Protein AF-0000000084551312 (afdb_homodimer)

Organism: NCBI:txid1418104

Radius of gyration: 36.81 Å; Cα contacts (8 Å, |Δi|>4): 949; chains: 2; bounding box: 96×106×90 Å

Sequence (846 aa):
MYFENEILHPGEKVKKLRTMIQAAQKELSSKSISRNFISAIENKKAALSINAAEVIADNLNKIIDDRAYTLPHITSDELLLSEEEQAIRIIKNGITELSKYDNGLMEQFKLKVDDIEKIINLYNIPEDIMYDFFEAVIEFYYNNFCYDMAEVYILKKLDLSSIEQNKIEYIESLYTKMKIYIMLNKNSSIIHLGEYILDLINKNKINDETYRKRIYFNIALSCKKLNKSKEGLYYINKLKSDFQFTESQLNDITLLEGKFHRQNGDYKLTEIKLHEYLELSKKMKCSRSIVVGYNDLAYHYCLLKDYGRAKFNIDMATQVINTNNIDNRLLAIVFHEAFCIYIHFDEDKMLYYFNKTLDKALLIGNNELILDAMNKIFDYFEAKNSIDRNLEILKIIDKKTKNYDKKKELGEIYVRAFNYIDFMYFENEILHPGEKVKKLRTMIQAAQKELSSKSISRNFISAIENKKAALSINAAEVIADNLNKIIDDRAYTLPHITSDELLLSEEEQAIRIIKNGITELSKYDNGLMEQFKLKVDDIEKIINLYNIPEDIMYDFFEAVIEFYYNNFCYDMAEVYILKKLDLSSIEQNKIEYIESLYTKMKIYIMLNKNSSIIHLGEYILDLINKNKINDETYRKRIYFNIALSCKKLNKSKEGLYYINKLKSDFQFTESQLNDITLLEGKFHRQNGDYKLTEIKLHEYLELSKKMKCSRSIVVGYNDLAYHYCLLKDYGRAKFNIDMATQVINTNNIDNRLLAIVFHEAFCIYIHFDEDKMLYYFNKTLDKALLIGNNELILDAMNKIFDYFEAKNSIDRNLEILKIIDKKTKNYDKKKELGEIYVRAFNYIDF

Solvent-accessible surface area (backbone atoms only — not comparable to full-atom values): 44528 Å² total; per-residue (Å²): 124,85,63,69,87,52,75,50,52,40,28,45,46,52,44,53,53,35,54,73,70,69,51,56,62,64,68,44,35,50,98,88,39,50,41,69,52,52,55,28,17,41,68,69,73,34,81,79,44,73,67,55,30,41,52,38,25,52,35,51,37,51,49,38,60,74,68,62,48,95,64,82,78,60,51,34,67,69,48,60,41,47,48,59,54,42,46,51,50,39,46,53,53,46,45,58,52,58,71,67,63,58,80,89,43,56,67,62,50,50,52,51,51,51,54,47,50,56,52,54,75,72,41,89,68,57,64,70,60,50,51,51,42,40,50,52,53,28,50,53,26,48,74,61,70,35,53,52,61,19,48,50,41,38,52,52,46,35,42,52,19,29,54,69,64,35,63,66,58,30,50,51,37,53,49,54,51,42,53,52,27,58,77,67,67,37,38,69,41,36,37,53,48,40,51,52,50,51,50,50,34,60,76,66,67,56,88,52,64,68,61,51,53,52,41,37,49,52,32,24,54,29,21,56,76,68,69,35,33,70,63,20,49,51,34,50,50,50,48,62,72,74,51,86,69,54,72,69,55,44,40,54,52,34,42,52,51,16,53,31,29,44,75,69,67,38,55,68,61,16,51,54,29,37,50,50,26,27,52,52,19,56,74,66,67,35,67,69,49,35,33,52,27,23,38,52,48,14,51,52,26,43,76,69,67,36,53,66,63,12,46,52,28,34,52,52,22,51,52,51,49,76,77,44,95,67,60,54,69,60,48,20,53,47,27,42,50,43,17,67,53,25,68,78,74,38,68,66,60,16,52,51,23,44,52,49,17,45,54,31,19,61,72,71,63,37,59,68,58,42,50,51,52,51,51,50,54,40,50,55,30,50,77,67,72,35,57,67,55,44,54,51,51,48,51,53,49,52,63,72,35,69,83,42,89,64,47,58,75,52,7,48,56,33,51,57,51,51,72,69,55,83,127,124,83,62,68,89,53,76,50,52,40,28,45,47,52,44,52,54,36,55,74,70,69,51,57,61,63,67,44,34,50,98,87,38,48,41,69,53,52,54,29,17,42,68,70,72,36,81,78,44,71,65,55,30,41,50,37,25,51,36,48,37,51,50,37,60,74,68,63,48,93,64,81,77,59,50,35,65,68,49,60,41,46,47,58,55,42,47,51,51,40,45,52,52,46,45,59,53,58,72,66,64,58,80,89,43,57,68,62,50,50,52,51,52,50,54,48,50,56,52,53,75,73,42,88,70,59,65,71,60,50,50,51,43,40,49,52,53,29,50,53,26,49,76,62,70,34,52,52,60,20,48,49,41,38,51,52,47,35,39,52,20,30,54,69,64,34,62,66,59,30,50,52,38,52,49,54,50,41,53,51,29,58,76,65,66,36,38,69,42,35,39,54,49,41,51,50,50,49,51,50,34,60,75,66,66,56,88,52,65,68,60,51,53,53,41,37,48,52,30,24,54,27,21,55,78,67,69,34,33,70,63,18,48,52,35,49,50,50,47,63,72,73,50,87,69,54,70,67,54,44,39,54,52,34,42,53,50,16,52,30,29,44,74,68,65,39,54,69,60,17,51,54,28,37,50,50,29,27,54,51,20,54,74,67,67,36,66,67,49,34,32,51,25,25,38,52,48,13,52,51,26,43,75,68,68,37,52,65,62,12,46,52,28,35,53,52,23,50,54,52,49,74,78,42,94,66,59,58,68,59,49,19,52,47,26,41,51,43,18,66,51,25,68,79,74,36,68,67,59,16,52,50,24,45,53,49,16,44,55,31,19,62,72,72,63,37,60,67,59,42,50,51,53,51,51,51,54,40,50,55,29,50,77,68,72,35,56,68,55,44,54,51,50,49,52,52,51,53,62,72,35,68,82,40,91,65,46,58,75,51,7,48,57,33,50,58,50,50,73,71,56,83,126

Nearest PDB structures (foldseek):
  5a7d-assembly4_D  TM=6.828E-01  e=3.158E-05  Drosophila melanogaster
  4a1s-assembly1_B  TM=6.907E-01  e=5.101E-05  Drosophila melanogaster
  3sf4-assembly1_A  TM=5.516E-01  e=7.499E-06  Homo sapiens
  4i9e-assembly1_B  TM=5.899E-01  e=1.197E-03  Bacillus subtilis subsp. subtilis str. 168
  8amz-assembly1_Q  TM=4.676E-01  e=1.231E-01  Spinacia oleracea

InterPro domains:
  IPR001387 Cro/C1-type, helix-turn-helix domain [PS50943] (33-67)
  IPR001387 Cro/C1-type, helix-turn-helix domain [cd00093] (11-66)
  IPR010982 Lambda repressor-like, DNA-binding domain superfamily [SSF47413] (9-61)
  IPR011990 Tetratricopeptide-like helical domain superfamily [G3DSA:1.25.40.10] (9-249)

Secondary structure (DSSP, 8-state):
-TTTT----HHHHHHHHHHHTT--HHHH--SSS-HHHHHHHHTTSS---HHHHHHHHHHHHHHHHHTT-------HHHHH--HHHHHHHHHHHHHHHHTT--TT-HHHHHHHHHHHHHHHHHS---HHHHHHHHHHHHHHHHHTT-HHHHHHHHHHHHHHHHHTT-HHHHHHHHHHHHHHHHHTT-HHHHHHHHHHHHHHHHHTT---HHHHHHHHHHHHHHHHHTT-HHHHHHHHHHHHHH----HHHHHHHHHHHHHHHHHTT-HHHHHHHHHHHHHHHHHHT-HHHHHHHHHHHHHHHHHTT-HHHHHHHHHHHHHHHHHS---HHHHHHHHHHHHHHHTTT-HHHHHHHHHHHHHHHHHHT-HHHHHHHHHHHHHHHHHTT-HHHHHHHHHHHHHHTTT-TTGGGGHHHHHHHHTT---/-TTTT----HHHHHHHHHHHTT--HHHH--SSS-HHHHHHHHTTSS---HHHHHHHHHHHHHHHHHTT--PPP--HHHHH--HHHHHHHHHHHHHHHHTT--GGGHHHHHHHHHHHHHHHHHS---HHHHHHHHHHHHHHHHHTT-HHHHHHHHHHHHHHHHHTT-HHHHHHHHHHHHHHHHHTT-HHHHHHHHHHHHHHHHHTT---HHHHHHHHHHHHHHHHHTT-HHHHHHHHHHHHHH----HHHHHHHHHHHHHHHHHTT-HHHHHHHHHHHHHHHHHHT-HHHHHHHHHHHHHHHHHTT-HHHHHHHHHHHHHHHHTS---HHHHHHHHHHHHHHHTTT-HHHHHHHHHHHHHHHHHHT-HHHHHHHHHHHHHHHHHTT-HHHHHHHHHHHHHHTTT-TTGGGGHHHHHHHHTT---

pLDDT: mean 93.76, std 4.88, range [57.34, 98.62]

Foldseek 3Di:
DPPLQHQDALLCVLVVLCVVLPHQLCQLDDPVGHSVNNVCSNVVNDPQDLVNLQSSQVSSVVSCVVVVPPDDRDHSVNSNQHSQNSLLSSLVVLLVVLLPDDLVPVPVSVVSLVVNVVSCVVHPDDLVSVLSSLVSQLVRCVVNVVVVRSVVSLVVQCVSCVVVVVLVSNLVSLVSVLVNCVVVLVLVCLQVSLVVSVVSCVVVVPDDPVSLLVSLQSNLVSCLVVLVLVVSVVSLVVNVVPDDDDLVSVLSSLQSNLSSCVSVVNLVSNLVSLVVSCVSCVVVVPLQSNLVSLQVVLVSCVVVVNLVSSQVSLVVSVVSVVVDPDDLVSQLSSLLSQLVSCLPPPVVSNVVSLVSNLVSCLVVVPLVSVLVSLVVVCVSCVVVVNLVVSVVVVVVSCVVCVVRPCVVVSVVSVVVNVVVDDD/DPPLPHQDALLCVLVVLCVVLPHQLCQLDDPVRHSVNNVCSNVVNDPCDLVNLQSSQVSSVVSCVVVVPPDDRDHSVNSNQHSQNSLLSSLVVLLVVLLPDDLVCVPVSVVSLVVNVVSCVVHPDDLVSVLSSLVSQLVRCVVNVVVVRSVVSLVVQCVSCVVVVVLVSNLVSLVSVLVNCVVVLVLVCLQVSLVVSVVSCVVVVPDDPVSLLVSLQSNLVSCLVVLVLVVSVVSLVVNVVPDDDDLVSVLSSLQSNLSSCVSVVVLVSNLVSLVVSCVSCVVVVPLQSNLVSLQVVLVSCVVVVNLVSSQVSLVVSVVSVVVDPDDLVSQLSSLLSNLVSCLPPPPVSNVVSLVSNLVSCLVVVPLVSVLVSLVVVCVSCVVVVNLVVSVVVVVVVCVVCVVRPCVVVSVVSVVVNVVVDDD

Structure (mmCIF, N/CA/C/O backbone):
data_AF-0000000084551312-model_v1
#
loop_
_entity.id
_entity.type
_entity.pdbx_description
1 polymer 'HTH cro/C1-type domain-containing protein'
#
loop_
_atom_site.group_PDB
_atom_site.id
_atom_site.type_symbol
_atom_site.label_atom_id
_atom_site.label_alt_id
_atom_site.label_comp_id
_atom_site.label_asym_id
_atom_site.label_entity_id
_atom_site.label_seq_id
_atom_site.pdbx_PDB_ins_code
_atom_site.Cartn_x
_atom_site.Cartn_y
_atom_site.Cartn_z
_atom_site.occupancy
_atom_site.B_iso_or_equiv
_atom_site.auth_seq_id
_atom_site.auth_comp_id
_atom_site.auth_asym_id
_atom_site.auth_atom_id
_atom_site.pdbx_PDB_model_num
ATOM 1 N N . MET A 1 1 ? 36.812 -14.148 -23.078 1 67.81 1 MET A N 1
ATOM 2 C CA . MET A 1 1 ? 35.875 -14.953 -23.828 1 67.81 1 MET A CA 1
ATOM 3 C C . MET A 1 1 ? 35.219 -14.125 -24.922 1 67.81 1 MET A C 1
ATOM 5 O O . MET A 1 1 ? 34.969 -12.93 -24.75 1 67.81 1 MET A O 1
ATOM 9 N N . TYR A 1 2 ? 35.188 -14.812 -26.016 1 77.44 2 TYR A N 1
ATOM 10 C CA . TYR A 1 2 ? 34.531 -14.172 -27.141 1 77.44 2 TYR A CA 1
ATOM 11 C C . TYR A 1 2 ? 33.031 -14.039 -26.891 1 77.44 2 TYR A C 1
ATOM 13 O O . TYR A 1 2 ? 32.438 -14.852 -26.172 1 77.44 2 TYR A O 1
ATOM 21 N N . PHE A 1 3 ? 32.406 -12.945 -27.344 1 79.62 3 PHE A N 1
ATOM 22 C CA . PHE A 1 3 ? 30.984 -12.719 -27.453 1 79.62 3 PHE A CA 1
ATOM 23 C C . PHE A 1 3 ? 30.328 -12.695 -26.078 1 79.62 3 PHE A C 1
ATOM 25 O O . PHE A 1 3 ? 29.281 -13.305 -25.875 1 79.62 3 PHE A O 1
ATOM 32 N N . GLU A 1 4 ? 30.875 -12.164 -25.109 1 80.44 4 GLU A N 1
ATOM 33 C CA . GLU A 1 4 ? 30.375 -12.148 -23.734 1 80.44 4 GLU A CA 1
ATOM 34 C C . GLU A 1 4 ? 29.047 -11.406 -23.641 1 80.44 4 GLU A C 1
ATOM 36 O O . GLU A 1 4 ? 28.281 -11.633 -22.703 1 80.44 4 GLU A O 1
ATOM 41 N N . ASN A 1 5 ? 28.641 -10.641 -24.594 1 84.62 5 ASN A N 1
ATOM 42 C CA . ASN A 1 5 ? 27.438 -9.82 -24.484 1 84.62 5 ASN A CA 1
ATOM 43 C C . ASN A 1 5 ? 26.484 -10.062 -25.641 1 84.62 5 ASN A C 1
ATOM 45 O O . ASN A 1 5 ? 25.594 -9.25 -25.891 1 84.62 5 ASN A O 1
ATOM 49 N N . GLU A 1 6 ? 26.844 -11.086 -26.344 1 89.31 6 GLU A N 1
ATOM 50 C CA . GLU A 1 6 ? 26 -11.43 -27.484 1 89.31 6 GLU A CA 1
ATOM 51 C C . GLU A 1 6 ? 25.656 -12.914 -27.469 1 89.31 6 GLU A C 1
ATOM 53 O O . GLU A 1 6 ? 26.453 -13.75 -27.047 1 89.31 6 GLU A O 1
ATOM 58 N N . ILE A 1 7 ? 24.438 -13.148 -27.875 1 93.25 7 ILE A N 1
ATOM 59 C CA . ILE A 1 7 ? 24 -14.539 -27.969 1 93.25 7 ILE A CA 1
ATOM 60 C C . ILE A 1 7 ? 24 -14.984 -29.422 1 93.25 7 ILE A C 1
ATOM 62 O O . ILE A 1 7 ? 23.312 -14.398 -30.266 1 93.25 7 ILE A O 1
ATOM 66 N N . LEU A 1 8 ? 24.828 -16.031 -29.719 1 92.44 8 LEU A N 1
ATOM 67 C CA . LEU A 1 8 ? 24.984 -16.516 -31.094 1 92.44 8 LEU A CA 1
ATOM 68 C C . LEU A 1 8 ? 24.844 -18.047 -31.141 1 92.44 8 LEU A C 1
ATOM 70 O O . LEU A 1 8 ? 25.297 -18.75 -30.234 1 92.44 8 LEU A O 1
ATOM 74 N N . HIS A 1 9 ? 24.281 -18.453 -32.25 1 93.75 9 HIS A N 1
ATOM 75 C CA . HIS A 1 9 ? 24.328 -19.875 -32.531 1 93.75 9 HIS A CA 1
ATOM 76 C C . HIS A 1 9 ? 25.75 -20.359 -32.75 1 93.75 9 HIS A C 1
ATOM 78 O O . HIS A 1 9 ? 26.578 -19.625 -33.281 1 93.75 9 HIS A O 1
ATOM 84 N N . PRO A 1 10 ? 26 -21.578 -32.312 1 92.44 10 PRO A N 1
ATOM 85 C CA . PRO A 1 10 ? 27.375 -22.094 -32.469 1 92.44 10 PRO A CA 1
ATOM 86 C C . PRO A 1 10 ? 27.922 -21.922 -33.875 1 92.44 10 PRO A C 1
ATOM 88 O O . PRO A 1 10 ? 29.078 -21.516 -34.031 1 92.44 10 PRO A O 1
ATOM 91 N N . GLY A 1 11 ? 27.125 -22.281 -34.812 1 93.69 11 GLY A N 1
ATOM 92 C CA . GLY A 1 11 ? 27.562 -22.094 -36.188 1 93.69 11 GLY A CA 1
ATOM 93 C C . GLY A 1 11 ? 27.875 -20.656 -36.531 1 93.69 11 GLY A C 1
ATOM 94 O O . GLY A 1 11 ? 28.828 -20.375 -37.281 1 93.69 11 GLY A O 1
ATOM 95 N N . GLU A 1 12 ? 27.109 -19.766 -36 1 94.12 12 GLU A N 1
ATOM 96 C CA . GLU A 1 12 ? 27.328 -18.328 -36.219 1 94.12 12 GLU A CA 1
ATOM 97 C C . GLU A 1 12 ? 28.609 -17.859 -35.562 1 94.12 12 GLU A C 1
ATOM 99 O O . GLU A 1 12 ? 29.297 -16.969 -36.094 1 94.12 12 GLU A O 1
ATOM 104 N N . LYS A 1 13 ? 28.953 -18.422 -34.469 1 93.38 13 LYS A N 1
ATOM 105 C CA . LYS A 1 13 ? 30.203 -18.094 -33.781 1 93.38 13 LYS A CA 1
ATOM 106 C C . LYS A 1 13 ? 31.406 -18.438 -34.688 1 93.38 13 LYS A C 1
ATOM 108 O O . LYS A 1 13 ? 32.344 -17.656 -34.781 1 93.38 13 LYS A O 1
ATOM 113 N N . VAL A 1 14 ? 31.297 -19.625 -35.188 1 94.06 14 VAL A N 1
ATOM 114 C CA . VAL A 1 14 ? 32.375 -20.094 -36.062 1 94.06 14 VAL A CA 1
ATOM 115 C C . VAL A 1 14 ? 32.531 -19.125 -37.219 1 94.06 14 VAL A C 1
ATOM 117 O O . VAL A 1 14 ? 33.656 -18.703 -37.531 1 94.06 14 VAL A O 1
ATOM 120 N N . LYS A 1 15 ? 31.406 -18.828 -37.781 1 95 15 LYS A N 1
ATOM 121 C CA . LYS A 1 15 ? 31.422 -17.938 -38.938 1 95 15 LYS A CA 1
ATOM 122 C C . LYS A 1 15 ? 32 -16.562 -38.562 1 95 15 LYS A C 1
ATOM 124 O O . LYS A 1 15 ? 32.844 -16.031 -39.281 1 95 15 LYS A O 1
ATOM 129 N N . LYS A 1 16 ? 31.484 -15.961 -37.531 1 94.19 16 LYS A N 1
ATOM 130 C CA . LYS A 1 16 ? 31.906 -14.633 -37.094 1 94.19 16 LYS A CA 1
ATOM 131 C C . LYS A 1 16 ? 33.406 -14.609 -36.781 1 94.19 16 LYS A C 1
ATOM 133 O O . LYS A 1 16 ? 34.094 -13.664 -37.156 1 94.19 16 LYS A O 1
ATOM 138 N N . LEU A 1 17 ? 33.875 -15.633 -36.031 1 93.25 17 LEU A N 1
ATOM 139 C CA . LEU A 1 17 ? 35.281 -15.695 -35.688 1 93.25 17 LEU A CA 1
ATOM 140 C C . LEU A 1 17 ? 36.156 -15.867 -36.938 1 93.25 17 LEU A C 1
ATOM 142 O O . LEU A 1 17 ? 37.188 -15.227 -37.062 1 93.25 17 LEU A O 1
ATOM 146 N N . ARG A 1 18 ? 35.719 -16.781 -37.812 1 94.56 18 ARG A N 1
ATOM 147 C CA . ARG A 1 18 ? 36.438 -17.016 -39.062 1 94.56 18 ARG A CA 1
ATOM 148 C C . ARG A 1 18 ? 36.562 -15.727 -39.875 1 94.56 18 ARG A C 1
ATOM 150 O O . ARG A 1 18 ? 37.625 -15.414 -40.406 1 94.56 18 ARG A O 1
ATOM 157 N N . THR A 1 19 ? 35.469 -14.945 -40 1 94.44 19 THR A N 1
ATOM 158 C CA . THR A 1 19 ? 35.469 -13.695 -40.75 1 94.44 19 THR A CA 1
ATOM 159 C C . THR A 1 19 ? 36.312 -12.641 -40.031 1 94.44 19 THR A C 1
ATOM 161 O O . THR A 1 19 ? 36.969 -11.836 -40.719 1 94.44 19 THR A O 1
ATOM 164 N N . MET A 1 20 ? 36.312 -12.617 -38.781 1 92.31 20 MET A N 1
ATOM 165 C CA . MET A 1 20 ? 37.094 -11.672 -38 1 92.31 20 MET A CA 1
ATOM 166 C C . MET A 1 20 ? 38.594 -11.812 -38.281 1 92.31 20 MET A C 1
ATOM 168 O O . MET A 1 20 ? 39.312 -10.828 -38.281 1 92.31 20 MET A O 1
ATOM 172 N N . ILE A 1 21 ? 39.031 -13.078 -38.531 1 92.38 21 ILE A N 1
ATOM 173 C CA . ILE A 1 21 ? 40.438 -13.305 -38.781 1 92.38 21 ILE A CA 1
ATOM 174 C C . ILE A 1 21 ? 40.688 -13.469 -40.281 1 92.38 21 ILE A C 1
ATOM 176 O O . ILE A 1 21 ? 41.719 -14.016 -40.688 1 92.38 21 ILE A O 1
ATOM 180 N N . GLN A 1 22 ? 39.656 -13.242 -41.062 1 93.06 22 GLN A N 1
ATOM 181 C CA . GLN A 1 22 ? 39.719 -13.227 -42.531 1 93.06 22 GLN A CA 1
ATOM 182 C C . GLN A 1 22 ? 40.156 -14.586 -43.062 1 93.06 22 GLN A C 1
ATOM 184 O O . GLN A 1 22 ? 41.031 -14.656 -43.938 1 93.06 22 GLN A O 1
ATOM 189 N N . ALA A 1 23 ? 39.688 -15.562 -42.531 1 94.56 23 ALA A N 1
ATOM 190 C CA . ALA A 1 23 ? 40 -16.922 -43 1 94.56 23 ALA A CA 1
ATOM 191 C C . ALA A 1 23 ? 38.906 -17.438 -43.938 1 94.56 23 ALA A C 1
ATOM 193 O O . ALA A 1 23 ? 37.719 -17.094 -43.75 1 94.56 23 ALA A O 1
ATOM 194 N N . ALA A 1 24 ? 39.281 -18.234 -44.875 1 94.62 24 ALA A N 1
ATOM 195 C CA . ALA A 1 24 ? 38.312 -18.969 -45.688 1 94.62 24 ALA A CA 1
ATOM 196 C C . ALA A 1 24 ? 37.938 -20.281 -45.031 1 94.62 24 ALA A C 1
ATOM 198 O O . ALA A 1 24 ? 38.625 -20.766 -44.156 1 94.62 24 ALA A O 1
ATOM 199 N N . GLN A 1 25 ? 36.812 -20.844 -45.406 1 95.31 25 GLN A N 1
ATOM 200 C CA . GLN A 1 25 ? 36.312 -22.109 -44.844 1 95.31 25 GLN A CA 1
ATOM 201 C C . GLN A 1 25 ? 37.344 -23.219 -45.062 1 95.31 25 GLN A C 1
ATOM 203 O O . GLN A 1 25 ? 37.5 -24.078 -44.188 1 95.31 25 GLN A O 1
ATOM 208 N N . LYS A 1 26 ? 37.906 -23.172 -46.156 1 93.56 26 LYS A N 1
ATOM 209 C CA . LYS A 1 26 ? 38.875 -24.203 -46.5 1 93.56 26 LYS A CA 1
ATOM 210 C C . LYS A 1 26 ? 40.031 -24.234 -45.5 1 93.56 26 LYS A C 1
ATOM 212 O O . LYS A 1 26 ? 40.562 -25.297 -45.188 1 93.56 26 LYS A O 1
ATOM 217 N N . GLU A 1 27 ? 40.312 -23.078 -45.031 1 93.19 27 GLU A N 1
ATOM 218 C CA . GLU A 1 27 ? 41.438 -22.969 -44.094 1 93.19 27 GLU A CA 1
ATOM 219 C C . GLU A 1 27 ? 41.062 -23.578 -42.75 1 93.19 27 GLU A C 1
ATOM 221 O O . GLU A 1 27 ? 41.969 -23.906 -41.938 1 93.19 27 GLU A O 1
ATOM 226 N N . LEU A 1 28 ? 39.875 -23.719 -42.469 1 93.75 28 LEU A N 1
ATOM 227 C CA . LEU A 1 28 ? 39.438 -24.328 -41.188 1 93.75 28 LEU A CA 1
ATOM 228 C C . LEU A 1 28 ? 39.281 -25.828 -41.344 1 93.75 28 LEU A C 1
ATOM 230 O O . LEU A 1 28 ? 39.156 -26.547 -40.344 1 93.75 28 LEU A O 1
ATOM 234 N N . SER A 1 29 ? 39.219 -26.344 -42.531 1 92.44 29 SER A N 1
ATOM 235 C CA . SER A 1 29 ? 39 -27.75 -42.812 1 92.44 29 SER A CA 1
ATOM 236 C C . SER A 1 29 ? 40.219 -28.578 -42.469 1 92.44 29 SER A C 1
ATOM 238 O O . SER A 1 29 ? 41.312 -28.047 -42.281 1 92.44 29 SER A O 1
ATOM 240 N N . SER A 1 30 ? 39.938 -29.781 -42.25 1 90.06 30 SER A N 1
ATOM 241 C CA . SER A 1 30 ? 40.969 -30.781 -42 1 90.06 30 SER A CA 1
ATOM 242 C C . SER A 1 30 ? 40.625 -32.125 -42.656 1 90.06 30 SER A C 1
ATOM 244 O O . SER A 1 30 ? 39.625 -32.219 -43.406 1 90.06 30 SER A O 1
ATOM 246 N N . LYS A 1 31 ? 41.469 -33.156 -42.406 1 88.5 31 LYS A N 1
ATOM 247 C CA . LYS A 1 31 ? 41.188 -34.5 -42.938 1 88.5 31 LYS A CA 1
ATOM 248 C C . LYS A 1 31 ? 39.875 -35.031 -42.375 1 88.5 31 LYS A C 1
ATOM 250 O O . LYS A 1 31 ? 39.156 -35.75 -43.031 1 88.5 31 LYS A O 1
ATOM 255 N N . SER A 1 32 ? 39.625 -34.562 -41.25 1 90.25 32 SER A N 1
ATOM 256 C CA . SER A 1 32 ? 38.469 -35.125 -40.531 1 90.25 32 SER A CA 1
ATOM 257 C C . SER A 1 32 ? 37.219 -34.25 -40.719 1 90.25 32 SER A C 1
ATOM 259 O O . SER A 1 32 ? 36.094 -34.719 -40.531 1 90.25 32 SER A O 1
ATOM 261 N N . ILE A 1 33 ? 37.406 -33 -41.094 1 92.19 33 ILE A N 1
ATOM 262 C CA . ILE A 1 33 ? 36.281 -32.094 -41.281 1 92.19 33 ILE A CA 1
ATOM 263 C C . ILE A 1 33 ? 36.375 -31.375 -42.625 1 92.19 33 ILE A C 1
ATOM 265 O O . ILE A 1 33 ? 37.281 -30.578 -42.844 1 92.19 33 ILE A O 1
ATOM 269 N N . SER A 1 34 ? 35.469 -31.656 -43.469 1 93.12 34 SER A N 1
ATOM 270 C CA . SER A 1 34 ? 35.531 -31.125 -44.812 1 93.12 34 SER A CA 1
ATOM 271 C C . SER A 1 34 ? 35.031 -29.672 -44.844 1 93.12 34 SER A C 1
ATOM 273 O O . SER A 1 34 ? 34.344 -29.219 -43.938 1 93.12 34 SER A O 1
ATOM 275 N N . ARG A 1 35 ? 35.438 -28.969 -45.875 1 94.56 35 ARG A N 1
ATOM 276 C CA . ARG A 1 35 ? 35 -27.594 -46.094 1 94.56 35 ARG A CA 1
ATOM 277 C C . ARG A 1 35 ? 33.5 -27.531 -46.219 1 94.56 35 ARG A C 1
ATOM 279 O O . ARG A 1 35 ? 32.875 -26.609 -45.688 1 94.56 35 ARG A O 1
ATOM 286 N N . ASN A 1 36 ? 32.875 -28.484 -46.875 1 94 36 ASN A N 1
ATOM 287 C CA . ASN A 1 36 ? 31.438 -28.531 -47.031 1 94 36 ASN A CA 1
ATOM 288 C C . ASN A 1 36 ? 30.719 -28.672 -45.688 1 94 36 ASN A C 1
ATOM 290 O O . ASN A 1 36 ? 29.656 -28.078 -45.469 1 94 36 ASN A O 1
ATOM 294 N N . PHE A 1 37 ? 31.297 -29.391 -44.844 1 94.44 37 PHE A N 1
ATOM 295 C CA . PHE A 1 37 ? 30.719 -29.578 -43.5 1 94.44 37 PHE A CA 1
ATOM 296 C C . PHE A 1 37 ? 30.812 -28.297 -42.688 1 94.44 37 PHE A C 1
ATOM 298 O O . PHE A 1 37 ? 29.875 -27.938 -41.969 1 94.44 37 PHE A O 1
ATOM 305 N N . ILE A 1 38 ? 31.906 -27.625 -42.75 1 94.75 38 ILE A N 1
ATOM 306 C CA . ILE A 1 38 ? 32.094 -26.344 -42.062 1 94.75 38 ILE A CA 1
ATOM 307 C C . ILE A 1 38 ? 31.031 -25.344 -42.562 1 94.75 38 ILE A C 1
ATOM 309 O O . ILE A 1 38 ? 30.406 -24.641 -41.75 1 94.75 38 ILE A O 1
ATOM 313 N N . SER A 1 39 ? 30.875 -25.25 -43.875 1 95.38 39 SER A N 1
ATOM 314 C CA . SER A 1 39 ? 29.844 -24.391 -44.438 1 95.38 39 SER A CA 1
ATOM 315 C C . SER A 1 39 ? 28.453 -24.766 -43.938 1 95.38 39 SER A C 1
ATOM 317 O O . SER A 1 39 ? 27.641 -23.875 -43.656 1 95.38 39 SER A O 1
ATOM 319 N N . ALA A 1 40 ? 28.203 -26.047 -43.781 1 95.19 40 ALA A N 1
ATOM 320 C CA . ALA A 1 40 ? 26.922 -26.516 -43.281 1 95.19 40 ALA A CA 1
ATOM 321 C C . ALA A 1 40 ? 26.734 -26.094 -41.812 1 95.19 40 ALA A C 1
ATOM 323 O O . ALA A 1 40 ? 25.625 -25.734 -41.406 1 95.19 40 ALA A O 1
ATOM 324 N N . ILE A 1 41 ? 27.766 -26.156 -41.062 1 94.12 41 ILE A N 1
ATOM 325 C CA . ILE A 1 41 ? 27.719 -25.766 -39.656 1 94.12 41 ILE A CA 1
ATOM 326 C C . ILE A 1 41 ? 27.453 -24.266 -39.562 1 94.12 41 ILE A C 1
ATOM 328 O O . ILE A 1 41 ? 26.578 -23.844 -38.812 1 94.12 41 ILE A O 1
ATOM 332 N N . GLU A 1 42 ? 28.188 -23.469 -40.406 1 95.25 42 GLU A N 1
ATOM 333 C CA . GLU A 1 42 ? 28.094 -22.016 -40.344 1 95.25 42 GLU A CA 1
ATOM 334 C C . GLU A 1 42 ? 26.719 -21.531 -40.781 1 95.25 42 GLU A C 1
ATOM 336 O O . GLU A 1 42 ? 26.266 -20.469 -40.344 1 95.25 42 GLU A O 1
ATOM 341 N N . ASN A 1 43 ? 26 -22.281 -41.531 1 94.06 43 ASN A N 1
ATOM 342 C CA . ASN A 1 43 ? 24.672 -21.922 -42.031 1 94.06 43 ASN A CA 1
ATOM 343 C C . ASN A 1 43 ? 23.578 -22.672 -41.281 1 94.06 43 ASN A C 1
ATOM 345 O O . ASN A 1 43 ? 22.438 -22.75 -41.75 1 94.06 43 ASN A O 1
ATOM 349 N N . LYS A 1 44 ? 23.891 -23.281 -40.219 1 91.75 44 LYS A N 1
ATOM 350 C CA . LYS A 1 44 ? 22.969 -23.938 -39.281 1 91.75 44 LYS A CA 1
ATOM 351 C C . LYS A 1 44 ? 22.281 -25.141 -39.938 1 91.75 44 LYS A C 1
ATOM 353 O O . LYS A 1 44 ? 21.156 -25.469 -39.594 1 91.75 44 LYS A O 1
ATOM 358 N N . LYS A 1 45 ? 22.953 -25.766 -40.938 1 93.5 45 LYS A N 1
ATOM 359 C CA . LYS A 1 45 ? 22.422 -26.953 -41.594 1 93.5 45 LYS A CA 1
ATOM 360 C C . LYS A 1 45 ? 22.938 -28.219 -40.938 1 93.5 45 LYS A C 1
ATOM 362 O O . LYS A 1 45 ? 22.344 -29.297 -41.094 1 93.5 45 LYS A O 1
ATOM 367 N N . ALA A 1 46 ? 24.062 -28.094 -40.344 1 92.69 46 ALA A N 1
ATOM 368 C CA . ALA A 1 46 ? 24.609 -29.203 -39.562 1 92.69 46 ALA A CA 1
ATOM 369 C C . ALA A 1 46 ? 24.969 -28.766 -38.156 1 92.69 46 ALA A C 1
ATOM 371 O O . ALA A 1 46 ? 25.359 -27.625 -37.938 1 92.69 46 ALA A O 1
ATOM 372 N N . ALA A 1 47 ? 24.734 -29.672 -37.25 1 92.81 47 ALA A N 1
ATOM 373 C CA . ALA A 1 47 ? 25.094 -29.375 -35.875 1 92.81 47 ALA A CA 1
ATOM 374 C C . ALA A 1 47 ? 26.594 -29.438 -35.656 1 92.81 47 ALA A C 1
ATOM 376 O O . ALA A 1 47 ? 27.281 -30.234 -36.281 1 92.81 47 ALA A O 1
ATOM 377 N N . LEU A 1 48 ? 27.078 -28.578 -34.875 1 93.38 48 LEU A N 1
ATOM 378 C CA . LEU A 1 48 ? 28.484 -28.594 -34.5 1 93.38 48 LEU A CA 1
ATOM 379 C C . LEU A 1 48 ? 28.75 -29.656 -33.438 1 93.38 48 LEU A C 1
ATOM 381 O O . LEU A 1 48 ? 28.344 -29.5 -32.281 1 93.38 48 LEU A O 1
ATOM 385 N N . SER A 1 49 ? 29.375 -30.703 -33.812 1 92.56 49 SER A N 1
ATOM 386 C CA . SER A 1 49 ? 29.719 -31.766 -32.875 1 92.56 49 SER A CA 1
ATOM 387 C C . SER A 1 49 ? 30.953 -31.406 -32.062 1 92.56 49 SER A C 1
ATOM 389 O O . SER A 1 49 ? 31.688 -30.469 -32.375 1 92.56 49 SER A O 1
ATOM 391 N N . ILE A 1 50 ? 31.156 -32.156 -30.984 1 93.81 50 ILE A N 1
ATOM 392 C CA . ILE A 1 50 ? 32.281 -31.922 -30.094 1 93.81 50 ILE A CA 1
ATOM 393 C C . ILE A 1 50 ? 33.594 -32.062 -30.875 1 93.81 50 ILE A C 1
ATOM 395 O O . ILE A 1 50 ? 34.5 -31.25 -30.75 1 93.81 50 ILE A O 1
ATOM 399 N N . ASN A 1 51 ? 33.625 -33.125 -31.641 1 92.69 51 ASN A N 1
ATOM 400 C CA . ASN A 1 51 ? 34.812 -33.375 -32.406 1 92.69 51 ASN A CA 1
ATOM 401 C C . ASN A 1 51 ? 35.062 -32.25 -33.438 1 92.69 51 ASN A C 1
ATOM 403 O O . ASN A 1 51 ? 36.188 -31.781 -33.594 1 92.69 51 ASN A O 1
ATOM 407 N N . ALA A 1 52 ? 34.094 -31.984 -34.094 1 94 52 ALA A N 1
ATOM 408 C CA . ALA A 1 52 ? 34.219 -30.906 -35.062 1 94 52 ALA A CA 1
ATOM 409 C C . ALA A 1 52 ? 34.656 -29.594 -34.406 1 94 52 ALA A C 1
ATOM 411 O O . ALA A 1 52 ? 35.469 -28.859 -34.938 1 94 52 ALA A O 1
ATOM 412 N N . ALA A 1 53 ? 34.062 -29.297 -33.219 1 95.69 53 ALA A N 1
ATOM 413 C CA . ALA A 1 53 ? 34.375 -28.094 -32.5 1 95.69 53 ALA A CA 1
ATOM 414 C C . ALA A 1 53 ? 35.844 -28.047 -32.094 1 95.69 53 ALA A C 1
ATOM 416 O O . ALA A 1 53 ? 36.5 -27 -32.156 1 95.69 53 ALA A O 1
ATOM 417 N N . GLU A 1 54 ? 36.375 -29.109 -31.703 1 95.06 54 GLU A N 1
ATOM 418 C CA . GLU A 1 54 ? 37.781 -29.203 -31.328 1 95.06 54 GLU A CA 1
ATOM 419 C C . GLU A 1 54 ? 38.688 -28.891 -32.5 1 95.06 54 GLU A C 1
ATOM 421 O O . GLU A 1 54 ? 39.625 -28.109 -32.406 1 95.06 54 GLU A O 1
ATOM 426 N N . VAL A 1 55 ? 38.406 -29.547 -33.562 1 94.62 55 VAL A N 1
ATOM 427 C CA . VAL A 1 55 ? 39.219 -29.375 -34.781 1 94.62 55 VAL A CA 1
ATOM 428 C C . VAL A 1 55 ? 39.125 -27.938 -35.25 1 94.62 55 VAL A C 1
ATOM 430 O O . VAL A 1 55 ? 40.156 -27.328 -35.562 1 94.62 55 VAL A O 1
ATOM 433 N N . ILE A 1 56 ? 37.938 -27.5 -35.281 1 94.62 56 ILE A N 1
ATOM 434 C CA . ILE A 1 56 ? 37.719 -26.141 -35.781 1 94.62 56 ILE A CA 1
ATOM 435 C C . ILE A 1 56 ? 38.406 -25.141 -34.844 1 94.62 56 ILE A C 1
ATOM 437 O O . ILE A 1 56 ? 39.062 -24.188 -35.312 1 94.62 56 ILE A O 1
ATOM 441 N N . ALA A 1 57 ? 38.219 -25.281 -33.531 1 95.31 57 ALA A N 1
ATOM 442 C CA . ALA A 1 57 ? 38.875 -24.391 -32.562 1 95.31 57 ALA A CA 1
ATOM 443 C C . ALA A 1 57 ? 40.406 -24.391 -32.75 1 95.31 57 ALA A C 1
ATOM 445 O O . ALA A 1 57 ? 41.031 -23.328 -32.75 1 95.31 57 ALA A O 1
ATOM 446 N N . ASP A 1 58 ? 40.906 -25.562 -32.875 1 95.06 58 ASP A N 1
ATOM 447 C CA . ASP A 1 58 ? 42.344 -25.688 -33.094 1 95.06 58 ASP A CA 1
ATOM 448 C C . ASP A 1 58 ? 42.812 -24.953 -34.344 1 95.06 58 ASP A C 1
ATOM 450 O O . ASP A 1 58 ? 43.812 -24.25 -34.344 1 95.06 58 ASP A O 1
ATOM 454 N N . ASN A 1 59 ? 42.094 -25.172 -35.406 1 94.94 59 ASN A N 1
ATOM 455 C CA . ASN A 1 59 ? 42.469 -24.547 -36.656 1 94.94 59 ASN A CA 1
ATOM 456 C C . ASN A 1 59 ? 42.312 -23.016 -36.594 1 94.94 59 ASN A C 1
ATOM 458 O O . ASN A 1 59 ? 43.156 -22.297 -37.156 1 94.94 59 ASN A O 1
ATOM 462 N N . LEU A 1 60 ? 41.281 -22.531 -36 1 95 60 LEU A N 1
ATOM 463 C CA . LEU A 1 60 ? 41.094 -21.094 -35.781 1 95 60 LEU A CA 1
ATOM 464 C C . LEU A 1 60 ? 42.281 -20.516 -35 1 95 60 LEU A C 1
ATOM 466 O O . LEU A 1 60 ? 42.812 -19.484 -35.375 1 95 60 LEU A O 1
ATOM 470 N N . ASN A 1 61 ? 42.688 -21.203 -33.969 1 95.31 61 ASN A N 1
ATOM 471 C CA . ASN A 1 61 ? 43.781 -20.719 -33.125 1 95.31 61 ASN A CA 1
ATOM 472 C C . ASN A 1 61 ? 45.094 -20.719 -33.875 1 95.31 61 ASN A C 1
ATOM 474 O O . ASN A 1 61 ? 45.938 -19.828 -33.656 1 95.31 61 ASN A O 1
ATOM 478 N N . LYS A 1 62 ? 45.344 -21.719 -34.594 1 94.75 62 LYS A N 1
ATOM 479 C CA . LYS A 1 62 ? 46.531 -21.75 -35.438 1 94.75 62 LYS A CA 1
ATOM 480 C C . LYS A 1 62 ? 46.594 -20.547 -36.375 1 94.75 62 LYS A C 1
ATOM 482 O O . LYS A 1 62 ? 47.656 -19.953 -36.531 1 94.75 62 LYS A O 1
ATOM 487 N N . ILE A 1 63 ? 45.5 -20.281 -36.938 1 94.62 63 ILE A N 1
ATOM 488 C CA . ILE A 1 63 ? 45.438 -19.141 -37.875 1 94.62 63 ILE A CA 1
ATOM 489 C C . ILE A 1 63 ? 45.688 -17.844 -37.094 1 94.62 63 ILE A C 1
ATOM 491 O O . ILE A 1 63 ? 46.344 -16.938 -37.562 1 94.62 63 ILE A O 1
ATOM 495 N N . ILE A 1 64 ? 45.062 -17.688 -35.906 1 94.31 64 ILE A N 1
ATOM 496 C CA . ILE A 1 64 ? 45.25 -16.516 -35.062 1 94.31 64 ILE A CA 1
ATOM 497 C C . ILE A 1 64 ? 46.719 -16.312 -34.75 1 94.31 64 ILE A C 1
ATOM 499 O O . ILE A 1 64 ? 47.25 -15.195 -34.844 1 94.31 64 ILE A O 1
ATOM 503 N N . ASP A 1 65 ? 47.438 -17.391 -34.438 1 94 65 ASP A N 1
ATOM 504 C CA . ASP A 1 65 ? 48.875 -17.328 -34.125 1 94 65 ASP A CA 1
ATOM 505 C C . ASP A 1 65 ? 49.688 -17 -35.375 1 94 65 ASP A C 1
ATOM 507 O O . ASP A 1 65 ? 50.594 -16.172 -35.312 1 94 65 ASP A O 1
ATOM 511 N N . ASP A 1 66 ? 49.406 -17.703 -36.438 1 94 66 ASP A N 1
ATOM 512 C CA . ASP A 1 66 ? 50.156 -17.562 -37.656 1 94 66 ASP A CA 1
ATOM 513 C C . ASP A 1 66 ? 50.094 -16.125 -38.188 1 94 66 ASP A C 1
ATOM 515 O O . ASP A 1 66 ? 51.062 -15.602 -38.719 1 94 66 ASP A O 1
ATOM 519 N N . ARG A 1 67 ? 48.875 -15.562 -38.094 1 93.25 67 ARG A N 1
ATOM 520 C CA . ARG A 1 67 ? 48.688 -14.234 -38.656 1 93.25 67 ARG A CA 1
ATOM 521 C C . ARG A 1 67 ? 48.938 -13.148 -37.594 1 93.25 67 ARG A C 1
ATOM 523 O O . ARG A 1 67 ? 48.656 -11.969 -37.844 1 93.25 67 ARG A O 1
ATOM 530 N N . ALA A 1 68 ? 49.312 -13.516 -36.406 1 82.19 68 ALA A N 1
ATOM 531 C CA . ALA A 1 68 ? 49.719 -12.633 -35.312 1 82.19 68 ALA A CA 1
ATOM 532 C C . ALA A 1 68 ? 48.594 -11.703 -34.906 1 82.19 68 ALA A C 1
ATOM 534 O O . ALA A 1 68 ? 48.812 -10.5 -34.75 1 82.19 68 ALA A O 1
ATOM 535 N N . TYR A 1 69 ? 47.531 -12.227 -34.969 1 82.75 69 TYR A N 1
ATOM 536 C CA . TYR A 1 69 ? 46.438 -11.445 -34.406 1 82.75 69 TYR A CA 1
ATOM 537 C C . TYR A 1 69 ? 46.531 -11.359 -32.875 1 82.75 69 TYR A C 1
ATOM 539 O O . TYR A 1 69 ? 47.031 -12.297 -32.25 1 82.75 69 TYR A O 1
ATOM 547 N N . THR A 1 70 ? 46.312 -10.305 -32.344 1 87.31 70 THR A N 1
ATOM 548 C CA . THR A 1 70 ? 46.281 -10.125 -30.891 1 87.31 70 THR A CA 1
ATOM 549 C C . THR A 1 70 ? 44.969 -10.555 -30.297 1 87.31 70 THR A C 1
ATOM 551 O O . THR A 1 70 ? 44.406 -9.859 -29.438 1 87.31 70 THR A O 1
ATOM 554 N N . LEU A 1 71 ? 44.469 -11.625 -30.781 1 89.19 71 LEU A N 1
ATOM 555 C CA . LEU A 1 71 ? 43.188 -12.133 -30.312 1 89.19 71 LEU A CA 1
ATOM 556 C C . LEU A 1 71 ? 43.375 -13.336 -29.391 1 89.19 71 LEU A C 1
ATOM 558 O O . LEU A 1 71 ? 44.344 -14.102 -29.562 1 89.19 71 LEU A O 1
ATOM 562 N N . PRO A 1 72 ? 42.531 -13.477 -28.406 1 90.38 72 PRO A N 1
ATOM 563 C CA . PRO A 1 72 ? 42.656 -14.648 -27.547 1 90.38 72 PRO A CA 1
ATOM 564 C C . PRO A 1 72 ? 42.25 -15.945 -28.25 1 90.38 72 PRO A C 1
ATOM 566 O O . PRO A 1 72 ? 41.469 -15.922 -29.219 1 90.38 72 PRO A O 1
ATOM 569 N N . HIS A 1 73 ? 42.781 -17.078 -27.781 1 93.44 73 HIS A N 1
ATOM 570 C CA . HIS A 1 73 ? 42.406 -18.391 -28.312 1 93.44 73 HIS A CA 1
ATOM 571 C C . HIS A 1 73 ? 40.969 -18.734 -27.938 1 93.44 73 HIS A C 1
ATOM 573 O O . HIS A 1 73 ? 40.469 -18.281 -26.906 1 93.44 73 HIS A O 1
ATOM 579 N N . ILE A 1 74 ? 40.375 -19.453 -28.766 1 93.06 74 ILE A N 1
ATOM 580 C CA . ILE A 1 74 ? 39 -19.922 -28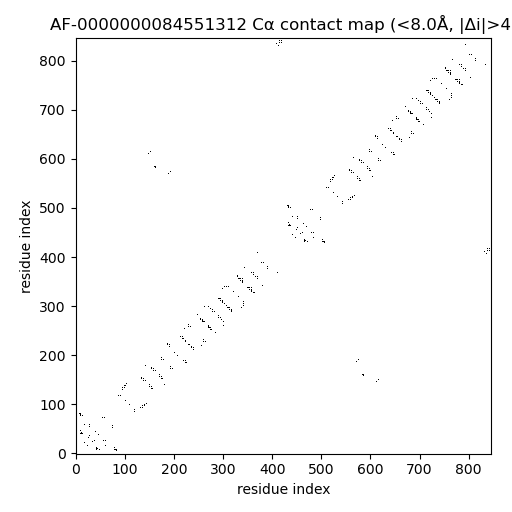.5 1 93.06 74 ILE A CA 1
ATOM 581 C C . ILE A 1 74 ? 39.031 -21.406 -28.156 1 93.06 74 ILE A C 1
ATOM 583 O O . ILE A 1 74 ? 39.844 -22.172 -28.688 1 93.06 74 ILE A O 1
ATOM 587 N N . THR A 1 75 ? 38.219 -21.797 -27.219 1 93.75 75 THR A N 1
ATOM 588 C CA . THR A 1 75 ? 38.125 -23.203 -26.844 1 93.75 75 THR A CA 1
ATOM 589 C C . THR A 1 75 ? 36.938 -23.891 -27.516 1 93.75 75 THR A C 1
ATOM 591 O O . THR A 1 75 ? 36 -23.219 -27.953 1 93.75 75 THR A O 1
ATOM 594 N N . SER A 1 76 ? 37.031 -25.219 -27.672 1 94.19 76 SER A N 1
ATOM 595 C CA . SER A 1 76 ? 35.906 -25.984 -28.234 1 94.19 76 SER A CA 1
ATOM 596 C C . SER A 1 76 ? 34.656 -25.812 -27.375 1 94.19 76 SER A C 1
ATOM 598 O O . SER A 1 76 ? 33.562 -25.719 -27.906 1 94.19 76 SER A O 1
ATOM 600 N N . ASP A 1 77 ? 34.844 -25.672 -26.047 1 92.62 77 ASP A N 1
ATOM 601 C CA . ASP A 1 77 ? 33.719 -25.484 -25.125 1 92.62 77 ASP A CA 1
ATOM 602 C C . ASP A 1 77 ? 32.969 -24.188 -25.422 1 92.62 77 ASP A C 1
ATOM 604 O O . ASP A 1 77 ? 31.75 -24.141 -25.406 1 92.62 77 ASP A O 1
ATOM 608 N N . GLU A 1 78 ? 33.75 -23.172 -25.641 1 91.69 78 GLU A N 1
ATOM 609 C CA . GLU A 1 78 ? 33.156 -21.875 -25.922 1 91.69 78 GLU A CA 1
ATOM 610 C C . GLU A 1 78 ? 32.375 -21.906 -27.234 1 91.69 78 GLU A C 1
ATOM 612 O O . GLU A 1 78 ? 31.312 -21.281 -27.328 1 91.69 78 GLU A O 1
ATOM 617 N N . LEU A 1 79 ? 32.844 -22.578 -28.188 1 92.62 79 LEU A N 1
ATOM 618 C CA . LEU A 1 79 ? 32.188 -22.688 -29.484 1 92.62 79 LEU A CA 1
ATOM 619 C C . LEU A 1 79 ? 30.875 -23.484 -29.359 1 92.62 79 LEU A C 1
ATOM 621 O O . LEU A 1 79 ? 29.922 -23.234 -30.094 1 92.62 79 LEU A O 1
ATOM 625 N N . LEU A 1 80 ? 30.859 -24.406 -28.422 1 93.81 80 LEU A N 1
ATOM 626 C CA . LEU A 1 80 ? 29.75 -25.344 -28.312 1 93.81 80 LEU A CA 1
ATOM 627 C C . LEU A 1 80 ? 28.641 -24.797 -27.422 1 93.81 80 LEU A C 1
ATOM 629 O O . LEU A 1 80 ? 27.547 -25.359 -27.391 1 93.81 80 LEU A O 1
ATOM 633 N N . LEU A 1 81 ? 28.859 -23.766 -26.719 1 91.69 81 LEU A N 1
ATOM 634 C CA . LEU A 1 81 ? 27.859 -23.203 -25.812 1 91.69 81 LEU A CA 1
ATOM 635 C C . LEU A 1 81 ? 26.547 -22.938 -26.562 1 91.69 81 LEU A C 1
ATOM 637 O O . LEU A 1 81 ? 26.547 -22.25 -27.594 1 91.69 81 LEU A O 1
ATOM 641 N N . SER A 1 82 ? 25.438 -23.5 -26.062 1 91.94 82 SER A N 1
ATOM 642 C CA . SER A 1 82 ? 24.125 -23.266 -26.656 1 91.94 82 SER A CA 1
ATOM 643 C C . SER A 1 82 ? 23.672 -21.828 -26.422 1 91.94 82 SER A C 1
ATOM 645 O O . SER A 1 82 ? 24.234 -21.109 -25.594 1 91.94 82 SER A O 1
ATOM 647 N N . GLU A 1 83 ? 22.688 -21.391 -27.156 1 92.88 83 GLU A N 1
ATOM 648 C CA . GLU A 1 83 ? 22.125 -20.047 -26.969 1 92.88 83 GLU A CA 1
ATOM 649 C C . GLU A 1 83 ? 21.594 -19.875 -25.547 1 92.88 83 GLU A C 1
ATOM 651 O O . GLU A 1 83 ? 21.781 -18.812 -24.938 1 92.88 83 GLU A O 1
ATOM 656 N N . GLU A 1 84 ? 20.953 -20.875 -25.047 1 93.75 84 GLU A N 1
ATOM 657 C CA . GLU A 1 84 ? 20.406 -20.828 -23.688 1 93.75 84 GLU A CA 1
ATOM 658 C C . GLU A 1 84 ? 21.516 -20.688 -22.656 1 93.75 84 GLU A C 1
ATOM 660 O O . GLU A 1 84 ? 21.391 -19.922 -21.703 1 93.75 84 GLU A O 1
ATOM 665 N N . GLU A 1 85 ? 22.516 -21.422 -22.922 1 93.75 85 GLU A N 1
ATOM 666 C CA . GLU A 1 85 ? 23.641 -21.344 -22 1 93.75 85 GLU A CA 1
ATOM 667 C C . GLU A 1 85 ? 24.297 -19.953 -22.047 1 93.75 85 GLU A C 1
ATOM 669 O O . GLU A 1 85 ? 24.719 -19.438 -21.016 1 93.75 85 GLU A O 1
ATOM 674 N N . GLN A 1 86 ? 24.453 -19.484 -23.203 1 94 86 GLN A N 1
ATOM 675 C CA . GLN A 1 86 ? 24.969 -18.141 -23.359 1 94 86 GLN A CA 1
ATOM 676 C C . GLN A 1 86 ? 24.078 -17.125 -22.641 1 94 86 GLN A C 1
ATOM 678 O O . GLN A 1 86 ? 24.578 -16.234 -21.938 1 94 86 GLN A O 1
ATOM 683 N N . ALA A 1 87 ? 22.781 -17.266 -22.844 1 95.56 87 ALA A N 1
ATOM 684 C CA . ALA A 1 87 ? 21.828 -16.391 -22.188 1 95.56 87 ALA A CA 1
ATOM 685 C C . ALA A 1 87 ? 21.984 -16.422 -20.672 1 95.56 87 ALA A C 1
ATOM 687 O O . ALA A 1 87 ? 22 -15.383 -20.016 1 95.56 87 ALA A O 1
ATOM 688 N N . ILE A 1 88 ? 22.094 -17.594 -20.141 1 95.75 88 ILE A N 1
ATOM 689 C CA . ILE A 1 88 ? 22.234 -17.781 -18.703 1 95.75 88 ILE A CA 1
ATOM 690 C C . ILE A 1 88 ? 23.484 -17.062 -18.203 1 95.75 88 ILE A C 1
ATOM 692 O O . ILE A 1 88 ? 23.453 -16.375 -17.188 1 95.75 88 ILE A O 1
ATOM 696 N N . ARG A 1 89 ? 24.516 -17.219 -18.953 1 93.62 89 ARG A N 1
ATOM 697 C CA . ARG A 1 89 ? 25.766 -16.562 -18.562 1 93.62 89 ARG A CA 1
ATOM 698 C C . ARG A 1 89 ? 25.625 -15.047 -18.578 1 93.62 89 ARG A C 1
ATOM 700 O O . ARG A 1 89 ? 26.094 -14.359 -17.672 1 93.62 89 ARG A O 1
ATOM 707 N N . ILE A 1 90 ? 25.031 -14.555 -19.578 1 95 90 ILE A N 1
ATOM 708 C CA . ILE A 1 90 ? 24.828 -13.117 -19.719 1 95 90 ILE A CA 1
ATOM 709 C C . ILE A 1 90 ? 23.969 -12.602 -18.562 1 95 90 ILE A C 1
ATOM 711 O O . ILE A 1 90 ? 24.281 -11.562 -17.969 1 95 90 ILE A O 1
ATOM 715 N N . ILE A 1 91 ? 22.938 -13.328 -18.234 1 96.69 91 ILE A N 1
ATOM 716 C CA . ILE A 1 91 ? 22.031 -12.93 -17.156 1 96.69 91 ILE A CA 1
ATOM 717 C C . ILE A 1 91 ? 22.781 -12.961 -15.828 1 96.69 91 ILE A C 1
ATOM 719 O O . ILE A 1 91 ? 22.656 -12.031 -15.023 1 96.69 91 ILE A O 1
ATOM 723 N N . LYS A 1 92 ? 23.562 -13.969 -15.609 1 96.12 92 LYS A N 1
ATOM 724 C CA . LYS A 1 92 ? 24.328 -14.07 -14.367 1 96.12 92 LYS A CA 1
ATOM 725 C C . LYS A 1 92 ? 25.297 -12.906 -14.227 1 96.12 92 LYS A C 1
ATOM 727 O O . LYS A 1 92 ? 25.422 -12.32 -13.148 1 96.12 92 LYS A O 1
ATOM 732 N N . ASN A 1 93 ? 25.969 -12.672 -15.32 1 94.69 93 ASN A N 1
ATOM 733 C CA . ASN A 1 93 ? 26.859 -11.508 -15.312 1 94.69 93 ASN A CA 1
ATOM 734 C C . ASN A 1 93 ? 26.078 -10.219 -15.07 1 94.69 93 ASN A C 1
ATOM 736 O O . ASN A 1 93 ? 26.562 -9.328 -14.359 1 94.69 93 ASN A O 1
ATOM 740 N N . GLY A 1 94 ? 25 -10.117 -15.703 1 95.19 94 GLY A N 1
ATOM 741 C CA . GLY A 1 94 ? 24.141 -8.961 -15.516 1 95.19 94 GLY A CA 1
ATOM 742 C C . GLY A 1 94 ? 23.703 -8.773 -14.078 1 95.19 94 GLY A C 1
ATOM 743 O O . GLY A 1 94 ? 23.688 -7.652 -13.562 1 95.19 94 GLY A O 1
ATOM 744 N N . ILE A 1 95 ? 23.344 -9.852 -13.383 1 96.31 95 ILE A N 1
ATOM 745 C CA . ILE A 1 95 ? 22.922 -9.82 -11.992 1 96.31 95 ILE A CA 1
ATOM 746 C C . ILE A 1 95 ? 24.062 -9.305 -11.109 1 96.31 95 ILE A C 1
ATOM 748 O O . ILE A 1 95 ? 23.828 -8.484 -10.211 1 96.31 95 ILE A O 1
ATOM 752 N N . THR A 1 96 ? 25.188 -9.758 -11.398 1 94.88 96 THR A N 1
ATOM 753 C CA . THR A 1 96 ? 26.359 -9.297 -10.664 1 94.88 96 THR A CA 1
ATOM 754 C C . THR A 1 96 ? 26.562 -7.801 -10.844 1 94.88 96 THR A C 1
ATOM 756 O O . THR A 1 96 ? 26.906 -7.094 -9.891 1 94.88 96 THR A O 1
ATOM 759 N N . GLU A 1 97 ? 26.391 -7.359 -12.008 1 93.06 97 GLU A N 1
ATOM 760 C CA . GLU A 1 97 ? 26.531 -5.938 -12.305 1 93.06 97 GLU A CA 1
ATOM 761 C C . GLU A 1 97 ? 25.469 -5.113 -11.586 1 93.06 97 GLU A C 1
ATOM 763 O O . GLU A 1 97 ? 25.734 -4.008 -11.125 1 93.06 97 GLU A O 1
ATOM 768 N N . LEU A 1 98 ? 24.266 -5.617 -11.555 1 94.69 98 LEU A N 1
ATOM 769 C CA . LEU A 1 98 ? 23.156 -4.926 -10.898 1 94.69 98 LEU A CA 1
ATOM 770 C C . LEU A 1 98 ? 23.484 -4.641 -9.438 1 94.69 98 LEU A C 1
ATOM 772 O O . LEU A 1 98 ? 23.094 -3.604 -8.898 1 94.69 98 LEU A O 1
ATOM 776 N N . SER A 1 99 ? 24.188 -5.523 -8.789 1 90.06 99 SER A N 1
ATOM 777 C CA . SER A 1 99 ? 24.484 -5.414 -7.363 1 90.06 99 SER A CA 1
ATOM 778 C C . SER A 1 99 ? 25.5 -4.293 -7.102 1 90.06 99 SER A C 1
ATOM 780 O O . SER A 1 99 ? 25.656 -3.857 -5.957 1 90.06 99 SER A O 1
ATOM 782 N N . LYS A 1 100 ? 26.062 -3.783 -8.148 1 89.56 100 LYS A N 1
ATOM 783 C CA . LYS A 1 100 ? 27.094 -2.764 -7.992 1 89.56 100 LYS A CA 1
ATOM 784 C C . LYS A 1 100 ? 26.5 -1.361 -8.141 1 89.56 100 LYS A C 1
ATOM 786 O O . LYS A 1 100 ? 27.156 -0.372 -7.797 1 89.56 100 LYS A O 1
ATOM 791 N N . TYR A 1 101 ? 25.312 -1.275 -8.633 1 88.81 101 TYR A N 1
ATOM 792 C CA . TYR A 1 101 ? 24.703 0.036 -8.844 1 88.81 101 TYR A CA 1
ATOM 793 C C . TYR A 1 101 ? 24.391 0.708 -7.512 1 88.81 101 TYR A C 1
ATOM 795 O O . TYR A 1 101 ? 23.938 0.051 -6.566 1 88.81 101 TYR A O 1
ATOM 803 N N . ASP A 1 102 ? 24.766 1.991 -7.43 1 79.12 102 ASP A N 1
ATOM 804 C CA . ASP A 1 102 ? 24.438 2.814 -6.27 1 79.12 102 ASP A CA 1
ATOM 805 C C . ASP A 1 102 ? 23.203 3.664 -6.527 1 79.12 102 ASP A C 1
ATOM 807 O O . ASP A 1 102 ? 22.672 3.678 -7.637 1 79.12 102 ASP A O 1
ATOM 811 N N . ASN A 1 103 ? 22.766 4.465 -5.555 1 74.81 103 ASN A N 1
ATOM 812 C CA . ASN A 1 103 ? 21.547 5.262 -5.555 1 74.81 103 ASN A CA 1
ATOM 813 C C . ASN A 1 103 ? 21.547 6.293 -6.68 1 74.81 103 ASN A C 1
ATOM 815 O O . ASN A 1 103 ? 20.5 6.559 -7.281 1 74.81 103 ASN A O 1
ATOM 819 N N . GLY A 1 104 ? 22.641 6.707 -7.133 1 76.25 104 GLY A N 1
ATOM 820 C CA . GLY A 1 104 ? 22.641 7.816 -8.07 1 76.25 104 GLY A CA 1
ATOM 821 C C . GLY A 1 104 ? 22.484 7.379 -9.516 1 76.25 104 GLY A C 1
ATOM 822 O O . GLY A 1 104 ? 22.312 8.211 -10.406 1 76.25 104 GLY A O 1
ATOM 823 N N . LEU A 1 105 ? 22.234 6.109 -9.789 1 87.62 105 LEU A N 1
ATOM 824 C CA . LEU A 1 105 ? 22.234 5.645 -11.172 1 87.62 105 LEU A CA 1
ATOM 825 C C . LEU A 1 105 ? 20.953 4.871 -11.477 1 87.62 105 LEU A C 1
ATOM 827 O O . LEU A 1 105 ? 21 3.771 -12.039 1 87.62 105 LEU A O 1
ATOM 831 N N . MET A 1 106 ? 19.828 5.473 -11.203 1 90.5 106 MET A N 1
ATOM 832 C CA . MET A 1 106 ? 18.516 4.824 -11.32 1 90.5 106 MET A CA 1
ATOM 833 C C . MET A 1 106 ? 18.188 4.539 -12.781 1 90.5 106 MET A C 1
ATOM 835 O O . MET A 1 106 ? 17.719 3.449 -13.109 1 90.5 106 MET A O 1
ATOM 839 N N . GLU A 1 107 ? 18.469 5.449 -13.625 1 90.12 107 GLU A N 1
ATOM 840 C CA . GLU A 1 107 ? 18.125 5.281 -15.039 1 90.12 107 GLU A CA 1
ATOM 841 C C . GLU A 1 107 ? 18.953 4.176 -15.68 1 90.12 107 GLU A C 1
ATOM 843 O O . GLU A 1 107 ? 18.438 3.357 -16.438 1 90.12 107 GLU A O 1
ATOM 848 N N . GLN A 1 108 ? 20.219 4.203 -15.406 1 92.81 108 GLN A N 1
ATOM 849 C CA . GLN A 1 108 ? 21.094 3.17 -15.938 1 92.81 108 GLN A CA 1
ATOM 850 C C . GLN A 1 108 ? 20.719 1.792 -15.406 1 92.81 108 GLN A C 1
ATOM 852 O O . GLN A 1 108 ? 20.766 0.803 -16.141 1 92.81 108 GLN A O 1
ATOM 857 N N . PHE A 1 109 ? 20.438 1.767 -14.109 1 95.94 109 PHE A N 1
ATOM 858 C CA . PHE A 1 109 ? 20 0.52 -13.5 1 95.94 109 PHE A CA 1
ATOM 859 C C . PHE A 1 109 ? 18.766 -0.021 -14.219 1 95.94 109 PHE A C 1
ATOM 861 O O . PHE A 1 109 ? 18.719 -1.201 -14.57 1 95.94 109 PHE A O 1
ATOM 868 N N . LYS A 1 110 ? 17.797 0.901 -14.445 1 94.19 110 LYS A N 1
ATOM 869 C CA . LYS A 1 110 ? 16.562 0.512 -15.094 1 94.19 110 LYS A CA 1
ATOM 870 C C . LYS A 1 110 ? 16.812 -0.03 -16.5 1 94.19 110 LYS A C 1
ATOM 872 O O . LYS A 1 110 ? 16.203 -1.012 -16.922 1 94.19 110 LYS A O 1
ATOM 877 N N . LEU A 1 111 ? 17.641 0.544 -17.203 1 94.44 111 LEU A N 1
ATOM 878 C CA . LEU A 1 111 ? 17.969 0.107 -18.547 1 94.44 111 LEU A CA 1
ATOM 879 C C . LEU A 1 111 ? 18.594 -1.286 -18.531 1 94.44 111 LEU A C 1
ATOM 881 O O . LEU A 1 111 ? 18.281 -2.121 -19.391 1 94.44 111 LEU A O 1
ATOM 885 N N . LYS A 1 112 ? 19.453 -1.436 -17.625 1 95.06 112 LYS A N 1
ATOM 886 C CA . LYS A 1 112 ? 20.078 -2.744 -17.5 1 95.06 112 LYS A CA 1
ATOM 887 C C . LYS A 1 112 ? 19.062 -3.824 -17.172 1 95.06 112 LYS A C 1
ATOM 889 O O . LYS A 1 112 ? 19.125 -4.934 -17.703 1 95.06 112 LYS A O 1
ATOM 894 N N . VAL A 1 113 ? 18.172 -3.541 -16.266 1 97.25 113 VAL A N 1
ATOM 895 C CA . VAL A 1 113 ? 17.109 -4.473 -15.906 1 97.25 113 VAL A CA 1
ATOM 896 C C . VAL A 1 113 ? 16.281 -4.816 -17.141 1 97.25 113 VAL A C 1
ATOM 898 O O . VAL A 1 113 ? 15.977 -5.988 -17.375 1 97.25 113 VAL A O 1
ATOM 901 N N . ASP A 1 114 ? 15.961 -3.814 -17.891 1 95.62 114 ASP A N 1
ATOM 902 C CA . ASP A 1 114 ? 15.18 -4.016 -19.109 1 95.62 114 ASP A CA 1
ATOM 903 C C . ASP A 1 114 ? 15.906 -4.938 -20.078 1 95.62 114 ASP A C 1
ATOM 905 O O . ASP A 1 114 ? 15.289 -5.805 -20.703 1 95.62 114 ASP A O 1
ATOM 909 N N . ASP A 1 115 ? 17.125 -4.742 -20.188 1 95.12 115 ASP A N 1
ATOM 910 C CA . ASP A 1 115 ? 17.938 -5.566 -21.094 1 95.12 115 ASP A CA 1
ATOM 911 C C . ASP A 1 115 ? 17.906 -7.031 -20.656 1 95.12 115 ASP A C 1
ATOM 913 O O . ASP A 1 115 ? 17.781 -7.93 -21.484 1 95.12 115 ASP A O 1
ATOM 917 N N . ILE A 1 116 ? 18.094 -7.203 -19.438 1 96.88 116 ILE A N 1
ATOM 918 C CA . ILE A 1 116 ? 18.094 -8.562 -18.906 1 96.88 116 ILE A CA 1
ATOM 919 C C . ILE A 1 116 ? 16.734 -9.203 -19.109 1 96.88 116 ILE A C 1
ATOM 921 O O . ILE A 1 116 ? 16.641 -10.367 -19.516 1 96.88 116 ILE A O 1
ATOM 925 N N . GLU A 1 117 ? 15.695 -8.477 -18.844 1 95.94 117 GLU A N 1
ATOM 926 C CA . GLU A 1 117 ? 14.344 -9 -18.969 1 95.94 117 GLU A CA 1
ATOM 927 C C . GLU A 1 117 ? 14.031 -9.383 -20.422 1 95.94 117 GLU A C 1
ATOM 929 O O . GLU A 1 117 ? 13.297 -10.344 -20.656 1 95.94 117 GLU A O 1
ATOM 934 N N . LYS A 1 118 ? 14.562 -8.672 -21.359 1 94.44 118 LYS A N 1
ATOM 935 C CA . LYS A 1 118 ? 14.391 -9.031 -22.766 1 94.44 118 LYS A CA 1
ATOM 936 C C . LYS A 1 118 ? 14.938 -10.43 -23.047 1 94.44 118 LYS A C 1
ATOM 938 O O . LYS A 1 118 ? 14.32 -11.211 -23.75 1 94.44 118 LYS A O 1
ATOM 943 N N . ILE A 1 119 ? 16.062 -10.664 -22.516 1 95.25 119 ILE A N 1
ATOM 944 C CA . ILE A 1 119 ? 16.688 -11.969 -22.703 1 95.25 119 ILE A CA 1
ATOM 945 C C . ILE A 1 119 ? 15.867 -13.047 -22 1 95.25 119 ILE A C 1
ATOM 947 O O . ILE A 1 119 ? 15.633 -14.117 -22.562 1 95.25 119 ILE A O 1
ATOM 951 N N . ILE A 1 120 ? 15.367 -12.766 -20.812 1 95.19 120 ILE A N 1
ATOM 952 C CA . ILE A 1 120 ? 14.578 -13.695 -20.016 1 95.19 120 ILE A CA 1
ATOM 953 C C . ILE A 1 120 ? 13.312 -14.078 -20.781 1 95.19 120 ILE A C 1
ATOM 955 O O . ILE A 1 120 ? 12.859 -15.227 -20.719 1 95.19 120 ILE A O 1
ATOM 959 N N . ASN A 1 121 ? 12.781 -13.211 -21.516 1 92.19 121 ASN A N 1
ATOM 960 C CA . ASN A 1 121 ? 11.539 -13.445 -22.25 1 92.19 121 ASN A CA 1
ATOM 961 C C . ASN A 1 121 ? 11.773 -14.305 -23.5 1 92.19 121 ASN A C 1
ATOM 963 O O . ASN A 1 121 ? 10.844 -14.922 -24.016 1 92.19 121 ASN A O 1
ATOM 967 N N . LEU A 1 122 ? 13.023 -14.422 -23.906 1 92.62 122 LEU A N 1
ATOM 968 C CA . LEU A 1 122 ? 13.328 -15.102 -25.156 1 92.62 122 LEU A CA 1
ATOM 969 C C . LEU A 1 122 ? 13.781 -16.531 -24.906 1 92.62 122 LEU A C 1
ATOM 971 O O . LEU A 1 122 ? 13.664 -17.391 -25.781 1 92.62 122 LEU A O 1
ATOM 975 N N . TYR A 1 123 ? 14.312 -16.734 -23.75 1 94.12 123 TYR A N 1
ATOM 976 C CA . TYR A 1 123 ? 14.898 -18.047 -23.484 1 94.12 123 TYR A CA 1
ATOM 977 C C . TYR A 1 123 ? 14.32 -18.656 -22.203 1 94.12 123 TYR A C 1
ATOM 979 O O . TYR A 1 123 ? 13.742 -17.938 -21.375 1 94.12 123 TYR A O 1
ATOM 987 N N . ASN A 1 124 ? 14.445 -19.953 -22.047 1 92.94 124 ASN A N 1
ATOM 988 C CA . ASN A 1 124 ? 14.047 -20.625 -20.828 1 92.94 124 ASN A CA 1
ATOM 989 C C . ASN A 1 124 ? 15.133 -20.562 -19.766 1 92.94 124 ASN A C 1
ATOM 991 O O . ASN A 1 124 ? 16.156 -21.25 -19.859 1 92.94 124 ASN A O 1
ATOM 995 N N . ILE A 1 125 ? 14.805 -19.812 -18.797 1 96.25 125 ILE A N 1
ATOM 996 C CA . ILE A 1 125 ? 15.797 -19.562 -17.766 1 96.25 125 ILE A CA 1
ATOM 997 C C . ILE A 1 125 ? 15.43 -20.359 -16.516 1 96.25 125 ILE A C 1
ATOM 999 O O . ILE A 1 125 ? 14.273 -20.375 -16.094 1 96.25 125 ILE A O 1
ATOM 1003 N N . PRO A 1 126 ? 16.422 -21 -15.914 1 96.19 126 PRO A N 1
ATOM 1004 C CA . PRO A 1 126 ? 16.156 -21.734 -14.68 1 96.19 126 PRO A CA 1
ATOM 1005 C C . PRO A 1 126 ? 15.609 -20.844 -13.562 1 96.19 126 PRO A C 1
ATOM 1007 O O . PRO A 1 126 ? 15.977 -19.672 -13.469 1 96.19 126 PRO A O 1
ATOM 1010 N N . GLU A 1 127 ? 14.766 -21.438 -12.68 1 96 127 GLU A N 1
ATOM 1011 C CA . GLU A 1 127 ? 14.062 -20.672 -11.656 1 96 127 GLU A CA 1
ATOM 1012 C C . GLU A 1 127 ? 15.039 -20.031 -10.672 1 96 127 GLU A C 1
ATOM 1014 O O . GLU A 1 127 ? 14.812 -18.922 -10.18 1 96 127 GLU A O 1
ATOM 1019 N N . ASP A 1 128 ? 16.125 -20.781 -10.352 1 96.44 128 ASP A N 1
ATOM 1020 C CA . ASP A 1 128 ? 17.078 -20.25 -9.367 1 96.44 128 ASP A CA 1
ATOM 1021 C C . ASP A 1 128 ? 17.703 -18.953 -9.844 1 96.44 128 ASP A C 1
ATOM 1023 O O . ASP A 1 128 ? 17.875 -18.016 -9.062 1 96.44 128 ASP A O 1
ATOM 1027 N N . ILE A 1 129 ? 18.016 -18.922 -11.125 1 97.19 129 ILE A N 1
ATOM 1028 C CA . ILE A 1 129 ? 18.594 -17.719 -11.711 1 97.19 129 ILE A CA 1
ATOM 1029 C C . ILE A 1 129 ? 17.547 -16.594 -11.727 1 97.19 129 ILE A C 1
ATOM 1031 O O . ILE A 1 129 ? 17.875 -15.43 -11.5 1 97.19 129 ILE A O 1
ATOM 1035 N N . MET A 1 130 ? 16.312 -16.969 -11.992 1 97.62 130 MET A N 1
ATOM 1036 C CA . MET A 1 130 ? 15.219 -15.992 -11.992 1 97.62 130 MET A CA 1
ATOM 1037 C C . MET A 1 130 ? 15.031 -15.383 -10.602 1 97.62 130 MET A C 1
ATOM 1039 O O . MET A 1 130 ? 14.836 -14.172 -10.477 1 97.62 130 MET A O 1
ATOM 1043 N N . TYR A 1 131 ? 15.102 -16.203 -9.57 1 97.88 131 TYR A N 1
ATOM 1044 C CA . TYR A 1 131 ? 14.984 -15.711 -8.211 1 97.88 131 TYR A CA 1
ATOM 1045 C C . TYR A 1 131 ? 16.125 -14.742 -7.883 1 97.88 131 TYR A C 1
ATOM 1047 O O . TYR A 1 131 ? 15.891 -13.695 -7.277 1 97.88 131 TYR A O 1
ATOM 1055 N N . ASP A 1 132 ? 17.312 -15.102 -8.328 1 97.44 132 ASP A N 1
ATOM 1056 C CA . ASP A 1 132 ? 18.453 -14.219 -8.102 1 97.44 132 ASP A CA 1
ATOM 1057 C C . ASP A 1 132 ? 18.25 -12.859 -8.758 1 97.44 132 ASP A C 1
ATOM 1059 O O . ASP A 1 132 ? 18.578 -11.82 -8.18 1 97.44 132 ASP A O 1
ATOM 1063 N N . PHE A 1 133 ? 17.828 -12.953 -9.93 1 98 133 PHE A N 1
ATOM 1064 C CA . PHE A 1 133 ? 17.562 -11.727 -10.672 1 98 133 PHE A CA 1
ATOM 1065 C C . PHE A 1 133 ? 16.547 -10.859 -9.938 1 98 133 PHE A C 1
ATOM 1067 O O . PHE A 1 133 ? 16.797 -9.672 -9.695 1 98 133 PHE A O 1
ATOM 1074 N N . PHE A 1 134 ? 15.336 -11.414 -9.531 1 98.31 134 PHE A N 1
ATOM 1075 C CA . PHE A 1 134 ? 14.289 -10.672 -8.836 1 98.31 134 PHE A CA 1
ATOM 1076 C C . PHE A 1 134 ? 14.812 -10.109 -7.523 1 98.31 134 PHE A C 1
ATOM 1078 O O . PHE A 1 134 ? 14.516 -8.961 -7.172 1 98.31 134 PHE A O 1
ATOM 1085 N N . GLU A 1 135 ? 15.594 -10.875 -6.824 1 97.5 135 GLU A N 1
ATOM 1086 C CA . GLU A 1 135 ? 16.109 -10.445 -5.531 1 97.5 135 GLU A CA 1
ATOM 1087 C C . GLU A 1 135 ? 17.047 -9.234 -5.688 1 97.5 135 GLU A C 1
ATOM 1089 O O . GLU A 1 135 ? 16.984 -8.289 -4.898 1 97.5 135 GLU A O 1
ATOM 1094 N N . ALA A 1 136 ? 17.875 -9.328 -6.707 1 96.94 136 ALA A N 1
ATOM 1095 C CA . ALA A 1 136 ? 18.781 -8.211 -6.969 1 96.94 136 ALA A CA 1
ATOM 1096 C C . ALA A 1 136 ? 18 -6.941 -7.289 1 96.94 136 ALA A C 1
ATOM 1098 O O . ALA A 1 136 ? 18.344 -5.859 -6.809 1 96.94 136 ALA A O 1
ATOM 1099 N N . VAL A 1 137 ? 17 -7.051 -8.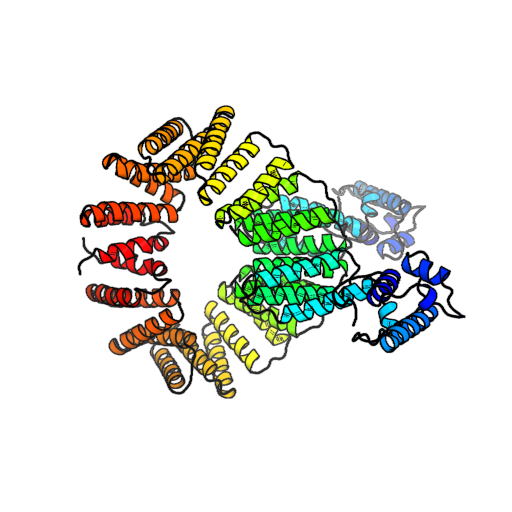078 1 97.62 137 VAL A N 1
ATOM 1100 C CA . VAL A 1 137 ? 16.219 -5.902 -8.5 1 97.62 137 VAL A CA 1
ATOM 1101 C C . VAL A 1 137 ? 15.422 -5.352 -7.312 1 97.62 137 VAL A C 1
ATOM 1103 O O . VAL A 1 137 ? 15.414 -4.145 -7.074 1 97.62 137 VAL A O 1
ATOM 1106 N N . ILE A 1 138 ? 14.781 -6.215 -6.516 1 97.69 138 ILE A N 1
ATOM 1107 C CA . ILE A 1 138 ? 13.992 -5.82 -5.355 1 97.69 138 ILE A CA 1
ATOM 1108 C C . ILE A 1 138 ? 14.875 -5.102 -4.344 1 97.69 138 ILE A C 1
ATOM 1110 O O . ILE A 1 138 ? 14.492 -4.059 -3.807 1 97.69 138 ILE A O 1
ATOM 1114 N N . GLU A 1 139 ? 16.031 -5.629 -4.113 1 95.56 139 GLU A N 1
ATOM 1115 C CA . GLU A 1 139 ? 16.953 -5.047 -3.141 1 95.56 139 GLU A CA 1
ATOM 1116 C C . GLU A 1 139 ? 17.344 -3.627 -3.539 1 95.56 139 GLU A C 1
ATOM 1118 O O . GLU A 1 139 ? 17.391 -2.729 -2.695 1 95.56 139 GLU A O 1
ATOM 1123 N N . PHE A 1 140 ? 17.672 -3.439 -4.773 1 95.81 140 PHE A N 1
ATOM 1124 C CA . PHE A 1 140 ? 18.047 -2.113 -5.246 1 95.81 140 PHE A CA 1
ATOM 1125 C C . PHE A 1 140 ? 16.922 -1.117 -5.023 1 95.81 140 PHE A C 1
ATOM 1127 O O . PHE A 1 140 ? 17.141 -0.039 -4.465 1 95.81 140 PHE A O 1
ATOM 1134 N N . TYR A 1 141 ? 15.734 -1.432 -5.488 1 95.94 141 TYR A N 1
ATOM 1135 C CA . TYR A 1 141 ? 14.602 -0.522 -5.375 1 95.94 141 TYR A CA 1
ATOM 1136 C C . TYR A 1 141 ? 14.234 -0.286 -3.918 1 95.94 141 TYR A C 1
ATOM 1138 O O . TYR A 1 141 ? 13.891 0.834 -3.529 1 95.94 141 TYR A O 1
ATOM 1146 N N . TYR A 1 142 ? 14.328 -1.323 -3.084 1 95.25 142 TYR A N 1
ATOM 1147 C CA . TYR A 1 142 ? 14.047 -1.199 -1.658 1 95.25 142 TYR A CA 1
ATOM 1148 C C . TYR A 1 142 ? 15.031 -0.237 -0.994 1 95.25 142 TYR A C 1
ATOM 1150 O O . TYR A 1 142 ? 14.617 0.663 -0.257 1 95.25 142 TYR A O 1
ATOM 1158 N N . ASN A 1 143 ? 16.25 -0.418 -1.307 1 93.5 143 ASN A N 1
ATOM 1159 C CA . ASN A 1 143 ? 17.281 0.39 -0.67 1 93.5 143 ASN A CA 1
ATOM 1160 C C . ASN A 1 143 ? 17.219 1.842 -1.138 1 93.5 143 ASN A C 1
ATOM 1162 O O . ASN A 1 143 ? 17.719 2.738 -0.454 1 93.5 143 ASN A O 1
ATOM 1166 N N . ASN A 1 144 ? 16.672 2.055 -2.268 1 93.31 144 ASN A N 1
ATOM 1167 C CA . ASN A 1 144 ? 16.547 3.412 -2.787 1 93.31 144 ASN A CA 1
ATOM 1168 C C . ASN A 1 144 ? 15.148 3.979 -2.553 1 93.31 144 ASN A C 1
ATOM 1170 O O . ASN A 1 144 ? 14.75 4.953 -3.197 1 93.31 144 ASN A O 1
ATOM 1174 N N . PHE A 1 145 ? 14.352 3.354 -1.742 1 92.94 145 PHE A N 1
ATOM 1175 C CA . PHE A 1 145 ? 13.047 3.797 -1.268 1 92.94 145 PHE A CA 1
ATOM 1176 C C . PHE A 1 145 ? 12.047 3.863 -2.416 1 92.94 145 PHE A C 1
ATOM 1178 O O . PHE A 1 145 ? 11.102 4.66 -2.381 1 92.94 145 PHE A O 1
ATOM 1185 N N . CYS A 1 146 ? 12.32 3.16 -3.461 1 94.5 146 CYS A N 1
ATOM 1186 C CA . CYS A 1 146 ? 11.375 2.994 -4.559 1 94.5 146 CYS A CA 1
ATOM 1187 C C . CYS A 1 146 ? 10.508 1.755 -4.352 1 94.5 146 CYS A C 1
ATOM 1189 O O . CYS A 1 146 ? 10.609 0.792 -5.113 1 94.5 146 CYS A O 1
ATOM 1191 N N . TYR A 1 147 ? 9.609 1.808 -3.432 1 96.12 147 TYR A N 1
ATOM 1192 C CA . TYR A 1 147 ? 8.859 0.639 -2.984 1 96.12 147 TYR A CA 1
ATOM 1193 C C . TYR A 1 147 ? 7.828 0.224 -4.023 1 96.12 147 TYR A C 1
ATOM 1195 O O . TYR A 1 147 ? 7.488 -0.956 -4.133 1 96.12 147 TYR A O 1
ATOM 1203 N N . ASP A 1 148 ? 7.316 1.19 -4.773 1 95.5 148 ASP A N 1
ATOM 1204 C CA . ASP A 1 148 ? 6.34 0.89 -5.816 1 95.5 148 ASP A CA 1
ATOM 1205 C C . ASP A 1 148 ? 6.926 -0.051 -6.867 1 95.5 148 ASP A C 1
ATOM 1207 O O . ASP A 1 148 ? 6.293 -1.039 -7.242 1 95.5 148 ASP A O 1
ATOM 1211 N N . MET A 1 149 ? 8.164 0.216 -7.262 1 95.88 149 MET A N 1
ATOM 1212 C CA . MET A 1 149 ? 8.844 -0.655 -8.219 1 95.88 149 MET A CA 1
ATOM 1213 C C . MET A 1 149 ? 9.211 -1.989 -7.582 1 95.88 149 MET A C 1
ATOM 1215 O O . MET A 1 149 ? 9.117 -3.037 -8.219 1 95.88 149 MET A O 1
ATOM 1219 N N . ALA A 1 150 ? 9.688 -1.946 -6.363 1 97.69 150 ALA A N 1
ATOM 1220 C CA . ALA A 1 150 ? 10.016 -3.176 -5.648 1 97.69 150 ALA A CA 1
ATOM 1221 C C . ALA A 1 150 ? 8.812 -4.113 -5.586 1 97.69 150 ALA A C 1
ATOM 1223 O O . ALA A 1 150 ? 8.953 -5.324 -5.781 1 97.69 150 ALA A O 1
ATOM 1224 N N . GLU A 1 151 ? 7.664 -3.533 -5.348 1 97.56 151 GLU A N 1
ATOM 1225 C CA . GLU A 1 151 ? 6.445 -4.328 -5.211 1 97.56 151 GLU A CA 1
ATOM 1226 C C . GLU A 1 151 ? 6.113 -5.051 -6.512 1 97.56 151 GLU A C 1
ATOM 1228 O O . GLU A 1 151 ? 5.602 -6.176 -6.488 1 97.56 151 GLU A O 1
ATOM 1233 N N . VAL A 1 152 ? 6.309 -4.445 -7.594 1 97.81 152 VAL A N 1
ATOM 1234 C CA . VAL A 1 152 ? 6.062 -5.082 -8.883 1 97.81 152 VAL A CA 1
ATOM 1235 C C . VAL A 1 152 ? 6.922 -6.34 -9.016 1 97.81 152 VAL A C 1
ATOM 1237 O O . VAL A 1 152 ? 6.434 -7.395 -9.422 1 97.81 152 VAL A O 1
ATOM 1240 N N . TYR A 1 153 ? 8.148 -6.207 -8.688 1 98.19 153 TYR A N 1
ATOM 1241 C CA . TYR A 1 153 ? 9.047 -7.344 -8.836 1 98.19 153 TYR A CA 1
ATOM 1242 C C . TYR A 1 153 ? 8.781 -8.391 -7.766 1 98.19 153 TYR A C 1
ATOM 1244 O O . TYR A 1 153 ? 9.039 -9.578 -7.977 1 98.19 153 TYR A O 1
ATOM 1252 N N . ILE A 1 154 ? 8.266 -7.98 -6.633 1 98.44 154 ILE A N 1
ATOM 1253 C CA . ILE A 1 154 ? 7.801 -8.953 -5.648 1 98.44 154 ILE A CA 1
ATOM 1254 C C . ILE A 1 154 ? 6.645 -9.766 -6.234 1 98.44 154 ILE A C 1
ATOM 1256 O O . ILE A 1 154 ? 6.59 -10.984 -6.07 1 98.44 154 ILE A O 1
ATOM 1260 N N . LEU A 1 155 ? 5.719 -9.078 -6.91 1 98.19 155 LEU A N 1
ATOM 1261 C CA . LEU A 1 155 ? 4.609 -9.766 -7.559 1 98.19 155 LEU A CA 1
ATOM 1262 C C . LEU A 1 155 ? 5.121 -10.766 -8.594 1 98.19 155 LEU A C 1
ATOM 1264 O O . LEU A 1 155 ? 4.609 -11.883 -8.688 1 98.19 155 LEU A O 1
ATOM 1268 N N . LYS A 1 156 ? 6.113 -10.344 -9.367 1 97.5 156 LYS A N 1
ATOM 1269 C CA . LYS A 1 156 ? 6.707 -11.242 -10.352 1 97.5 156 LYS A CA 1
ATOM 1270 C C . LYS A 1 156 ? 7.312 -12.477 -9.68 1 97.5 156 LYS A C 1
ATOM 1272 O O . LYS A 1 156 ? 7.141 -13.594 -10.156 1 97.5 156 LYS A O 1
ATOM 1277 N N . LYS A 1 157 ? 8.047 -12.211 -8.594 1 98.25 157 LYS A N 1
ATOM 1278 C CA . LYS A 1 157 ? 8.672 -13.297 -7.848 1 98.25 157 LYS A CA 1
ATOM 1279 C C . LYS A 1 157 ? 7.617 -14.227 -7.25 1 98.25 157 LYS A C 1
ATOM 1281 O O . LYS A 1 157 ? 7.785 -15.445 -7.262 1 98.25 157 LYS A O 1
ATOM 1286 N N . LEU A 1 158 ? 6.508 -13.664 -6.758 1 98.25 158 LEU A N 1
ATOM 1287 C CA . LEU A 1 158 ? 5.398 -14.453 -6.234 1 98.25 158 LEU A CA 1
ATOM 1288 C C . LEU A 1 158 ? 4.789 -15.32 -7.328 1 98.25 158 LEU A C 1
ATOM 1290 O O . LEU A 1 158 ? 4.508 -16.5 -7.105 1 98.25 158 LEU A O 1
ATOM 1294 N N . ASP A 1 159 ? 4.598 -14.75 -8.453 1 97.5 159 ASP A N 1
ATOM 1295 C CA . ASP A 1 159 ? 4.039 -15.477 -9.594 1 97.5 159 ASP A CA 1
ATOM 1296 C C . ASP A 1 159 ? 4.891 -16.703 -9.93 1 97.5 159 ASP A C 1
ATOM 1298 O O . ASP A 1 159 ? 4.375 -17.812 -10.023 1 97.5 159 ASP A O 1
ATOM 1302 N N . LEU A 1 160 ? 6.18 -16.469 -10.062 1 97.19 160 LEU A N 1
ATOM 1303 C CA . LEU A 1 160 ? 7.102 -17.547 -10.383 1 97.19 160 LEU A CA 1
ATOM 1304 C C . LEU A 1 160 ? 7.062 -18.641 -9.312 1 97.19 160 LEU A C 1
ATOM 1306 O O . LEU A 1 160 ? 6.996 -19.828 -9.625 1 97.19 160 LEU A O 1
ATOM 1310 N N . SER A 1 161 ? 7.152 -18.219 -8.039 1 97.62 161 SER A N 1
ATOM 1311 C CA . SER A 1 161 ? 7.18 -19.172 -6.938 1 97.62 161 SER A CA 1
ATOM 1312 C C . SER A 1 161 ? 5.902 -20 -6.891 1 97.62 161 SER A C 1
ATOM 1314 O O . SER A 1 161 ? 5.934 -21.188 -6.535 1 97.62 161 SER A O 1
ATOM 1316 N N . SER A 1 162 ? 4.777 -19.375 -7.188 1 96.62 162 SER A N 1
ATOM 1317 C CA . SER A 1 162 ? 3.502 -20.078 -7.234 1 96.62 162 SER A CA 1
ATOM 1318 C C . SER A 1 162 ? 3.475 -21.094 -8.375 1 96.62 162 SER A C 1
ATOM 1320 O O . SER A 1 162 ? 3.076 -22.25 -8.18 1 96.62 162 SER A O 1
ATOM 1322 N N . ILE A 1 163 ? 3.918 -20.703 -9.555 1 94.94 163 ILE A N 1
ATOM 1323 C CA . ILE A 1 163 ? 3.949 -21.578 -10.719 1 94.94 163 ILE A CA 1
ATOM 1324 C C . ILE A 1 163 ? 4.82 -22.797 -10.422 1 94.94 163 ILE A C 1
ATOM 1326 O O . ILE A 1 163 ? 4.43 -23.922 -10.711 1 94.94 163 ILE A O 1
ATOM 1330 N N . GLU A 1 164 ? 5.984 -22.547 -9.812 1 94.88 164 GLU A N 1
ATOM 1331 C CA . GLU A 1 164 ? 6.945 -23.609 -9.523 1 94.88 164 GLU A CA 1
ATOM 1332 C C . GLU A 1 164 ? 6.586 -24.344 -8.242 1 94.88 164 GLU A C 1
ATOM 1334 O O . GLU A 1 164 ? 7.227 -25.344 -7.887 1 94.88 164 GLU A O 1
ATOM 1339 N N . GLN A 1 165 ? 5.598 -23.891 -7.512 1 94.5 165 GLN A N 1
ATOM 1340 C CA . GLN A 1 165 ? 5.152 -24.438 -6.242 1 94.5 165 GLN A CA 1
ATOM 1341 C C . GLN A 1 165 ? 6.293 -24.484 -5.227 1 94.5 165 GLN A C 1
ATOM 1343 O O . GLN A 1 165 ? 6.488 -25.484 -4.535 1 94.5 165 GLN A O 1
ATOM 1348 N N . ASN A 1 166 ? 7.176 -23.5 -5.379 1 95.62 166 ASN A N 1
ATOM 1349 C CA . ASN A 1 166 ? 8.234 -23.297 -4.398 1 95.62 166 ASN A CA 1
ATOM 1350 C C . ASN A 1 166 ? 7.742 -22.484 -3.209 1 95.62 166 ASN A C 1
ATOM 1352 O O . ASN A 1 166 ? 7.867 -21.25 -3.195 1 95.62 166 ASN A O 1
ATOM 1356 N N . LYS A 1 167 ? 7.301 -23.172 -2.186 1 93.56 167 LYS A N 1
ATOM 1357 C CA . LYS A 1 167 ? 6.621 -22.547 -1.051 1 93.56 167 LYS A CA 1
ATOM 1358 C C . LYS A 1 167 ? 7.582 -21.672 -0.244 1 93.56 167 LYS A C 1
ATOM 1360 O O . LYS A 1 167 ? 7.18 -20.656 0.305 1 93.56 167 LYS A O 1
ATOM 1365 N N . ILE A 1 168 ? 8.789 -22.047 -0.19 1 93.88 168 ILE A N 1
ATOM 1366 C CA . ILE A 1 168 ? 9.781 -21.297 0.573 1 93.88 168 ILE A CA 1
ATOM 1367 C C . ILE A 1 168 ? 10.008 -19.938 -0.073 1 93.88 168 ILE A C 1
ATOM 1369 O O . ILE A 1 168 ? 9.953 -18.906 0.603 1 93.88 168 ILE A O 1
ATOM 1373 N N . GLU A 1 169 ? 10.227 -19.906 -1.399 1 95.81 169 GLU A N 1
ATOM 1374 C CA . GLU A 1 169 ? 10.414 -18.656 -2.119 1 95.81 169 GLU A CA 1
ATOM 1375 C C . GLU A 1 169 ? 9.164 -17.797 -2.062 1 95.81 169 GLU A C 1
ATOM 1377 O O . GLU A 1 169 ? 9.25 -16.562 -2.033 1 95.81 169 GLU A O 1
ATOM 1382 N N . TYR A 1 170 ? 8.023 -18.469 -2.066 1 96.81 170 TYR A N 1
ATOM 1383 C CA . TYR A 1 170 ? 6.762 -17.75 -1.97 1 96.81 170 TYR A CA 1
ATOM 1384 C C . TYR A 1 170 ? 6.66 -17.016 -0.643 1 96.81 170 TYR A C 1
ATOM 1386 O O . TYR A 1 170 ? 6.363 -15.812 -0.614 1 96.81 170 TYR A O 1
ATOM 1394 N N . ILE A 1 171 ? 6.949 -17.703 0.423 1 95.12 171 ILE A N 1
ATOM 1395 C CA . ILE A 1 171 ? 6.867 -17.125 1.764 1 95.12 171 ILE A CA 1
ATOM 1396 C C . ILE A 1 171 ? 7.918 -16.031 1.927 1 95.12 171 ILE A C 1
ATOM 1398 O O . ILE A 1 171 ? 7.641 -14.977 2.49 1 95.12 171 ILE A O 1
ATOM 1402 N N . GLU A 1 172 ? 9.094 -16.266 1.429 1 94.81 172 GLU A N 1
ATOM 1403 C CA . GLU A 1 172 ? 10.148 -15.25 1.479 1 94.81 172 GLU A CA 1
ATOM 1404 C C . GLU A 1 172 ? 9.727 -13.977 0.755 1 94.81 172 GLU A C 1
ATOM 1406 O O . GLU A 1 172 ? 10.055 -12.875 1.192 1 94.81 172 GLU A O 1
ATOM 1411 N N . SER A 1 173 ? 9.07 -14.133 -0.378 1 97.25 173 SER A N 1
ATOM 1412 C CA . SER A 1 173 ? 8.594 -12.984 -1.138 1 97.25 173 SER A CA 1
ATOM 1413 C C . SER A 1 173 ? 7.555 -12.195 -0.347 1 97.25 173 SER A C 1
ATOM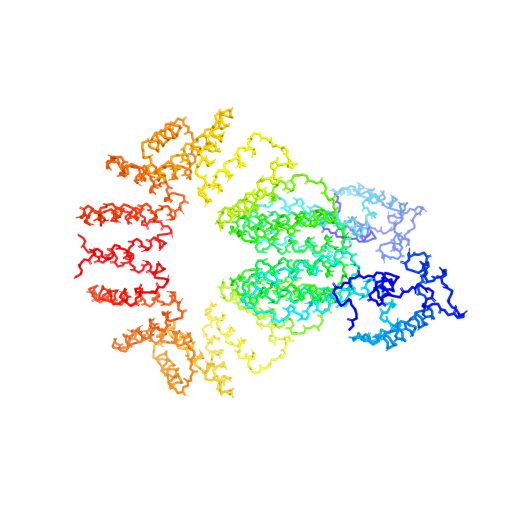 1415 O O . SER A 1 173 ? 7.559 -10.961 -0.36 1 97.25 173 SER A O 1
ATOM 1417 N N . LEU A 1 174 ? 6.664 -12.906 0.355 1 97.25 174 LEU A N 1
ATOM 1418 C CA . LEU A 1 174 ? 5.672 -12.25 1.198 1 97.25 174 LEU A CA 1
ATOM 1419 C C . LEU A 1 174 ? 6.344 -11.516 2.357 1 97.25 174 LEU A C 1
ATOM 1421 O O . LEU A 1 174 ? 5.902 -10.438 2.756 1 97.25 174 LEU A O 1
ATOM 1425 N N . TYR A 1 175 ? 7.379 -12.109 2.855 1 95.19 175 TYR A N 1
ATOM 1426 C CA . TYR A 1 175 ? 8.117 -11.469 3.936 1 95.19 175 TYR A CA 1
ATOM 1427 C C . TYR A 1 175 ? 8.758 -10.172 3.461 1 95.19 175 TYR A C 1
ATOM 1429 O O . TYR A 1 175 ? 8.773 -9.18 4.195 1 95.19 175 TYR A O 1
ATOM 1437 N N . THR A 1 176 ? 9.32 -10.203 2.297 1 96.5 176 THR A N 1
ATOM 1438 C CA . THR A 1 176 ? 9.891 -8.992 1.719 1 96.5 176 THR A CA 1
ATOM 1439 C C . THR A 1 176 ? 8.828 -7.902 1.58 1 96.5 176 THR A C 1
ATOM 1441 O O . THR A 1 176 ? 9.102 -6.723 1.811 1 96.5 176 THR A O 1
ATOM 1444 N N . LYS A 1 177 ? 7.656 -8.312 1.194 1 97.44 177 LYS A N 1
ATOM 1445 C CA . LYS A 1 177 ? 6.539 -7.375 1.123 1 97.44 177 LYS A CA 1
ATOM 1446 C C . LYS A 1 177 ? 6.23 -6.781 2.496 1 97.44 177 LYS A C 1
ATOM 1448 O O . LYS A 1 177 ? 5.961 -5.586 2.615 1 97.44 177 LYS A O 1
ATOM 1453 N N . MET A 1 178 ? 6.277 -7.578 3.494 1 96.62 178 MET A N 1
ATOM 1454 C CA . MET A 1 178 ? 6.027 -7.125 4.859 1 96.62 178 MET A CA 1
ATOM 1455 C C . MET A 1 178 ? 7.055 -6.082 5.285 1 96.62 178 MET A C 1
ATOM 1457 O O . MET A 1 178 ? 6.727 -5.129 5.992 1 96.62 178 MET A O 1
ATOM 1461 N N . LYS A 1 179 ? 8.312 -6.27 4.871 1 95.88 179 LYS A N 1
ATOM 1462 C CA . LYS A 1 179 ? 9.359 -5.293 5.18 1 95.88 179 LYS A CA 1
ATOM 1463 C C . LYS A 1 179 ? 9 -3.914 4.633 1 95.88 179 LYS A C 1
ATOM 1465 O O . LYS A 1 179 ? 9.25 -2.898 5.285 1 95.88 179 LYS A O 1
ATOM 1470 N N . ILE A 1 180 ? 8.422 -3.941 3.455 1 96.69 180 ILE A N 1
ATOM 1471 C CA . ILE A 1 180 ? 8.008 -2.682 2.85 1 96.69 180 ILE A CA 1
ATOM 1472 C C . ILE A 1 180 ? 6.898 -2.047 3.688 1 96.69 180 ILE A C 1
ATOM 1474 O O . ILE A 1 180 ? 6.906 -0.837 3.928 1 96.69 180 ILE A O 1
ATOM 1478 N N . TYR A 1 181 ? 5.965 -2.896 4.164 1 96.88 181 TYR A N 1
ATOM 1479 C CA . TYR A 1 181 ? 4.898 -2.391 5.02 1 96.88 181 TYR A CA 1
ATOM 1480 C C . TYR A 1 181 ? 5.465 -1.787 6.297 1 96.88 181 TYR A C 1
ATOM 1482 O O . TYR A 1 181 ? 4.938 -0.795 6.809 1 96.88 181 TYR A O 1
ATOM 1490 N N . ILE A 1 182 ? 6.5 -2.389 6.812 1 95.38 182 ILE A N 1
ATOM 1491 C CA . ILE A 1 182 ? 7.141 -1.901 8.031 1 95.38 182 ILE A CA 1
ATOM 1492 C C . ILE A 1 182 ? 7.742 -0.52 7.781 1 95.38 182 ILE A C 1
ATOM 1494 O O . ILE A 1 182 ? 7.523 0.409 8.562 1 95.38 182 ILE A O 1
ATOM 1498 N N . MET A 1 183 ? 8.43 -0.371 6.652 1 93.62 183 MET A N 1
ATOM 1499 C CA . MET A 1 183 ? 9.039 0.91 6.309 1 93.62 183 MET A CA 1
ATOM 1500 C C . MET A 1 183 ? 7.977 1.984 6.109 1 93.62 183 MET A C 1
ATOM 1502 O O . MET A 1 183 ? 8.211 3.158 6.398 1 93.62 183 MET A O 1
ATOM 1506 N N . LEU A 1 184 ? 6.809 1.534 5.656 1 94.88 184 LEU A N 1
ATOM 1507 C CA . LEU A 1 184 ? 5.738 2.479 5.352 1 94.88 184 LEU A CA 1
ATOM 1508 C C . LEU A 1 184 ? 4.797 2.635 6.539 1 94.88 184 LEU A C 1
ATOM 1510 O O . LEU A 1 184 ? 3.811 3.371 6.461 1 94.88 184 LEU A O 1
ATOM 1514 N N . ASN A 1 185 ? 5.059 2.006 7.684 1 93.81 185 ASN A N 1
ATOM 1515 C CA . ASN A 1 185 ? 4.277 2.055 8.914 1 93.81 185 ASN A CA 1
ATOM 1516 C C . ASN A 1 185 ? 2.82 1.666 8.672 1 93.81 185 ASN A C 1
ATOM 1518 O O . ASN A 1 185 ? 1.906 2.348 9.133 1 93.81 185 ASN A O 1
ATOM 1522 N N . LYS A 1 186 ? 2.627 0.698 7.797 1 95.88 186 LYS A N 1
ATOM 1523 C CA . LYS A 1 186 ? 1.3 0.147 7.535 1 95.88 186 LYS A CA 1
ATOM 1524 C C . LYS A 1 186 ? 0.977 -0.993 8.5 1 95.88 186 LYS A C 1
ATOM 1526 O O . LYS A 1 186 ? 0.922 -2.156 8.094 1 95.88 186 LYS A O 1
ATOM 1531 N N . ASN A 1 187 ? 0.576 -0.645 9.672 1 96.94 187 ASN A N 1
ATOM 1532 C CA . ASN A 1 187 ? 0.509 -1.594 10.781 1 96.94 187 ASN A CA 1
ATOM 1533 C C . ASN A 1 187 ? -0.63 -2.592 10.594 1 96.94 187 ASN A C 1
ATOM 1535 O O . ASN A 1 187 ? -0.468 -3.783 10.867 1 96.94 187 ASN A O 1
ATOM 1539 N N . SER A 1 188 ? -1.8 -2.146 10.141 1 96.56 188 SER A N 1
ATOM 1540 C CA . SER A 1 188 ? -2.898 -3.072 9.891 1 96.56 188 SER A CA 1
ATOM 1541 C C . SER A 1 188 ? -2.525 -4.102 8.828 1 96.56 188 SER A C 1
ATOM 1543 O O . SER A 1 188 ? -2.799 -5.293 8.992 1 96.56 188 SER A O 1
ATOM 1545 N N . SER A 1 189 ? -1.886 -3.664 7.77 1 96.88 189 SER A N 1
ATOM 1546 C CA . SER A 1 189 ? -1.447 -4.551 6.695 1 96.88 189 SER A CA 1
ATOM 1547 C C . SER A 1 189 ? -0.421 -5.562 7.199 1 96.88 189 SER A C 1
ATOM 1549 O O . SER A 1 189 ? -0.418 -6.715 6.77 1 96.88 189 SER A O 1
ATOM 1551 N N . ILE A 1 190 ? 0.48 -5.117 8.07 1 97.56 190 ILE A N 1
ATOM 1552 C CA . ILE A 1 190 ? 1.491 -6.004 8.641 1 97.56 190 ILE A CA 1
ATOM 1553 C C . ILE A 1 190 ? 0.812 -7.152 9.383 1 97.56 190 ILE A C 1
ATOM 1555 O O . ILE A 1 190 ? 1.188 -8.312 9.211 1 97.56 190 ILE A O 1
ATOM 1559 N N . ILE A 1 191 ? -0.169 -6.812 10.125 1 97.31 191 ILE A N 1
ATOM 1560 C CA . ILE A 1 191 ? -0.858 -7.809 10.93 1 97.31 191 ILE A CA 1
ATOM 1561 C C . ILE A 1 191 ? -1.528 -8.836 10.023 1 97.31 191 ILE A C 1
ATOM 1563 O O . ILE A 1 191 ? -1.306 -10.039 10.172 1 97.31 191 ILE A O 1
ATOM 1567 N N . HIS A 1 192 ? -2.303 -8.406 9.055 1 97 192 HIS A N 1
ATOM 1568 C CA . HIS A 1 192 ? -3.068 -9.312 8.211 1 97 192 HIS A CA 1
ATOM 1569 C C . HIS A 1 192 ? -2.152 -10.117 7.297 1 97 192 HIS A C 1
ATOM 1571 O O . HIS A 1 192 ? -2.379 -11.312 7.082 1 97 192 HIS A O 1
ATOM 1577 N N . LEU A 1 193 ? -1.161 -9.508 6.73 1 97.56 193 LEU A N 1
ATOM 1578 C CA . LEU A 1 193 ? -0.198 -10.242 5.918 1 97.56 193 LEU A CA 1
ATOM 1579 C C . LEU A 1 193 ? 0.564 -11.258 6.762 1 97.56 193 LEU A C 1
ATOM 1581 O O . LEU A 1 193 ? 0.823 -12.375 6.309 1 97.56 193 LEU A O 1
ATOM 1585 N N . GLY A 1 194 ? 1.002 -10.781 7.965 1 97.19 194 GLY A N 1
ATOM 1586 C CA . GLY A 1 194 ? 1.677 -11.703 8.867 1 97.19 194 GLY A CA 1
ATOM 1587 C C . GLY A 1 194 ? 0.856 -12.938 9.188 1 97.19 194 GLY A C 1
ATOM 1588 O O . GLY A 1 194 ? 1.378 -14.055 9.18 1 97.19 194 GLY A O 1
ATOM 1589 N N . GLU A 1 195 ? -0.389 -12.766 9.453 1 96.06 195 GLU A N 1
ATOM 1590 C CA . GLU A 1 195 ? -1.286 -13.883 9.719 1 96.06 195 GLU A CA 1
ATOM 1591 C C . GLU A 1 195 ? -1.375 -14.82 8.516 1 96.06 195 GLU A C 1
ATOM 1593 O O . GLU A 1 195 ? -1.388 -16.047 8.672 1 96.06 195 GLU A O 1
ATOM 1598 N N . TYR A 1 196 ? -1.457 -14.266 7.375 1 96.56 196 TYR A N 1
ATOM 1599 C CA . TYR A 1 196 ? -1.485 -15.07 6.156 1 96.56 196 TYR A CA 1
ATOM 1600 C C . TYR A 1 196 ? -0.212 -15.898 6.02 1 96.56 196 TYR A C 1
ATOM 1602 O O . TYR A 1 196 ? -0.27 -17.094 5.703 1 96.56 196 TYR A O 1
ATOM 1610 N N . ILE A 1 197 ? 0.928 -15.273 6.25 1 96.81 197 ILE A N 1
ATOM 1611 C CA . ILE A 1 197 ? 2.211 -15.961 6.156 1 96.81 197 ILE A CA 1
ATOM 1612 C C . ILE A 1 197 ? 2.254 -17.109 7.16 1 96.81 197 ILE A C 1
ATOM 1614 O O . ILE A 1 197 ? 2.689 -18.219 6.832 1 96.81 197 ILE A O 1
ATOM 1618 N N . LEU A 1 198 ? 1.793 -16.844 8.344 1 94.56 198 LEU A N 1
ATOM 1619 C CA . LEU A 1 198 ? 1.785 -17.875 9.375 1 94.56 198 LEU A CA 1
ATOM 1620 C C . LEU A 1 198 ? 0.901 -19.047 8.961 1 94.56 198 LEU A C 1
ATOM 1622 O O . LEU A 1 198 ? 1.257 -20.203 9.18 1 94.56 198 LEU A O 1
ATOM 1626 N N . ASP A 1 199 ? -0.281 -18.734 8.422 1 93.94 199 ASP A N 1
ATOM 1627 C CA . ASP A 1 199 ? -1.17 -19.781 7.922 1 93.94 199 ASP A CA 1
ATOM 1628 C C . ASP A 1 199 ? -0.469 -20.641 6.875 1 93.94 199 ASP A C 1
ATOM 1630 O O . ASP A 1 199 ? -0.606 -21.875 6.883 1 93.94 199 ASP A O 1
ATOM 1634 N N . LEU A 1 200 ? 0.225 -20.031 5.98 1 94.31 200 LEU A N 1
ATOM 1635 C CA . LEU A 1 200 ? 0.949 -20.734 4.934 1 94.31 200 LEU A CA 1
ATOM 1636 C C . LEU A 1 200 ? 2.041 -21.625 5.527 1 94.31 200 LEU A C 1
ATOM 1638 O O . LEU A 1 200 ? 2.236 -22.766 5.09 1 94.31 200 LEU A O 1
ATOM 1642 N N . ILE A 1 201 ? 2.781 -21.109 6.473 1 93.94 201 ILE A N 1
ATOM 1643 C CA . ILE A 1 201 ? 3.855 -21.844 7.125 1 93.94 201 ILE A CA 1
ATOM 1644 C C . ILE A 1 201 ? 3.285 -23.094 7.801 1 93.94 201 ILE A C 1
ATOM 1646 O O . ILE A 1 201 ? 3.85 -24.188 7.68 1 93.94 201 ILE A O 1
ATOM 1650 N N . ASN A 1 202 ? 2.189 -22.938 8.453 1 91.25 202 ASN A N 1
ATOM 1651 C CA . ASN A 1 202 ? 1.553 -24.047 9.148 1 91.25 202 ASN A CA 1
ATOM 1652 C C . ASN A 1 202 ? 1.018 -25.094 8.164 1 91.25 202 ASN A C 1
ATOM 1654 O O . ASN A 1 202 ? 1.229 -26.281 8.352 1 91.25 202 ASN A O 1
ATOM 1658 N N . LYS A 1 203 ? 0.337 -24.625 7.199 1 90.5 203 LYS A N 1
ATOM 1659 C CA . LYS A 1 203 ? -0.265 -25.5 6.207 1 90.5 203 LYS A CA 1
ATOM 1660 C C . LYS A 1 203 ? 0.798 -26.328 5.492 1 90.5 203 LYS A C 1
ATOM 1662 O O . LYS A 1 203 ? 0.573 -27.5 5.18 1 90.5 203 LYS A O 1
ATOM 1667 N N . ASN A 1 204 ? 1.95 -25.719 5.254 1 90.69 204 ASN A N 1
ATOM 1668 C CA . ASN A 1 204 ? 2.988 -26.406 4.488 1 90.69 204 ASN A CA 1
ATOM 1669 C C . ASN A 1 204 ? 4.051 -27.016 5.398 1 90.69 204 ASN A C 1
ATOM 1671 O O . ASN A 1 204 ? 5.082 -27.484 4.926 1 90.69 204 ASN A O 1
ATOM 1675 N N . LYS A 1 205 ? 3.898 -26.953 6.727 1 90.62 205 LYS A N 1
ATOM 1676 C CA . LYS A 1 205 ? 4.773 -27.547 7.734 1 90.62 205 LYS A CA 1
ATOM 1677 C C . LYS A 1 205 ? 6.219 -27.094 7.543 1 90.62 205 LYS A C 1
ATOM 1679 O O . LYS A 1 205 ? 7.133 -27.922 7.512 1 90.62 205 LYS A O 1
ATOM 1684 N N . ILE A 1 206 ? 6.277 -25.891 7.215 1 89.56 206 ILE A N 1
ATOM 1685 C CA . ILE A 1 206 ? 7.613 -25.312 7.066 1 89.56 206 ILE A CA 1
ATOM 1686 C C . ILE A 1 206 ? 8.219 -25.047 8.445 1 89.56 206 ILE A C 1
ATOM 1688 O O . ILE A 1 206 ? 7.621 -24.344 9.266 1 89.56 206 ILE A O 1
ATOM 1692 N N . ASN A 1 207 ? 9.273 -25.641 8.734 1 83.56 207 ASN A N 1
ATOM 1693 C CA . ASN A 1 207 ? 9.898 -25.547 10.047 1 83.56 207 ASN A CA 1
ATOM 1694 C C . ASN A 1 207 ? 11.023 -24.516 10.062 1 83.56 207 ASN A C 1
ATOM 1696 O O . ASN A 1 207 ? 12.203 -24.875 10.094 1 83.56 207 ASN A O 1
ATOM 1700 N N . ASP A 1 208 ? 10.781 -23.375 9.977 1 84.19 208 ASP A N 1
ATOM 1701 C CA . ASP A 1 208 ? 11.773 -22.297 10.102 1 84.19 208 ASP A CA 1
ATOM 1702 C C . ASP A 1 208 ? 11.438 -21.375 11.266 1 84.19 208 ASP A C 1
ATOM 1704 O O . ASP A 1 208 ? 10.531 -20.547 11.172 1 84.19 208 ASP A O 1
ATOM 1708 N N . GLU A 1 209 ? 12.133 -21.438 12.219 1 87.44 209 GLU A N 1
ATOM 1709 C CA . GLU A 1 209 ? 11.891 -20.688 13.453 1 87.44 209 GLU A CA 1
ATOM 1710 C C . GLU A 1 209 ? 12.156 -19.203 13.258 1 87.44 209 GLU A C 1
ATOM 1712 O O . GLU A 1 209 ? 11.492 -18.359 13.867 1 87.44 209 GLU A O 1
ATOM 1717 N N . THR A 1 210 ? 13.102 -18.922 12.453 1 86.25 210 THR A N 1
ATOM 1718 C CA . THR A 1 210 ? 13.516 -17.531 12.258 1 86.25 210 THR A CA 1
ATOM 1719 C C . THR A 1 210 ? 12.367 -16.703 11.688 1 86.25 210 THR A C 1
ATOM 1721 O O . THR A 1 210 ? 12.07 -15.617 12.188 1 86.25 210 THR A O 1
ATOM 1724 N N . TYR A 1 211 ? 11.656 -17.25 10.719 1 86.44 211 TYR A N 1
ATOM 1725 C CA . TYR A 1 211 ? 10.539 -16.531 10.117 1 86.44 211 TYR A CA 1
ATOM 1726 C C . TYR A 1 211 ? 9.406 -16.359 11.125 1 86.44 211 TYR A C 1
ATOM 1728 O O . TYR A 1 211 ? 8.82 -15.281 11.227 1 86.44 211 TYR A O 1
ATOM 1736 N N . ARG A 1 212 ? 9.156 -17.359 11.852 1 91 212 ARG A N 1
ATOM 1737 C CA . ARG A 1 212 ? 8.039 -17.328 12.789 1 91 212 ARG A CA 1
ATOM 1738 C C . ARG A 1 212 ? 8.281 -16.297 13.883 1 91 212 ARG A C 1
ATOM 1740 O O . ARG A 1 212 ? 7.387 -15.5 14.195 1 91 212 ARG A O 1
ATOM 1747 N N . LYS A 1 213 ? 9.484 -16.297 14.344 1 92.5 213 LYS A N 1
ATOM 1748 C CA . LYS A 1 213 ? 9.844 -15.336 15.391 1 92.5 213 LYS A CA 1
ATOM 1749 C C . LYS A 1 213 ? 9.672 -13.898 14.906 1 92.5 213 LYS A C 1
ATOM 1751 O O . LYS A 1 213 ? 9.078 -13.07 15.594 1 92.5 213 LYS A O 1
ATOM 1756 N N . ARG A 1 214 ? 10.164 -13.641 13.758 1 91.56 214 ARG A N 1
ATOM 1757 C CA . ARG A 1 214 ? 10.125 -12.297 13.203 1 91.56 214 ARG A CA 1
ATOM 1758 C C . ARG A 1 214 ? 8.695 -11.852 12.922 1 91.56 214 ARG A C 1
ATOM 1760 O O . ARG A 1 214 ? 8.328 -10.703 13.18 1 91.56 214 ARG A O 1
ATOM 1767 N N . ILE A 1 215 ? 7.945 -12.773 12.438 1 94.69 215 ILE A N 1
ATOM 1768 C CA . ILE A 1 215 ? 6.566 -12.445 12.086 1 94.69 215 ILE A CA 1
ATOM 1769 C C . ILE A 1 215 ? 5.762 -12.188 13.352 1 94.69 215 ILE A C 1
ATOM 1771 O O . ILE A 1 215 ? 5.035 -11.195 13.445 1 94.69 215 ILE A O 1
ATOM 1775 N N . TYR A 1 216 ? 5.902 -13.078 14.352 1 95.38 216 TYR A N 1
ATOM 1776 C CA . TYR A 1 216 ? 5.211 -12.883 15.617 1 95.38 216 TYR A CA 1
ATOM 1777 C C . TYR A 1 216 ? 5.555 -11.523 16.219 1 95.38 216 TYR A C 1
ATOM 1779 O O . TYR A 1 216 ? 4.668 -10.781 16.641 1 95.38 216 TYR A O 1
ATOM 1787 N N . PHE A 1 217 ? 6.762 -11.266 16.203 1 95.81 217 PHE A N 1
ATOM 1788 C CA . PHE A 1 217 ? 7.227 -10.039 16.828 1 95.81 217 PHE A CA 1
ATOM 1789 C C . PHE A 1 217 ? 6.711 -8.812 16.094 1 95.81 217 PHE A C 1
ATOM 1791 O O . PHE A 1 217 ? 6.258 -7.848 16.719 1 95.81 217 PHE A O 1
ATOM 1798 N N . ASN A 1 218 ? 6.801 -8.797 14.828 1 95.62 218 ASN A N 1
ATOM 1799 C CA . ASN A 1 218 ? 6.352 -7.648 14.039 1 95.62 218 ASN A CA 1
ATOM 1800 C C . ASN A 1 218 ? 4.84 -7.461 14.141 1 95.62 218 ASN A C 1
ATOM 1802 O O . ASN A 1 218 ? 4.352 -6.328 14.125 1 95.62 218 ASN A O 1
ATOM 1806 N N . ILE A 1 219 ? 4.129 -8.547 14.203 1 97.19 219 ILE A N 1
ATOM 1807 C CA . ILE A 1 219 ? 2.693 -8.438 14.438 1 97.19 219 ILE A CA 1
ATOM 1808 C C . ILE A 1 219 ? 2.439 -7.785 15.797 1 97.19 219 ILE A C 1
ATOM 1810 O O . ILE A 1 219 ? 1.636 -6.855 15.906 1 97.19 219 ILE A O 1
ATOM 1814 N N . ALA A 1 220 ? 3.172 -8.242 16.766 1 97.19 220 ALA A N 1
ATOM 1815 C CA . ALA A 1 220 ? 3.008 -7.691 18.109 1 97.19 220 ALA A CA 1
ATOM 1816 C C . ALA A 1 220 ? 3.32 -6.199 18.125 1 97.19 220 ALA A C 1
ATOM 1818 O O . ALA A 1 220 ? 2.586 -5.41 18.734 1 97.19 220 ALA A O 1
ATOM 1819 N N . LEU A 1 221 ? 4.367 -5.852 17.531 1 96.44 221 LEU A N 1
ATOM 1820 C CA . LEU A 1 221 ? 4.746 -4.441 17.469 1 96.44 221 LEU A CA 1
ATOM 1821 C C . LEU A 1 221 ? 3.645 -3.613 16.812 1 96.44 221 LEU A C 1
ATOM 1823 O O . LEU A 1 221 ? 3.338 -2.512 17.266 1 96.44 221 LEU A O 1
ATOM 1827 N N . SER A 1 222 ? 3.117 -4.113 15.719 1 97.19 222 SER A N 1
ATOM 1828 C CA . SER A 1 222 ? 2.039 -3.428 15.016 1 97.19 222 SER A CA 1
ATOM 1829 C C . SER A 1 222 ? 0.788 -3.33 15.875 1 97.19 222 SER A C 1
ATOM 1831 O O . SER A 1 222 ? 0.073 -2.326 15.836 1 97.19 222 SER A O 1
ATOM 1833 N N . CYS A 1 223 ? 0.547 -4.375 16.625 1 97.06 223 CYS A N 1
ATOM 1834 C CA . CYS A 1 223 ? -0.578 -4.355 17.547 1 97.06 223 CYS A CA 1
ATOM 1835 C C . CYS A 1 223 ? -0.423 -3.234 18.562 1 97.06 223 CYS A C 1
ATOM 1837 O O . CYS A 1 223 ? -1.399 -2.574 18.922 1 97.06 223 CYS A O 1
ATOM 1839 N N . LYS A 1 224 ? 0.77 -3.043 19.031 1 95.19 224 LYS A N 1
ATOM 1840 C CA . LYS A 1 224 ? 1.022 -1.968 19.984 1 95.19 224 LYS A CA 1
ATOM 1841 C C . LYS A 1 224 ? 0.691 -0.606 19.391 1 95.19 224 LYS A C 1
ATOM 1843 O O . LYS A 1 224 ? 0.023 0.214 20.016 1 95.19 224 LYS A O 1
ATOM 1848 N N . LYS A 1 225 ? 1.077 -0.39 18.172 1 94.25 225 LYS A N 1
ATOM 1849 C CA . LYS A 1 225 ? 0.865 0.879 17.484 1 94.25 225 LYS A CA 1
ATOM 1850 C C . LYS A 1 225 ? -0.619 1.123 17.219 1 94.25 225 LYS A C 1
ATOM 1852 O O . LYS A 1 225 ? -1.068 2.27 17.188 1 94.25 225 LYS A O 1
ATOM 1857 N N . LEU A 1 226 ? -1.372 0.085 17.141 1 95.5 226 LEU A N 1
ATOM 1858 C CA . LEU A 1 226 ? -2.799 0.201 16.859 1 95.5 226 LEU A CA 1
ATOM 1859 C C . LEU A 1 226 ? -3.613 0.067 18.141 1 95.5 226 LEU A C 1
ATOM 1861 O O . LEU A 1 226 ? -4.844 -0.018 18.109 1 95.5 226 LEU A O 1
ATOM 1865 N N . ASN A 1 227 ? -2.975 -0.043 19.297 1 95.19 227 ASN A N 1
ATOM 1866 C CA . ASN A 1 227 ? -3.592 -0.17 20.609 1 95.19 227 ASN A CA 1
ATOM 1867 C C . ASN A 1 227 ? -4.441 -1.434 20.703 1 95.19 227 ASN A C 1
ATOM 1869 O O . ASN A 1 227 ? -5.559 -1.396 21.234 1 95.19 227 ASN A O 1
ATOM 1873 N N . LYS A 1 228 ? -4 -2.451 20.094 1 95.62 228 LYS A N 1
ATOM 1874 C CA . LYS A 1 228 ? -4.602 -3.779 20.188 1 95.62 228 LYS A CA 1
ATOM 1875 C C . LYS A 1 228 ? -3.822 -4.66 21.156 1 95.62 228 LYS A C 1
ATOM 1877 O O . LYS A 1 228 ? -3.266 -5.688 20.766 1 95.62 228 LYS A O 1
ATOM 1882 N N . SER A 1 229 ? -3.932 -4.332 22.422 1 95.81 229 SER A N 1
ATOM 1883 C CA . SER A 1 229 ? -3.055 -4.898 23.438 1 95.81 229 SER A CA 1
ATOM 1884 C C . SER A 1 229 ? -3.359 -6.375 23.672 1 95.81 229 SER A C 1
ATOM 1886 O O . SER A 1 229 ? -2.449 -7.176 23.891 1 95.81 229 SER A O 1
ATOM 1888 N N . LYS A 1 230 ? -4.582 -6.777 23.609 1 95.25 230 LYS A N 1
ATOM 1889 C CA . LYS A 1 230 ? -4.938 -8.172 23.828 1 95.25 230 LYS A CA 1
ATOM 1890 C C . LYS A 1 230 ? -4.336 -9.078 22.75 1 95.25 230 LYS A C 1
ATOM 1892 O O . LYS A 1 230 ? -3.738 -10.109 23.062 1 95.25 230 LYS A O 1
ATOM 1897 N N . GLU A 1 231 ? -4.57 -8.633 21.578 1 95.62 231 GLU A N 1
ATOM 1898 C CA . GLU A 1 231 ? -4.004 -9.375 20.453 1 95.62 231 GLU A CA 1
ATOM 1899 C C . GLU A 1 231 ? -2.477 -9.391 20.516 1 95.62 231 GLU A C 1
ATOM 1901 O O . GLU A 1 231 ? -1.848 -10.414 20.25 1 95.62 231 GLU A O 1
ATOM 1906 N N . GLY A 1 232 ? -1.87 -8.25 20.859 1 97.56 232 GLY A N 1
ATOM 1907 C CA . GLY A 1 232 ? -0.424 -8.172 21 1 97.56 232 GLY A CA 1
ATOM 1908 C C . GLY A 1 232 ? 0.13 -9.125 22.031 1 97.56 232 GLY A C 1
ATOM 1909 O O . GLY A 1 232 ? 1.13 -9.805 21.797 1 97.56 232 GLY A O 1
ATOM 1910 N N . LEU A 1 233 ? -0.536 -9.234 23.109 1 96.62 233 LEU A N 1
ATOM 1911 C CA . LEU A 1 233 ? -0.103 -10.117 24.188 1 96.62 233 LEU A CA 1
ATOM 1912 C C . LEU A 1 233 ? -0.192 -11.578 23.75 1 96.62 233 LEU A C 1
ATOM 1914 O O . LEU A 1 233 ? 0.625 -12.398 24.172 1 96.62 233 LEU A O 1
ATOM 1918 N N . TYR A 1 234 ? -1.21 -11.875 22.984 1 96.44 234 TYR A N 1
ATOM 1919 C CA . TYR A 1 234 ? -1.33 -13.227 22.438 1 96.44 234 TYR A CA 1
ATOM 1920 C C . TYR A 1 234 ? -0.073 -13.625 21.688 1 96.44 234 TYR A C 1
ATOM 1922 O O . TYR A 1 234 ? 0.478 -14.703 21.891 1 96.44 234 TYR A O 1
ATOM 1930 N N . TYR A 1 235 ? 0.381 -12.773 20.828 1 96.31 235 TYR A N 1
ATOM 1931 C CA . TYR A 1 235 ? 1.55 -13.078 20 1 96.31 235 TYR A CA 1
ATOM 1932 C C . TYR A 1 235 ? 2.818 -13.094 20.844 1 96.31 235 TYR A C 1
ATOM 1934 O O . TYR A 1 235 ? 3.742 -13.867 20.578 1 96.31 235 TYR A O 1
ATOM 1942 N N . ILE A 1 236 ? 2.889 -12.289 21.875 1 96.62 236 ILE A N 1
ATOM 1943 C CA . ILE A 1 236 ? 4.02 -12.297 22.797 1 96.62 236 ILE A CA 1
ATOM 1944 C C . ILE A 1 236 ? 4.078 -13.633 23.531 1 96.62 236 ILE A C 1
ATOM 1946 O O . ILE A 1 236 ? 5.152 -14.219 23.672 1 96.62 236 ILE A O 1
ATOM 1950 N N . ASN A 1 237 ? 2.947 -14.062 23.953 1 95.69 237 ASN A N 1
ATOM 1951 C CA . ASN A 1 237 ? 2.887 -15.336 24.656 1 95.69 237 ASN A CA 1
ATOM 1952 C C . ASN A 1 237 ? 3.289 -16.5 23.75 1 95.69 237 ASN A C 1
ATOM 1954 O O . ASN A 1 237 ? 3.975 -17.422 24.188 1 95.69 237 ASN A O 1
ATOM 1958 N N . LYS A 1 238 ? 2.828 -16.406 22.531 1 93.81 238 LYS A N 1
ATOM 1959 C CA . LYS A 1 238 ? 3.23 -17.422 21.578 1 93.81 238 LYS A CA 1
ATOM 1960 C C . LYS A 1 238 ? 4.742 -17.422 21.359 1 93.81 238 LYS A C 1
ATOM 1962 O O . LYS A 1 238 ? 5.363 -18.469 21.25 1 93.81 238 LYS A O 1
ATOM 1967 N N . LEU A 1 239 ? 5.332 -16.266 21.297 1 94.12 239 LEU A N 1
ATOM 1968 C CA . LEU A 1 239 ? 6.773 -16.125 21.141 1 94.12 239 LEU A CA 1
ATOM 1969 C C . LEU A 1 239 ? 7.52 -16.75 22.312 1 94.12 239 LEU A C 1
ATOM 1971 O O . LEU A 1 239 ? 8.438 -17.547 22.125 1 94.12 239 LEU A O 1
ATOM 1975 N N . LYS A 1 240 ? 7.117 -16.469 23.422 1 92.62 240 LYS A N 1
ATOM 1976 C CA . LYS A 1 240 ? 7.816 -16.891 24.641 1 92.62 240 LYS A CA 1
ATOM 1977 C C . LYS A 1 240 ? 7.672 -18.391 24.859 1 92.62 240 LYS A C 1
ATOM 1979 O O . LYS A 1 240 ? 8.594 -19.047 25.359 1 92.62 240 LYS A O 1
ATOM 1984 N N . SER A 1 241 ? 6.504 -18.938 24.453 1 92.31 241 SER A N 1
ATOM 1985 C CA . SER A 1 241 ? 6.238 -20.359 24.688 1 92.31 241 SER A CA 1
ATOM 1986 C C . SER A 1 241 ? 6.934 -21.234 23.641 1 92.31 241 SER A C 1
ATOM 1988 O O . SER A 1 241 ? 7.41 -22.312 23.969 1 92.31 241 SER A O 1
ATOM 1990 N N . ASP A 1 242 ? 7.062 -20.719 22.484 1 89.56 242 ASP A N 1
ATOM 1991 C CA . ASP A 1 242 ? 7.398 -21.609 21.375 1 89.56 242 ASP A CA 1
ATOM 1992 C C . ASP A 1 242 ? 8.891 -21.531 21.047 1 89.56 242 ASP A C 1
ATOM 1994 O O . ASP A 1 242 ? 9.422 -22.406 20.375 1 89.56 242 ASP A O 1
ATOM 1998 N N . PHE A 1 243 ? 9.562 -20.438 21.562 1 92.06 243 PHE A N 1
ATOM 1999 C CA . PHE A 1 243 ? 10.906 -20.266 21.031 1 92.06 243 PHE A CA 1
ATOM 2000 C C . PHE A 1 243 ? 11.883 -19.875 22.141 1 92.06 243 PHE A C 1
ATOM 2002 O O . PHE A 1 243 ? 11.461 -19.469 23.234 1 92.06 243 PHE A O 1
ATOM 2009 N N . GLN A 1 244 ? 13.156 -20.047 21.812 1 90.62 244 GLN A N 1
ATOM 2010 C CA . GLN A 1 244 ? 14.258 -19.547 22.625 1 90.62 244 GLN A CA 1
ATOM 2011 C C . GLN A 1 244 ? 14.82 -18.25 22.062 1 90.62 244 GLN A C 1
ATOM 2013 O O . GLN A 1 244 ? 14.773 -18.016 20.844 1 90.62 244 GLN A O 1
ATOM 2018 N N . PHE A 1 245 ? 15.344 -17.375 23.016 1 91.06 245 PHE A N 1
ATOM 2019 C CA . PHE A 1 245 ? 15.766 -16.047 22.562 1 91.06 245 PHE A CA 1
ATOM 2020 C C . PHE A 1 245 ? 17.141 -15.695 23.141 1 91.06 245 PHE A C 1
ATOM 2022 O O . PHE A 1 245 ? 17.516 -16.203 24.188 1 91.06 245 PHE A O 1
ATOM 2029 N N . THR A 1 246 ? 17.828 -14.969 22.375 1 90.25 246 THR A N 1
ATOM 2030 C CA . THR A 1 246 ? 19 -14.305 22.922 1 90.25 246 THR A CA 1
ATOM 2031 C C . THR A 1 246 ? 18.594 -13.281 23.984 1 90.25 246 THR A C 1
ATOM 2033 O O . THR A 1 246 ? 17.422 -12.945 24.109 1 90.25 246 THR A O 1
ATOM 2036 N N . GLU A 1 247 ? 19.516 -12.82 24.703 1 91.38 247 GLU A N 1
ATOM 2037 C CA . GLU A 1 247 ? 19.234 -11.836 25.75 1 91.38 247 GLU A CA 1
ATOM 2038 C C . GLU A 1 247 ? 18.656 -10.555 25.156 1 91.38 247 GLU A C 1
ATOM 2040 O O . GLU A 1 247 ? 17.734 -9.969 25.719 1 91.38 247 GLU A O 1
ATOM 2045 N N . SER A 1 248 ? 19.203 -10.188 24.047 1 92.31 248 SER A N 1
ATOM 2046 C CA . SER A 1 248 ? 18.734 -8.961 23.406 1 92.31 248 SER A CA 1
ATOM 2047 C C . SER A 1 248 ? 17.297 -9.109 22.906 1 92.31 248 SER A C 1
ATOM 2049 O O . SER A 1 248 ? 16.469 -8.211 23.109 1 92.31 248 SER A O 1
ATOM 2051 N N . GLN A 1 249 ? 17.031 -10.227 22.328 1 92.5 249 GLN A N 1
ATOM 2052 C CA . GLN A 1 249 ? 15.688 -10.492 21.844 1 92.5 249 GLN A CA 1
ATOM 2053 C C . GLN A 1 249 ? 14.695 -10.562 23 1 92.5 249 GLN A C 1
ATOM 2055 O O . GLN A 1 249 ? 13.578 -10.031 22.906 1 92.5 249 GLN A O 1
ATOM 2060 N N . LEU A 1 250 ? 15.133 -11.195 24 1 93.44 250 LEU A N 1
ATOM 2061 C CA . LEU A 1 250 ? 14.289 -11.328 25.172 1 93.44 250 LEU A CA 1
ATOM 2062 C C . LEU A 1 250 ? 13.984 -9.961 25.781 1 93.44 250 LEU A C 1
ATOM 2064 O O . LEU A 1 250 ? 12.883 -9.727 26.281 1 93.44 250 LEU A O 1
ATOM 2068 N N . ASN A 1 251 ? 14.977 -9.148 25.766 1 95.06 251 ASN A N 1
ATOM 2069 C CA . ASN A 1 251 ? 14.805 -7.793 26.281 1 95.06 251 ASN A CA 1
ATOM 2070 C C . ASN A 1 251 ? 13.742 -7.027 25.5 1 95.06 251 ASN A C 1
ATOM 2072 O O . ASN A 1 251 ? 12.883 -6.379 26.094 1 95.06 251 ASN A O 1
ATOM 2076 N N . ASP A 1 252 ? 13.781 -7.141 24.203 1 94.62 252 ASP A N 1
ATOM 2077 C CA . ASP A 1 252 ? 12.797 -6.484 23.344 1 94.62 252 ASP A CA 1
ATOM 2078 C C . ASP A 1 252 ? 11.391 -7.016 23.625 1 94.62 252 ASP A C 1
ATOM 2080 O O . ASP A 1 252 ? 10.438 -6.238 23.719 1 94.62 252 ASP A O 1
ATOM 2084 N N . ILE A 1 253 ? 11.297 -8.273 23.797 1 96.06 253 ILE A N 1
ATOM 2085 C CA . ILE A 1 253 ? 10.016 -8.93 24.031 1 96.06 253 ILE A CA 1
ATOM 2086 C C . ILE A 1 253 ? 9.461 -8.5 25.391 1 96.06 253 ILE A C 1
ATOM 2088 O O . ILE A 1 253 ? 8.266 -8.211 25.516 1 96.06 253 ILE A O 1
ATOM 2092 N N . THR A 1 254 ? 10.312 -8.43 26.359 1 96.75 254 THR A N 1
ATOM 2093 C CA . THR A 1 254 ? 9.914 -8.062 27.719 1 96.75 254 THR A CA 1
ATOM 2094 C C . THR A 1 254 ? 9.398 -6.625 27.75 1 96.75 254 THR A C 1
ATOM 2096 O O . THR A 1 254 ? 8.391 -6.336 28.391 1 96.75 254 THR A O 1
ATOM 2099 N N . LEU A 1 255 ? 10.117 -5.797 27.109 1 96.75 255 LEU A N 1
ATOM 2100 C CA . LEU A 1 255 ? 9.695 -4.402 27.047 1 96.75 255 LEU A CA 1
ATOM 2101 C C . LEU A 1 255 ? 8.312 -4.273 26.422 1 96.75 255 LEU A C 1
ATOM 2103 O O . LEU A 1 255 ? 7.445 -3.57 26.938 1 96.75 255 LEU A O 1
ATOM 2107 N N . LEU A 1 256 ? 8.164 -4.918 25.297 1 96.88 256 LEU A N 1
ATOM 2108 C CA . LEU A 1 256 ? 6.898 -4.867 24.578 1 96.88 256 LEU A CA 1
ATOM 2109 C C . LEU A 1 256 ? 5.77 -5.434 25.438 1 96.88 256 LEU A C 1
ATOM 2111 O O . LEU A 1 256 ? 4.652 -4.91 25.422 1 96.88 256 LEU A O 1
ATOM 2115 N N . GLU A 1 257 ? 6.043 -6.492 26.125 1 97.31 257 GLU A N 1
ATOM 2116 C CA . GLU A 1 257 ? 5.066 -7.082 27.047 1 97.31 257 GLU A CA 1
ATOM 2117 C C . GLU A 1 257 ? 4.625 -6.078 28.109 1 97.31 257 GLU A C 1
ATOM 2119 O O . GLU A 1 257 ? 3.434 -5.957 28.391 1 97.31 257 GLU A O 1
ATOM 2124 N N . GLY A 1 258 ? 5.598 -5.418 28.688 1 97.44 258 GLY A N 1
ATOM 2125 C CA . GLY A 1 258 ? 5.285 -4.387 29.656 1 97.44 258 GLY A CA 1
ATOM 2126 C C . GLY A 1 258 ? 4.391 -3.293 29.109 1 97.44 258 GLY A C 1
ATOM 2127 O O . GLY A 1 258 ? 3.453 -2.852 29.766 1 97.44 258 GLY A O 1
ATOM 2128 N N . LYS A 1 259 ? 4.668 -2.877 27.953 1 96.38 259 LYS A N 1
ATOM 2129 C CA . LYS A 1 259 ? 3.883 -1.824 27.312 1 96.38 259 LYS A CA 1
ATOM 2130 C C . LYS A 1 259 ? 2.453 -2.285 27.047 1 96.38 259 LYS A C 1
ATOM 2132 O O . LYS A 1 259 ? 1.51 -1.501 27.156 1 96.38 259 LYS A O 1
ATOM 2137 N N . PHE A 1 260 ? 2.281 -3.533 26.672 1 97.44 260 PHE A N 1
ATOM 2138 C CA . PHE A 1 260 ? 0.946 -4.078 26.453 1 97.44 260 PHE A CA 1
ATOM 2139 C C . PHE A 1 260 ? 0.156 -4.098 27.766 1 97.44 260 PHE A C 1
ATOM 2141 O O . PHE A 1 260 ? -1.028 -3.756 27.781 1 97.44 260 PHE A O 1
ATOM 2148 N N . HIS A 1 261 ? 0.78 -4.508 28.797 1 97.25 261 HIS A N 1
ATOM 2149 C CA . HIS A 1 261 ? 0.107 -4.508 30.094 1 97.25 261 HIS A CA 1
ATOM 2150 C C . HIS A 1 261 ? -0.305 -3.096 30.5 1 97.25 261 HIS A C 1
ATOM 2152 O O . HIS A 1 261 ? -1.387 -2.898 31.062 1 97.25 261 HIS A O 1
ATOM 2158 N N . ARG A 1 262 ? 0.542 -2.195 30.203 1 96 262 ARG A N 1
ATOM 2159 C CA . ARG A 1 262 ? 0.216 -0.807 30.516 1 96 262 ARG A CA 1
ATOM 2160 C C . ARG A 1 262 ? -1.021 -0.353 29.75 1 96 262 ARG A C 1
ATOM 2162 O O . ARG A 1 262 ? -1.917 0.273 30.312 1 96 262 ARG A O 1
ATOM 2169 N N . GLN A 1 263 ? -1.054 -0.642 28.453 1 95.25 263 GLN A N 1
ATOM 2170 C CA . GLN A 1 263 ? -2.184 -0.283 27.609 1 95.25 263 GLN A CA 1
ATOM 2171 C C . GLN A 1 263 ? -3.475 -0.922 28.109 1 95.25 263 GLN A C 1
ATOM 2173 O O . GLN A 1 263 ? -4.555 -0.348 27.969 1 95.25 263 GLN A O 1
ATOM 2178 N N . ASN A 1 264 ? -3.346 -2.051 28.797 1 95.31 264 ASN A N 1
ATOM 2179 C CA . ASN A 1 264 ? -4.504 -2.768 29.312 1 95.31 264 ASN A CA 1
ATOM 2180 C C . ASN A 1 264 ? -4.895 -2.264 30.703 1 95.31 264 ASN A C 1
ATOM 2182 O O . ASN A 1 264 ? -5.906 -2.689 31.266 1 95.31 264 ASN A O 1
ATOM 2186 N N . GLY A 1 265 ? -4.094 -1.47 31.281 1 94.44 265 GLY A N 1
ATOM 2187 C CA . GLY A 1 265 ? -4.367 -0.943 32.594 1 94.44 265 GLY A CA 1
ATOM 2188 C C . GLY A 1 265 ? -3.875 -1.849 33.719 1 94.44 265 GLY A C 1
ATOM 2189 O O . GLY A 1 265 ? -4.223 -1.651 34.875 1 94.44 265 GLY A O 1
ATOM 2190 N N . ASP A 1 266 ? -3.15 -2.854 33.312 1 95.94 266 ASP A N 1
ATOM 2191 C CA . ASP A 1 266 ? -2.549 -3.73 34.312 1 95.94 266 ASP A CA 1
ATOM 2192 C C . ASP A 1 266 ? -1.233 -3.154 34.844 1 95.94 266 ASP A C 1
ATOM 2194 O O . ASP A 1 266 ? -0.159 -3.678 34.531 1 95.94 266 ASP A O 1
ATOM 2198 N N . TYR A 1 267 ? -1.256 -2.275 35.781 1 96.62 267 TYR A N 1
ATOM 2199 C CA . TYR A 1 267 ? -0.109 -1.466 36.156 1 96.62 267 TYR A CA 1
ATOM 2200 C C . TYR A 1 267 ? 0.865 -2.277 37 1 96.62 267 TYR A C 1
ATOM 2202 O O . TYR A 1 267 ? 2.078 -2.062 36.969 1 96.62 267 TYR A O 1
ATOM 2210 N N . LYS A 1 268 ? 0.355 -3.201 37.75 1 96.69 268 LYS A N 1
ATOM 2211 C CA . LYS A 1 268 ? 1.243 -4.035 38.531 1 96.69 268 LYS A CA 1
ATOM 2212 C C . LYS A 1 268 ? 2.156 -4.879 37.656 1 96.69 268 LYS A C 1
ATOM 2214 O O . LYS A 1 268 ? 3.369 -4.926 37.875 1 96.69 268 LYS A O 1
ATOM 2219 N N . LEU A 1 269 ? 1.536 -5.527 36.75 1 96.88 269 LEU A N 1
ATOM 2220 C CA . LEU A 1 269 ? 2.32 -6.348 35.812 1 96.88 269 LEU A CA 1
ATOM 2221 C C . LEU A 1 269 ? 3.25 -5.484 34.969 1 96.88 269 LEU A C 1
ATOM 2223 O O . LEU A 1 269 ? 4.352 -5.91 34.625 1 96.88 269 LEU A O 1
ATOM 2227 N N . THR A 1 270 ? 2.787 -4.324 34.625 1 97.88 270 THR A N 1
ATOM 2228 C CA . THR A 1 270 ? 3.629 -3.379 33.875 1 97.88 270 THR A CA 1
ATOM 2229 C C . THR A 1 270 ? 4.914 -3.098 34.656 1 97.88 270 THR A C 1
ATOM 2231 O O . THR A 1 270 ? 6.012 -3.188 34.094 1 97.88 270 THR A O 1
ATOM 2234 N N . GLU A 1 271 ? 4.738 -2.785 35.875 1 97.69 271 GLU A N 1
ATOM 2235 C CA . GLU A 1 271 ? 5.883 -2.449 36.719 1 97.69 271 GLU A CA 1
ATOM 2236 C C . GLU A 1 271 ? 6.871 -3.607 36.812 1 97.69 271 GLU A C 1
ATOM 2238 O O . GLU A 1 271 ? 8.078 -3.404 36.688 1 97.69 271 GLU A O 1
ATOM 2243 N N . ILE A 1 272 ? 6.344 -4.789 37 1 98.06 272 ILE A N 1
ATOM 2244 C CA . ILE A 1 272 ? 7.18 -5.98 37.094 1 98.06 272 ILE A CA 1
ATOM 2245 C C . ILE A 1 272 ? 7.992 -6.156 35.812 1 98.06 272 ILE A C 1
ATOM 2247 O O . ILE A 1 272 ? 9.203 -6.363 35.875 1 98.06 272 ILE A O 1
ATOM 2251 N N . LYS A 1 273 ? 7.336 -6.039 34.688 1 97.94 273 LYS A N 1
ATOM 2252 C CA . LYS A 1 273 ? 7.992 -6.281 33.406 1 97.94 273 LYS A CA 1
ATOM 2253 C C . LYS A 1 273 ? 9.008 -5.188 33.094 1 97.94 273 LYS A C 1
ATOM 2255 O O . LYS A 1 273 ? 10.062 -5.457 32.531 1 97.94 273 LYS A O 1
ATOM 2260 N N . LEU A 1 274 ? 8.734 -3.977 33.438 1 98.25 274 LEU A N 1
ATOM 2261 C CA . LEU A 1 274 ? 9.664 -2.881 33.188 1 98.25 274 LEU A CA 1
ATOM 2262 C C . LEU A 1 274 ? 10.914 -3.016 34.062 1 98.25 274 LEU A C 1
ATOM 2264 O O . LEU A 1 274 ? 12.016 -2.705 33.594 1 98.25 274 LEU A O 1
ATOM 2268 N N . HIS A 1 275 ? 10.719 -3.459 35.281 1 98.31 275 HIS A N 1
ATOM 2269 C CA . HIS A 1 275 ? 11.875 -3.711 36.125 1 98.31 275 HIS A CA 1
ATOM 2270 C C . HIS A 1 275 ? 12.711 -4.867 35.594 1 98.31 275 HIS A C 1
ATOM 2272 O O . HIS A 1 275 ? 13.945 -4.82 35.625 1 98.31 275 HIS A O 1
ATOM 2278 N N . GLU A 1 276 ? 11.984 -5.895 35.156 1 97.94 276 GLU A N 1
ATOM 2279 C CA . GLU A 1 276 ? 12.688 -7.008 34.531 1 97.94 276 GLU A CA 1
ATOM 2280 C C . GLU A 1 276 ? 13.5 -6.539 33.344 1 97.94 276 GLU A C 1
ATOM 2282 O O . GLU A 1 276 ? 14.648 -6.953 33.156 1 97.94 276 GLU A O 1
ATOM 2287 N N . TYR A 1 277 ? 12.938 -5.734 32.469 1 97.88 277 TYR A N 1
ATOM 2288 C CA . TYR A 1 277 ? 13.617 -5.176 31.312 1 97.88 277 TYR A CA 1
ATOM 2289 C C . TYR A 1 277 ? 14.859 -4.402 31.719 1 97.88 277 TYR A C 1
ATOM 2291 O O . TYR A 1 277 ? 15.93 -4.559 31.125 1 97.88 277 TYR A O 1
ATOM 2299 N N . LEU A 1 278 ? 14.688 -3.547 32.75 1 98.12 278 LEU A N 1
ATOM 2300 C CA . LEU A 1 278 ? 15.805 -2.727 33.219 1 98.12 278 LEU A CA 1
ATOM 2301 C C . LEU A 1 278 ? 16.938 -3.6 33.719 1 98.12 278 LEU A C 1
ATOM 2303 O O . LEU A 1 278 ? 18.109 -3.342 33.438 1 98.12 278 LEU A O 1
ATOM 2307 N N . GLU A 1 279 ? 16.609 -4.629 34.531 1 97.69 279 GLU A N 1
ATOM 2308 C CA . GLU A 1 279 ? 17.609 -5.527 35.062 1 97.69 279 GLU A CA 1
ATOM 2309 C C . GLU A 1 279 ? 18.375 -6.258 33.969 1 97.69 279 GLU A C 1
ATOM 2311 O O . GLU A 1 279 ? 19.594 -6.395 34.031 1 97.69 279 GLU A O 1
ATOM 2316 N N . LEU A 1 280 ? 17.594 -6.719 33.031 1 96.88 280 LEU A N 1
ATOM 2317 C CA . LEU A 1 280 ? 18.219 -7.383 31.891 1 96.88 280 LEU A CA 1
ATOM 2318 C C . LEU A 1 280 ? 19.109 -6.418 31.125 1 96.88 280 LEU A C 1
ATOM 2320 O O . LEU A 1 280 ? 20.172 -6.805 30.625 1 96.88 280 LEU A O 1
ATOM 2324 N N . SER A 1 281 ? 18.719 -5.227 30.938 1 97.81 281 SER A N 1
ATOM 2325 C CA . SER A 1 281 ? 19.484 -4.203 30.25 1 97.81 281 SER A CA 1
ATOM 2326 C C . SER A 1 281 ? 20.812 -3.932 30.969 1 97.81 281 SER A C 1
ATOM 2328 O O . SER A 1 281 ? 21.844 -3.75 30.312 1 97.81 281 SER A O 1
ATOM 2330 N N . LYS A 1 282 ? 20.766 -3.895 32.281 1 97 282 LYS A N 1
ATOM 2331 C CA . LYS A 1 282 ? 21.969 -3.684 33.062 1 97 282 LYS A CA 1
ATOM 2332 C C . LYS A 1 282 ? 22.922 -4.859 32.938 1 97 282 LYS A C 1
ATOM 2334 O O . LYS A 1 282 ? 24.141 -4.668 32.812 1 97 282 LYS A O 1
ATOM 2339 N N . LYS A 1 283 ? 22.328 -6.031 32.938 1 95.94 283 LYS A N 1
ATOM 2340 C CA . LYS A 1 283 ? 23.141 -7.23 32.781 1 95.94 283 LYS A CA 1
ATOM 2341 C C . LYS A 1 283 ? 23.859 -7.223 31.438 1 95.94 283 LYS A C 1
ATOM 2343 O O . LYS A 1 283 ? 25.016 -7.641 31.344 1 95.94 283 LYS A O 1
ATOM 2348 N N . MET A 1 284 ? 23.172 -6.734 30.453 1 96.25 284 MET A N 1
ATOM 2349 C CA . MET A 1 284 ? 23.734 -6.68 29.109 1 96.25 284 MET A CA 1
ATOM 2350 C C . MET A 1 284 ? 24.656 -5.48 28.953 1 96.25 284 MET A C 1
ATOM 2352 O O . MET A 1 284 ? 25.359 -5.359 27.938 1 96.25 284 MET A O 1
ATOM 2356 N N . LYS A 1 285 ? 24.703 -4.551 29.875 1 94.75 285 LYS A N 1
ATOM 2357 C CA . LYS A 1 285 ? 25.5 -3.326 29.859 1 94.75 285 LYS A CA 1
ATOM 2358 C C . LYS A 1 285 ? 25.203 -2.5 28.609 1 94.75 285 LYS A C 1
ATOM 2360 O O . LYS A 1 285 ? 26.109 -2.029 27.938 1 94.75 285 LYS A O 1
ATOM 2365 N N . CYS A 1 286 ? 23.969 -2.486 28.25 1 95.62 286 CYS A N 1
ATOM 2366 C CA . CYS A 1 286 ? 23.531 -1.682 27.125 1 95.62 286 CYS A CA 1
ATOM 2367 C C . CYS A 1 286 ? 22.984 -0.339 27.578 1 95.62 286 CYS A C 1
ATOM 2369 O O . CYS A 1 286 ? 21.844 -0.261 28.062 1 95.62 286 CYS A O 1
ATOM 2371 N N . SER A 1 287 ? 23.703 0.717 27.375 1 96.31 287 SER A N 1
ATOM 2372 C CA . SER A 1 287 ? 23.344 2.041 27.875 1 96.31 287 SER A CA 1
ATOM 2373 C C . SER A 1 287 ? 22 2.506 27.312 1 96.31 287 SER A C 1
ATOM 2375 O O . SER A 1 287 ? 21.188 3.088 28.016 1 96.31 287 SER A O 1
ATOM 2377 N N . ARG A 1 288 ? 21.812 2.268 26.031 1 96.12 288 ARG A N 1
ATOM 2378 C CA . ARG A 1 288 ? 20.578 2.676 25.375 1 96.12 288 ARG A CA 1
ATOM 2379 C C . ARG A 1 288 ? 19.375 2.014 26.047 1 96.12 288 ARG A C 1
ATOM 2381 O O . ARG A 1 288 ? 18.391 2.684 26.375 1 96.12 288 ARG A O 1
ATOM 2388 N N . SER A 1 289 ? 19.5 0.7 26.297 1 96.94 289 SER A N 1
ATOM 2389 C CA . SER A 1 289 ? 18.406 -0.051 26.891 1 96.94 289 SER A CA 1
ATOM 2390 C C . SER A 1 289 ? 18.156 0.379 28.344 1 96.94 289 SER A C 1
ATOM 2392 O O . SER A 1 289 ? 17.016 0.372 28.812 1 96.94 289 SER A O 1
ATOM 2394 N N . ILE A 1 290 ? 19.234 0.705 28.969 1 98.06 290 ILE A N 1
ATOM 2395 C CA . ILE A 1 290 ? 19.125 1.16 30.359 1 98.06 290 ILE A CA 1
ATOM 2396 C C . ILE A 1 290 ? 18.344 2.471 30.406 1 98.06 290 ILE A C 1
ATOM 2398 O O . ILE A 1 290 ? 17.438 2.631 31.234 1 98.06 290 ILE A O 1
ATOM 2402 N N . VAL A 1 291 ? 18.641 3.363 29.484 1 98.25 291 VAL A N 1
ATOM 2403 C CA . VAL A 1 291 ? 17.953 4.648 29.422 1 98.25 291 VAL A CA 1
ATOM 2404 C C . VAL A 1 291 ? 16.469 4.43 29.109 1 98.25 291 VAL A C 1
ATOM 2406 O O . VAL A 1 291 ? 15.609 5.039 29.75 1 98.25 291 VAL A O 1
ATOM 2409 N N . VAL A 1 292 ? 16.172 3.561 28.172 1 98 292 VAL A N 1
ATOM 2410 C CA . VAL A 1 292 ? 14.797 3.256 27.812 1 98 292 VAL A CA 1
ATOM 2411 C C . VAL A 1 292 ? 14.055 2.697 29.016 1 98 292 VAL A C 1
ATOM 2413 O O . VAL A 1 292 ? 12.906 3.072 29.281 1 98 292 VAL A O 1
ATOM 2416 N N . GLY A 1 293 ? 14.734 1.818 29.75 1 98.06 293 GLY A N 1
ATOM 2417 C CA . GLY A 1 293 ? 14.125 1.248 30.938 1 98.06 293 GLY A CA 1
ATOM 2418 C C . GLY A 1 293 ? 13.75 2.291 31.984 1 98.06 293 GLY A C 1
ATOM 2419 O O . GLY A 1 293 ? 12.609 2.326 32.438 1 98.06 293 GLY A O 1
ATOM 2420 N N . TYR A 1 294 ? 14.68 3.141 32.281 1 98.44 294 TYR A N 1
ATOM 2421 C CA . TYR A 1 294 ? 14.422 4.203 33.25 1 98.44 294 TYR A CA 1
ATOM 2422 C C . TYR A 1 294 ? 13.336 5.145 32.75 1 98.44 294 TYR A C 1
ATOM 2424 O O . TYR A 1 294 ? 12.477 5.574 33.5 1 98.44 294 TYR A O 1
ATOM 2432 N N . ASN A 1 295 ? 13.391 5.453 31.516 1 98.25 295 ASN A N 1
ATOM 2433 C CA . ASN A 1 295 ? 12.398 6.352 30.938 1 98.25 295 ASN A CA 1
ATOM 2434 C C . ASN A 1 295 ? 10.992 5.758 31.016 1 98.25 295 ASN A C 1
ATOM 2436 O O . ASN A 1 295 ? 10.031 6.453 31.359 1 98.25 295 ASN A O 1
ATOM 2440 N N . ASP A 1 296 ? 10.859 4.512 30.656 1 97.94 296 ASP A N 1
ATOM 2441 C CA . ASP A 1 296 ? 9.555 3.867 30.656 1 97.94 296 ASP A CA 1
ATOM 2442 C C . ASP A 1 296 ? 9.016 3.734 32.094 1 97.94 296 ASP A C 1
ATOM 2444 O O . ASP A 1 296 ? 7.809 3.828 32.312 1 97.94 296 ASP A O 1
ATOM 2448 N N . LEU A 1 297 ? 9.922 3.443 33.031 1 98.25 297 LEU A N 1
ATOM 2449 C CA . LEU A 1 297 ? 9.516 3.416 34.406 1 98.25 297 LEU A CA 1
ATOM 2450 C C . LEU A 1 297 ? 9.062 4.797 34.875 1 98.25 297 LEU A C 1
ATOM 2452 O O . LEU A 1 297 ? 8.078 4.922 35.625 1 98.25 297 LEU A O 1
ATOM 2456 N N . ALA A 1 298 ? 9.812 5.824 34.469 1 98.44 298 ALA A N 1
ATOM 2457 C CA . ALA A 1 298 ? 9.422 7.195 34.812 1 98.44 298 ALA A CA 1
ATOM 2458 C C . ALA A 1 298 ? 8.016 7.508 34.281 1 98.44 298 ALA A C 1
ATOM 2460 O O . ALA A 1 298 ? 7.188 8.039 35.031 1 98.44 298 ALA A O 1
ATOM 2461 N N . TYR A 1 299 ? 7.816 7.16 33.062 1 97.5 299 TYR A N 1
ATOM 2462 C CA . TYR A 1 299 ? 6.508 7.375 32.438 1 97.5 299 TYR A CA 1
ATOM 2463 C C . TYR A 1 299 ? 5.426 6.605 33.188 1 97.5 299 TYR A C 1
ATOM 2465 O O . TYR A 1 299 ? 4.34 7.133 33.438 1 97.5 299 TYR A O 1
ATOM 2473 N N . HIS A 1 300 ? 5.746 5.363 33.531 1 97.5 300 HIS A N 1
ATOM 2474 C CA . HIS A 1 300 ? 4.812 4.512 34.25 1 97.5 300 HIS A CA 1
ATOM 2475 C C . HIS A 1 300 ? 4.402 5.152 35.594 1 97.5 300 HIS A C 1
ATOM 2477 O O . HIS A 1 300 ? 3.211 5.234 35.906 1 97.5 300 HIS A O 1
ATOM 2483 N N . TYR A 1 301 ? 5.32 5.648 36.312 1 97.69 301 TYR A N 1
ATOM 2484 C CA . TYR A 1 301 ? 5.039 6.242 37.594 1 97.69 301 TYR A CA 1
ATOM 2485 C C . TYR A 1 301 ? 4.332 7.582 37.438 1 97.69 301 TYR A C 1
ATOM 2487 O O . TYR A 1 301 ? 3.514 7.961 38.281 1 97.69 301 TYR A O 1
ATOM 2495 N N . CYS A 1 302 ? 4.648 8.25 36.438 1 95.88 302 CYS A N 1
ATOM 2496 C CA . CYS A 1 302 ? 3.932 9.492 36.156 1 95.88 302 CYS A CA 1
ATOM 2497 C C . CYS A 1 302 ? 2.447 9.227 35.938 1 95.88 302 CYS A C 1
ATOM 2499 O O . CYS A 1 302 ? 1.599 9.977 36.406 1 95.88 302 CYS A O 1
ATOM 2501 N N . LEU A 1 303 ? 2.141 8.195 35.219 1 94.69 303 LEU A N 1
ATOM 2502 C CA . LEU A 1 303 ? 0.76 7.805 34.969 1 94.69 303 LEU A CA 1
ATOM 2503 C C . LEU A 1 303 ? 0.035 7.492 36.25 1 94.69 303 LEU A C 1
ATOM 2505 O O . LEU A 1 303 ? -1.167 7.738 36.375 1 94.69 303 LEU A O 1
ATOM 2509 N N . LEU A 1 304 ? 0.756 6.961 37.219 1 96.38 304 LEU A N 1
ATOM 2510 C CA . LEU A 1 304 ? 0.194 6.613 38.5 1 96.38 304 LEU A CA 1
ATOM 2511 C C . LEU A 1 304 ? 0.172 7.828 39.438 1 96.38 304 LEU A C 1
ATOM 2513 O O . LEU A 1 304 ? -0.219 7.719 40.594 1 96.38 304 LEU A O 1
ATOM 2517 N N . LYS A 1 305 ? 0.644 8.938 38.969 1 96.19 305 LYS A N 1
ATOM 2518 C CA . LYS A 1 305 ? 0.723 10.195 39.719 1 96.19 305 LYS A CA 1
ATOM 2519 C C . LYS A 1 305 ? 1.689 10.078 40.906 1 96.19 305 LYS A C 1
ATOM 2521 O O . LYS A 1 305 ? 1.502 10.727 41.938 1 96.19 305 LYS A O 1
ATOM 2526 N N . ASP A 1 306 ? 2.479 9.141 40.812 1 97.31 306 ASP A N 1
ATOM 2527 C CA . ASP A 1 306 ? 3.615 9.047 41.719 1 97.31 306 ASP A CA 1
ATOM 2528 C C . ASP A 1 306 ? 4.82 9.812 41.156 1 97.31 306 ASP A C 1
ATOM 2530 O O . ASP A 1 306 ? 5.793 9.195 40.719 1 97.31 306 ASP A O 1
ATOM 2534 N N . TYR A 1 307 ? 4.84 11.07 41.312 1 97.56 307 TYR A N 1
ATOM 2535 C CA . TYR A 1 307 ? 5.809 11.945 40.656 1 97.56 307 TYR A CA 1
ATOM 2536 C C . TYR A 1 307 ? 7.188 11.805 41.281 1 97.56 307 TYR A C 1
ATOM 2538 O O . TYR A 1 307 ? 8.203 12.047 40.625 1 97.56 307 TYR A O 1
ATOM 2546 N N . GLY A 1 308 ? 7.23 11.445 42.5 1 97.5 308 GLY A N 1
ATOM 2547 C CA . GLY A 1 308 ? 8.508 11.227 43.156 1 97.5 308 GLY A CA 1
ATOM 2548 C C . GLY A 1 308 ? 9.328 10.117 42.531 1 97.5 308 GLY A C 1
ATOM 2549 O O . GLY A 1 308 ? 10.492 10.32 42.188 1 97.5 308 GLY A O 1
ATOM 2550 N N . ARG A 1 309 ? 8.734 8.938 42.406 1 97.31 309 ARG A N 1
ATOM 2551 C CA . ARG A 1 309 ? 9.422 7.82 41.781 1 97.31 309 ARG A CA 1
ATOM 2552 C C . ARG A 1 309 ? 9.68 8.102 40.312 1 97.31 309 ARG A C 1
ATOM 2554 O O . ARG A 1 309 ? 10.688 7.668 39.75 1 97.31 309 ARG A O 1
ATOM 2561 N N . ALA A 1 310 ? 8.711 8.805 39.656 1 98.56 310 ALA A N 1
ATOM 2562 C CA . ALA A 1 310 ? 8.922 9.219 38.281 1 98.56 310 ALA A CA 1
ATOM 2563 C C . ALA A 1 310 ? 10.188 10.07 38.156 1 98.56 310 ALA A C 1
ATOM 2565 O O . ALA A 1 310 ? 11.023 9.82 37.281 1 98.56 310 ALA A O 1
ATOM 2566 N N . LYS A 1 311 ? 10.289 11.039 39.031 1 98.44 311 LYS A N 1
ATOM 2567 C CA . LYS A 1 311 ? 11.453 11.93 39.031 1 98.44 311 LYS A CA 1
ATOM 2568 C C . LYS A 1 311 ? 12.742 11.148 39.281 1 98.44 311 LYS A C 1
ATOM 2570 O O . LYS A 1 311 ? 13.75 11.391 38.594 1 98.44 311 LYS A O 1
ATOM 2575 N N . PHE A 1 312 ? 12.695 10.242 40.188 1 98.44 312 PHE A N 1
ATOM 2576 C CA . PHE A 1 312 ? 13.859 9.422 40.469 1 98.44 312 PHE A CA 1
ATOM 2577 C C . PHE A 1 312 ? 14.344 8.711 39.219 1 98.44 312 PHE A C 1
ATOM 2579 O O . PHE A 1 312 ? 15.531 8.766 38.875 1 98.44 312 PHE A O 1
ATOM 2586 N N . ASN A 1 313 ? 13.461 8.016 38.594 1 98.62 313 ASN A N 1
ATOM 2587 C CA . ASN A 1 313 ? 13.82 7.227 37.438 1 98.62 313 ASN A CA 1
ATOM 2588 C C . ASN A 1 313 ? 14.297 8.109 36.281 1 98.62 313 ASN A C 1
ATOM 2590 O O . ASN A 1 313 ? 15.234 7.754 35.562 1 98.62 313 ASN A O 1
ATOM 2594 N N . ILE A 1 314 ? 13.641 9.258 36.062 1 98.38 314 ILE A N 1
ATOM 2595 C CA . ILE A 1 314 ? 14.047 10.117 34.938 1 98.38 314 ILE A CA 1
ATOM 2596 C C . ILE A 1 314 ? 15.422 10.711 35.25 1 98.38 314 ILE A C 1
ATOM 2598 O O . ILE A 1 314 ? 16.219 10.93 34.312 1 98.38 314 ILE A O 1
ATOM 2602 N N . ASP A 1 315 ? 15.695 11.023 36.5 1 98.06 315 ASP A N 1
ATOM 2603 C CA . ASP A 1 315 ? 17.016 11.508 36.875 1 98.06 315 ASP A CA 1
ATOM 2604 C C . ASP A 1 315 ? 18.094 10.445 36.625 1 98.06 315 ASP A C 1
ATOM 2606 O O . ASP A 1 315 ? 19.203 10.773 36.188 1 98.06 315 ASP A O 1
ATOM 2610 N N . MET A 1 316 ? 17.75 9.219 36.906 1 98.12 316 MET A N 1
ATOM 2611 C CA . MET A 1 316 ? 18.688 8.125 36.594 1 98.12 316 MET A CA 1
ATOM 2612 C C . MET A 1 316 ? 18.938 8.031 35.094 1 98.12 316 MET A C 1
ATOM 2614 O O . MET A 1 316 ? 20.078 7.816 34.688 1 98.12 316 MET A O 1
ATOM 2618 N N . ALA A 1 317 ? 17.875 8.102 34.312 1 98.31 317 ALA A N 1
ATOM 2619 C CA . ALA A 1 317 ? 18.031 8.07 32.844 1 98.31 317 ALA A CA 1
ATOM 2620 C C . ALA A 1 317 ? 18.953 9.18 32.375 1 98.31 317 ALA A C 1
ATOM 2622 O O . ALA A 1 317 ? 19.812 8.953 31.516 1 98.31 317 ALA A O 1
ATOM 2623 N N . THR A 1 318 ? 18.75 10.383 32.875 1 97.06 318 THR A N 1
ATOM 2624 C CA . THR A 1 318 ? 19.547 11.531 32.469 1 97.06 318 THR A CA 1
ATOM 2625 C C . THR A 1 318 ? 21 11.359 32.906 1 97.06 318 THR A C 1
ATOM 2627 O O . THR A 1 318 ? 21.906 11.812 32.188 1 97.06 318 THR A O 1
ATOM 2630 N N . GLN A 1 319 ? 21.266 10.734 34 1 96.81 319 GLN A N 1
ATOM 2631 C CA . GLN A 1 319 ? 22.625 10.453 34.406 1 96.81 319 GLN A CA 1
ATOM 2632 C C . GLN A 1 319 ? 23.344 9.539 33.438 1 96.81 319 GLN A C 1
ATOM 2634 O O . GLN A 1 319 ? 24.5 9.758 33.094 1 96.81 319 GLN A O 1
ATOM 2639 N N . VAL A 1 320 ? 22.609 8.523 33.031 1 97.31 320 VAL A N 1
ATOM 2640 C CA . VAL A 1 320 ? 23.172 7.582 32.062 1 97.31 320 VAL A CA 1
ATOM 2641 C C . VAL A 1 320 ? 23.438 8.289 30.734 1 97.31 320 VAL A C 1
ATOM 2643 O O . VAL A 1 320 ? 24.453 8.047 30.078 1 97.31 320 VAL A O 1
ATOM 2646 N N . ILE A 1 321 ? 22.578 9.156 30.312 1 96.56 321 ILE A N 1
ATOM 2647 C CA . ILE A 1 321 ? 22.672 9.906 29.062 1 96.56 321 ILE A CA 1
ATOM 2648 C C . ILE A 1 321 ? 23.922 10.773 29.078 1 96.56 321 ILE A C 1
ATOM 2650 O O . ILE A 1 321 ? 24.594 10.945 28.062 1 96.56 321 ILE A O 1
ATOM 2654 N N . ASN A 1 322 ? 24.219 11.32 30.188 1 93.25 322 ASN A N 1
ATOM 2655 C CA . ASN A 1 322 ? 25.344 12.258 30.328 1 93.25 322 ASN A CA 1
ATOM 2656 C C . ASN A 1 322 ? 26.688 11.547 30.203 1 93.25 322 ASN A C 1
ATOM 2658 O O . ASN A 1 322 ? 27.688 12.164 29.859 1 93.25 322 ASN A O 1
ATOM 2662 N N . THR A 1 323 ? 26.703 10.25 30.406 1 93.69 323 THR A N 1
ATOM 2663 C CA . THR A 1 323 ? 27.969 9.523 30.422 1 93.69 323 THR A CA 1
ATOM 2664 C C . THR A 1 323 ? 28.109 8.625 29.203 1 93.69 323 THR A C 1
ATOM 2666 O O . THR A 1 323 ? 29.078 7.883 29.062 1 93.69 323 THR A O 1
ATOM 2669 N N . ASN A 1 324 ? 27.062 8.656 28.391 1 94.88 324 ASN A N 1
ATOM 2670 C CA . ASN A 1 324 ? 27.062 7.766 27.234 1 94.88 324 ASN A CA 1
ATOM 2671 C C . ASN A 1 324 ? 26.578 8.484 25.969 1 94.88 324 ASN A C 1
ATOM 2673 O O . ASN A 1 324 ? 25.953 9.539 26.062 1 94.88 324 ASN A O 1
ATOM 2677 N N . ASN A 1 325 ? 26.969 7.934 24.891 1 92.88 325 ASN A N 1
ATOM 2678 C CA . ASN A 1 325 ? 26.484 8.461 23.609 1 92.88 325 ASN A CA 1
ATOM 2679 C C . ASN A 1 325 ? 25.125 7.875 23.234 1 92.88 325 ASN A C 1
ATOM 2681 O O . ASN A 1 325 ? 25.031 6.699 22.875 1 92.88 325 ASN A O 1
ATOM 2685 N N . ILE A 1 326 ? 24.141 8.734 23.391 1 95.25 326 ILE A N 1
ATOM 2686 C CA . ILE A 1 326 ? 22.781 8.305 23.094 1 95.25 326 ILE A CA 1
ATOM 2687 C C . ILE A 1 326 ? 22.266 9.047 21.875 1 95.25 326 ILE A C 1
ATOM 2689 O O . ILE A 1 326 ? 22.578 10.219 21.656 1 95.25 326 ILE A O 1
ATOM 2693 N N . ASP A 1 327 ? 21.547 8.398 20.984 1 94.62 327 ASP A N 1
ATOM 2694 C CA . ASP A 1 327 ? 21.031 8.984 19.75 1 94.62 327 ASP A CA 1
ATOM 2695 C C . ASP A 1 327 ? 20 10.078 20.047 1 94.62 327 ASP A C 1
ATOM 2697 O O . ASP A 1 327 ? 19.375 10.078 21.109 1 94.62 327 ASP A O 1
ATOM 2701 N N . ASN A 1 328 ? 19.781 10.961 19.109 1 95.31 328 ASN A N 1
ATOM 2702 C CA . ASN A 1 328 ? 18.953 12.141 19.281 1 95.31 328 ASN A CA 1
ATOM 2703 C C . ASN A 1 328 ? 17.484 11.766 19.453 1 95.31 328 ASN A C 1
ATOM 2705 O O . ASN A 1 328 ? 16.719 12.461 20.141 1 95.31 328 ASN A O 1
ATOM 2709 N N . ARG A 1 329 ? 17.109 10.75 18.922 1 94.69 329 ARG A N 1
ATOM 2710 C CA . ARG A 1 329 ? 15.727 10.328 19.031 1 94.69 329 ARG A CA 1
ATOM 2711 C C . ARG A 1 329 ? 15.367 9.977 20.469 1 94.69 329 ARG A C 1
ATOM 2713 O O . ARG A 1 329 ? 14.344 10.43 20.984 1 94.69 329 ARG A O 1
ATOM 2720 N N . LEU A 1 330 ? 16.188 9.156 21 1 96.69 330 LEU A N 1
ATOM 2721 C CA . LEU A 1 330 ? 15.961 8.758 22.391 1 96.69 330 LEU A CA 1
ATOM 2722 C C . LEU A 1 330 ? 16.109 9.953 23.328 1 96.69 330 LEU A C 1
ATOM 2724 O O . LEU A 1 330 ? 15.359 10.086 24.297 1 96.69 330 LEU A O 1
ATOM 2728 N N . LEU A 1 331 ? 17.016 10.805 23.047 1 97.5 331 LEU A N 1
ATOM 2729 C CA . LEU A 1 331 ? 17.203 12 23.859 1 97.5 331 LEU A CA 1
ATOM 2730 C C . LEU A 1 331 ? 15.945 12.852 23.875 1 97.5 331 LEU A C 1
ATOM 2732 O O . LEU A 1 331 ? 15.531 13.336 24.938 1 97.5 331 LEU A O 1
ATOM 2736 N N . ALA A 1 332 ? 15.32 13.023 22.688 1 97.5 332 ALA A N 1
ATOM 2737 C CA . ALA A 1 332 ? 14.109 13.828 22.594 1 97.5 332 ALA A CA 1
ATOM 2738 C C . ALA A 1 332 ? 13 13.258 23.484 1 97.5 332 ALA A C 1
ATOM 2740 O O . ALA A 1 332 ? 12.305 14 24.172 1 97.5 332 ALA A O 1
ATOM 2741 N N . ILE A 1 333 ? 12.922 11.945 23.5 1 97.31 333 ILE A N 1
ATOM 2742 C CA . ILE A 1 333 ? 11.875 11.258 24.25 1 97.31 333 ILE A CA 1
ATOM 2743 C C . ILE A 1 333 ? 12.133 11.414 25.75 1 97.31 333 ILE A C 1
ATOM 2745 O O . ILE A 1 333 ? 11.219 11.719 26.516 1 97.31 333 ILE A O 1
ATOM 2749 N N . VAL A 1 334 ? 13.352 11.234 26.125 1 98.25 334 VAL A N 1
ATOM 2750 C CA . VAL A 1 334 ? 13.711 11.289 27.531 1 98.25 334 VAL A CA 1
ATOM 2751 C C . VAL A 1 334 ? 13.555 12.719 28.047 1 98.25 334 VAL A C 1
ATOM 2753 O O . VAL A 1 334 ? 13.016 12.938 29.141 1 98.25 334 VAL A O 1
ATOM 2756 N N . PHE A 1 335 ? 13.984 13.688 27.297 1 98.25 335 PHE A N 1
ATOM 2757 C CA . PHE A 1 335 ? 13.867 15.078 27.719 1 98.25 335 PHE A CA 1
ATOM 2758 C C . PHE A 1 335 ? 12.398 15.492 27.797 1 98.25 335 PHE A C 1
ATOM 2760 O O . PHE A 1 335 ? 12.016 16.25 28.688 1 98.25 335 PHE A O 1
ATOM 2767 N N . HIS A 1 336 ? 11.641 15.023 26.844 1 98.12 336 HIS A N 1
ATOM 2768 C CA . HIS A 1 336 ? 10.211 15.297 26.922 1 98.12 336 HIS A CA 1
ATOM 2769 C C . HIS A 1 336 ? 9.602 14.719 28.188 1 98.12 336 HIS A C 1
ATOM 2771 O O . HIS A 1 336 ? 8.781 15.375 28.844 1 98.12 336 HIS A O 1
ATOM 2777 N N . GLU A 1 337 ? 10.031 13.492 28.531 1 97.81 337 GLU A N 1
ATOM 2778 C CA . GLU A 1 337 ? 9.531 12.883 29.766 1 97.81 337 GLU A CA 1
ATOM 2779 C C . GLU A 1 337 ? 9.977 13.68 30.984 1 97.81 337 GLU A C 1
ATOM 2781 O O . GLU A 1 337 ? 9.203 13.875 31.922 1 97.81 337 GLU A O 1
ATOM 2786 N N . ALA A 1 338 ? 11.195 14.094 31 1 98.12 338 ALA A N 1
ATOM 2787 C CA . ALA A 1 338 ? 11.703 14.93 32.094 1 98.12 338 ALA A CA 1
ATOM 2788 C C . ALA A 1 338 ? 10.906 16.219 32.188 1 98.12 338 ALA A C 1
ATOM 2790 O O . ALA A 1 338 ? 10.539 16.641 33.312 1 98.12 338 ALA A O 1
ATOM 2791 N N . PHE A 1 339 ? 10.633 16.844 31.094 1 97.81 339 PHE A N 1
ATOM 2792 C CA . PHE A 1 339 ? 9.805 18.031 31.047 1 97.81 339 PHE A CA 1
ATOM 2793 C C . PHE A 1 339 ? 8.445 17.797 31.703 1 97.81 339 PHE A C 1
ATOM 2795 O O . PHE A 1 339 ? 8.031 18.547 32.594 1 97.81 339 PHE A O 1
ATOM 2802 N N . CYS A 1 340 ? 7.82 16.688 31.312 1 97.31 340 CYS A N 1
ATOM 2803 C CA . CYS A 1 340 ? 6.492 16.359 31.812 1 97.31 340 CYS A CA 1
ATOM 2804 C C . CYS A 1 340 ? 6.52 16.125 33.312 1 97.31 340 CYS A C 1
ATOM 2806 O O . CYS A 1 340 ? 5.555 16.438 34.031 1 97.31 340 CYS A O 1
ATOM 2808 N N . ILE A 1 341 ? 7.566 15.609 33.812 1 97.81 341 ILE A N 1
ATOM 2809 C CA . ILE A 1 341 ? 7.676 15.273 35.219 1 97.81 341 ILE A CA 1
ATOM 2810 C C . ILE A 1 341 ? 8.016 16.531 36.031 1 97.81 341 ILE A C 1
ATOM 2812 O O . ILE A 1 341 ? 7.391 16.797 37.031 1 97.81 341 ILE A O 1
ATOM 2816 N N . TYR A 1 342 ? 8.898 17.328 35.531 1 97.56 342 TYR A N 1
ATOM 2817 C CA . TYR A 1 342 ? 9.383 18.484 36.281 1 97.56 342 TYR A CA 1
ATOM 2818 C C . TYR A 1 342 ? 8.344 19.609 36.281 1 97.56 342 TYR A C 1
ATOM 2820 O O . TYR A 1 342 ? 8.445 20.547 37.062 1 97.56 342 TYR A O 1
ATOM 2828 N N . ILE A 1 343 ? 7.344 19.516 35.469 1 96.31 343 ILE A N 1
ATOM 2829 C CA . ILE A 1 343 ? 6.195 20.422 35.562 1 96.31 343 ILE A CA 1
ATOM 2830 C C . ILE A 1 343 ? 5.637 20.438 36.969 1 96.31 343 ILE A C 1
ATOM 2832 O O . ILE A 1 343 ? 5.098 21.453 37.406 1 96.31 343 ILE A O 1
ATOM 2836 N N . HIS A 1 344 ? 5.867 19.344 37.75 1 95.56 344 HIS A N 1
ATOM 2837 C CA . HIS A 1 344 ? 5.285 19.188 39.062 1 95.56 344 HIS A CA 1
ATOM 2838 C C . HIS A 1 344 ? 6.289 19.547 40.156 1 95.56 344 HIS A C 1
ATOM 2840 O O . HIS A 1 344 ? 5.961 19.516 41.344 1 95.56 344 HIS A O 1
ATOM 2846 N N . PHE A 1 345 ? 7.461 19.938 39.844 1 95.69 345 PHE A N 1
ATOM 2847 C CA . PHE A 1 345 ? 8.484 20.109 40.875 1 95.69 345 PHE A CA 1
ATOM 2848 C C . PHE A 1 345 ? 9.125 21.484 40.75 1 95.69 345 PHE A C 1
ATOM 2850 O O . PHE A 1 345 ? 9.141 22.25 41.719 1 95.69 345 PHE A O 1
ATOM 2857 N N . ASP A 1 346 ? 9.734 21.75 39.594 1 94.94 346 ASP A N 1
ATOM 2858 C CA . ASP A 1 346 ? 10.625 22.891 39.438 1 94.94 346 ASP A CA 1
ATOM 2859 C C . ASP A 1 346 ? 10.43 23.547 38.062 1 94.94 346 ASP A C 1
ATOM 2861 O O . ASP A 1 346 ? 10.711 22.938 37.031 1 94.94 346 ASP A O 1
ATOM 2865 N N . GLU A 1 347 ? 10.023 24.797 38.031 1 95 347 GLU A N 1
ATOM 2866 C CA . GLU A 1 347 ? 9.711 25.5 36.781 1 95 347 GLU A CA 1
ATOM 2867 C C . GLU A 1 347 ? 10.977 25.719 35.969 1 95 347 GLU A C 1
ATOM 2869 O O . GLU A 1 347 ? 10.938 25.609 34.75 1 95 347 GLU A O 1
ATOM 2874 N N . ASP A 1 348 ? 12.094 26.047 36.594 1 96.31 348 ASP A N 1
ATOM 2875 C CA . ASP A 1 348 ? 13.336 26.281 35.875 1 96.31 348 ASP A CA 1
ATOM 2876 C C . ASP A 1 348 ? 13.805 25.016 35.156 1 96.31 348 ASP A C 1
ATOM 2878 O O . ASP A 1 348 ? 14.195 25.062 34 1 96.31 348 ASP A O 1
ATOM 2882 N N . LYS A 1 349 ? 13.82 23.969 35.906 1 96.75 349 LYS A N 1
ATOM 2883 C CA . LYS A 1 349 ? 14.211 22.703 35.312 1 96.75 349 LYS A CA 1
ATOM 2884 C C . LYS A 1 349 ? 13.219 22.266 34.219 1 96.75 349 LYS A C 1
ATOM 2886 O O . LYS A 1 349 ? 13.609 21.688 33.219 1 96.75 349 LYS A O 1
ATOM 2891 N N . MET A 1 350 ? 11.922 22.516 34.562 1 97.12 350 MET A N 1
ATOM 2892 C CA . MET A 1 350 ? 10.891 22.219 33.594 1 97.12 350 MET A CA 1
ATOM 2893 C C . MET A 1 350 ? 11.164 22.953 32.281 1 97.12 350 MET A C 1
ATOM 2895 O O . MET A 1 350 ? 11.148 22.344 31.203 1 97.12 350 MET A O 1
ATOM 2899 N N . LEU A 1 351 ? 11.5 24.234 32.312 1 96 351 LEU A N 1
ATOM 2900 C CA . LEU A 1 351 ? 11.781 25.031 31.109 1 96 351 LEU A CA 1
ATOM 2901 C C . LEU A 1 351 ? 13.062 24.562 30.438 1 96 351 LEU A C 1
ATOM 2903 O O . LEU A 1 351 ? 13.172 24.594 29.203 1 96 351 LEU A O 1
ATOM 2907 N N . TYR A 1 352 ? 14.008 24.156 31.297 1 97 352 TYR A N 1
ATOM 2908 C CA . TYR A 1 352 ? 15.258 23.625 30.766 1 97 352 TYR A CA 1
ATOM 2909 C C . TYR A 1 352 ? 15 22.406 29.891 1 97 352 TYR A C 1
ATOM 2911 O O . TYR A 1 352 ? 15.461 22.344 28.75 1 97 352 TYR A O 1
ATOM 2919 N N . TYR A 1 353 ? 14.25 21.469 30.375 1 97.69 353 TYR A N 1
ATOM 2920 C CA . TYR A 1 353 ? 13.977 20.25 29.641 1 97.69 353 TYR A CA 1
ATOM 2921 C C . TYR A 1 353 ? 13.016 20.5 28.484 1 97.69 353 TYR A C 1
ATOM 2923 O O . TYR A 1 353 ? 13.078 19.844 27.453 1 97.69 353 TYR A O 1
ATOM 2931 N N . PHE A 1 354 ? 12.133 21.469 28.625 1 97.31 354 PHE A N 1
ATOM 2932 C CA . PHE A 1 354 ? 11.281 21.891 27.516 1 97.31 354 PHE A CA 1
ATOM 2933 C C . PHE A 1 354 ? 12.117 22.328 26.328 1 97.31 354 PHE A C 1
ATOM 2935 O O . PHE A 1 354 ? 11.898 21.844 25.203 1 97.31 354 PHE A O 1
ATOM 2942 N N . ASN A 1 355 ? 13.062 23.141 26.594 1 95.75 355 ASN A N 1
ATOM 2943 C CA . ASN A 1 355 ? 13.922 23.625 25.516 1 95.75 355 ASN A CA 1
ATOM 2944 C C . ASN A 1 355 ? 14.758 22.516 24.906 1 95.75 355 ASN A C 1
ATOM 2946 O O . ASN A 1 355 ? 14.945 22.453 23.688 1 95.75 355 ASN A O 1
ATOM 2950 N N . LYS A 1 356 ? 15.242 21.641 25.766 1 96.62 356 LYS A N 1
ATOM 2951 C CA . LYS A 1 356 ? 16.016 20.5 25.25 1 96.62 356 LYS A CA 1
ATOM 2952 C C . LYS A 1 356 ? 15.141 19.609 24.375 1 96.62 356 LYS A C 1
ATOM 2954 O O . LYS A 1 356 ? 15.609 19.078 23.375 1 96.62 356 LYS A O 1
ATOM 2959 N N . THR A 1 357 ? 13.922 19.375 24.812 1 97.06 357 THR A N 1
ATOM 2960 C CA . THR A 1 357 ? 12.969 18.594 24.031 1 97.06 357 THR A CA 1
ATOM 2961 C C . THR A 1 357 ? 12.781 19.203 22.641 1 97.06 357 THR A C 1
ATOM 2963 O O . THR A 1 357 ? 12.867 18.5 21.641 1 97.06 357 THR A O 1
ATOM 2966 N N . LEU A 1 358 ? 12.578 20.469 22.562 1 94.88 358 LEU A N 1
ATOM 2967 C CA . LEU A 1 358 ? 12.344 21.156 21.297 1 94.88 358 LEU A CA 1
ATOM 2968 C C . LEU A 1 358 ? 13.562 21.047 20.375 1 94.88 358 LEU A C 1
ATOM 2970 O O . LEU A 1 358 ? 13.43 20.75 19.188 1 94.88 358 LEU A O 1
ATOM 2974 N N . ASP A 1 359 ? 14.75 21.25 20.938 1 94.81 359 ASP A N 1
ATOM 2975 C CA . ASP A 1 359 ? 15.977 21.203 20.156 1 94.81 359 ASP A CA 1
ATOM 2976 C C . ASP A 1 359 ? 16.156 19.828 19.5 1 94.81 359 ASP A C 1
ATOM 2978 O O . ASP A 1 359 ? 16.422 19.75 18.297 1 94.81 359 ASP A O 1
ATOM 2982 N N . LYS A 1 360 ? 15.984 18.844 20.344 1 96.38 360 LYS A N 1
ATOM 2983 C CA . LYS A 1 360 ? 16.188 17.5 19.812 1 96.38 360 LYS A CA 1
ATOM 2984 C C . LYS A 1 360 ? 15.062 17.078 18.875 1 96.38 360 LYS A C 1
ATOM 2986 O O . LYS A 1 360 ? 15.305 16.438 17.859 1 96.38 360 LYS A O 1
ATOM 2991 N N . ALA A 1 361 ? 13.844 17.406 19.234 1 95.44 361 ALA A N 1
ATOM 2992 C CA . ALA A 1 361 ? 12.695 17.062 18.406 1 95.44 361 ALA A CA 1
ATOM 2993 C C . ALA A 1 361 ? 12.773 17.734 17.047 1 95.44 361 ALA A C 1
ATOM 2995 O O . ALA A 1 361 ? 12.414 17.125 16.031 1 95.44 361 ALA A O 1
ATOM 2996 N N . LEU A 1 362 ? 13.219 18.953 16.984 1 93.56 362 LEU A N 1
ATOM 2997 C CA . LEU A 1 362 ? 13.383 19.688 15.719 1 93.56 362 LEU A CA 1
ATOM 2998 C C . LEU A 1 362 ? 14.461 19.031 14.859 1 93.56 362 LEU A C 1
ATOM 3000 O O . LEU A 1 362 ? 14.312 18.922 13.641 1 93.56 362 LEU A O 1
ATOM 3004 N N . LEU A 1 363 ? 15.5 18.641 15.562 1 92.5 363 LEU A N 1
ATOM 3005 C CA . LEU A 1 363 ? 16.609 18.031 14.859 1 92.5 363 LEU A CA 1
ATOM 3006 C C . LEU A 1 363 ? 16.172 16.75 14.164 1 92.5 363 LEU A C 1
ATOM 3008 O O . LEU A 1 363 ? 16.609 16.453 13.047 1 92.5 363 LEU A O 1
ATOM 3012 N N . ILE A 1 364 ? 15.336 16.016 14.812 1 93.44 364 ILE A N 1
ATOM 3013 C CA . ILE A 1 364 ? 14.969 14.719 14.25 1 93.44 364 ILE A CA 1
ATOM 3014 C C . ILE A 1 364 ? 13.641 14.844 13.5 1 93.44 364 ILE A C 1
ATOM 3016 O O . ILE A 1 364 ? 13.148 13.867 12.93 1 93.44 364 ILE A O 1
ATOM 3020 N N . GLY A 1 365 ? 13.039 16.016 13.531 1 91.62 365 GLY A N 1
ATOM 3021 C CA . GLY A 1 365 ? 11.805 16.25 12.797 1 91.62 365 GLY A CA 1
ATOM 3022 C C . GLY A 1 365 ? 10.594 15.586 13.422 1 91.62 365 GLY A C 1
ATOM 3023 O O . GLY A 1 365 ? 9.75 15.031 12.711 1 91.62 365 GLY A O 1
ATOM 3024 N N . ASN A 1 366 ? 10.531 15.5 14.742 1 93.5 366 ASN A N 1
ATOM 3025 C CA . ASN A 1 366 ? 9.406 14.914 15.453 1 93.5 366 ASN A CA 1
ATOM 3026 C C . ASN A 1 366 ? 8.391 15.977 15.867 1 93.5 366 ASN A C 1
ATOM 3028 O O . ASN A 1 366 ? 8.383 16.422 17.016 1 93.5 366 ASN A O 1
ATOM 3032 N N . ASN A 1 367 ? 7.441 16.188 15.008 1 92.38 367 ASN A N 1
ATOM 3033 C CA . ASN A 1 367 ? 6.469 17.25 15.227 1 92.38 367 ASN A CA 1
ATOM 3034 C C . ASN A 1 367 ? 5.46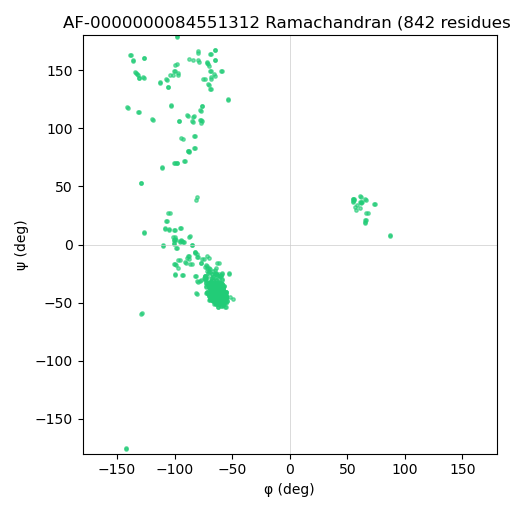9 16.875 16.312 1 92.38 367 ASN A C 1
ATOM 3036 O O . ASN A 1 367 ? 4.961 17.734 17.031 1 92.38 367 ASN A O 1
ATOM 3040 N N . GLU A 1 368 ? 5.234 15.57 16.453 1 92.75 368 GLU A N 1
ATOM 3041 C CA . GLU A 1 368 ? 4.305 15.125 17.484 1 92.75 368 GLU A CA 1
ATOM 3042 C C . GLU A 1 368 ? 4.812 15.484 18.875 1 92.75 368 GLU A C 1
ATOM 3044 O O . GLU A 1 368 ? 4.047 15.961 19.719 1 92.75 368 GLU A O 1
ATOM 3049 N N . LEU A 1 369 ? 6.043 15.305 19.031 1 94.94 369 LEU A N 1
ATOM 3050 C CA . LEU A 1 369 ? 6.656 15.617 20.312 1 94.94 369 LEU A CA 1
ATOM 3051 C C . LEU A 1 369 ? 6.66 17.125 20.562 1 94.94 369 LEU A C 1
ATOM 3053 O O . LEU A 1 369 ? 6.449 17.562 21.688 1 94.94 369 LEU A O 1
ATOM 3057 N N . ILE A 1 370 ? 6.902 17.859 19.547 1 94.44 370 ILE A N 1
ATOM 3058 C CA . ILE A 1 370 ? 6.918 19.312 19.641 1 94.44 370 ILE A CA 1
ATOM 3059 C C . ILE A 1 370 ? 5.527 19.812 20.031 1 94.44 370 ILE A C 1
ATOM 3061 O O . ILE A 1 370 ? 5.391 20.609 20.953 1 94.44 370 ILE A O 1
ATOM 3065 N N . LEU A 1 371 ? 4.559 19.266 19.328 1 94 371 LEU A N 1
ATOM 3066 C CA . LEU A 1 371 ? 3.188 19.703 19.578 1 94 371 LEU A CA 1
ATOM 3067 C C . LEU A 1 371 ? 2.75 19.328 20.984 1 94 371 LEU A C 1
ATOM 3069 O O . LEU A 1 371 ? 2.115 20.141 21.672 1 94 371 LEU A O 1
ATOM 3073 N N . ASP A 1 372 ? 3.082 18.156 21.406 1 95.88 372 ASP A N 1
ATOM 3074 C CA . ASP A 1 372 ? 2.715 17.734 22.766 1 95.88 372 ASP A CA 1
ATOM 3075 C C . ASP A 1 372 ? 3.383 18.609 23.812 1 95.88 372 ASP A C 1
ATOM 3077 O O . ASP A 1 372 ? 2.738 19.031 24.781 1 95.88 372 ASP A O 1
ATOM 3081 N N . ALA A 1 373 ? 4.676 18.875 23.609 1 96.19 373 ALA A N 1
ATOM 3082 C CA . ALA A 1 373 ? 5.406 19.734 24.531 1 96.19 373 ALA A CA 1
ATOM 3083 C C . ALA A 1 373 ? 4.805 21.141 24.578 1 96.19 373 ALA A C 1
ATOM 3085 O O . ALA A 1 373 ? 4.594 21.703 25.656 1 96.19 373 ALA A O 1
ATOM 3086 N N . MET A 1 374 ? 4.508 21.672 23.453 1 94.88 374 MET A N 1
ATOM 3087 C CA . MET A 1 374 ? 3.955 23.016 23.359 1 94.88 374 MET A CA 1
ATOM 3088 C C . MET A 1 374 ? 2.576 23.094 24 1 94.88 374 MET A C 1
ATOM 3090 O O . MET A 1 374 ? 2.277 24.031 24.734 1 94.88 374 MET A O 1
ATOM 3094 N N . ASN A 1 375 ? 1.78 22.156 23.766 1 95 375 ASN A N 1
ATOM 3095 C CA . ASN A 1 375 ? 0.446 22.156 24.359 1 95 375 ASN A CA 1
ATOM 3096 C C . ASN A 1 375 ? 0.508 22.078 25.875 1 95 375 ASN A C 1
ATOM 3098 O O . ASN A 1 375 ? -0.246 22.766 26.562 1 95 375 ASN A O 1
ATOM 3102 N N . LYS A 1 376 ? 1.369 21.266 26.328 1 95.88 376 LYS A N 1
ATOM 3103 C CA . LYS A 1 376 ? 1.492 21.109 27.766 1 95.88 376 LYS A CA 1
ATOM 3104 C C . LYS A 1 376 ? 2.008 22.391 28.422 1 95.88 376 LYS A C 1
ATOM 3106 O O . LYS A 1 376 ? 1.565 22.75 29.516 1 95.88 376 LYS A O 1
ATOM 3111 N N . ILE A 1 377 ? 2.998 23.031 27.812 1 95.44 377 ILE A N 1
ATOM 3112 C CA . ILE A 1 377 ? 3.523 24.266 28.391 1 95.44 377 ILE A CA 1
ATOM 3113 C C . ILE A 1 377 ? 2.459 25.359 28.328 1 95.44 377 ILE A C 1
ATOM 3115 O O . ILE A 1 377 ? 2.357 26.188 29.234 1 95.44 377 ILE A O 1
ATOM 3119 N N . PHE A 1 378 ? 1.653 25.359 27.25 1 94.31 378 PHE A N 1
ATOM 3120 C CA . PHE A 1 378 ? 0.55 26.312 27.141 1 94.31 378 PHE A CA 1
ATOM 3121 C C . PHE A 1 378 ? -0.462 26.078 28.266 1 94.31 378 PHE A C 1
ATOM 3123 O O . PHE A 1 378 ? -0.924 27.047 28.875 1 94.31 378 PHE A O 1
ATOM 3130 N N . ASP A 1 379 ? -0.777 24.844 28.5 1 95.06 379 ASP A N 1
ATOM 3131 C CA . ASP A 1 379 ? -1.696 24.531 29.578 1 95.06 379 ASP A CA 1
ATOM 3132 C C . ASP A 1 379 ? -1.15 25 30.922 1 95.06 379 ASP A C 1
ATOM 3134 O O . ASP A 1 379 ? -1.899 25.516 31.75 1 95.06 379 ASP A O 1
ATOM 3138 N N . TYR A 1 380 ? 0.124 24.75 31.094 1 95.44 380 TYR A N 1
ATOM 3139 C CA . TYR A 1 380 ? 0.784 25.109 32.344 1 95.44 380 TYR A CA 1
ATOM 3140 C C . TYR A 1 380 ? 0.652 26.609 32.625 1 95.44 380 TYR A C 1
ATOM 3142 O O . TYR A 1 380 ? 0.241 27.016 33.719 1 95.44 380 TYR A O 1
ATOM 3150 N N . PHE A 1 381 ? 0.897 27.438 31.688 1 93.94 381 PHE A N 1
ATOM 3151 C CA . PHE A 1 381 ? 0.877 28.891 31.906 1 93.94 381 PHE A CA 1
ATOM 3152 C C . PHE A 1 381 ? -0.548 29.422 31.844 1 93.94 381 PHE A C 1
ATOM 3154 O O . PHE A 1 381 ? -0.857 30.453 32.438 1 93.94 381 PHE A O 1
ATOM 3161 N N . GLU A 1 382 ? -1.396 28.719 31.109 1 93 382 GLU A N 1
ATOM 3162 C CA . GLU A 1 382 ? -2.811 29.078 31.156 1 93 382 GLU A CA 1
ATOM 3163 C C . GLU A 1 382 ? -3.379 28.875 32.562 1 93 382 GLU A C 1
ATOM 3165 O O . GLU A 1 382 ? -4.145 29.719 33.031 1 93 382 GLU A O 1
ATOM 3170 N N . ALA A 1 383 ? -3.045 27.812 33.188 1 94 383 ALA A N 1
ATOM 3171 C CA . ALA A 1 383 ? -3.506 27.516 34.531 1 94 383 ALA A CA 1
ATOM 3172 C C . ALA A 1 383 ? -2.982 28.547 35.531 1 94 383 ALA A C 1
ATOM 3174 O O . ALA A 1 383 ? -3.629 28.828 36.531 1 94 383 ALA A O 1
ATOM 3175 N N . LYS A 1 384 ? -1.893 29.172 35.188 1 93.75 384 LYS A N 1
ATOM 3176 C CA . LYS A 1 384 ? -1.295 30.188 36.031 1 93.75 384 LYS A CA 1
ATOM 3177 C C . LYS A 1 384 ? -1.731 31.594 35.625 1 93.75 384 LYS A C 1
ATOM 3179 O O . LYS A 1 384 ? -1.204 32.594 36.125 1 93.75 384 LYS A O 1
ATOM 3184 N N . ASN A 1 385 ? -2.629 31.688 34.625 1 91 385 ASN A N 1
ATOM 3185 C CA . ASN A 1 385 ? -3.141 32.938 34.062 1 91 385 ASN A CA 1
ATOM 3186 C C . ASN A 1 385 ? -2.02 33.812 33.5 1 91 385 ASN A C 1
ATOM 3188 O O . ASN A 1 385 ? -2.01 35.031 33.688 1 91 385 ASN A O 1
ATOM 3192 N N . SER A 1 386 ? -1.01 33.125 32.969 1 90.38 386 SER A N 1
ATOM 3193 C CA . SER A 1 386 ? 0.121 33.812 32.344 1 90.38 386 SER A CA 1
ATOM 3194 C C . SER A 1 386 ? 0.144 33.594 30.828 1 90.38 386 SER A C 1
ATOM 3196 O O . SER A 1 386 ? 1.133 33.094 30.281 1 90.38 386 SER A O 1
ATOM 3198 N N . ILE A 1 387 ? -0.821 34.094 30.172 1 87.31 387 ILE A N 1
ATOM 3199 C CA . ILE A 1 387 ? -1.003 33.875 28.734 1 87.31 387 ILE A CA 1
ATOM 3200 C C . ILE A 1 387 ? 0.109 34.594 27.969 1 87.31 387 ILE A C 1
ATOM 3202 O O . ILE A 1 387 ? 0.553 34.094 26.922 1 87.31 387 ILE A O 1
ATOM 3206 N N . ASP A 1 388 ? 0.558 35.625 28.453 1 87.5 388 ASP A N 1
ATOM 3207 C CA . ASP A 1 388 ? 1.632 36.406 27.812 1 87.5 388 ASP A CA 1
ATOM 3208 C C . ASP A 1 388 ? 2.895 35.562 27.672 1 87.5 388 ASP A C 1
ATOM 3210 O O . ASP A 1 388 ? 3.625 35.688 26.688 1 87.5 388 ASP A O 1
ATOM 3214 N N . ARG A 1 389 ? 3.086 34.719 28.641 1 90.19 389 ARG A N 1
ATOM 3215 C CA . ARG A 1 389 ? 4.246 33.812 28.594 1 90.19 389 ARG A CA 1
ATOM 3216 C C . ARG A 1 389 ? 4.125 32.812 27.453 1 90.19 389 ARG A C 1
ATOM 3218 O O . ARG A 1 389 ? 5.125 32.469 26.828 1 90.19 389 ARG A O 1
ATOM 3225 N N . ASN A 1 390 ? 2.906 32.375 27.234 1 90.25 390 ASN A N 1
ATOM 3226 C CA . ASN A 1 390 ? 2.66 31.469 26.125 1 90.25 390 ASN A CA 1
ATOM 3227 C C . ASN A 1 390 ? 2.996 32.125 24.781 1 90.25 390 ASN A C 1
ATOM 3229 O O . ASN A 1 390 ? 3.59 31.484 23.906 1 90.25 390 ASN A O 1
ATOM 3233 N N . LEU A 1 391 ? 2.662 33.312 24.641 1 88.19 391 LEU A N 1
ATOM 3234 C CA . LEU A 1 391 ? 2.938 34.031 23.406 1 88.19 391 LEU A CA 1
ATOM 3235 C C . LEU A 1 391 ? 4.434 34.281 23.234 1 88.19 391 LEU A C 1
ATOM 3237 O O . LEU A 1 391 ? 4.953 34.219 22.125 1 88.19 391 LEU A O 1
ATOM 3241 N N . GLU A 1 392 ? 5.082 34.531 24.359 1 89 392 GLU A N 1
ATOM 3242 C CA . GLU A 1 392 ? 6.531 34.688 24.312 1 89 392 GLU A CA 1
ATOM 3243 C C . GLU A 1 392 ? 7.215 33.406 23.859 1 89 392 GLU A C 1
ATOM 3245 O O . GLU A 1 392 ? 8.141 33.438 23.047 1 89 392 GLU A O 1
ATOM 3250 N N . ILE A 1 393 ? 6.727 32.375 24.406 1 91.12 393 ILE A N 1
ATOM 3251 C CA . ILE A 1 393 ? 7.285 31.078 24.078 1 91.12 393 ILE A CA 1
ATOM 3252 C C . ILE A 1 393 ? 7.059 30.766 22.594 1 91.12 393 ILE A C 1
ATOM 3254 O O . ILE A 1 393 ? 7.957 30.281 21.906 1 91.12 393 ILE A O 1
ATOM 3258 N N . LEU A 1 394 ? 5.898 31.047 22.125 1 90.12 394 LEU A N 1
ATOM 3259 C CA . LEU A 1 394 ? 5.574 30.812 20.719 1 90.12 394 LEU A CA 1
ATOM 3260 C C . LEU A 1 394 ? 6.465 31.641 19.812 1 90.12 394 LEU A C 1
ATOM 3262 O O . LEU A 1 394 ? 6.867 31.188 18.734 1 90.12 394 LEU A O 1
ATOM 3266 N N . LYS A 1 395 ? 6.766 32.812 20.203 1 88.62 395 LYS A N 1
ATOM 3267 C CA . LYS A 1 395 ? 7.641 33.688 19.422 1 88.62 395 LYS A CA 1
ATOM 3268 C C . LYS A 1 395 ? 9.039 33.094 19.297 1 88.62 395 LYS A C 1
ATOM 3270 O O . LYS A 1 395 ? 9.656 33.125 18.234 1 88.62 395 LYS A O 1
ATOM 3275 N N . ILE A 1 396 ? 9.414 32.625 20.375 1 86.75 396 ILE A N 1
ATOM 3276 C CA . ILE A 1 396 ? 10.742 32.031 20.406 1 86.75 396 ILE A CA 1
ATOM 3277 C C . ILE A 1 396 ? 10.781 30.797 19.484 1 86.75 396 ILE A C 1
ATOM 3279 O O . ILE A 1 396 ? 11.711 30.641 18.688 1 86.75 396 ILE A O 1
ATOM 3283 N N . ILE A 1 397 ? 9.773 29.984 19.562 1 87.44 397 ILE A N 1
ATOM 3284 C CA . ILE A 1 397 ? 9.719 28.766 18.766 1 87.44 397 ILE A CA 1
ATOM 3285 C C . ILE A 1 397 ? 9.547 29.125 17.281 1 87.44 397 ILE A C 1
ATOM 3287 O O . ILE A 1 397 ? 10.094 28.453 16.406 1 87.44 397 ILE A O 1
ATOM 3291 N N . ASP A 1 398 ? 8.758 30.078 17.047 1 88.56 398 ASP A N 1
ATOM 3292 C CA . ASP A 1 398 ? 8.547 30.547 15.672 1 88.56 398 ASP A CA 1
ATOM 3293 C C . ASP A 1 398 ? 9.867 30.969 15.023 1 88.56 398 ASP A C 1
ATOM 3295 O O . ASP A 1 398 ? 10.102 30.688 13.852 1 88.56 398 ASP A O 1
ATOM 3299 N N . LYS A 1 399 ? 10.688 31.625 15.781 1 87.06 399 LYS A N 1
ATOM 3300 C CA . LYS A 1 399 ? 11.992 32.062 15.289 1 87.06 399 LYS A CA 1
ATOM 3301 C C . LYS A 1 399 ? 12.922 30.859 15.078 1 87.06 399 LYS A C 1
ATOM 3303 O O . LYS A 1 399 ? 13.641 30.797 14.078 1 87.06 399 LYS A O 1
ATOM 3308 N N . LYS A 1 400 ? 12.805 29.922 15.93 1 86.62 400 LYS A N 1
ATOM 3309 C CA . LYS A 1 400 ? 13.656 28.734 15.867 1 86.62 400 LYS A CA 1
ATOM 3310 C C . LYS A 1 400 ? 13.281 27.844 14.688 1 86.62 400 LYS A C 1
ATOM 3312 O O . LYS A 1 400 ? 14.125 27.109 14.164 1 86.62 400 LYS A O 1
ATOM 3317 N N . THR A 1 401 ? 12.055 28 14.25 1 88.44 401 THR A N 1
ATOM 3318 C CA . THR A 1 401 ? 11.57 27.078 13.219 1 88.44 401 THR A CA 1
ATOM 3319 C C . THR A 1 401 ? 11.469 27.797 11.867 1 88.44 401 THR A C 1
ATOM 3321 O O . THR A 1 401 ? 10.773 27.328 10.969 1 88.44 401 THR A O 1
ATOM 3324 N N . LYS A 1 402 ? 12.102 28.828 11.688 1 85.38 402 LYS A N 1
ATOM 3325 C CA . LYS A 1 402 ? 12.023 29.609 10.453 1 85.38 402 LYS A CA 1
ATOM 3326 C C . LYS A 1 402 ? 12.469 28.781 9.25 1 85.38 402 LYS A C 1
ATOM 3328 O O . LYS A 1 402 ? 11.859 28.844 8.18 1 85.38 402 LYS A O 1
ATOM 3333 N N . ASN A 1 403 ? 13.43 27.953 9.469 1 83.94 403 ASN A N 1
ATOM 3334 C CA . ASN A 1 403 ? 13.945 27.141 8.375 1 83.94 403 ASN A CA 1
ATOM 3335 C C . ASN A 1 403 ? 13.547 25.688 8.523 1 83.94 403 ASN A C 1
ATOM 3337 O O . ASN A 1 403 ? 14.148 24.797 7.898 1 83.94 403 ASN A O 1
ATOM 3341 N N . TYR A 1 404 ? 12.594 25.547 9.438 1 87.75 404 TYR A N 1
ATOM 3342 C CA . TYR A 1 404 ? 12.117 24.203 9.68 1 87.75 404 TYR A CA 1
ATOM 3343 C C . TYR A 1 404 ? 11.172 23.75 8.57 1 87.75 404 TYR A C 1
ATOM 3345 O O . TYR A 1 404 ? 10.148 24.391 8.32 1 87.75 404 TYR A O 1
ATOM 3353 N N . ASP A 1 405 ? 11.547 22.703 7.77 1 80.56 405 ASP A N 1
ATOM 3354 C CA . ASP A 1 405 ? 10.836 22.234 6.582 1 80.56 405 ASP A CA 1
ATOM 3355 C C . ASP A 1 405 ? 9.406 21.828 6.918 1 80.56 405 ASP A C 1
ATOM 3357 O O . ASP A 1 405 ? 8.531 21.844 6.051 1 80.56 405 ASP A O 1
ATOM 3361 N N . LYS A 1 406 ? 9.148 21.344 8.219 1 82.38 406 LYS A N 1
ATOM 3362 C CA . LYS A 1 406 ? 7.828 20.844 8.586 1 82.38 406 LYS A CA 1
ATOM 3363 C C . LYS A 1 406 ? 7.09 21.844 9.469 1 82.38 406 LYS A C 1
ATOM 3365 O O . LYS A 1 406 ? 6.234 21.453 10.273 1 82.38 406 LYS A O 1
ATOM 3370 N N . LYS A 1 407 ? 7.438 23.078 9.305 1 82.75 407 LYS A N 1
ATOM 3371 C CA . LYS A 1 407 ? 6.863 24.125 10.148 1 82.75 407 LYS A CA 1
ATOM 3372 C C . LYS A 1 407 ? 5.348 24.203 9.977 1 82.75 407 LYS A C 1
ATOM 3374 O O . LYS A 1 407 ? 4.621 24.453 10.938 1 82.75 407 LYS A O 1
ATOM 3379 N N . LYS A 1 408 ? 4.93 23.906 8.828 1 79.06 408 LYS A N 1
ATOM 3380 C CA . LYS A 1 408 ? 3.504 23.984 8.531 1 79.06 408 LYS A CA 1
ATOM 3381 C C . LYS A 1 408 ? 2.713 22.984 9.352 1 79.06 408 LYS A C 1
ATOM 3383 O O . LYS A 1 408 ? 1.545 23.203 9.672 1 79.06 408 LYS A O 1
ATOM 3388 N N . GLU A 1 409 ? 3.365 21.984 9.805 1 84.81 409 GLU A N 1
ATOM 3389 C CA . GLU A 1 409 ? 2.703 20.938 10.578 1 84.81 409 GLU A CA 1
ATOM 3390 C C . GLU A 1 409 ? 2.521 21.359 12.031 1 84.81 409 GLU A C 1
ATOM 3392 O O . GLU A 1 409 ? 1.754 20.734 12.766 1 84.81 409 GLU A O 1
ATOM 3397 N N . LEU A 1 410 ? 3.098 22.438 12.375 1 89.88 410 LEU A N 1
ATOM 3398 C CA . LEU A 1 410 ? 2.973 22.938 13.734 1 89.88 410 LEU A CA 1
ATOM 3399 C C . LEU A 1 410 ? 1.836 23.953 13.836 1 89.88 410 LEU A C 1
ATOM 3401 O O . LEU A 1 410 ? 1.707 24.641 14.852 1 89.88 410 LEU A O 1
ATOM 3405 N N . GLY A 1 411 ? 1.027 23.969 12.812 1 88.19 411 GLY A N 1
ATOM 3406 C CA . GLY A 1 411 ? -0.035 24.953 12.711 1 88.19 411 GLY A CA 1
ATOM 3407 C C . GLY A 1 411 ? -1.018 24.906 13.859 1 88.19 411 GLY A C 1
ATOM 3408 O O . GLY A 1 411 ? -1.571 25.938 14.258 1 88.19 411 GLY A O 1
ATOM 3409 N N . GLU A 1 412 ? -1.133 23.766 14.492 1 88.88 412 GLU A N 1
ATOM 3410 C CA . GLU A 1 412 ? -2.088 23.578 15.578 1 88.88 412 GLU A CA 1
ATOM 3411 C C . GLU A 1 412 ? -1.77 24.5 16.75 1 88.88 412 GLU A C 1
ATOM 3413 O O . GLU A 1 412 ? -2.678 25 17.422 1 88.88 412 GLU A O 1
ATOM 3418 N N . ILE A 1 413 ? -0.542 24.703 16.922 1 90.31 413 ILE A N 1
ATOM 3419 C CA . ILE A 1 413 ? -0.127 25.547 18.047 1 90.31 413 ILE A CA 1
ATOM 3420 C C . ILE A 1 413 ? -0.507 27 17.766 1 90.31 413 ILE A C 1
ATOM 3422 O O . ILE A 1 413 ? -0.903 27.719 18.672 1 90.31 413 ILE A O 1
ATOM 3426 N N . TYR A 1 414 ? -0.431 27.344 16.578 1 88.56 414 TYR A N 1
ATOM 3427 C CA . TYR A 1 414 ? -0.774 28.703 16.188 1 88.56 414 TYR A CA 1
ATOM 3428 C C . TYR A 1 414 ? -2.279 28.938 16.25 1 88.56 414 TYR A C 1
ATOM 3430 O O . TYR A 1 414 ? -2.738 30.031 16.578 1 88.56 414 TYR A O 1
ATOM 3438 N N . VAL A 1 415 ? -2.971 27.953 15.93 1 87.12 415 VAL A N 1
ATOM 3439 C CA . VAL A 1 415 ? -4.422 28.016 16.062 1 87.12 415 VAL A CA 1
ATOM 3440 C C . VAL A 1 415 ? -4.805 28.266 17.516 1 87.12 415 VAL A C 1
ATOM 3442 O O . VAL A 1 415 ? -5.629 29.125 17.812 1 87.12 415 VAL A O 1
ATOM 3445 N N . ARG A 1 416 ? -4.199 27.5 18.359 1 87.06 416 ARG A N 1
ATOM 3446 C CA . ARG A 1 416 ? -4.465 27.672 19.797 1 87.06 416 ARG A CA 1
ATOM 3447 C C . ARG A 1 416 ? -4.027 29.047 20.266 1 87.06 416 ARG A C 1
ATOM 3449 O O . ARG A 1 416 ? -4.73 29.688 21.062 1 87.06 416 ARG A O 1
ATOM 3456 N N . ALA A 1 417 ? -2.9 29.5 19.812 1 86.69 417 ALA A N 1
ATOM 3457 C CA . ALA A 1 417 ? -2.355 30.797 20.219 1 86.69 417 ALA A CA 1
ATOM 3458 C C . ALA A 1 417 ? -3.242 31.938 19.75 1 86.69 417 ALA A C 1
ATOM 3460 O O . ALA A 1 417 ? -3.295 33 20.391 1 86.69 417 ALA A O 1
ATOM 3461 N N . PHE A 1 418 ? -3.898 31.656 18.672 1 84.31 418 PHE A N 1
ATOM 3462 C CA . PHE A 1 418 ? -4.777 32.688 18.125 1 84.31 418 PHE A CA 1
ATOM 3463 C C . PHE A 1 418 ? -5.902 33 19.094 1 84.31 418 PHE A C 1
ATOM 3465 O O . PHE A 1 418 ? -6.383 34.156 19.141 1 84.31 418 PHE A O 1
ATOM 3472 N N . ASN A 1 419 ? -6.211 32.062 19.906 1 82.31 419 ASN A N 1
ATOM 3473 C CA . ASN A 1 419 ? -7.258 32.281 20.891 1 82.31 419 ASN A CA 1
ATOM 3474 C C . ASN A 1 419 ? -6.793 33.219 22.016 1 82.31 419 ASN A C 1
ATOM 3476 O O . ASN A 1 419 ? -7.613 33.75 22.75 1 82.31 419 ASN A O 1
ATOM 3480 N N . TYR A 1 420 ? -5.484 33.344 22.078 1 79.88 420 TYR A N 1
ATOM 3481 C CA . TYR A 1 420 ? -4.934 34.188 23.141 1 79.88 420 TYR A CA 1
ATOM 3482 C C . TYR A 1 420 ? -4.887 35.625 22.703 1 79.88 420 TYR A C 1
ATOM 3484 O O . TYR A 1 420 ? -4.68 36.531 23.531 1 79.88 420 TYR A O 1
ATOM 3492 N N . ILE A 1 421 ? -5 35.812 21.453 1 75.44 421 ILE A N 1
ATOM 3493 C CA . ILE A 1 421 ? -4.797 37.156 20.922 1 75.44 421 ILE A CA 1
ATOM 3494 C C . ILE A 1 421 ? -6.117 37.938 20.938 1 75.44 421 ILE A C 1
ATOM 3496 O O . ILE A 1 421 ? -7.133 37.438 20.438 1 75.44 421 ILE A O 1
ATOM 3500 N N . ASP A 1 422 ? -6.141 38.906 21.797 1 63.72 422 ASP A N 1
ATOM 3501 C CA . ASP A 1 422 ? -7.285 39.812 21.844 1 63.72 422 ASP A CA 1
ATOM 3502 C C . ASP A 1 422 ? -7.238 40.812 20.688 1 63.72 422 ASP A C 1
ATOM 3504 O O . ASP A 1 422 ? -6.234 41.5 20.5 1 63.72 422 ASP A O 1
ATOM 3508 N N . PHE A 1 423 ? -8.109 40.562 19.766 1 57.72 423 PHE A N 1
ATOM 3509 C CA . PHE A 1 423 ? -8.18 41.562 18.688 1 57.72 423 PHE A CA 1
ATOM 3510 C C . PHE A 1 423 ? -9.102 42.719 19.078 1 57.72 423 PHE A C 1
ATOM 3512 O O . PHE A 1 423 ? -10.039 42.531 19.844 1 57.72 423 PHE A O 1
ATOM 3519 N N . MET B 1 1 ? -33.562 -30.281 2.15 1 67.81 1 MET B N 1
ATOM 3520 C CA . MET B 1 1 ? -32.469 -31.281 2.078 1 67.81 1 MET B CA 1
ATOM 3521 C C . MET B 1 1 ? -31.859 -31.516 3.451 1 67.81 1 MET B C 1
ATOM 3523 O O . MET B 1 1 ? -31.766 -30.594 4.262 1 67.81 1 MET B O 1
ATOM 3527 N N . TYR B 1 2 ? -31.719 -32.781 3.646 1 77.25 2 TYR B N 1
ATOM 3528 C CA . TYR B 1 2 ? -31.094 -33.156 4.902 1 77.25 2 TYR B CA 1
ATOM 3529 C C . TYR B 1 2 ? -29.625 -32.75 4.926 1 77.25 2 TYR B C 1
ATOM 3531 O O . TYR B 1 2 ? -28.984 -32.656 3.879 1 77.25 2 TYR B O 1
ATOM 3539 N N . PHE B 1 3 ? -29.125 -32.312 6.07 1 79.44 3 PHE B N 1
ATOM 3540 C CA . PHE B 1 3 ? -27.719 -32.094 6.398 1 79.44 3 PHE B CA 1
ATOM 3541 C C . PHE B 1 3 ? -27.125 -30.969 5.566 1 79.44 3 PHE B C 1
ATOM 3543 O O . PHE B 1 3 ? -26.016 -31.094 5.039 1 79.44 3 PHE B O 1
ATOM 3550 N N . GLU B 1 4 ? -27.766 -29.984 5.301 1 80.25 4 GLU B N 1
ATOM 3551 C CA . GLU B 1 4 ? -27.344 -28.875 4.445 1 80.25 4 GLU B CA 1
ATOM 3552 C C . GLU B 1 4 ? -26.109 -28.188 5.02 1 80.25 4 GLU B C 1
ATOM 3554 O O . GLU B 1 4 ? -25.344 -27.547 4.285 1 80.25 4 GLU B O 1
ATOM 3559 N N . ASN B 1 5 ? -25.734 -28.359 6.234 1 84.62 5 ASN B N 1
ATOM 3560 C CA . ASN B 1 5 ? -24.641 -27.625 6.852 1 84.62 5 ASN B CA 1
ATOM 3561 C C . ASN B 1 5 ? -23.609 -28.562 7.465 1 84.62 5 ASN B C 1
ATOM 3563 O O . ASN B 1 5 ? -22.797 -28.156 8.297 1 84.62 5 ASN B O 1
ATOM 3567 N N . GLU B 1 6 ? -23.812 -29.797 7.117 1 89.25 6 GLU B N 1
ATOM 3568 C CA . GLU B 1 6 ? -22.875 -30.797 7.629 1 89.25 6 GLU B CA 1
ATOM 3569 C C . GLU B 1 6 ? -22.375 -31.703 6.508 1 89.25 6 GLU B C 1
ATOM 3571 O O . GLU B 1 6 ? -23.109 -32 5.562 1 89.25 6 GLU B O 1
ATOM 3576 N N . ILE B 1 7 ? -21.141 -32.031 6.645 1 93.12 7 ILE B N 1
ATOM 3577 C CA . ILE B 1 7 ? -20.562 -32.969 5.664 1 93.12 7 ILE B CA 1
ATOM 3578 C C . ILE B 1 7 ? -20.453 -34.344 6.258 1 93.12 7 ILE B C 1
ATOM 3580 O O . ILE B 1 7 ? -19.797 -34.562 7.281 1 93.12 7 ILE B O 1
ATOM 3584 N N . LEU B 1 8 ? -21.141 -35.344 5.613 1 92.25 8 LEU B N 1
ATOM 3585 C CA . LEU B 1 8 ? -21.188 -36.688 6.117 1 92.25 8 LEU B CA 1
ATOM 3586 C C . LEU B 1 8 ? -20.891 -37.688 5.004 1 92.25 8 LEU B C 1
ATOM 3588 O O . LEU B 1 8 ? -21.297 -37.5 3.857 1 92.25 8 LEU B O 1
ATOM 3592 N N . HIS B 1 9 ? -20.25 -38.75 5.438 1 93.56 9 HIS B N 1
ATOM 3593 C CA . HIS B 1 9 ? -20.125 -39.875 4.535 1 93.56 9 HIS B CA 1
ATOM 3594 C C . HIS B 1 9 ? -21.484 -40.5 4.227 1 93.56 9 HIS B C 1
ATOM 3596 O O . HIS B 1 9 ? -22.375 -40.531 5.09 1 93.56 9 HIS B O 1
ATOM 3602 N N . PRO B 1 10 ? -21.609 -41 3.014 1 92.31 10 PRO B N 1
ATOM 3603 C CA . PRO B 1 10 ? -22.906 -41.562 2.643 1 92.31 10 PRO B CA 1
ATOM 3604 C C . PRO B 1 10 ? -23.422 -42.594 3.654 1 92.31 10 PRO B C 1
ATOM 3606 O O . PRO B 1 10 ? -24.594 -42.562 4.016 1 92.31 10 PRO B O 1
ATOM 3609 N N . GLY B 1 11 ? -22.547 -43.438 4.039 1 93.5 11 GLY B N 1
ATOM 3610 C CA . GLY B 1 11 ? -22.938 -44.406 5.047 1 93.5 11 GLY B CA 1
ATOM 3611 C C . GLY B 1 11 ? -23.391 -43.781 6.348 1 93.5 11 GLY B C 1
ATOM 3612 O O . GLY B 1 11 ? -24.328 -44.25 6.98 1 93.5 11 GLY B O 1
ATOM 3613 N N . GLU B 1 12 ? -22.75 -42.75 6.734 1 94 12 GLU B N 1
ATOM 3614 C CA . GLU B 1 12 ? -23.094 -42.031 7.953 1 94 12 GLU B CA 1
ATOM 3615 C C . GLU B 1 12 ? -24.469 -41.344 7.816 1 94 12 GLU B C 1
ATOM 3617 O O . GLU B 1 12 ? -25.203 -41.25 8.797 1 94 12 GLU B O 1
ATOM 3622 N N . LYS B 1 13 ? -24.781 -40.875 6.66 1 93.25 13 LYS B N 1
ATOM 3623 C CA . LYS B 1 13 ? -26.109 -40.312 6.41 1 93.25 13 LYS B CA 1
ATOM 3624 C C . LYS B 1 13 ? -27.219 -41.312 6.656 1 93.25 13 LYS B C 1
ATOM 3626 O O . LYS B 1 13 ? -28.219 -41 7.285 1 93.25 13 LYS B O 1
ATOM 3631 N N . VAL B 1 14 ? -26.953 -42.438 6.074 1 93.94 14 VAL B N 1
ATOM 3632 C CA . VAL B 1 14 ? -27.922 -43.531 6.23 1 93.94 14 VAL B CA 1
ATOM 3633 C C . VAL B 1 14 ? -28.141 -43.812 7.711 1 93.94 14 VAL B C 1
ATOM 3635 O O . VAL B 1 14 ? -29.281 -43.875 8.18 1 93.94 14 VAL B O 1
ATOM 3638 N N . LYS B 1 15 ? -27.047 -43.938 8.352 1 94.94 15 LYS B N 1
ATOM 3639 C CA . LYS B 1 15 ? -27.109 -44.25 9.781 1 94.94 15 LYS B CA 1
ATOM 3640 C C . LYS B 1 15 ? -27.828 -43.125 10.547 1 94.94 15 LYS B C 1
ATOM 3642 O O . LYS B 1 15 ? -28.703 -43.406 11.375 1 94.94 15 LYS B O 1
ATOM 3647 N N . LYS B 1 16 ? -27.438 -41.938 10.375 1 94.12 16 LYS B N 1
ATOM 3648 C CA . LYS B 1 16 ? -28.016 -40.781 11.086 1 94.12 16 LYS B CA 1
ATOM 3649 C C . LYS B 1 16 ? -29.516 -40.688 10.828 1 94.12 16 LYS B C 1
ATOM 3651 O O . LYS B 1 16 ? -30.281 -40.438 11.75 1 94.12 16 LYS B O 1
ATOM 3656 N N . LEU B 1 17 ? -29.906 -40.781 9.531 1 93.06 17 LEU B N 1
ATOM 3657 C CA . LEU B 1 17 ? -31.312 -40.719 9.188 1 93.06 17 LEU B CA 1
ATOM 3658 C C . LEU B 1 17 ? -32.094 -41.875 9.828 1 93.06 17 LEU B C 1
ATOM 3660 O O . LEU B 1 17 ? -33.188 -41.656 10.352 1 93.06 17 LEU B O 1
ATOM 3664 N N . ARG B 1 18 ? -31.531 -43.094 9.719 1 94.44 18 ARG B N 1
ATOM 3665 C CA . ARG B 1 18 ? -32.156 -44.281 10.32 1 94.44 18 ARG B CA 1
ATOM 3666 C C . ARG B 1 18 ? -32.375 -44.062 11.812 1 94.44 18 ARG B C 1
ATOM 3668 O O . ARG B 1 18 ? -33.438 -44.375 12.328 1 94.44 18 ARG B O 1
ATOM 3675 N N . THR B 1 19 ? -31.391 -43.531 12.523 1 94.31 19 THR B N 1
ATOM 3676 C CA . THR B 1 19 ? -31.469 -43.312 13.961 1 94.31 19 THR B CA 1
ATOM 3677 C C . THR B 1 19 ? -32.469 -42.188 14.273 1 94.31 19 THR B C 1
ATOM 3679 O O . THR B 1 19 ? -33.156 -42.25 15.289 1 94.31 19 THR B O 1
ATOM 3682 N N . MET B 1 20 ? -32.5 -41.219 13.484 1 92.12 20 MET B N 1
ATOM 3683 C CA . MET B 1 20 ? -33.438 -40.094 13.656 1 92.12 20 MET B CA 1
ATOM 3684 C C . MET B 1 20 ? -34.875 -40.562 13.664 1 92.12 20 MET B C 1
ATOM 3686 O O . MET B 1 20 ? -35.719 -40.031 14.383 1 92.12 20 MET B O 1
ATOM 3690 N N . ILE B 1 21 ? -35.188 -41.594 12.82 1 92.38 21 ILE B N 1
ATOM 3691 C CA . ILE B 1 21 ? -36.562 -42.094 12.742 1 92.38 21 ILE B CA 1
ATOM 3692 C C . ILE B 1 21 ? -36.688 -43.344 13.57 1 92.38 21 ILE B C 1
ATOM 3694 O O . ILE B 1 21 ? -37.625 -44.125 13.375 1 92.38 21 ILE B O 1
ATOM 3698 N N . GLN B 1 22 ? -35.656 -43.719 14.32 1 93.06 22 GLN B N 1
ATOM 3699 C CA . GLN B 1 22 ? -35.625 -44.812 15.273 1 93.06 22 GLN B CA 1
ATOM 3700 C C . GLN B 1 22 ? -35.906 -46.156 14.578 1 93.06 22 GLN B C 1
ATOM 3702 O O . GLN B 1 22 ? -36.719 -46.938 15.031 1 93.06 22 GLN B O 1
ATOM 3707 N N . ALA B 1 23 ? -35.375 -46.344 13.508 1 94.44 23 ALA B N 1
ATOM 3708 C CA . ALA B 1 23 ? -35.5 -47.594 12.766 1 94.44 23 ALA B CA 1
ATOM 3709 C C . ALA B 1 23 ? -34.312 -48.5 13 1 94.44 23 ALA B C 1
ATOM 3711 O O . ALA B 1 23 ? -33.188 -48.031 13.219 1 94.44 23 ALA B O 1
ATOM 3712 N N . ALA B 1 24 ? -34.562 -49.781 13.016 1 94.44 24 ALA B N 1
ATOM 3713 C CA . ALA B 1 24 ? -33.5 -50.781 13.031 1 94.44 24 ALA B CA 1
ATOM 3714 C C . ALA B 1 24 ? -33 -51.062 11.625 1 94.44 24 ALA B C 1
ATOM 3716 O O . ALA B 1 24 ? -33.688 -50.781 10.641 1 94.44 24 ALA B O 1
ATOM 3717 N N . GLN B 1 25 ? -31.812 -51.594 11.484 1 95.25 25 GLN B N 1
ATOM 3718 C CA . GLN B 1 25 ? -31.219 -51.938 10.188 1 95.25 25 GLN B CA 1
ATOM 3719 C C . GLN B 1 25 ? -32.094 -52.906 9.422 1 95.25 25 GLN B C 1
ATOM 3721 O O . GLN B 1 25 ? -32.25 -52.812 8.195 1 95.25 25 GLN B O 1
ATOM 3726 N N . LYS B 1 26 ? -32.656 -53.75 10.148 1 93.44 26 LYS B N 1
ATOM 3727 C CA . LYS B 1 26 ? -33.5 -54.781 9.531 1 93.44 26 LYS B CA 1
ATOM 3728 C C . LYS B 1 26 ? -34.688 -54.156 8.812 1 93.44 26 LYS B C 1
ATOM 3730 O O . LYS B 1 26 ? -35.125 -54.688 7.773 1 93.44 26 LYS B O 1
ATOM 3735 N N . GLU B 1 27 ? -35.094 -53.094 9.359 1 93.06 27 GLU B N 1
ATOM 3736 C CA . GLU B 1 27 ? -36.281 -52.438 8.789 1 93.06 27 GLU B CA 1
ATOM 3737 C C . GLU B 1 27 ? -35.906 -51.75 7.465 1 93.06 27 GLU B C 1
ATOM 3739 O O . GLU B 1 27 ? -36.812 -51.469 6.66 1 93.06 27 GLU B O 1
ATOM 3744 N N . LEU B 1 28 ? -34.719 -51.5 7.242 1 93.62 28 LEU B N 1
ATOM 3745 C CA . LEU B 1 28 ? -34.281 -50.875 5.996 1 93.62 28 LEU B CA 1
ATOM 3746 C C . LEU B 1 28 ? -33.938 -51.938 4.953 1 93.62 28 LEU B C 1
ATOM 3748 O O . LEU B 1 28 ? -33.781 -51.625 3.77 1 93.62 28 LEU B O 1
ATOM 3752 N N . SER B 1 29 ? -33.781 -53.156 5.34 1 92.31 29 SER B N 1
ATOM 3753 C CA . SER B 1 29 ? -33.406 -54.25 4.461 1 92.31 29 SER B CA 1
ATOM 3754 C C . SER B 1 29 ? -34.531 -54.656 3.535 1 92.31 29 SER B C 1
ATOM 3756 O O . SER B 1 29 ? -35.688 -54.281 3.781 1 92.31 29 SER B O 1
ATOM 3758 N N . SER B 1 30 ? -34.156 -55.219 2.504 1 89.94 30 SER B N 1
ATOM 3759 C CA . SER B 1 30 ? -35.094 -55.781 1.533 1 89.94 30 SER B CA 1
ATOM 3760 C C . SER B 1 30 ? -34.562 -57.094 0.95 1 89.94 30 SER B C 1
ATOM 3762 O O . SER B 1 30 ? -33.531 -57.594 1.394 1 89.94 30 SER B O 1
ATOM 3764 N N . LYS B 1 31 ? -35.312 -57.656 -0.02 1 88.38 31 LYS B N 1
ATOM 3765 C CA . LYS B 1 31 ? -34.875 -58.875 -0.691 1 88.38 31 LYS B CA 1
ATOM 3766 C C . LYS B 1 31 ? -33.562 -58.656 -1.414 1 88.38 31 LYS B C 1
ATOM 3768 O O . LYS B 1 31 ? -32.719 -59.562 -1.479 1 88.38 31 LYS B O 1
ATOM 3773 N N . SER B 1 32 ? -33.375 -57.469 -1.775 1 90.19 32 SER B N 1
ATOM 3774 C CA . SER B 1 32 ? -32.219 -57.188 -2.604 1 90.19 32 SER B CA 1
ATOM 3775 C C . SER B 1 32 ? -31.062 -56.625 -1.765 1 90.19 32 SER B C 1
ATOM 3777 O O . SER B 1 32 ? -29.906 -56.656 -2.199 1 90.19 32 SER B O 1
ATOM 3779 N N . ILE B 1 33 ? -31.344 -56.156 -0.57 1 92.25 33 ILE B N 1
ATOM 3780 C CA . ILE B 1 33 ? -30.312 -55.562 0.288 1 92.25 33 ILE B CA 1
ATOM 3781 C C . ILE B 1 33 ? -30.422 -56.156 1.694 1 92.25 33 ILE B C 1
ATOM 3783 O O . ILE B 1 33 ? -31.406 -55.906 2.402 1 92.25 33 ILE B O 1
ATOM 3787 N N . SER B 1 34 ? -29.438 -56.875 2.059 1 93.06 34 SER B N 1
ATOM 3788 C CA . SER B 1 34 ? -29.469 -57.562 3.344 1 93.06 34 SER B CA 1
ATOM 3789 C C . SER B 1 34 ? -29.156 -56.625 4.492 1 93.06 34 SER B C 1
ATOM 3791 O O . SER B 1 34 ? -28.547 -55.562 4.281 1 93.06 34 SER B O 1
ATOM 3793 N N . ARG B 1 35 ? -29.594 -57 5.66 1 94.44 35 ARG B N 1
ATOM 3794 C CA . ARG B 1 35 ? -29.281 -56.25 6.879 1 94.44 35 ARG B CA 1
ATOM 3795 C C . ARG B 1 35 ? -27.766 -56.156 7.074 1 94.44 35 ARG B C 1
ATOM 3797 O O . ARG B 1 35 ? -27.266 -55.094 7.453 1 94.44 35 ARG B O 1
ATOM 3804 N N . ASN B 1 36 ? -27.031 -57.188 6.797 1 94 36 ASN B N 1
ATOM 3805 C CA . ASN B 1 36 ? -25.578 -57.188 6.93 1 94 36 ASN B CA 1
ATOM 3806 C C . ASN B 1 36 ? -24.922 -56.188 5.996 1 94 36 ASN B C 1
ATOM 3808 O O . ASN B 1 36 ? -23.938 -55.531 6.359 1 94 36 ASN B O 1
ATOM 3812 N N . PHE B 1 37 ? -25.484 -56.062 4.895 1 94.31 37 PHE B N 1
ATOM 3813 C CA . PHE B 1 37 ? -24.953 -55.094 3.922 1 94.31 37 PHE B CA 1
ATOM 3814 C C . PHE B 1 37 ? -25.203 -53.656 4.367 1 94.31 37 PHE B C 1
ATOM 3816 O O . PHE B 1 37 ? -24.344 -52.812 4.227 1 94.31 37 PHE B O 1
ATOM 3823 N N . ILE B 1 38 ? -26.359 -53.406 4.855 1 94.69 38 ILE B N 1
ATOM 3824 C CA . ILE B 1 38 ? -26.703 -52.094 5.383 1 94.69 38 ILE B CA 1
ATOM 3825 C C . ILE B 1 38 ? -25.734 -51.719 6.504 1 94.69 38 ILE B C 1
ATOM 3827 O O . ILE B 1 38 ? -25.234 -50.594 6.555 1 94.69 38 ILE B O 1
ATOM 3831 N N . SER B 1 39 ? -25.531 -52.625 7.426 1 95.25 39 SER B N 1
ATOM 3832 C CA . SER B 1 39 ? -24.562 -52.438 8.5 1 95.25 39 SER B CA 1
ATOM 3833 C C . SER B 1 39 ? -23.172 -52.125 7.949 1 95.25 39 SER B C 1
ATOM 3835 O O . SER B 1 39 ? -22.469 -51.25 8.477 1 95.25 39 SER B O 1
ATOM 3837 N N . ALA B 1 40 ? -22.797 -52.781 6.918 1 95.06 40 ALA B N 1
ATOM 3838 C CA . ALA B 1 40 ? -21.5 -52.562 6.285 1 95.06 40 ALA B CA 1
ATOM 3839 C C . ALA B 1 40 ? -21.422 -51.156 5.676 1 95.06 40 ALA B C 1
ATOM 3841 O O . ALA B 1 40 ? -20.375 -50.5 5.742 1 95.06 40 ALA B O 1
ATOM 3842 N N . ILE B 1 41 ? -22.484 -50.75 5.082 1 93.88 41 ILE B N 1
ATOM 3843 C CA . ILE B 1 41 ? -22.547 -49.438 4.477 1 93.88 41 ILE B CA 1
ATOM 3844 C C . ILE B 1 41 ? -22.438 -48.344 5.562 1 93.88 41 ILE B C 1
ATOM 3846 O O . ILE B 1 41 ? -21.656 -47.406 5.441 1 93.88 41 ILE B O 1
ATOM 3850 N N . GLU B 1 42 ? -23.219 -48.562 6.668 1 95.12 42 GLU B N 1
ATOM 3851 C CA . GLU B 1 42 ? -23.281 -47.594 7.75 1 95.12 42 GLU B CA 1
ATOM 3852 C C . GLU B 1 42 ? -21.938 -47.438 8.453 1 95.12 42 GLU B C 1
ATOM 3854 O O . GLU B 1 42 ? -21.625 -46.406 9.008 1 95.12 42 GLU B O 1
ATOM 3859 N N . ASN B 1 43 ? -21.109 -48.438 8.414 1 94 43 ASN B N 1
ATOM 3860 C CA . ASN B 1 43 ? -19.812 -48.438 9.086 1 94 43 ASN B CA 1
ATOM 3861 C C . ASN B 1 43 ? -18.672 -48.25 8.094 1 94 43 ASN B C 1
ATOM 3863 O O . ASN B 1 43 ? -17.5 -48.531 8.406 1 94 43 ASN B O 1
ATOM 3867 N N . LYS B 1 44 ? -18.953 -47.875 6.914 1 91.69 44 LYS B N 1
ATOM 3868 C CA . LYS B 1 44 ? -18.016 -47.469 5.863 1 91.69 44 LYS B CA 1
ATOM 3869 C C . LYS B 1 44 ? -17.188 -48.656 5.398 1 91.69 44 LYS B C 1
ATOM 3871 O O . LYS B 1 44 ? -16.031 -48.5 4.984 1 91.69 44 LYS B O 1
ATOM 3876 N N . LYS B 1 45 ? -17.734 -49.875 5.531 1 93.25 45 LYS B N 1
ATOM 3877 C CA . LYS B 1 45 ? -17.062 -51.094 5.09 1 93.25 45 LYS B CA 1
ATOM 3878 C C . LYS B 1 45 ? -17.453 -51.469 3.664 1 93.25 45 LYS B C 1
ATOM 3880 O O . LYS B 1 45 ? -16.75 -52.219 2.988 1 93.25 45 LYS B O 1
ATOM 3885 N N . ALA B 1 46 ? -18.625 -51.031 3.326 1 92.56 46 ALA B N 1
ATOM 3886 C CA . ALA B 1 46 ? -19.094 -51.219 1.955 1 92.56 46 ALA B CA 1
ATOM 3887 C C . ALA B 1 46 ? -19.562 -49.906 1.356 1 92.56 46 ALA B C 1
ATOM 3889 O O . ALA B 1 46 ? -20.078 -49.031 2.068 1 92.56 46 ALA B O 1
ATOM 3890 N N . ALA B 1 47 ? -19.297 -49.781 0.093 1 92.69 47 ALA B N 1
ATOM 3891 C CA . ALA B 1 47 ? -19.734 -48.562 -0.592 1 92.69 47 ALA B CA 1
ATOM 3892 C C . ALA B 1 47 ? -21.234 -48.594 -0.847 1 92.69 47 ALA B C 1
ATOM 3894 O O . ALA B 1 47 ? -21.812 -49.656 -1.093 1 92.69 47 ALA B O 1
ATOM 3895 N N . LEU B 1 48 ? -21.828 -47.5 -0.721 1 93.25 48 LEU B N 1
ATOM 3896 C CA . LEU B 1 48 ? -23.25 -47.344 -1.053 1 93.25 48 LEU B CA 1
ATOM 3897 C C . LEU B 1 48 ? -23.438 -47.25 -2.562 1 93.25 48 LEU B C 1
ATOM 3899 O O . LEU B 1 48 ? -23.109 -46.25 -3.176 1 93.25 48 LEU B O 1
ATOM 3903 N N . SER B 1 49 ? -23.953 -48.281 -3.137 1 92.5 49 SER B N 1
ATOM 3904 C CA . SER B 1 49 ? -24.219 -48.281 -4.57 1 92.5 49 SER B CA 1
ATOM 3905 C C . SER B 1 49 ? -25.516 -47.531 -4.895 1 92.5 49 SER B C 1
ATOM 3907 O O . SER B 1 49 ? -26.328 -47.281 -4 1 92.5 49 SER B O 1
ATOM 3909 N N . ILE B 1 50 ? -25.688 -47.25 -6.16 1 93.75 50 ILE B N 1
ATOM 3910 C CA . ILE B 1 50 ? -26.891 -46.531 -6.613 1 93.75 50 ILE B CA 1
ATOM 3911 C C . ILE B 1 50 ? -28.125 -47.344 -6.289 1 93.75 50 ILE B C 1
ATOM 3913 O O . ILE B 1 50 ? -29.125 -46.844 -5.781 1 93.75 50 ILE B O 1
ATOM 3917 N N . ASN B 1 51 ? -28 -48.594 -6.594 1 92.69 51 ASN B N 1
ATOM 3918 C CA . ASN B 1 51 ? -29.125 -49.469 -6.336 1 92.69 51 ASN B CA 1
ATOM 3919 C C . ASN B 1 51 ? -29.438 -49.562 -4.848 1 92.69 51 ASN B C 1
ATOM 3921 O O . ASN B 1 51 ? -30.609 -49.5 -4.453 1 92.69 51 ASN B O 1
ATOM 3925 N N . ALA B 1 52 ? -28.469 -49.812 -4.168 1 93.88 52 ALA B N 1
ATOM 3926 C CA . ALA B 1 52 ? -28.672 -49.875 -2.721 1 93.88 52 ALA B CA 1
ATOM 3927 C C . ALA B 1 52 ? -29.266 -48.562 -2.189 1 93.88 52 ALA B C 1
ATOM 3929 O O . ALA B 1 52 ? -30.141 -48.594 -1.318 1 93.88 52 ALA B O 1
ATOM 3930 N N . ALA B 1 53 ? -28.781 -47.438 -2.678 1 95.62 53 ALA B N 1
ATOM 3931 C CA . ALA B 1 53 ? -29.25 -46.125 -2.25 1 95.62 53 ALA B CA 1
ATOM 3932 C C . ALA B 1 53 ? -30.75 -45.969 -2.545 1 95.62 53 ALA B C 1
ATOM 3934 O O . ALA B 1 53 ? -31.484 -45.375 -1.739 1 95.62 53 ALA B O 1
ATOM 3935 N N . GLU B 1 54 ? -31.156 -46.375 -3.639 1 95 54 GLU B N 1
ATOM 3936 C CA . GLU B 1 54 ? -32.562 -46.281 -4.02 1 95 54 GLU B CA 1
ATOM 3937 C C . GLU B 1 54 ? -33.438 -47.094 -3.07 1 95 54 GLU B C 1
ATOM 3939 O O . GLU B 1 54 ? -34.469 -46.594 -2.596 1 95 54 GLU B O 1
ATOM 3944 N N . VAL B 1 55 ? -33.031 -48.281 -2.875 1 94.56 55 VAL B N 1
ATOM 3945 C CA . VAL B 1 55 ? -33.812 -49.188 -2.014 1 94.56 55 VAL B CA 1
ATOM 3946 C C . VAL B 1 55 ? -33.875 -48.625 -0.598 1 94.56 55 VAL B C 1
ATOM 3948 O O . VAL B 1 55 ? -34.938 -48.562 0.019 1 94.56 55 VAL B O 1
ATOM 3951 N N . ILE B 1 56 ? -32.719 -48.25 -0.18 1 94.5 56 ILE B N 1
ATOM 3952 C CA . ILE B 1 56 ? -32.625 -47.719 1.181 1 94.5 56 ILE B CA 1
ATOM 3953 C C . ILE B 1 56 ? -33.469 -46.438 1.311 1 94.5 56 ILE B C 1
ATOM 3955 O O . ILE B 1 56 ? -34.188 -46.281 2.291 1 94.5 56 ILE B O 1
ATOM 3959 N N . ALA B 1 57 ? -33.344 -45.531 0.365 1 95.19 57 ALA B N 1
ATOM 3960 C CA . ALA B 1 57 ? -34.125 -44.281 0.386 1 95.19 57 ALA B CA 1
ATOM 3961 C C . ALA B 1 57 ? -35.594 -44.594 0.434 1 95.19 57 ALA B C 1
ATOM 3963 O O . ALA B 1 57 ? -36.344 -43.969 1.201 1 95.19 57 ALA B O 1
ATOM 3964 N N . ASP B 1 58 ? -35.969 -45.469 -0.405 1 95 58 ASP B N 1
ATOM 3965 C CA . ASP B 1 58 ? -37.375 -45.875 -0.449 1 95 58 ASP B CA 1
ATOM 3966 C C . ASP B 1 58 ? -37.844 -46.406 0.905 1 95 58 ASP B C 1
ATOM 3968 O O . ASP B 1 58 ? -38.938 -46.062 1.372 1 95 58 ASP B O 1
ATOM 3972 N N . ASN B 1 59 ? -37.094 -47.281 1.454 1 94.81 59 ASN B N 1
ATOM 3973 C CA . ASN B 1 59 ? -37.469 -47.875 2.738 1 94.81 59 ASN B CA 1
ATOM 3974 C C . ASN B 1 59 ? -37.5 -46.844 3.848 1 94.81 59 ASN B C 1
ATOM 3976 O O . ASN B 1 59 ? -38.344 -46.875 4.723 1 94.81 59 ASN B O 1
ATOM 3980 N N . LEU B 1 60 ? -36.531 -45.969 3.885 1 94.94 60 LEU B N 1
ATOM 3981 C CA . LEU B 1 60 ? -36.531 -44.875 4.844 1 94.94 60 LEU B CA 1
ATOM 3982 C C . LEU B 1 60 ? -37.781 -44.031 4.73 1 94.94 60 LEU B C 1
ATOM 3984 O O . LEU B 1 60 ? -38.438 -43.719 5.738 1 94.94 60 LEU B O 1
ATOM 3988 N N . ASN B 1 61 ? -38.156 -43.688 3.521 1 95.25 61 ASN B N 1
ATOM 3989 C CA . ASN B 1 61 ? -39.344 -42.875 3.285 1 95.25 61 ASN B CA 1
ATOM 3990 C C . ASN B 1 61 ? -40.625 -43.562 3.711 1 95.25 61 ASN B C 1
ATOM 3992 O O . ASN B 1 61 ? -41.531 -42.938 4.23 1 95.25 61 ASN B O 1
ATOM 3996 N N . LYS B 1 62 ? -40.719 -44.812 3.41 1 94.69 62 LYS B N 1
ATOM 3997 C CA . LYS B 1 62 ? -41.875 -45.594 3.861 1 94.69 62 LYS B CA 1
ATOM 3998 C C . LYS B 1 62 ? -42 -45.531 5.379 1 94.69 62 LYS B C 1
ATOM 4000 O O . LYS B 1 62 ? -43.125 -45.375 5.895 1 94.69 62 LYS B O 1
ATOM 4005 N N . ILE B 1 63 ? -40.938 -45.688 6.008 1 94.5 63 ILE B N 1
ATOM 4006 C CA . ILE B 1 63 ? -40.938 -45.625 7.469 1 94.5 63 ILE B CA 1
ATOM 4007 C C . ILE B 1 63 ? -41.344 -44.25 7.941 1 94.5 63 ILE B C 1
ATOM 4009 O O . ILE B 1 63 ? -42.094 -44.094 8.906 1 94.5 63 ILE B O 1
ATOM 4013 N N . ILE B 1 64 ? -40.812 -43.188 7.34 1 94.25 64 ILE B N 1
ATOM 4014 C CA . ILE B 1 64 ? -41.156 -41.781 7.668 1 94.25 64 ILE B CA 1
ATOM 4015 C C . ILE B 1 64 ? -42.656 -41.594 7.551 1 94.25 64 ILE B C 1
ATOM 4017 O O . ILE B 1 64 ? -43.281 -41 8.43 1 94.25 64 ILE B O 1
ATOM 4021 N N . ASP B 1 65 ? -43.281 -42.094 6.496 1 94 65 ASP B N 1
ATOM 4022 C CA . ASP B 1 65 ? -44.719 -41.969 6.266 1 94 65 ASP B CA 1
ATOM 4023 C C . ASP B 1 65 ? -45.5 -42.812 7.285 1 94 65 ASP B C 1
ATOM 4025 O O . ASP B 1 65 ? -46.5 -42.312 7.844 1 94 65 ASP B O 1
ATOM 4029 N N . ASP B 1 66 ? -45.094 -44.031 7.449 1 94 66 ASP B N 1
ATOM 4030 C CA . ASP B 1 66 ? -45.781 -44.969 8.32 1 94 66 ASP B CA 1
ATOM 4031 C C . ASP B 1 66 ? -45.844 -44.438 9.75 1 94 66 ASP B C 1
ATOM 4033 O O . ASP B 1 66 ? -46.844 -44.625 10.438 1 94 66 ASP B O 1
ATOM 4037 N N . ARG B 1 67 ? -44.719 -43.875 10.164 1 93.25 67 ARG B N 1
ATOM 4038 C CA . ARG B 1 67 ? -44.656 -43.438 11.562 1 93.25 67 ARG B CA 1
ATOM 4039 C C . ARG B 1 67 ? -45.062 -41.969 11.703 1 93.25 67 ARG B C 1
ATOM 4041 O O . ARG B 1 67 ? -44.906 -41.375 12.773 1 93.25 67 ARG B O 1
ATOM 4048 N N . ALA B 1 68 ? -45.438 -41.344 10.633 1 81.88 68 ALA B N 1
ATOM 4049 C CA . ALA B 1 68 ? -46 -40 10.586 1 81.88 68 ALA B CA 1
ATOM 4050 C C . ALA B 1 68 ? -45 -38.969 11.078 1 81.88 68 ALA B C 1
ATOM 4052 O O . ALA B 1 68 ? -45.344 -38.094 11.883 1 81.88 68 ALA B O 1
ATOM 4053 N N . TYR B 1 69 ? -43.844 -39.219 10.758 1 82.88 69 TYR B N 1
ATOM 4054 C CA . TYR B 1 69 ? -42.875 -38.188 11.039 1 82.88 69 TYR B CA 1
ATOM 4055 C C . TYR B 1 69 ? -43.062 -37 10.117 1 82.88 69 TYR B C 1
ATOM 4057 O O . TYR B 1 69 ? -43.469 -37.156 8.969 1 82.88 69 TYR B O 1
ATOM 4065 N N . THR B 1 70 ? -42.969 -35.875 10.562 1 87 70 THR B N 1
ATOM 4066 C CA . THR B 1 70 ? -43.031 -34.656 9.766 1 87 70 THR B CA 1
ATOM 4067 C C . THR B 1 70 ? -41.688 -34.344 9.109 1 87 70 THR B C 1
ATOM 4069 O O . THR B 1 70 ? -41.312 -33.188 9.016 1 87 70 THR B O 1
ATOM 4072 N N . LEU B 1 71 ? -41.062 -35.344 8.695 1 89.12 71 LEU B N 1
ATOM 4073 C CA . LEU B 1 71 ? -39.75 -35.188 8.055 1 89.12 71 LEU B CA 1
ATOM 4074 C C . LEU B 1 71 ? -39.875 -35.281 6.535 1 89.12 71 LEU B C 1
ATOM 4076 O O . LEU B 1 71 ? -40.75 -36 6.02 1 89.12 71 LEU B O 1
ATOM 4080 N N . PRO B 1 72 ? -39.062 -34.531 5.832 1 90.31 72 PRO B N 1
ATOM 4081 C CA . PRO B 1 72 ? -39.094 -34.625 4.371 1 90.31 72 PRO B CA 1
ATOM 4082 C C . PRO B 1 72 ? -38.531 -35.938 3.861 1 90.31 72 PRO B C 1
ATOM 4084 O O . PRO B 1 72 ? -37.719 -36.594 4.543 1 90.31 72 PRO B O 1
ATOM 4087 N N . HIS B 1 73 ? -38.969 -36.375 2.67 1 93.38 73 HIS B N 1
ATOM 4088 C CA . HIS B 1 73 ? -38.438 -37.562 2.035 1 93.38 73 HIS B CA 1
ATOM 4089 C C . HIS B 1 73 ? -36.969 -37.344 1.596 1 93.38 73 HIS B C 1
ATOM 4091 O O . HIS B 1 73 ? -36.562 -36.219 1.306 1 93.38 73 HIS B O 1
ATOM 4097 N N . ILE B 1 74 ? -36.281 -38.406 1.618 1 93 74 ILE B N 1
ATOM 4098 C CA . ILE B 1 74 ? -34.906 -38.344 1.166 1 93 74 ILE B CA 1
ATOM 4099 C C . ILE B 1 74 ? -34.781 -39.031 -0.195 1 93 74 ILE B C 1
ATOM 4101 O O . ILE B 1 74 ? -35.469 -40.031 -0.467 1 93 74 ILE B O 1
ATOM 4105 N N . THR B 1 75 ? -33.969 -38.5 -1.058 1 93.69 75 THR B N 1
ATOM 4106 C CA . THR B 1 75 ? -33.75 -39.094 -2.369 1 93.69 75 THR B CA 1
ATOM 4107 C C . THR B 1 75 ? -32.469 -39.906 -2.391 1 93.69 75 THR B C 1
ATOM 4109 O O . THR B 1 75 ? -31.594 -39.719 -1.56 1 93.69 75 THR B O 1
ATOM 4112 N N . SER B 1 76 ? -32.406 -40.906 -3.314 1 94.19 76 SER B N 1
ATOM 4113 C CA . SER B 1 76 ? -31.203 -41.688 -3.477 1 94.19 76 SER B CA 1
ATOM 4114 C C . SER B 1 76 ? -30.016 -40.781 -3.836 1 94.19 76 SER B C 1
ATOM 4116 O O . SER B 1 76 ? -28.891 -41.031 -3.377 1 94.19 76 SER B O 1
ATOM 4118 N N . ASP B 1 77 ? -30.266 -39.719 -4.594 1 92.56 77 ASP B N 1
ATOM 4119 C CA . ASP B 1 77 ? -29.219 -38.781 -4.992 1 92.56 77 ASP B CA 1
ATOM 4120 C C . ASP B 1 77 ? -28.594 -38.094 -3.777 1 92.56 77 ASP B C 1
ATOM 4122 O O . ASP B 1 77 ? -27.375 -37.938 -3.699 1 92.56 77 ASP B O 1
ATOM 4126 N N . GLU B 1 78 ? -29.469 -37.688 -2.914 1 91.62 78 GLU B N 1
ATOM 4127 C CA . GLU B 1 78 ? -29.016 -37.031 -1.701 1 91.62 78 GLU B CA 1
ATOM 4128 C C . GLU B 1 78 ? -28.156 -37.969 -0.844 1 91.62 78 GLU B C 1
ATOM 4130 O O . GLU B 1 78 ? -27.156 -37.531 -0.259 1 91.62 78 GLU B O 1
ATOM 4135 N N . LEU B 1 79 ? -28.516 -39.156 -0.743 1 92.44 79 LEU B N 1
ATOM 4136 C CA . LEU B 1 79 ? -27.781 -40.156 0.036 1 92.44 79 LEU B CA 1
ATOM 4137 C C . LEU B 1 79 ? -26.406 -40.406 -0.583 1 92.44 79 LEU B C 1
ATOM 4139 O O . LEU B 1 79 ? -25.453 -40.719 0.131 1 92.44 79 LEU B O 1
ATOM 4143 N N . LEU B 1 80 ? -26.328 -40.312 -1.892 1 93.69 80 LEU B N 1
ATOM 4144 C CA . LEU B 1 80 ? -25.141 -40.719 -2.627 1 93.69 80 LEU B CA 1
ATOM 4145 C C . LEU B 1 80 ? -24.141 -39.562 -2.727 1 93.69 80 LEU B C 1
ATOM 4147 O O . LEU B 1 80 ? -22.984 -39.781 -3.121 1 93.69 80 LEU B O 1
ATOM 4151 N N . LEU B 1 81 ? -24.5 -38.406 -2.414 1 91.56 81 LEU B N 1
ATOM 4152 C CA . LEU B 1 81 ? -23.594 -37.25 -2.523 1 91.56 81 LEU B CA 1
ATOM 4153 C C . LEU B 1 81 ? -22.297 -37.5 -1.777 1 91.56 81 LEU B C 1
ATOM 4155 O O . LEU B 1 81 ? -22.312 -37.844 -0.592 1 91.56 81 LEU B O 1
ATOM 4159 N N . SER B 1 82 ? -21.156 -37.375 -2.463 1 91.81 82 SER B N 1
ATOM 4160 C CA . SER B 1 82 ? -19.859 -37.531 -1.833 1 91.81 82 SER B CA 1
ATOM 4161 C C . SER B 1 82 ? -19.562 -36.406 -0.863 1 91.81 82 SER B C 1
ATOM 4163 O O . SER B 1 82 ? -20.25 -35.375 -0.882 1 91.81 82 SER B O 1
ATOM 4165 N N . GLU B 1 83 ? -18.594 -36.594 -0.01 1 92.75 83 GLU B N 1
ATOM 4166 C CA . GLU B 1 83 ? -18.188 -35.531 0.912 1 92.75 83 GLU B CA 1
ATOM 4167 C C . GLU B 1 83 ? -17.734 -34.281 0.158 1 92.75 83 GLU B C 1
ATOM 4169 O O . GLU B 1 83 ? -18.062 -33.156 0.565 1 92.75 83 GLU B O 1
ATOM 4174 N N . GLU B 1 84 ? -17.031 -34.469 -0.903 1 93.75 84 GLU B N 1
ATOM 4175 C CA . GLU B 1 84 ? -16.547 -33.344 -1.713 1 93.75 84 GLU B CA 1
ATOM 4176 C C . GLU B 1 84 ? -17.719 -32.594 -2.332 1 93.75 84 GLU B C 1
ATOM 4178 O O . GLU B 1 84 ? -17.703 -31.344 -2.35 1 93.75 84 GLU B O 1
ATOM 4183 N N . GLU B 1 85 ? -18.625 -33.344 -2.768 1 93.69 85 GLU B N 1
ATOM 4184 C CA . GLU B 1 85 ? -19.797 -32.719 -3.357 1 93.69 85 GLU B CA 1
ATOM 4185 C C . GLU B 1 85 ? -20.578 -31.922 -2.309 1 93.69 85 GLU B C 1
ATOM 4187 O O . GLU B 1 85 ? -21.109 -30.844 -2.596 1 93.69 85 GLU B O 1
ATOM 4192 N N . GLN B 1 86 ? -20.734 -32.531 -1.203 1 94 86 GLN B N 1
ATOM 4193 C CA . GLN B 1 86 ? -21.375 -31.828 -0.096 1 94 86 GLN B CA 1
ATOM 4194 C C . GLN B 1 86 ? -20.625 -30.547 0.26 1 94 86 GLN B C 1
ATOM 4196 O O . GLN B 1 86 ? -21.25 -29.5 0.448 1 94 86 GLN B O 1
ATOM 4201 N N . ALA B 1 87 ? -19.312 -30.672 0.336 1 95.44 87 ALA B N 1
ATOM 4202 C CA . ALA B 1 87 ? -18.484 -29.516 0.636 1 95.44 87 ALA B CA 1
ATOM 4203 C C . ALA B 1 87 ? -18.703 -28.391 -0.382 1 95.44 87 ALA B C 1
ATOM 4205 O O . ALA B 1 87 ? -18.859 -27.234 -0.01 1 95.44 87 ALA B O 1
ATOM 4206 N N . ILE B 1 88 ? -18.719 -28.734 -1.607 1 95.75 88 ILE B N 1
ATOM 4207 C CA . ILE B 1 88 ? -18.906 -27.781 -2.693 1 95.75 88 ILE B CA 1
ATOM 4208 C C . ILE B 1 88 ? -20.25 -27.062 -2.52 1 95.75 88 ILE B C 1
ATOM 4210 O O . ILE B 1 88 ? -20.328 -25.844 -2.664 1 95.75 88 ILE B O 1
ATOM 4214 N N . ARG B 1 89 ? -21.234 -27.844 -2.209 1 93.56 89 ARG B N 1
ATOM 4215 C CA . ARG B 1 89 ? -22.562 -27.25 -2.023 1 93.56 89 ARG B CA 1
ATOM 4216 C C . ARG B 1 89 ? -22.562 -26.281 -0.848 1 93.56 89 ARG B C 1
ATOM 4218 O O . ARG B 1 89 ? -23.156 -25.203 -0.937 1 93.56 89 ARG B O 1
ATOM 4225 N N . ILE B 1 90 ? -21.969 -26.672 0.188 1 94.94 90 ILE B N 1
ATOM 4226 C CA . ILE B 1 90 ? -21.922 -25.828 1.383 1 94.94 90 ILE B CA 1
ATOM 4227 C C . ILE B 1 90 ? -21.172 -24.531 1.068 1 94.94 90 ILE B C 1
ATOM 4229 O O . ILE B 1 90 ? -21.609 -23.453 1.472 1 94.94 90 ILE B O 1
ATOM 4233 N N . ILE B 1 91 ? -20.094 -24.656 0.365 1 96.69 91 ILE B N 1
ATOM 4234 C CA . ILE B 1 91 ? -19.281 -23.484 0.017 1 96.69 91 ILE B CA 1
ATOM 4235 C C . ILE B 1 91 ? -20.078 -22.562 -0.896 1 96.69 91 ILE B C 1
ATOM 4237 O O . ILE B 1 91 ? -20.094 -21.344 -0.697 1 96.69 91 ILE B O 1
ATOM 4241 N N . LYS B 1 92 ? -20.766 -23.109 -1.845 1 96.06 92 LYS B N 1
ATOM 4242 C CA . LYS B 1 92 ? -21.562 -22.312 -2.758 1 96.06 92 LYS B CA 1
ATOM 4243 C C . LYS B 1 92 ? -22.656 -21.547 -2.006 1 96.06 92 LYS B C 1
ATOM 4245 O O . LYS B 1 92 ? -22.891 -20.359 -2.262 1 96.06 92 LYS B O 1
ATOM 4250 N N . ASN B 1 93 ? -23.297 -22.297 -1.153 1 94.62 93 ASN B N 1
ATOM 4251 C CA . ASN B 1 93 ? -24.281 -21.641 -0.318 1 94.62 93 ASN B CA 1
ATOM 4252 C C . ASN B 1 93 ? -23.672 -20.547 0.553 1 94.62 93 ASN B C 1
ATOM 4254 O O . ASN B 1 93 ? -24.266 -19.484 0.75 1 94.62 93 ASN B O 1
ATOM 4258 N N . GLY B 1 94 ? -22.578 -20.859 1.085 1 95.19 94 GLY B N 1
ATOM 4259 C CA . GLY B 1 94 ? -21.859 -19.891 1.889 1 95.19 94 GLY B CA 1
ATOM 4260 C C . GLY B 1 94 ? -21.5 -18.625 1.123 1 95.19 94 GLY B C 1
ATOM 4261 O O . GLY B 1 94 ? -21.625 -17.516 1.648 1 95.19 94 GLY B O 1
ATOM 4262 N N . ILE B 1 95 ? -21.062 -18.75 -0.126 1 96.38 95 ILE B N 1
ATOM 4263 C CA . ILE B 1 95 ? -20.703 -17.625 -0.984 1 96.38 95 ILE B CA 1
ATOM 4264 C C . ILE B 1 95 ? -21.922 -16.734 -1.212 1 96.38 95 ILE B C 1
ATOM 4266 O O . ILE B 1 95 ? -21.828 -15.516 -1.154 1 96.38 95 ILE B O 1
ATOM 4270 N N . THR B 1 96 ? -23 -17.375 -1.424 1 94.94 96 THR B N 1
ATOM 4271 C CA . THR B 1 96 ? -24.234 -16.625 -1.613 1 94.94 96 THR B CA 1
ATOM 4272 C C . THR B 1 96 ? -24.594 -15.836 -0.361 1 94.94 96 THR B C 1
ATOM 4274 O O . THR B 1 96 ? -25.047 -14.695 -0.453 1 94.94 96 THR B O 1
ATOM 4277 N N . GLU B 1 97 ? -24.406 -16.422 0.736 1 93 97 GLU B N 1
ATOM 4278 C CA . GLU B 1 97 ? -24.672 -15.75 2.006 1 93 97 GLU B CA 1
ATOM 4279 C C . GLU B 1 97 ?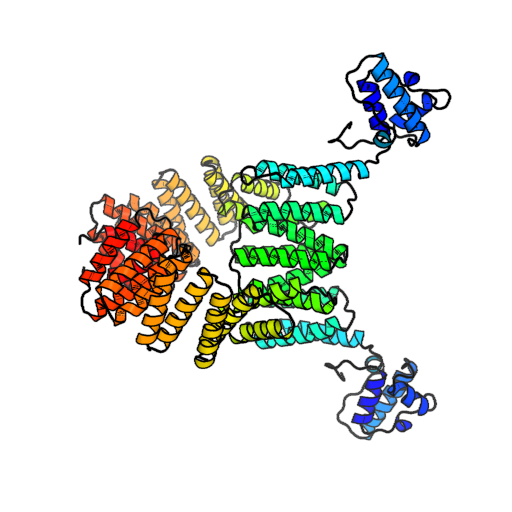 -23.734 -14.57 2.223 1 93 97 GLU B C 1
ATOM 4281 O O . GLU B 1 97 ? -24.141 -13.539 2.768 1 93 97 GLU B O 1
ATOM 4286 N N . LEU B 1 98 ? -22.484 -14.734 1.866 1 94.75 98 LEU B N 1
ATOM 4287 C CA . LEU B 1 98 ? -21.484 -13.68 2.029 1 94.75 98 LEU B CA 1
ATOM 4288 C C . LEU B 1 98 ? -21.922 -12.414 1.298 1 94.75 98 LEU B C 1
ATOM 4290 O O . LEU B 1 98 ? -21.656 -11.297 1.764 1 94.75 98 LEU B O 1
ATOM 4294 N N . SER B 1 99 ? -22.562 -12.539 0.177 1 89.94 99 SER B N 1
ATOM 4295 C CA . SER B 1 99 ? -22.953 -11.414 -0.663 1 89.94 99 SER B CA 1
ATOM 4296 C C . SER B 1 99 ? -24.062 -10.602 -0.018 1 89.94 99 SER B C 1
ATOM 4298 O O . SER B 1 99 ? -24.328 -9.469 -0.423 1 89.94 99 SER B O 1
ATOM 4300 N N . LYS B 1 100 ? -24.641 -11.141 1.017 1 89.5 100 LYS B N 1
ATOM 4301 C CA . LYS B 1 100 ? -25.766 -10.477 1.653 1 89.5 100 LYS B CA 1
ATOM 4302 C C . LYS B 1 100 ? -25.312 -9.633 2.844 1 89.5 100 LYS B C 1
ATOM 4304 O O . LYS B 1 100 ? -26.078 -8.812 3.352 1 89.5 100 LYS B O 1
ATOM 4309 N N . TYR B 1 101 ? -24.109 -9.836 3.266 1 88.75 101 TYR B N 1
ATOM 4310 C CA . TYR B 1 101 ? -23.625 -9.102 4.426 1 88.75 101 TYR B CA 1
ATOM 4311 C C . TYR B 1 101 ? -23.438 -7.625 4.094 1 88.75 101 TYR B C 1
ATOM 4313 O O . TYR B 1 101 ? -22.969 -7.281 3.006 1 88.75 101 TYR B O 1
ATOM 4321 N N . ASP B 1 102 ? -23.938 -6.773 4.992 1 79.25 102 ASP B N 1
ATOM 4322 C CA . ASP B 1 102 ? -23.75 -5.332 4.883 1 79.25 102 ASP B CA 1
ATOM 4323 C C . ASP B 1 102 ? -22.594 -4.855 5.773 1 79.25 102 ASP B C 1
ATOM 4325 O O . ASP B 1 102 ? -22.031 -5.641 6.531 1 79.25 102 ASP B O 1
ATOM 4329 N N . ASN B 1 103 ? -22.266 -3.568 5.781 1 74.94 103 ASN B N 1
ATOM 4330 C CA . ASN B 1 103 ? -21.141 -2.941 6.457 1 74.94 103 ASN B CA 1
ATOM 4331 C C . ASN B 1 103 ? -21.203 -3.145 7.969 1 74.94 103 ASN B C 1
ATOM 4333 O O . ASN B 1 103 ? -20.188 -3.344 8.617 1 74.94 103 ASN B O 1
ATOM 4337 N N . GLY B 1 104 ? -22.312 -3.311 8.523 1 76.44 104 GLY B N 1
ATOM 4338 C CA . GLY B 1 104 ? -22.406 -3.33 9.977 1 76.44 104 GLY B CA 1
ATOM 4339 C C . GLY B 1 104 ? -22.156 -4.703 10.57 1 76.44 104 GLY B C 1
ATOM 4340 O O . GLY B 1 104 ? -22.031 -4.844 11.789 1 76.44 104 GLY B O 1
ATOM 4341 N N . LEU B 1 105 ? -21.75 -5.695 9.789 1 87.88 105 LEU B N 1
ATOM 4342 C CA . LEU B 1 105 ? -21.641 -7.055 10.305 1 87.88 105 LEU B CA 1
ATOM 4343 C C . LEU B 1 105 ? -20.281 -7.652 9.977 1 87.88 105 LEU B C 1
ATOM 4345 O O . LEU B 1 105 ? -20.188 -8.781 9.492 1 87.88 105 LEU B O 1
ATOM 4349 N N . MET B 1 106 ? -19.234 -6.941 10.328 1 90.69 106 MET B N 1
ATOM 4350 C CA . MET B 1 106 ? -17.875 -7.312 9.977 1 90.69 106 MET B CA 1
ATOM 4351 C C . MET B 1 106 ? -17.438 -8.578 10.711 1 90.69 106 MET B C 1
ATOM 4353 O O . MET B 1 106 ? -16.859 -9.484 10.117 1 90.69 106 MET B O 1
ATOM 4357 N N . GLU B 1 107 ? -17.766 -8.672 11.945 1 90.12 107 GLU B N 1
ATOM 4358 C CA . GLU B 1 107 ? -17.344 -9.82 12.742 1 90.12 107 GLU B CA 1
ATOM 4359 C C . GLU B 1 107 ? -18.031 -11.102 12.273 1 90.12 107 GLU B C 1
ATOM 4361 O O . GLU B 1 107 ? -17.391 -12.148 12.156 1 90.12 107 GLU B O 1
ATOM 4366 N N . GLN B 1 108 ? -19.297 -11 12.062 1 92.88 108 GLN B N 1
ATOM 4367 C CA . GLN B 1 108 ? -20.047 -12.148 11.57 1 92.88 108 GLN B CA 1
ATOM 4368 C C . GLN B 1 108 ? -19.547 -12.594 10.195 1 92.88 108 GLN B C 1
ATOM 4370 O O . GLN B 1 108 ? -19.453 -13.789 9.914 1 92.88 108 GLN B O 1
ATOM 4375 N N . PHE B 1 109 ? -19.281 -11.602 9.352 1 96.06 109 PHE B N 1
ATOM 4376 C CA . PHE B 1 109 ? -18.75 -11.883 8.031 1 96.06 109 PHE B CA 1
ATOM 4377 C C . PHE B 1 109 ? -17.438 -12.656 8.141 1 96.06 109 PHE B C 1
ATOM 4379 O O . PHE B 1 109 ? -17.25 -13.672 7.473 1 96.06 109 PHE B O 1
ATOM 4386 N N . LYS B 1 110 ? -16.594 -12.141 9.031 1 94.25 110 LYS B N 1
ATOM 4387 C CA . LYS B 1 110 ? -15.281 -12.766 9.219 1 94.25 110 LYS B CA 1
ATOM 4388 C C . LYS B 1 110 ? -15.422 -14.211 9.695 1 94.25 110 LYS B C 1
ATOM 4390 O O . LYS B 1 110 ? -14.695 -15.094 9.242 1 94.25 110 LYS B O 1
ATOM 4395 N N . LEU B 1 111 ? -16.297 -14.445 10.547 1 94.5 111 LEU B N 1
ATOM 4396 C CA . LEU B 1 111 ? -16.531 -15.789 11.07 1 94.5 111 LEU B CA 1
ATOM 4397 C C . LEU B 1 111 ? -17 -16.734 9.961 1 94.5 111 LEU B C 1
ATOM 4399 O O . LEU B 1 111 ? -16.562 -17.875 9.891 1 94.5 111 LEU B O 1
ATOM 4403 N N . LYS B 1 112 ? -17.875 -16.219 9.219 1 95.12 112 LYS B N 1
ATOM 4404 C CA . LYS B 1 112 ? -18.375 -17.031 8.109 1 95.12 112 LYS B CA 1
ATOM 4405 C C . LYS B 1 112 ? -17.266 -17.359 7.125 1 95.12 112 LYS B C 1
ATOM 4407 O O . LYS B 1 112 ? -17.188 -18.484 6.621 1 95.12 112 LYS B O 1
ATOM 4412 N N . VAL B 1 113 ? -16.438 -16.406 6.797 1 97.25 113 VAL B N 1
ATOM 4413 C CA . VAL B 1 113 ? -15.312 -16.609 5.902 1 97.25 113 VAL B CA 1
ATOM 4414 C C . VAL B 1 113 ? -14.391 -17.688 6.477 1 97.25 113 VAL B C 1
ATOM 4416 O O . VAL B 1 113 ? -13.969 -18.594 5.758 1 97.25 113 VAL B O 1
ATOM 4419 N N . ASP B 1 114 ? -14.141 -17.609 7.75 1 95.69 114 ASP B N 1
ATOM 4420 C CA . ASP B 1 114 ? -13.289 -18.578 8.414 1 95.69 114 ASP B CA 1
ATOM 4421 C C . ASP B 1 114 ? -13.875 -19.984 8.312 1 95.69 114 ASP B C 1
ATOM 4423 O O . ASP B 1 114 ? -13.141 -20.953 8.086 1 95.69 114 ASP B O 1
ATOM 4427 N N . ASP B 1 115 ? -15.109 -20.062 8.469 1 95.06 115 ASP B N 1
ATOM 4428 C CA . ASP B 1 115 ? -15.789 -21.344 8.375 1 95.06 115 ASP B CA 1
ATOM 4429 C C . ASP B 1 115 ? -15.633 -21.953 6.984 1 95.06 115 ASP B C 1
ATOM 4431 O O . ASP B 1 115 ? -15.367 -23.156 6.848 1 95.06 115 ASP B O 1
ATOM 4435 N N . ILE B 1 116 ? -15.844 -21.156 6.062 1 96.88 116 ILE B N 1
ATOM 4436 C CA . ILE B 1 116 ? -15.734 -21.625 4.688 1 96.88 116 ILE B CA 1
ATOM 4437 C C . ILE B 1 116 ? -14.297 -22.047 4.395 1 96.88 116 ILE B C 1
ATOM 4439 O O . ILE B 1 116 ? -14.07 -23.094 3.771 1 96.88 116 ILE B O 1
ATOM 4443 N N . GLU B 1 117 ? -13.359 -21.281 4.824 1 95.94 117 GLU B N 1
ATOM 4444 C CA . GLU B 1 117 ? -11.953 -21.578 4.574 1 95.94 117 GLU B CA 1
ATOM 4445 C C . GLU B 1 117 ? -11.539 -22.891 5.23 1 95.94 117 GLU B C 1
ATOM 4447 O O . GLU B 1 117 ? -10.711 -23.625 4.691 1 95.94 117 GLU B O 1
ATOM 4452 N N . LYS B 1 118 ? -12.102 -23.203 6.352 1 94.38 118 LYS B N 1
ATOM 4453 C CA . LYS B 1 118 ? -11.828 -24.484 6.992 1 94.38 118 LYS B CA 1
ATOM 4454 C C . LYS B 1 118 ? -12.227 -25.641 6.082 1 94.38 118 LYS B C 1
ATOM 4456 O O . LYS B 1 118 ? -11.5 -26.641 5.977 1 94.38 118 LYS B O 1
ATOM 4461 N N . ILE B 1 119 ? -13.336 -25.516 5.504 1 95.19 119 ILE B N 1
ATOM 4462 C CA . ILE B 1 119 ? -13.82 -26.562 4.598 1 95.19 119 ILE B CA 1
ATOM 4463 C C . ILE B 1 119 ? -12.922 -26.625 3.371 1 95.19 119 ILE B C 1
ATOM 4465 O O . ILE B 1 119 ? -12.547 -27.719 2.93 1 95.19 119 ILE B O 1
ATOM 4469 N N . ILE B 1 120 ? -12.508 -25.5 2.844 1 95.25 120 ILE B N 1
ATOM 4470 C CA . ILE B 1 120 ? -11.664 -25.406 1.659 1 95.25 120 ILE B CA 1
ATOM 4471 C C . ILE B 1 120 ? -10.328 -26.109 1.925 1 95.25 120 ILE B C 1
ATOM 4473 O O . ILE B 1 120 ? -9.766 -26.75 1.032 1 95.25 120 ILE B O 1
ATOM 4477 N N . ASN B 1 121 ? -9.867 -26.062 3.088 1 92.25 121 ASN B N 1
ATOM 4478 C CA . ASN B 1 121 ? -8.578 -26.656 3.443 1 92.25 121 ASN B CA 1
ATOM 4479 C C . ASN B 1 121 ? -8.664 -28.172 3.576 1 92.25 121 ASN B C 1
ATOM 4481 O O . ASN B 1 121 ? -7.652 -28.859 3.49 1 92.25 121 ASN B O 1
ATOM 4485 N N . LEU B 1 122 ? -9.875 -28.672 3.682 1 92.56 122 LEU B N 1
ATOM 4486 C CA . LEU B 1 122 ? -10.055 -30.094 3.959 1 92.56 122 LEU B CA 1
ATOM 4487 C C . LEU B 1 122 ? -10.367 -30.859 2.68 1 92.56 122 LEU B C 1
ATOM 4489 O O . LEU B 1 122 ? -10.125 -32.062 2.6 1 92.56 122 LEU B O 1
ATOM 4493 N N . TYR B 1 123 ? -10.914 -30.156 1.751 1 93.94 123 TYR B N 1
ATOM 4494 C CA . TYR B 1 123 ? -11.375 -30.844 0.549 1 93.94 123 TYR B CA 1
ATOM 4495 C C . TYR B 1 123 ? -10.797 -30.203 -0.704 1 93.94 123 TYR B C 1
ATOM 4497 O O . TYR B 1 123 ? -10.328 -29.062 -0.661 1 93.94 123 TYR B O 1
ATOM 4505 N N . ASN B 1 124 ? -10.805 -30.922 -1.795 1 92.88 124 ASN B N 1
ATOM 4506 C CA . ASN B 1 124 ? -10.391 -30.391 -3.086 1 92.88 124 ASN B CA 1
ATOM 4507 C C . ASN B 1 124 ? -11.531 -29.641 -3.771 1 92.88 124 ASN B C 1
ATOM 4509 O O . ASN B 1 124 ? -12.477 -30.25 -4.266 1 92.88 124 ASN B O 1
ATOM 4513 N N . ILE B 1 125 ? -11.32 -28.391 -3.803 1 96.12 125 ILE B N 1
ATOM 4514 C CA . ILE B 1 125 ? -12.375 -27.547 -4.344 1 96.12 125 ILE B CA 1
ATOM 4515 C C . ILE B 1 125 ? -11.992 -27.062 -5.738 1 96.12 125 ILE B C 1
ATOM 4517 O O . ILE B 1 125 ? -10.852 -26.641 -5.957 1 96.12 125 ILE B O 1
ATOM 4521 N N . PRO B 1 126 ? -12.938 -27.125 -6.656 1 96.19 126 PRO B N 1
ATOM 4522 C CA . PRO B 1 126 ? -12.656 -26.625 -8.008 1 96.19 126 PRO B CA 1
ATOM 4523 C C . PRO B 1 126 ? -12.258 -25.156 -8.023 1 96.19 126 PRO B C 1
ATOM 4525 O O . PRO B 1 126 ? -12.742 -24.359 -7.207 1 96.19 126 PRO B O 1
ATOM 4528 N N . GLU B 1 127 ? -11.406 -24.766 -9 1 96 127 GLU B N 1
ATOM 4529 C CA . GLU B 1 127 ? -10.828 -23.422 -9.039 1 96 127 GLU B CA 1
ATOM 4530 C C . GLU B 1 127 ? -11.906 -22.375 -9.242 1 96 127 GLU B C 1
ATOM 4532 O O . GLU B 1 127 ? -11.805 -21.266 -8.695 1 96 127 GLU B O 1
ATOM 4537 N N . ASP B 1 128 ? -12.93 -22.719 -10.062 1 96.44 128 ASP B N 1
ATOM 4538 C CA . ASP B 1 128 ? -13.969 -21.719 -10.344 1 96.44 128 ASP B CA 1
ATOM 4539 C C . ASP B 1 128 ? -14.695 -21.312 -9.07 1 96.44 128 ASP B C 1
ATOM 4541 O O . ASP B 1 128 ? -15 -20.141 -8.867 1 96.44 128 ASP B O 1
ATOM 4545 N N . ILE B 1 129 ? -14.953 -22.312 -8.242 1 97.19 129 ILE B N 1
ATOM 4546 C CA . ILE B 1 129 ? -15.625 -22.047 -6.977 1 97.19 129 ILE B CA 1
ATOM 4547 C C . ILE B 1 129 ? -14.703 -21.234 -6.062 1 97.19 129 ILE B C 1
ATOM 4549 O O . ILE B 1 129 ? -15.156 -20.344 -5.34 1 97.19 129 ILE B O 1
ATOM 4553 N N . MET B 1 130 ? -13.414 -21.547 -6.102 1 97.69 130 MET B N 1
ATOM 4554 C CA . MET B 1 130 ? -12.43 -20.812 -5.312 1 97.69 130 MET B CA 1
ATOM 4555 C C . MET B 1 130 ? -12.375 -19.344 -5.734 1 97.69 130 MET B C 1
ATOM 4557 O O . MET B 1 130 ? -12.305 -18.453 -4.887 1 97.69 130 MET B O 1
ATOM 4561 N N . TYR B 1 131 ? -12.406 -19.094 -7.039 1 97.94 131 TYR B N 1
ATOM 4562 C CA . TYR B 1 131 ? -12.406 -17.734 -7.535 1 97.94 131 TYR B CA 1
ATOM 4563 C C . TYR B 1 131 ? -13.648 -16.969 -7.062 1 97.94 131 TYR B C 1
ATOM 4565 O O . TYR B 1 131 ? -13.555 -15.82 -6.641 1 97.94 131 TYR B O 1
ATOM 4573 N N . ASP B 1 132 ? -14.781 -17.656 -7.094 1 97.5 132 ASP B N 1
ATOM 4574 C CA . ASP B 1 132 ? -16.016 -17.047 -6.625 1 97.5 132 ASP B CA 1
ATOM 4575 C C . ASP B 1 132 ? -15.914 -16.656 -5.152 1 97.5 132 ASP B C 1
ATOM 4577 O O . ASP B 1 132 ? -16.375 -15.578 -4.758 1 97.5 132 ASP B O 1
ATOM 4581 N N . PHE B 1 133 ? -15.43 -17.562 -4.461 1 98 133 PHE B N 1
ATOM 4582 C CA . PHE B 1 133 ? -15.258 -17.312 -3.035 1 98 133 PHE B CA 1
ATOM 4583 C C . PHE B 1 133 ? -14.367 -16.094 -2.799 1 98 133 PHE B C 1
ATOM 4585 O O . PHE B 1 133 ? -14.742 -15.18 -2.061 1 98 133 PHE B O 1
ATOM 4592 N N . PHE B 1 134 ? -13.125 -16.016 -3.424 1 98.31 134 PHE B N 1
ATOM 4593 C CA . PHE B 1 134 ? -12.195 -14.906 -3.254 1 98.31 134 PHE B CA 1
ATOM 4594 C C . PHE B 1 134 ? -12.828 -13.594 -3.695 1 98.31 134 PHE B C 1
ATOM 4596 O O . PHE B 1 134 ? -12.664 -12.57 -3.033 1 98.31 134 PHE B O 1
ATOM 4603 N N . GLU B 1 135 ? -13.555 -13.633 -4.766 1 97.56 135 GLU B N 1
ATOM 4604 C CA . GLU B 1 135 ? -14.18 -12.422 -5.293 1 97.56 135 GLU B CA 1
ATOM 4605 C C . GLU B 1 135 ? -15.219 -11.867 -4.316 1 97.56 135 GLU B C 1
ATOM 4607 O O . GLU B 1 135 ? -15.281 -10.656 -4.098 1 97.56 135 GLU B O 1
ATOM 4612 N N . ALA B 1 136 ? -15.984 -12.781 -3.777 1 96.94 136 ALA B N 1
ATOM 4613 C CA . ALA B 1 136 ? -16.984 -12.359 -2.801 1 96.94 136 ALA B CA 1
ATOM 4614 C C . ALA B 1 136 ? -16.328 -11.719 -1.584 1 96.94 136 ALA B C 1
ATOM 4616 O O . ALA B 1 136 ? -16.797 -10.695 -1.085 1 96.94 136 ALA B O 1
ATOM 4617 N N . VAL B 1 137 ? -15.297 -12.289 -1.104 1 97.62 137 VAL B N 1
ATOM 4618 C CA . VAL B 1 137 ? -14.602 -11.797 0.084 1 97.62 137 VAL B CA 1
ATOM 4619 C C . VAL B 1 137 ? -13.93 -10.461 -0.223 1 97.62 137 VAL B C 1
ATOM 4621 O O . VAL B 1 137 ? -14.055 -9.508 0.544 1 97.62 137 VAL B O 1
ATOM 4624 N N . ILE B 1 138 ? -13.234 -10.336 -1.371 1 97.69 138 ILE B N 1
ATOM 4625 C CA . ILE B 1 138 ? -12.539 -9.125 -1.782 1 97.69 138 ILE B CA 1
ATOM 4626 C C . ILE B 1 138 ? -13.547 -7.98 -1.931 1 97.69 138 ILE B C 1
ATOM 4628 O O . ILE B 1 138 ? -13.297 -6.867 -1.466 1 97.69 138 ILE B O 1
ATOM 4632 N N . GLU B 1 139 ? -14.648 -8.258 -2.533 1 95.69 139 GLU B N 1
ATOM 4633 C CA . GLU B 1 139 ? -15.672 -7.234 -2.76 1 95.69 139 GLU B CA 1
ATOM 4634 C C . GLU B 1 139 ? -16.188 -6.672 -1.439 1 95.69 139 GLU B C 1
ATOM 4636 O O . GLU B 1 139 ? -16.359 -5.461 -1.302 1 95.69 139 GLU B O 1
ATOM 4641 N N . PHE B 1 140 ? -16.469 -7.531 -0.52 1 95.81 140 PHE B N 1
ATOM 4642 C CA . PHE B 1 140 ? -16.953 -7.082 0.778 1 95.81 140 PHE B CA 1
ATOM 4643 C C . PHE B 1 140 ? -15.938 -6.164 1.449 1 95.81 140 PHE B C 1
ATOM 4645 O O . PHE B 1 140 ? -16.281 -5.07 1.904 1 95.81 140 PHE B O 1
ATOM 4652 N N . TYR B 1 141 ? -14.719 -6.59 1.567 1 95.94 141 TYR B N 1
ATOM 4653 C CA . TYR B 1 141 ? -13.688 -5.809 2.246 1 95.94 141 TYR B CA 1
ATOM 4654 C C . TYR B 1 141 ? -13.414 -4.508 1.503 1 95.94 141 TYR B C 1
ATOM 4656 O O . TYR B 1 141 ? -13.203 -3.465 2.125 1 95.94 141 TYR B O 1
ATOM 4664 N N . TYR B 1 142 ? -13.438 -4.547 0.174 1 95.31 142 TYR B N 1
ATOM 4665 C CA . TYR B 1 142 ? -13.234 -3.352 -0.639 1 95.31 142 TYR B CA 1
ATOM 4666 C C . TYR B 1 142 ? -14.336 -2.328 -0.383 1 95.31 142 TYR B C 1
ATOM 4668 O O . TYR B 1 142 ? -14.055 -1.151 -0.147 1 95.31 142 TYR B O 1
ATOM 4676 N N . ASN B 1 143 ? -15.516 -2.801 -0.381 1 93.56 143 ASN B N 1
ATOM 4677 C CA . ASN B 1 143 ? -16.656 -1.902 -0.226 1 93.56 143 ASN B CA 1
ATOM 4678 C C . ASN B 1 143 ? -16.734 -1.326 1.186 1 93.56 143 ASN B C 1
ATOM 4680 O O . ASN B 1 143 ? -17.344 -0.284 1.403 1 93.56 143 ASN B O 1
ATOM 4684 N N . ASN B 1 144 ? -16.141 -2.002 2.102 1 93.31 144 ASN B N 1
ATOM 4685 C CA . ASN B 1 144 ? -16.141 -1.519 3.477 1 93.31 144 ASN B CA 1
ATOM 4686 C C . ASN B 1 144 ? -14.82 -0.837 3.826 1 93.31 144 ASN B C 1
ATOM 4688 O O . ASN B 1 144 ? -14.5 -0.664 5 1 93.31 144 ASN B O 1
ATOM 4692 N N . PHE B 1 145 ? -13.992 -0.544 2.863 1 93 145 PHE B N 1
ATOM 4693 C CA . PHE B 1 145 ? -12.766 0.23 2.957 1 93 145 PHE B CA 1
ATOM 4694 C C . PHE B 1 145 ? -11.727 -0.503 3.801 1 93 145 PHE B C 1
ATOM 4696 O O . PHE B 1 145 ? -10.875 0.126 4.434 1 93 145 PHE B O 1
ATOM 4703 N N . CYS B 1 146 ? -11.883 -1.772 3.936 1 94.56 146 CYS B N 1
ATOM 4704 C CA . CYS B 1 146 ? -10.875 -2.621 4.566 1 94.56 146 CYS B CA 1
ATOM 4705 C C . CYS B 1 146 ? -9.898 -3.17 3.529 1 94.56 146 CYS B C 1
ATOM 4707 O O . CYS B 1 146 ? -9.852 -4.379 3.295 1 94.56 146 CYS B O 1
ATOM 4709 N N . TYR B 1 147 ? -9.047 -2.338 3.012 1 96.12 147 TYR B N 1
ATOM 4710 C CA . TYR B 1 147 ? -8.195 -2.67 1.872 1 96.12 147 TYR B CA 1
ATOM 4711 C C . TYR B 1 147 ? -7.082 -3.623 2.283 1 96.12 147 TYR B C 1
ATOM 4713 O O . TYR B 1 147 ? -6.613 -4.43 1.473 1 96.12 147 TYR B O 1
ATOM 4721 N N . ASP B 1 148 ? -6.648 -3.535 3.539 1 95.5 148 ASP B N 1
ATOM 4722 C CA . ASP B 1 148 ? -5.602 -4.422 4.039 1 95.5 148 ASP B CA 1
ATOM 4723 C C . ASP B 1 148 ? -6.043 -5.883 3.967 1 95.5 148 ASP B C 1
ATOM 4725 O O . ASP B 1 148 ? -5.293 -6.738 3.494 1 95.5 148 ASP B O 1
ATOM 4729 N N . MET B 1 149 ? -7.285 -6.129 4.344 1 95.88 149 MET B N 1
ATOM 4730 C CA . MET B 1 149 ? -7.824 -7.484 4.27 1 95.88 149 MET B CA 1
ATOM 4731 C C . MET B 1 149 ? -8.078 -7.887 2.82 1 95.88 149 MET B C 1
ATOM 4733 O O . MET B 1 149 ? -7.844 -9.039 2.439 1 95.88 149 MET B O 1
ATOM 4737 N N . ALA B 1 150 ? -8.609 -6.984 2.043 1 97.75 150 ALA B N 1
ATOM 4738 C CA . ALA B 1 150 ? -8.844 -7.258 0.628 1 97.75 150 ALA B CA 1
ATOM 4739 C C . ALA B 1 150 ? -7.562 -7.688 -0.07 1 97.75 150 ALA B C 1
ATOM 4741 O O . ALA B 1 150 ? -7.566 -8.625 -0.872 1 97.75 150 ALA B O 1
ATOM 4742 N N . GLU B 1 151 ? -6.484 -7.02 0.274 1 97.56 151 GLU B N 1
ATOM 4743 C CA . GLU B 1 151 ? -5.203 -7.301 -0.36 1 97.56 151 GLU B CA 1
ATOM 4744 C C . GLU B 1 151 ? -4.738 -8.719 -0.061 1 97.56 151 GLU B C 1
ATOM 4746 O O . GLU B 1 151 ? -4.117 -9.367 -0.907 1 97.56 151 GLU B O 1
ATOM 4751 N N . VAL B 1 152 ? -4.953 -9.18 1.093 1 97.81 152 VAL B N 1
ATOM 4752 C CA . VAL B 1 152 ? -4.582 -10.547 1.448 1 97.81 152 VAL B CA 1
ATOM 4753 C C . VAL B 1 152 ? -5.305 -11.531 0.535 1 97.81 152 VAL B C 1
ATOM 4755 O O . VAL B 1 152 ? -4.691 -12.469 0.016 1 97.81 152 VAL B O 1
ATOM 4758 N N . TYR B 1 153 ? -6.547 -11.32 0.366 1 98.19 153 TYR B N 1
ATOM 4759 C CA . TYR B 1 153 ? -7.316 -12.25 -0.449 1 98.19 153 TYR B CA 1
ATOM 4760 C C . TYR B 1 153 ? -6.996 -12.078 -1.928 1 98.19 153 TYR B C 1
ATOM 4762 O O . TYR B 1 153 ? -7.125 -13.023 -2.713 1 98.19 153 TYR B O 1
ATOM 4770 N N . ILE B 1 154 ? -6.578 -10.898 -2.322 1 98.5 154 ILE B N 1
ATOM 4771 C CA . ILE B 1 154 ? -6.062 -10.727 -3.676 1 98.5 154 ILE B CA 1
ATOM 4772 C C . ILE B 1 154 ? -4.805 -11.57 -3.861 1 98.5 154 ILE B C 1
ATOM 4774 O O . ILE B 1 154 ? -4.637 -12.227 -4.895 1 98.5 154 ILE B O 1
ATOM 4778 N N . LEU B 1 155 ? -3.918 -11.555 -2.852 1 98.19 155 LEU B N 1
ATOM 4779 C CA . LEU B 1 155 ? -2.715 -12.383 -2.904 1 98.19 155 LEU B CA 1
ATOM 4780 C C . LEU B 1 155 ? -3.074 -13.859 -3.023 1 98.19 155 LEU B C 1
ATOM 4782 O O . LEU B 1 155 ? -2.451 -14.594 -3.793 1 98.19 155 LEU B O 1
ATOM 4786 N N . LYS B 1 156 ? -4.074 -14.281 -2.262 1 97.56 156 LYS B N 1
ATOM 4787 C CA . LYS B 1 156 ? -4.527 -15.672 -2.342 1 97.56 156 LYS B CA 1
ATOM 4788 C C . LYS B 1 156 ? -5.035 -16 -3.742 1 97.56 156 LYS B C 1
ATOM 4790 O O . LYS B 1 156 ? -4.727 -17.062 -4.281 1 97.56 156 LYS B O 1
ATOM 4795 N N . LYS B 1 157 ? -5.832 -15.086 -4.262 1 98.25 157 LYS B N 1
ATOM 4796 C CA . LYS B 1 157 ? -6.375 -15.273 -5.605 1 98.25 157 LYS B CA 1
ATOM 4797 C C . LYS B 1 157 ? -5.266 -15.305 -6.648 1 98.25 157 LYS B C 1
ATOM 4799 O O . LYS B 1 157 ? -5.309 -16.109 -7.582 1 98.25 157 LYS B O 1
ATOM 4804 N N . LEU B 1 158 ? -4.246 -14.461 -6.496 1 98.25 158 LEU B N 1
ATOM 4805 C CA . LEU B 1 158 ? -3.088 -14.453 -7.379 1 98.25 158 LEU B CA 1
ATOM 4806 C C . LEU B 1 158 ? -2.342 -15.781 -7.309 1 98.25 158 LEU B C 1
ATOM 4808 O O . LEU B 1 158 ? -1.954 -16.344 -8.336 1 98.25 158 LEU B O 1
ATOM 4812 N N . ASP B 1 159 ? -2.152 -16.25 -6.133 1 97.56 159 ASP B N 1
ATOM 4813 C CA . ASP B 1 159 ? -1.471 -17.531 -5.926 1 97.56 159 ASP B CA 1
ATOM 4814 C C . ASP B 1 159 ? -2.178 -18.656 -6.676 1 97.56 159 ASP B C 1
ATOM 4816 O O . ASP B 1 159 ? -1.547 -19.391 -7.438 1 97.56 159 ASP B O 1
ATOM 4820 N N . LEU B 1 160 ? -3.479 -18.734 -6.469 1 97.19 160 LEU B N 1
ATOM 4821 C CA . LEU B 1 160 ? -4.266 -19.766 -7.133 1 97.19 160 LEU B CA 1
ATOM 4822 C C . LEU B 1 160 ? -4.168 -19.641 -8.648 1 97.19 160 LEU B C 1
ATOM 4824 O O . LEU B 1 160 ? -3.967 -20.641 -9.352 1 97.19 160 LEU B O 1
ATOM 4828 N N . SER B 1 161 ? -4.359 -18.406 -9.156 1 97.69 161 SER B N 1
ATOM 4829 C CA . SER B 1 161 ? -4.344 -18.188 -10.602 1 97.69 161 SER B CA 1
ATOM 4830 C C . SER B 1 161 ? -2.99 -18.547 -11.203 1 97.69 161 SER B C 1
ATOM 4832 O O . SER B 1 161 ? -2.918 -19.047 -12.328 1 97.69 161 SER B O 1
ATOM 4834 N N . SER B 1 162 ? -1.917 -18.266 -10.477 1 96.62 162 SER B N 1
ATOM 4835 C CA . SER B 1 162 ? -0.577 -18.625 -10.922 1 96.62 162 SER B CA 1
ATOM 4836 C C . SER B 1 162 ? -0.394 -20.141 -10.953 1 96.62 162 SER B C 1
ATOM 4838 O O . SER B 1 162 ? 0.107 -20.688 -11.938 1 96.62 162 SER B O 1
ATOM 4840 N N . ILE B 1 163 ? -0.823 -20.828 -9.914 1 94.94 163 ILE B N 1
ATOM 4841 C CA . ILE B 1 163 ? -0.708 -22.281 -9.828 1 94.94 163 ILE B CA 1
ATOM 4842 C C . ILE B 1 163 ? -1.462 -22.922 -10.992 1 94.94 163 ILE B C 1
ATOM 4844 O O . ILE B 1 163 ? -0.944 -23.828 -11.648 1 94.94 163 ILE B O 1
ATOM 4848 N N . GLU B 1 164 ? -2.666 -22.422 -11.25 1 94.88 164 GLU B N 1
ATOM 4849 C CA . GLU B 1 164 ? -3.525 -22.984 -12.289 1 94.88 164 GLU B CA 1
ATOM 4850 C C . GLU B 1 164 ? -3.154 -22.438 -13.664 1 94.88 164 GLU B C 1
ATOM 4852 O O . GLU B 1 164 ? -3.705 -22.859 -14.68 1 94.88 164 GLU B O 1
ATOM 4857 N N . GLN B 1 165 ? -2.254 -21.484 -13.734 1 94.5 165 GLN B N 1
ATOM 4858 C CA . GLN B 1 165 ? -1.813 -20.828 -14.961 1 94.5 165 GLN B CA 1
ATOM 4859 C C . GLN B 1 165 ? -2.988 -20.188 -15.695 1 94.5 165 GLN B C 1
ATOM 4861 O O . GLN B 1 165 ? -3.113 -20.328 -16.922 1 94.5 165 GLN B O 1
ATOM 4866 N N . ASN B 1 166 ? -3.963 -19.781 -14.906 1 95.69 166 ASN B N 1
ATOM 4867 C CA . ASN B 1 166 ? -5.086 -19 -15.43 1 95.69 166 ASN B CA 1
ATOM 4868 C C . ASN B 1 166 ? -4.734 -17.516 -15.555 1 95.69 166 ASN B C 1
ATOM 4870 O O . ASN B 1 166 ? -4.988 -16.734 -14.641 1 95.69 166 ASN B O 1
ATOM 4874 N N . LYS B 1 167 ? -4.281 -17.141 -16.719 1 93.62 167 LYS B N 1
ATOM 4875 C CA . LYS B 1 167 ? -3.725 -15.805 -16.953 1 93.62 167 LYS B CA 1
ATOM 4876 C C . LYS B 1 167 ? -4.805 -14.734 -16.859 1 93.62 167 LYS B C 1
ATOM 4878 O O . LYS B 1 167 ? -4.535 -13.617 -16.406 1 93.62 167 LYS B O 1
ATOM 4883 N N . ILE B 1 168 ? -5.969 -15.047 -17.234 1 94 168 ILE B N 1
ATOM 4884 C CA . ILE B 1 168 ? -7.066 -14.086 -17.203 1 94 168 ILE B CA 1
ATOM 4885 C C . ILE B 1 168 ? -7.398 -13.727 -15.766 1 94 168 ILE B C 1
ATOM 4887 O O . ILE B 1 168 ? -7.484 -12.547 -15.414 1 94 168 ILE B O 1
ATOM 4891 N N . GLU B 1 169 ? -7.555 -14.75 -14.891 1 95.88 169 GLU B N 1
ATOM 4892 C CA . GLU B 1 169 ? -7.84 -14.508 -13.484 1 95.88 169 GLU B CA 1
ATOM 4893 C C . GLU B 1 169 ? -6.684 -13.781 -12.797 1 95.88 169 GLU B C 1
ATOM 4895 O O . GLU B 1 169 ? -6.898 -12.984 -11.883 1 95.88 169 GLU B O 1
ATOM 4900 N N . TYR B 1 170 ? -5.492 -14.117 -13.258 1 96.81 170 TYR B N 1
ATOM 4901 C CA . TYR B 1 170 ? -4.316 -13.445 -12.711 1 96.81 170 TYR B CA 1
ATOM 4902 C C . TYR B 1 170 ? -4.355 -11.953 -13 1 96.81 170 TYR B C 1
ATOM 4904 O O . TYR B 1 170 ? -4.184 -11.133 -12.094 1 96.81 170 TYR B O 1
ATOM 4912 N N . ILE B 1 171 ? -4.613 -11.609 -14.227 1 95.19 171 ILE B N 1
ATOM 4913 C CA . ILE B 1 171 ? -4.656 -10.219 -14.656 1 95.19 171 ILE B CA 1
ATOM 4914 C C . ILE B 1 171 ? -5.824 -9.508 -13.984 1 95.19 171 ILE B C 1
ATOM 4916 O O . ILE B 1 171 ? -5.684 -8.367 -13.531 1 95.19 171 ILE B O 1
ATOM 4920 N N . GLU B 1 172 ? -6.941 -10.141 -13.875 1 94.88 172 GLU B N 1
ATOM 4921 C CA . GLU B 1 172 ? -8.094 -9.562 -13.195 1 94.88 172 GLU B CA 1
ATOM 4922 C C . GLU B 1 172 ? -7.773 -9.25 -11.734 1 94.88 172 GLU B C 1
ATOM 4924 O O . GLU B 1 172 ? -8.234 -8.25 -11.188 1 94.88 172 GLU B O 1
ATOM 4929 N N . SER B 1 173 ? -7.051 -10.156 -11.094 1 97.25 173 SER B N 1
ATOM 4930 C CA . SER B 1 173 ? -6.652 -9.945 -9.703 1 97.25 173 SER B CA 1
ATOM 4931 C C . SER B 1 173 ? -5.742 -8.734 -9.57 1 97.25 173 SER B C 1
ATOM 4933 O O . SER B 1 173 ? -5.875 -7.953 -8.625 1 97.25 173 SER B O 1
ATOM 4935 N N . LEU B 1 174 ? -4.82 -8.555 -10.516 1 97.25 174 LEU B N 1
ATOM 4936 C CA . LEU B 1 174 ? -3.943 -7.391 -10.516 1 97.25 174 LEU B CA 1
ATOM 4937 C C . LEU B 1 174 ? -4.742 -6.109 -10.742 1 97.25 174 LEU B C 1
ATOM 4939 O O . LEU B 1 174 ? -4.434 -5.07 -10.156 1 97.25 174 LEU B O 1
ATOM 4943 N N . TYR B 1 175 ? -5.727 -6.211 -11.57 1 95.19 175 TYR B N 1
ATOM 4944 C CA . TYR B 1 175 ? -6.586 -5.055 -11.812 1 95.19 175 TYR B CA 1
ATOM 4945 C C . TYR B 1 175 ? -7.324 -4.652 -10.547 1 95.19 175 TYR B C 1
ATOM 4947 O O . TYR B 1 175 ? -7.48 -3.461 -10.258 1 95.19 175 TYR B O 1
ATOM 4955 N N . THR B 1 176 ? -7.828 -5.625 -9.836 1 96.56 176 THR B N 1
ATOM 4956 C CA . THR B 1 176 ? -8.492 -5.348 -8.57 1 96.56 176 THR B CA 1
ATOM 4957 C C . THR B 1 176 ? -7.535 -4.652 -7.602 1 96.56 176 THR B C 1
ATOM 4959 O O . THR B 1 176 ? -7.938 -3.754 -6.863 1 96.56 176 THR B O 1
ATOM 4962 N N . LYS B 1 177 ? -6.312 -5.086 -7.613 1 97.44 177 LYS B N 1
ATOM 4963 C CA . LYS B 1 177 ? -5.297 -4.426 -6.801 1 97.44 177 LYS B CA 1
ATOM 4964 C C . LYS B 1 177 ? -5.113 -2.971 -7.223 1 97.44 177 LYS B C 1
ATOM 4966 O O . LYS B 1 177 ? -4.969 -2.088 -6.371 1 97.44 177 LYS B O 1
ATOM 4971 N N . MET B 1 178 ? -5.125 -2.719 -8.469 1 96.69 178 MET B N 1
ATOM 4972 C CA . MET B 1 178 ? -4.988 -1.363 -9 1 96.69 178 MET B CA 1
ATOM 4973 C C . MET B 1 178 ? -6.137 -0.478 -8.523 1 96.69 178 MET B C 1
ATOM 4975 O O . MET B 1 178 ? -5.938 0.705 -8.242 1 96.69 178 MET B O 1
ATOM 4979 N N . LYS B 1 179 ? -7.348 -1.037 -8.453 1 95.88 179 LYS B N 1
ATOM 4980 C CA . LYS B 1 179 ? -8.5 -0.286 -7.957 1 95.88 179 LYS B CA 1
ATOM 4981 C C . LYS B 1 179 ? -8.258 0.218 -6.539 1 95.88 179 LYS B C 1
ATOM 4983 O O . LYS B 1 179 ? -8.641 1.338 -6.199 1 95.88 179 LYS B O 1
ATOM 4988 N N . ILE B 1 180 ? -7.625 -0.637 -5.777 1 96.81 180 ILE B N 1
ATOM 4989 C CA . ILE B 1 180 ? -7.312 -0.25 -4.406 1 96.81 180 ILE B CA 1
ATOM 4990 C C . ILE B 1 180 ? -6.316 0.908 -4.41 1 96.81 180 ILE B C 1
ATOM 4992 O O . ILE B 1 180 ? -6.461 1.862 -3.643 1 96.81 180 ILE B O 1
ATOM 4996 N N . TYR B 1 181 ? -5.316 0.818 -5.316 1 96.88 181 TYR B N 1
ATOM 4997 C CA . TYR B 1 181 ? -4.348 1.9 -5.434 1 96.88 181 TYR B CA 1
ATOM 4998 C C . TYR B 1 181 ? -5.031 3.205 -5.828 1 96.88 181 TYR B C 1
ATOM 5000 O O . TYR B 1 181 ? -4.633 4.281 -5.379 1 96.88 181 TYR B O 1
ATOM 5008 N N . ILE B 1 182 ? -6.023 3.115 -6.664 1 95.38 182 ILE B N 1
ATOM 5009 C CA . ILE B 1 182 ? -6.762 4.289 -7.113 1 95.38 182 ILE B CA 1
ATOM 5010 C C . ILE B 1 182 ? -7.488 4.922 -5.926 1 95.38 182 ILE B C 1
ATOM 5012 O O . ILE B 1 182 ? -7.402 6.133 -5.711 1 95.38 182 ILE B O 1
ATOM 5016 N N . MET B 1 183 ? -8.133 4.086 -5.113 1 93.69 183 MET B N 1
ATOM 5017 C CA . MET B 1 183 ? -8.852 4.586 -3.945 1 93.69 183 MET B CA 1
ATOM 5018 C C . MET B 1 183 ? -7.895 5.227 -2.947 1 93.69 183 MET B C 1
ATOM 5020 O O . MET B 1 183 ? -8.266 6.18 -2.254 1 93.69 183 MET B O 1
ATOM 5024 N N . LEU B 1 184 ? -6.68 4.707 -2.939 1 94.81 184 LEU B N 1
ATOM 5025 C CA . LEU B 1 184 ? -5.695 5.188 -1.974 1 94.81 184 LEU B CA 1
ATOM 5026 C C . LEU B 1 184 ? -4.832 6.289 -2.578 1 94.81 184 LEU B C 1
ATOM 5028 O O . LEU B 1 184 ? -3.922 6.801 -1.922 1 94.81 184 LEU B O 1
ATOM 5032 N N . ASN B 1 185 ? -5.078 6.73 -3.809 1 93.81 185 ASN B N 1
ATOM 5033 C CA . ASN B 1 185 ? -4.367 7.781 -4.531 1 93.81 185 ASN B CA 1
ATOM 5034 C C . ASN B 1 185 ? -2.869 7.492 -4.602 1 93.81 185 ASN B C 1
ATOM 5036 O O . ASN B 1 185 ? -2.051 8.375 -4.34 1 93.81 185 ASN B O 1
ATOM 5040 N N . LYS B 1 186 ? -2.541 6.223 -4.754 1 95.88 186 LYS B N 1
ATOM 5041 C CA . LYS B 1 186 ? -1.154 5.805 -4.938 1 95.88 186 LYS B CA 1
ATOM 5042 C C . LYS B 1 186 ? -0.76 5.84 -6.41 1 95.88 186 LYS B C 1
ATOM 5044 O O . LYS B 1 186 ? -0.574 4.793 -7.035 1 95.88 186 LYS B O 1
ATOM 5049 N N . ASN B 1 187 ? -0.455 7.008 -6.887 1 97 187 ASN B N 1
ATOM 5050 C CA . ASN B 1 187 ? -0.343 7.25 -8.32 1 97 187 ASN B CA 1
ATOM 5051 C C . ASN B 1 187 ? 0.897 6.582 -8.906 1 97 187 ASN B C 1
ATOM 5053 O O . ASN B 1 187 ? 0.842 6.012 -10 1 97 187 ASN B O 1
ATOM 5057 N N . SER B 1 188 ? 2.039 6.633 -8.211 1 96.62 188 SER B N 1
ATOM 5058 C CA . SER B 1 188 ? 3.238 5.961 -8.711 1 96.62 188 SER B CA 1
ATOM 5059 C C . SER B 1 188 ? 3.02 4.457 -8.828 1 96.62 188 SER B C 1
ATOM 5061 O O . SER B 1 188 ? 3.404 3.844 -9.828 1 96.62 188 SER B O 1
ATOM 5063 N N . SER B 1 189 ? 2.383 3.859 -7.852 1 96.88 189 SER B N 1
ATOM 5064 C CA . SER B 1 189 ? 2.084 2.432 -7.855 1 96.88 189 SER B CA 1
ATOM 5065 C C . SER B 1 189 ? 1.143 2.066 -9 1 96.88 189 SER B C 1
ATOM 5067 O O . SER B 1 189 ? 1.273 0.998 -9.602 1 96.88 189 SER B O 1
ATOM 5069 N N . ILE B 1 190 ? 0.168 2.93 -9.266 1 97.56 190 ILE B N 1
ATOM 5070 C CA . ILE B 1 190 ? -0.774 2.699 -10.359 1 97.56 190 ILE B CA 1
ATOM 5071 C C . ILE B 1 190 ? -0.018 2.594 -11.68 1 97.56 190 ILE B C 1
ATOM 5073 O O . ILE B 1 190 ? -0.268 1.685 -12.477 1 97.56 190 ILE B O 1
ATOM 5077 N N . ILE B 1 191 ? 0.889 3.479 -11.852 1 97.31 191 ILE B N 1
ATOM 5078 C CA . ILE B 1 191 ? 1.638 3.527 -13.102 1 97.31 191 ILE B CA 1
ATOM 5079 C C . ILE B 1 191 ? 2.451 2.244 -13.266 1 97.31 191 ILE B C 1
ATOM 5081 O O . ILE B 1 191 ? 2.344 1.562 -14.289 1 97.31 191 ILE B O 1
ATOM 5085 N N . HIS B 1 192 ? 3.215 1.857 -12.266 1 97 192 HIS B N 1
ATOM 5086 C CA . HIS B 1 192 ? 4.105 0.708 -12.375 1 97 192 HIS B CA 1
ATOM 5087 C C . HIS B 1 192 ? 3.318 -0.596 -12.453 1 97 192 HIS B C 1
ATOM 5089 O O . HIS B 1 192 ? 3.674 -1.499 -13.211 1 97 192 HIS B O 1
ATOM 5095 N N . LEU B 1 193 ? 2.299 -0.729 -11.672 1 97.56 193 LEU B N 1
ATOM 5096 C CA . LEU B 1 193 ? 1.454 -1.916 -11.758 1 97.56 193 LEU B CA 1
ATOM 5097 C C . LEU B 1 193 ? 0.761 -1.998 -13.109 1 97.56 193 LEU B C 1
ATOM 5099 O O . LEU B 1 193 ? 0.638 -3.082 -13.688 1 97.56 193 LEU B O 1
ATOM 5103 N N . GLY B 1 194 ? 0.22 -0.823 -13.547 1 97.19 194 GLY B N 1
ATOM 5104 C CA . GLY B 1 194 ? -0.398 -0.788 -14.859 1 97.19 194 GLY B CA 1
ATOM 5105 C C . GLY B 1 194 ? 0.528 -1.256 -15.969 1 97.19 194 GLY B C 1
ATOM 5106 O O . GLY B 1 194 ? 0.123 -2.027 -16.844 1 97.19 194 GLY B O 1
ATOM 5107 N N . GLU B 1 195 ? 1.743 -0.819 -15.953 1 96.06 195 GLU B N 1
ATOM 5108 C CA . GLU B 1 195 ? 2.738 -1.241 -16.938 1 96.06 195 GLU B CA 1
ATOM 5109 C C . GLU B 1 195 ? 2.975 -2.748 -16.859 1 96.06 195 GLU B C 1
ATOM 5111 O O . GLU B 1 195 ? 3.104 -3.408 -17.891 1 96.06 195 GLU B O 1
ATOM 5116 N N . TYR B 1 196 ? 3.051 -3.271 -15.695 1 96.44 196 TYR B N 1
ATOM 5117 C CA . TYR B 1 196 ? 3.215 -4.711 -15.516 1 96.44 196 TYR B CA 1
ATOM 5118 C C . TYR B 1 196 ? 2.041 -5.473 -16.125 1 96.44 196 TYR B C 1
ATOM 5120 O O . TYR B 1 196 ? 2.232 -6.465 -16.828 1 96.44 196 TYR B O 1
ATOM 5128 N N . ILE B 1 197 ? 0.832 -5.004 -15.859 1 96.81 197 ILE B N 1
ATOM 5129 C CA . ILE B 1 197 ? -0.369 -5.641 -16.391 1 96.81 197 ILE B CA 1
ATOM 5130 C C . ILE B 1 197 ? -0.341 -5.613 -17.906 1 96.81 197 ILE B C 1
ATOM 5132 O O . ILE B 1 197 ? -0.647 -6.613 -18.562 1 96.81 197 ILE B O 1
ATOM 5136 N N . LEU B 1 198 ? 0.036 -4.496 -18.438 1 94.56 198 LEU B N 1
ATOM 5137 C CA . LEU B 1 198 ? 0.101 -4.367 -19.891 1 94.56 198 LEU B CA 1
ATOM 5138 C C . LEU B 1 198 ? 1.117 -5.34 -20.484 1 94.56 198 LEU B C 1
ATOM 5140 O O . LEU B 1 198 ? 0.872 -5.945 -21.531 1 94.56 198 LEU B O 1
ATOM 5144 N N . ASP B 1 199 ? 2.295 -5.434 -19.844 1 93.94 199 ASP B N 1
ATOM 5145 C CA . ASP B 1 199 ? 3.307 -6.395 -20.281 1 93.94 199 ASP B CA 1
ATOM 5146 C C . ASP B 1 199 ? 2.746 -7.812 -20.297 1 93.94 199 ASP B C 1
ATOM 5148 O O . ASP B 1 199 ? 3.006 -8.578 -21.234 1 93.94 199 ASP B O 1
ATOM 5152 N N . LEU B 1 200 ? 2.031 -8.172 -19.281 1 94.31 200 LEU B N 1
ATOM 5153 C CA . LEU B 1 200 ? 1.433 -9.5 -19.172 1 94.31 200 LEU B CA 1
ATOM 5154 C C . LEU B 1 200 ? 0.406 -9.719 -20.281 1 94.31 200 LEU B C 1
ATOM 5156 O O . LEU B 1 200 ? 0.345 -10.797 -20.875 1 94.31 200 LEU B O 1
ATOM 5160 N N . ILE B 1 201 ? -0.421 -8.742 -20.531 1 93.94 201 ILE B N 1
ATOM 5161 C CA . ILE B 1 201 ? -1.444 -8.82 -21.562 1 93.94 201 ILE B CA 1
ATOM 5162 C C . ILE B 1 201 ? -0.784 -9.047 -22.922 1 93.94 201 ILE B C 1
ATOM 5164 O O . ILE B 1 201 ? -1.229 -9.891 -23.703 1 93.94 201 ILE B O 1
ATOM 5168 N N . ASN B 1 202 ? 0.258 -8.336 -23.172 1 91.19 202 ASN B N 1
ATOM 5169 C CA . ASN B 1 202 ? 0.972 -8.445 -24.438 1 91.19 202 ASN B CA 1
ATOM 5170 C C . ASN B 1 202 ? 1.655 -9.805 -24.578 1 91.19 202 ASN B C 1
ATOM 5172 O O . ASN B 1 202 ? 1.562 -10.453 -25.625 1 91.19 202 ASN B O 1
ATOM 5176 N N . LYS B 1 203 ? 2.32 -10.18 -23.578 1 90.44 203 LYS B N 1
ATOM 5177 C CA . LYS B 1 203 ? 3.053 -11.445 -23.578 1 90.44 203 LYS B CA 1
ATOM 5178 C C . LYS B 1 203 ? 2.113 -12.625 -23.797 1 90.44 203 LYS B C 1
ATOM 5180 O O . LYS B 1 203 ? 2.473 -13.594 -24.484 1 90.44 203 LYS B O 1
ATOM 5185 N N . ASN B 1 204 ? 0.923 -12.531 -23.234 1 90.5 204 ASN B N 1
ATOM 5186 C CA . ASN B 1 204 ? -0.004 -13.656 -23.312 1 90.5 204 ASN B CA 1
ATOM 5187 C C . ASN B 1 204 ? -1.04 -13.453 -24.422 1 90.5 204 ASN B C 1
ATOM 5189 O O . ASN B 1 204 ? -1.993 -14.227 -24.531 1 90.5 204 ASN B O 1
ATOM 5193 N N . LYS B 1 205 ? -0.971 -12.391 -25.219 1 90.62 205 LYS B N 1
ATOM 5194 C CA . LYS B 1 205 ? -1.826 -12.086 -26.375 1 90.62 205 LYS B CA 1
ATOM 5195 C C . LYS B 1 205 ? -3.299 -12.094 -25.969 1 90.62 205 LYS B C 1
ATOM 5197 O O . LYS B 1 205 ? -4.125 -12.734 -26.625 1 90.62 205 LYS B O 1
ATOM 5202 N N . ILE B 1 206 ? -3.457 -11.57 -24.812 1 89.31 206 ILE B N 1
ATOM 5203 C CA . ILE B 1 206 ? -4.832 -11.453 -24.344 1 89.31 206 ILE B CA 1
ATOM 5204 C C . ILE B 1 206 ? -5.52 -10.289 -25.062 1 89.31 206 ILE B C 1
ATOM 5206 O O . ILE B 1 206 ? -5.039 -9.148 -25.016 1 89.31 206 ILE B O 1
ATOM 5210 N N . ASN B 1 207 ? -6.516 -10.539 -25.75 1 83.31 207 ASN B N 1
ATOM 5211 C CA . ASN B 1 207 ? -7.207 -9.539 -26.547 1 83.31 207 ASN B CA 1
ATOM 5212 C C . ASN B 1 207 ? -8.43 -8.984 -25.828 1 83.31 207 ASN B C 1
ATOM 5214 O O . ASN B 1 207 ? -9.562 -9.312 -26.188 1 83.31 207 ASN B O 1
ATOM 5218 N N . ASP B 1 208 ? -8.312 -8.305 -24.906 1 84.06 208 ASP B N 1
ATOM 5219 C CA . ASP B 1 208 ? -9.406 -7.625 -24.203 1 84.06 208 ASP B CA 1
ATOM 5220 C C . ASP B 1 208 ? -9.227 -6.109 -24.25 1 84.06 208 ASP B C 1
ATOM 5222 O O . ASP B 1 208 ? -8.422 -5.559 -23.5 1 84.06 208 ASP B O 1
ATOM 5226 N N . GLU B 1 209 ? -9.945 -5.5 -24.953 1 87.38 209 GLU B N 1
ATOM 5227 C CA . GLU B 1 209 ? -9.836 -4.062 -25.172 1 87.38 209 GLU B CA 1
ATOM 5228 C C . GLU B 1 209 ? -10.25 -3.279 -23.922 1 87.38 209 GLU B C 1
ATOM 5230 O O . GLU B 1 209 ? -9.703 -2.211 -23.641 1 87.38 209 GLU B O 1
ATOM 5235 N N . THR B 1 210 ? -11.18 -3.812 -23.234 1 86.25 210 THR B N 1
ATOM 5236 C CA . THR B 1 210 ? -11.719 -3.111 -22.078 1 86.25 210 THR B CA 1
ATOM 5237 C C . THR B 1 210 ? -10.641 -2.904 -21.016 1 86.25 210 THR B C 1
ATOM 5239 O O . THR B 1 210 ? -10.477 -1.8 -20.5 1 86.25 210 THR B O 1
ATOM 5242 N N . TYR B 1 211 ? -9.836 -3.916 -20.766 1 86.44 211 TYR B N 1
ATOM 5243 C CA . TYR B 1 211 ? -8.766 -3.809 -19.781 1 86.44 211 TYR B CA 1
ATOM 5244 C C . TYR B 1 211 ? -7.703 -2.82 -20.25 1 86.44 211 TYR B C 1
ATOM 5246 O O . TYR B 1 211 ? -7.23 -1.996 -19.453 1 86.44 211 TYR B O 1
ATOM 5254 N N . ARG B 1 212 ? -7.391 -2.881 -21.469 1 91 212 ARG B N 1
ATOM 5255 C CA . ARG B 1 212 ? -6.328 -2.027 -21.984 1 91 212 ARG B CA 1
ATOM 5256 C C . ARG B 1 212 ? -6.719 -0.556 -21.906 1 91 212 ARG B C 1
ATOM 5258 O O . ARG B 1 212 ? -5.926 0.28 -21.469 1 91 212 ARG B O 1
ATOM 5265 N N . LYS B 1 213 ? -7.941 -0.323 -22.266 1 92.44 213 LYS B N 1
ATOM 5266 C CA . LYS B 1 213 ? -8.438 1.049 -22.234 1 92.44 213 LYS B CA 1
ATOM 5267 C C . LYS B 1 213 ? -8.398 1.614 -20.812 1 92.44 213 LYS B C 1
ATOM 5269 O O . LYS B 1 213 ? -7.918 2.73 -20.594 1 92.44 213 LYS B O 1
ATOM 5274 N N . ARG B 1 214 ? -8.852 0.861 -19.891 1 91.56 214 ARG B N 1
ATOM 5275 C CA . ARG B 1 214 ? -8.93 1.297 -18.5 1 91.56 214 ARG B CA 1
ATOM 5276 C C . ARG B 1 214 ? -7.535 1.511 -17.922 1 91.56 214 ARG B C 1
ATOM 5278 O O . ARG B 1 214 ? -7.305 2.477 -17.188 1 91.56 214 ARG B O 1
ATOM 5285 N N . ILE B 1 215 ? -6.68 0.618 -18.281 1 94.69 215 ILE B N 1
ATOM 5286 C CA . ILE B 1 215 ? -5.328 0.694 -17.734 1 94.69 215 ILE B CA 1
ATOM 5287 C C . ILE B 1 215 ? -4.609 1.908 -18.312 1 94.69 215 ILE B C 1
ATOM 5289 O O . ILE B 1 215 ? -3.992 2.684 -17.578 1 94.69 215 ILE B O 1
ATOM 5293 N N . TYR B 1 216 ? -4.699 2.086 -19.641 1 95.38 216 TYR B N 1
ATOM 5294 C CA . TYR B 1 216 ? -4.09 3.25 -20.281 1 95.38 216 TYR B CA 1
ATOM 5295 C C . TYR B 1 216 ? -4.602 4.543 -19.656 1 95.38 216 TYR B C 1
ATOM 5297 O O . TYR B 1 216 ? -3.814 5.43 -19.328 1 95.38 216 TYR B O 1
ATOM 5305 N N . PHE B 1 217 ? -5.832 4.57 -19.484 1 95.88 217 PHE B N 1
ATOM 5306 C CA . PHE B 1 217 ? -6.449 5.793 -18.984 1 95.88 217 PHE B CA 1
ATOM 5307 C C . PHE B 1 217 ? -6.027 6.062 -17.547 1 95.88 217 PHE B C 1
ATOM 5309 O O . PHE B 1 217 ? -5.703 7.195 -17.188 1 95.88 217 PHE B O 1
ATOM 5316 N N . ASN B 1 218 ? -6.062 5.102 -16.719 1 95.69 218 ASN B N 1
ATOM 5317 C CA . ASN B 1 218 ? -5.695 5.277 -15.32 1 95.69 218 ASN B CA 1
ATOM 5318 C C . ASN B 1 218 ? -4.219 5.629 -15.172 1 95.69 218 ASN B C 1
ATOM 5320 O O . ASN B 1 218 ? -3.846 6.387 -14.273 1 95.69 218 ASN B O 1
ATOM 5324 N N . ILE B 1 219 ? -3.4 5.051 -16 1 97.19 219 ILE B N 1
ATOM 5325 C CA . ILE B 1 219 ? -1.994 5.445 -16 1 97.19 219 ILE B CA 1
ATOM 5326 C C . ILE B 1 219 ? -1.871 6.922 -16.359 1 97.19 219 ILE B C 1
ATOM 5328 O O . ILE B 1 219 ? -1.168 7.676 -15.688 1 97.19 219 ILE B O 1
ATOM 5332 N N . ALA B 1 220 ? -2.592 7.297 -17.375 1 97.19 220 ALA B N 1
ATOM 5333 C CA . ALA B 1 220 ? -2.549 8.688 -17.812 1 97.19 220 ALA B CA 1
ATOM 5334 C C . ALA B 1 220 ? -3.012 9.625 -16.703 1 97.19 220 ALA B C 1
ATOM 5336 O O . ALA B 1 220 ? -2.391 10.664 -16.453 1 97.19 220 ALA B O 1
ATOM 5337 N N . LEU B 1 221 ? -4.059 9.289 -16.094 1 96.5 221 LEU B N 1
ATOM 5338 C CA . LEU B 1 221 ? -4.574 10.094 -15 1 96.5 221 LEU B CA 1
ATOM 5339 C C . LEU B 1 221 ? -3.529 10.234 -13.891 1 96.5 221 LEU B C 1
ATOM 5341 O O . LEU B 1 221 ? -3.357 11.32 -13.336 1 96.5 221 LEU B O 1
ATOM 5345 N N . SER B 1 222 ? -2.908 9.141 -13.547 1 97.25 222 SER B N 1
ATOM 5346 C CA . SER B 1 222 ? -1.87 9.156 -12.523 1 97.25 222 SER B CA 1
ATOM 5347 C C . SER B 1 222 ? -0.678 10 -12.945 1 97.25 222 SER B C 1
ATOM 5349 O O . SER B 1 222 ? -0.066 10.688 -12.125 1 97.25 222 SER B O 1
ATOM 5351 N N . CYS B 1 223 ? -0.372 9.914 -14.219 1 97.19 223 CYS B N 1
ATOM 5352 C CA . CYS B 1 223 ? 0.698 10.75 -14.75 1 97.19 223 CYS B CA 1
ATOM 5353 C C . CYS B 1 223 ? 0.381 12.227 -14.562 1 97.19 223 CYS B C 1
ATOM 5355 O O . CYS B 1 223 ? 1.269 13.023 -14.242 1 97.19 223 CYS B O 1
ATOM 5357 N N . LYS B 1 224 ? -0.838 12.594 -14.758 1 95.31 224 LYS B N 1
ATOM 5358 C CA . LYS B 1 224 ? -1.244 13.984 -14.562 1 95.31 224 LYS B CA 1
ATOM 5359 C C . LYS B 1 224 ? -1.026 14.422 -13.117 1 95.31 224 LYS B C 1
ATOM 5361 O O . LYS B 1 224 ? -0.477 15.5 -12.867 1 95.31 224 LYS B O 1
ATOM 5366 N N . LYS B 1 225 ? -1.375 13.602 -12.195 1 94.31 225 LYS B N 1
ATOM 5367 C CA . LYS B 1 225 ? -1.261 13.906 -10.773 1 94.31 225 LYS B CA 1
ATOM 5368 C C . LYS B 1 225 ? 0.201 14.008 -10.344 1 94.31 225 LYS B C 1
ATOM 5370 O O . LYS B 1 225 ? 0.533 14.766 -9.43 1 94.31 225 LYS B O 1
ATOM 5375 N N . LEU B 1 226 ? 1.056 13.367 -11.055 1 95.56 226 LEU B N 1
ATOM 5376 C CA . LEU B 1 226 ? 2.475 13.375 -10.719 1 95.56 226 LEU B CA 1
ATOM 5377 C C . LEU B 1 226 ? 3.236 14.352 -11.609 1 95.56 226 LEU B C 1
ATOM 5379 O O . LEU B 1 226 ? 4.469 14.383 -11.586 1 95.56 226 LEU B O 1
ATOM 5383 N N . ASN B 1 227 ? 2.559 15.078 -12.453 1 95.25 227 ASN B N 1
ATOM 5384 C CA . ASN B 1 227 ? 3.121 16.062 -13.367 1 95.25 227 ASN B CA 1
ATOM 5385 C C . ASN B 1 227 ? 4.09 15.422 -14.359 1 95.25 227 ASN B C 1
ATOM 5387 O O . ASN B 1 227 ? 5.168 15.961 -14.617 1 95.25 227 ASN B O 1
ATOM 5391 N N . LYS B 1 228 ? 3.789 14.25 -14.758 1 95.75 228 LYS B N 1
ATOM 5392 C CA . LYS B 1 228 ? 4.516 13.547 -15.805 1 95.75 228 LYS B CA 1
ATOM 5393 C C . LYS B 1 228 ? 3.789 13.641 -17.141 1 95.75 228 LYS B C 1
ATOM 5395 O O . LYS B 1 228 ? 3.365 12.625 -17.703 1 95.75 228 LYS B O 1
ATOM 5400 N N . SER B 1 229 ? 3.803 14.82 -17.688 1 95.81 229 SER B N 1
ATOM 5401 C CA . SER B 1 229 ? 2.943 15.148 -18.828 1 95.81 229 SER B CA 1
ATOM 5402 C C . SER B 1 229 ? 3.387 14.414 -20.094 1 95.81 229 SER B C 1
ATOM 5404 O O . SER B 1 229 ? 2.553 13.984 -20.891 1 95.81 229 SER B O 1
ATOM 5406 N N . LYS B 1 230 ? 4.645 14.234 -20.297 1 95.31 230 LYS B N 1
ATOM 5407 C CA . LYS B 1 230 ? 5.133 13.547 -21.484 1 95.31 230 LYS B CA 1
ATOM 5408 C C . LYS B 1 230 ? 4.68 12.094 -21.5 1 95.31 230 LYS B C 1
ATOM 5410 O O . LYS B 1 230 ? 4.176 11.609 -22.531 1 95.31 230 LYS B O 1
ATOM 5415 N N . GLU B 1 231 ? 4.918 11.492 -20.391 1 95.69 231 GLU B N 1
ATOM 5416 C CA . GLU B 1 231 ? 4.48 10.109 -20.266 1 95.69 231 GLU B CA 1
ATOM 5417 C C . GLU B 1 231 ? 2.965 9.992 -20.391 1 95.69 231 GLU B C 1
ATOM 5419 O O . GLU B 1 231 ? 2.455 9.062 -21.031 1 95.69 231 GLU B O 1
ATOM 5424 N N . GLY B 1 232 ? 2.236 10.93 -19.781 1 97.5 232 GLY B N 1
ATOM 5425 C CA . GLY B 1 232 ? 0.785 10.938 -19.891 1 97.5 232 GLY B CA 1
ATOM 5426 C C . GLY B 1 232 ? 0.283 11.062 -21.312 1 97.5 232 GLY B C 1
ATOM 5427 O O . GLY B 1 232 ? -0.631 10.344 -21.719 1 97.5 232 GLY B O 1
ATOM 5428 N N . LEU B 1 233 ? 0.903 11.875 -22.047 1 96.62 233 LEU B N 1
ATOM 5429 C CA . LEU B 1 233 ? 0.513 12.086 -23.422 1 96.62 233 LEU B CA 1
ATOM 5430 C C . LEU B 1 233 ? 0.772 10.836 -24.266 1 96.62 233 LEU B C 1
ATOM 5432 O O . LEU B 1 233 ? 0.025 10.547 -25.203 1 96.62 233 LEU B O 1
ATOM 5436 N N . TYR B 1 234 ? 1.848 10.156 -23.938 1 96.5 234 TYR B N 1
ATOM 5437 C CA . TYR B 1 234 ? 2.129 8.898 -24.625 1 96.5 234 TYR B CA 1
ATOM 5438 C C . TYR B 1 234 ? 0.9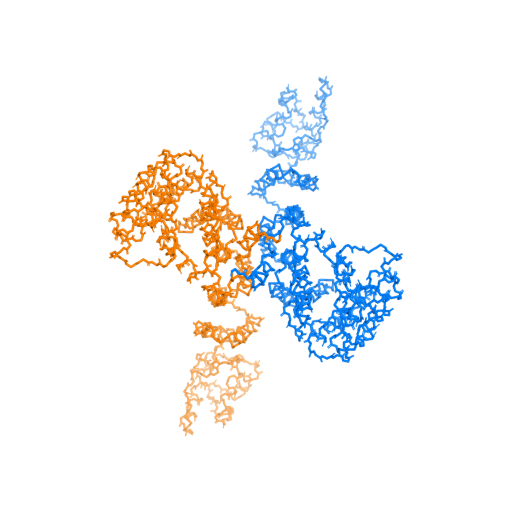54 7.934 -24.5 1 96.5 234 TYR B C 1
ATOM 5440 O O . TYR B 1 234 ? 0.506 7.355 -25.484 1 96.5 234 TYR B O 1
ATOM 5448 N N . TYR B 1 235 ? 0.454 7.777 -23.328 1 96.31 235 TYR B N 1
ATOM 5449 C CA . TYR B 1 235 ? -0.639 6.84 -23.078 1 96.31 235 TYR B CA 1
ATOM 5450 C C . TYR B 1 235 ? -1.937 7.352 -23.703 1 96.31 235 TYR B C 1
ATOM 5452 O O . TYR B 1 235 ? -2.764 6.562 -24.156 1 96.31 235 TYR B O 1
ATOM 5460 N N . ILE B 1 236 ? -2.133 8.641 -23.75 1 96.62 236 ILE B N 1
ATOM 5461 C CA . ILE B 1 236 ? -3.299 9.219 -24.406 1 96.62 236 ILE B CA 1
ATOM 5462 C C . ILE B 1 236 ? -3.254 8.922 -25.906 1 96.62 236 ILE B C 1
ATOM 5464 O O . ILE B 1 236 ? -4.27 8.555 -26.5 1 96.62 236 ILE B O 1
ATOM 5468 N N . ASN B 1 237 ? -2.104 9.086 -26.438 1 95.69 237 ASN B N 1
ATOM 5469 C CA . ASN B 1 237 ? -1.943 8.812 -27.859 1 95.69 237 ASN B CA 1
ATOM 5470 C C . ASN B 1 237 ? -2.188 7.34 -28.188 1 95.69 237 ASN B C 1
ATOM 5472 O O . ASN B 1 237 ? -2.793 7.016 -29.203 1 95.69 237 ASN B O 1
ATOM 5476 N N . LYS B 1 238 ? -1.686 6.523 -27.312 1 93.81 238 LYS B N 1
ATOM 5477 C CA . LYS B 1 238 ? -1.938 5.098 -27.484 1 93.81 238 LYS B CA 1
ATOM 5478 C C . LYS B 1 238 ? -3.432 4.789 -27.406 1 93.81 238 LYS B C 1
ATOM 5480 O O . LYS B 1 238 ? -3.936 3.961 -28.172 1 93.81 238 LYS B O 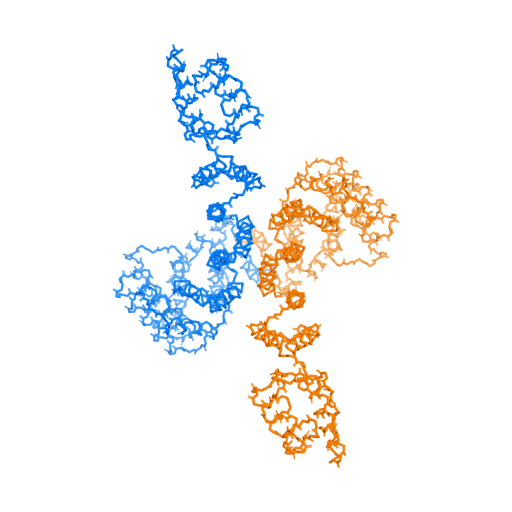1
ATOM 5485 N N . LEU B 1 239 ? -4.129 5.406 -26.531 1 94.06 239 LEU B N 1
ATOM 5486 C CA . LEU B 1 239 ? -5.57 5.234 -26.391 1 94.06 239 LEU B CA 1
ATOM 5487 C C . LEU B 1 239 ? -6.301 5.66 -27.656 1 94.06 239 LEU B C 1
ATOM 5489 O O . LEU B 1 239 ? -7.129 4.914 -28.188 1 94.06 239 LEU B O 1
ATOM 5493 N N . LYS B 1 240 ? -5.984 6.742 -28.125 1 92.5 240 LYS B N 1
ATOM 5494 C CA . LYS B 1 240 ? -6.695 7.324 -29.266 1 92.5 240 LYS B CA 1
ATOM 5495 C C . LYS B 1 240 ? -6.414 6.547 -30.547 1 92.5 240 LYS B C 1
ATOM 5497 O O . LYS B 1 240 ? -7.289 6.418 -31.406 1 92.5 240 LYS B O 1
ATOM 5502 N N . SER B 1 241 ? -5.176 6.008 -30.656 1 92.19 241 SER B N 1
ATOM 5503 C CA . SER B 1 241 ? -4.781 5.309 -31.875 1 92.19 241 SER B CA 1
ATOM 5504 C C . SER B 1 241 ? -5.34 3.889 -31.906 1 92.19 241 SER B C 1
ATOM 5506 O O . SER B 1 241 ? -5.719 3.389 -32.969 1 92.19 241 SER B O 1
ATOM 5508 N N . ASP B 1 242 ? -5.457 3.303 -30.781 1 89.12 242 ASP B N 1
ATOM 5509 C CA . ASP B 1 242 ? -5.652 1.856 -30.75 1 89.12 242 ASP B CA 1
ATOM 5510 C C . ASP B 1 242 ? -7.125 1.507 -30.562 1 89.12 242 ASP B C 1
ATOM 5512 O O . ASP B 1 242 ? -7.543 0.378 -30.828 1 89.12 242 ASP B O 1
ATOM 5516 N N . PHE B 1 243 ? -7.926 2.535 -30.078 1 91.75 243 PHE B N 1
ATOM 5517 C CA . PHE B 1 243 ? -9.258 2.109 -29.672 1 91.75 243 PHE B CA 1
ATOM 5518 C C . PHE B 1 243 ? -10.312 3.102 -30.141 1 91.75 243 PHE B C 1
ATOM 5520 O O . PHE B 1 243 ? -9.992 4.227 -30.531 1 91.75 243 PHE B O 1
ATOM 5527 N N . GLN B 1 244 ? -11.547 2.598 -30.125 1 90.62 244 GLN B N 1
ATOM 5528 C CA . GLN B 1 244 ? -12.727 3.432 -30.328 1 90.62 244 GLN B CA 1
ATOM 5529 C C . GLN B 1 244 ? -13.391 3.773 -29 1 90.62 244 GLN B C 1
ATOM 5531 O O . GLN B 1 244 ? -13.312 3 -28.031 1 90.62 244 GLN B O 1
ATOM 5536 N N . PHE B 1 245 ? -14.055 5.008 -28.953 1 91 245 PHE B N 1
ATOM 5537 C CA . PHE B 1 245 ? -14.586 5.469 -27.672 1 91 245 PHE B CA 1
ATOM 5538 C C . PHE B 1 245 ? -16 5.992 -27.844 1 91 245 PHE B C 1
ATOM 5540 O O . PHE B 1 245 ? -16.391 6.43 -28.922 1 91 245 PHE B O 1
ATOM 5547 N N . THR B 1 246 ? -16.734 5.809 -26.828 1 90.31 246 THR B N 1
ATOM 5548 C CA . THR B 1 246 ? -18 6.539 -26.734 1 90.31 246 THR B CA 1
ATOM 5549 C C . THR B 1 246 ? -17.734 8.039 -26.625 1 90.31 246 THR B C 1
ATOM 5551 O O . THR B 1 246 ? -16.609 8.469 -26.375 1 90.31 246 THR B O 1
ATOM 5554 N N . GLU B 1 247 ? -18.734 8.797 -26.781 1 91.56 247 GLU B N 1
ATOM 5555 C CA . GLU B 1 247 ? -18.609 10.242 -26.688 1 91.56 247 GLU B CA 1
ATOM 5556 C C . GLU B 1 247 ? -18.125 10.664 -25.297 1 91.56 247 GLU B C 1
ATOM 5558 O O . GLU B 1 247 ? -17.297 11.57 -25.172 1 91.56 247 GLU B O 1
ATOM 5563 N N . SER B 1 248 ? -18.641 10.008 -24.328 1 92.38 248 SER B N 1
ATOM 5564 C CA . SER B 1 248 ? -18.281 10.336 -22.953 1 92.38 248 SER B CA 1
ATOM 5565 C C . SER B 1 248 ? -16.812 10.016 -22.688 1 92.38 248 SER B C 1
ATOM 5567 O O . SER B 1 248 ? -16.094 10.82 -22.094 1 92.38 248 SER B O 1
ATOM 5569 N N . GLN B 1 249 ? -16.406 8.867 -23.141 1 92.56 249 GLN B N 1
ATOM 5570 C CA . GLN B 1 249 ? -15.023 8.469 -22.969 1 92.56 249 GLN B CA 1
ATOM 5571 C C . GLN B 1 249 ? -14.086 9.406 -23.719 1 92.56 249 GLN B C 1
ATOM 5573 O O . GLN B 1 249 ? -13.023 9.781 -23.219 1 92.56 249 GLN B O 1
ATOM 5578 N N . LEU B 1 250 ? -14.508 9.727 -24.891 1 93.5 250 LEU B N 1
ATOM 5579 C CA . LEU B 1 250 ? -13.711 10.625 -25.703 1 93.5 250 LEU B CA 1
ATOM 5580 C C . LEU B 1 250 ? -13.578 11.992 -25.047 1 93.5 250 LEU B C 1
ATOM 5582 O O . LEU B 1 250 ? -12.531 12.641 -25.141 1 93.5 250 LEU B O 1
ATOM 5586 N N . ASN B 1 251 ? -14.648 12.391 -24.453 1 95.12 251 ASN B N 1
ATOM 5587 C CA . ASN B 1 251 ? -14.641 13.664 -23.734 1 95.12 251 ASN B CA 1
ATOM 5588 C C . ASN B 1 251 ? -13.625 13.664 -22.609 1 95.12 251 ASN B C 1
ATOM 5590 O O . ASN B 1 251 ? -12.867 14.625 -22.438 1 95.12 251 ASN B O 1
ATOM 5594 N N . ASP B 1 252 ? -13.594 12.609 -21.844 1 94.75 252 ASP B N 1
ATOM 5595 C CA . ASP B 1 252 ? -12.641 12.469 -20.75 1 94.75 252 ASP B CA 1
ATOM 5596 C C . ASP B 1 252 ? -11.203 12.492 -21.266 1 94.75 252 ASP B C 1
ATOM 5598 O O . ASP B 1 252 ? -10.336 13.141 -20.688 1 94.75 252 ASP B O 1
ATOM 5602 N N . ILE B 1 253 ? -10.984 11.82 -22.328 1 96.12 253 ILE B N 1
ATOM 5603 C CA . ILE B 1 253 ? -9.656 11.711 -22.922 1 96.12 253 ILE B CA 1
ATOM 5604 C C . ILE B 1 253 ? -9.203 13.078 -23.438 1 96.12 253 ILE B C 1
ATOM 5606 O O . ILE B 1 253 ? -8.055 13.477 -23.234 1 96.12 253 ILE B O 1
ATOM 5610 N N . THR B 1 254 ? -10.109 13.773 -24.062 1 96.75 254 THR B N 1
ATOM 5611 C CA . THR B 1 254 ? -9.812 15.086 -24.641 1 96.75 254 THR B CA 1
ATOM 5612 C C . THR B 1 254 ? -9.453 16.078 -23.531 1 96.75 254 THR B C 1
ATOM 5614 O O . THR B 1 254 ? -8.508 16.859 -23.688 1 96.75 254 THR B O 1
ATOM 5617 N N . LEU B 1 255 ? -10.211 16.047 -22.516 1 96.88 255 LEU B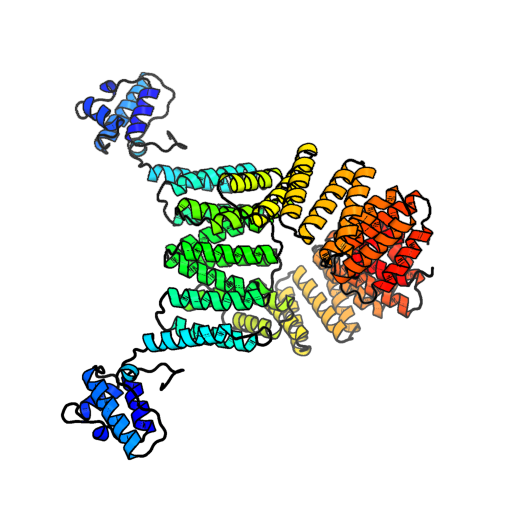 N 1
ATOM 5618 C CA . LEU B 1 255 ? -9.938 16.938 -21.391 1 96.88 255 LEU B CA 1
ATOM 5619 C C . LEU B 1 255 ? -8.547 16.672 -20.828 1 96.88 255 LEU B C 1
ATOM 5621 O O . LEU B 1 255 ? -7.785 17.609 -20.578 1 96.88 255 LEU B O 1
ATOM 5625 N N . LEU B 1 256 ? -8.289 15.43 -20.594 1 96.88 256 LEU B N 1
ATOM 5626 C CA . LEU B 1 256 ? -7 15.039 -20.031 1 96.88 256 LEU B CA 1
ATOM 5627 C C . LEU B 1 256 ? -5.855 15.445 -20.953 1 96.88 256 LEU B C 1
ATOM 5629 O O . LEU B 1 256 ? -4.801 15.883 -20.484 1 96.88 256 LEU B O 1
ATOM 5633 N N . GLU B 1 257 ? -6.047 15.273 -22.219 1 97.38 257 GLU B N 1
ATOM 5634 C CA . GLU B 1 257 ? -5.059 15.695 -23.219 1 97.38 257 GLU B CA 1
ATOM 5635 C C . GLU B 1 257 ? -4.773 17.188 -23.109 1 97.38 257 GLU B C 1
ATOM 5637 O O . GLU B 1 257 ? -3.615 17.609 -23.141 1 97.38 257 GLU B O 1
ATOM 5642 N N . GLY B 1 258 ? -5.84 17.953 -23.016 1 97.5 258 GLY B N 1
ATOM 5643 C CA . GLY B 1 258 ? -5.68 19.391 -22.844 1 97.5 258 GLY B CA 1
ATOM 5644 C C . GLY B 1 258 ? -4.879 19.75 -21.609 1 97.5 258 GLY B C 1
ATOM 5645 O O . GLY B 1 258 ? -4.027 20.641 -21.656 1 97.5 258 GLY B O 1
ATOM 5646 N N . LYS B 1 259 ? -5.141 19.109 -20.562 1 96.44 259 LYS B N 1
ATOM 5647 C CA . LYS B 1 259 ? -4.441 19.375 -19.297 1 96.44 259 LYS B CA 1
ATOM 5648 C C . LYS B 1 259 ? -2.963 19.016 -19.406 1 96.44 259 LYS B C 1
ATOM 5650 O O . LYS B 1 259 ? -2.113 19.703 -18.844 1 96.44 259 LYS B O 1
ATOM 5655 N N . PHE B 1 260 ? -2.646 17.953 -20.125 1 97.5 260 PHE B N 1
ATOM 5656 C CA . PHE B 1 260 ? -1.252 17.578 -20.328 1 97.5 260 PHE B CA 1
ATOM 5657 C C . PHE B 1 260 ? -0.525 18.641 -21.141 1 97.5 260 PHE B C 1
ATOM 5659 O O . PHE B 1 260 ? 0.614 19 -20.844 1 97.5 260 PHE B O 1
ATOM 5666 N N . HIS B 1 261 ? -1.148 19.109 -22.156 1 97.31 261 HIS B N 1
ATOM 5667 C CA . HIS B 1 261 ? -0.541 20.172 -22.969 1 97.31 261 HIS B CA 1
ATOM 5668 C C . HIS B 1 261 ? -0.293 21.422 -22.125 1 97.31 261 HIS B C 1
ATOM 5670 O O . HIS B 1 261 ? 0.735 22.078 -22.281 1 97.31 261 HIS B O 1
ATOM 5676 N N . ARG B 1 262 ? -1.22 21.688 -21.297 1 96.12 262 ARG B N 1
ATOM 5677 C CA . ARG B 1 262 ? -1.053 22.844 -20.406 1 96.12 262 ARG B CA 1
ATOM 5678 C C . ARG B 1 262 ? 0.164 22.672 -19.5 1 96.12 262 ARG B C 1
ATOM 5680 O O . ARG B 1 262 ? 0.964 23.594 -19.344 1 96.12 262 ARG B O 1
ATOM 5687 N N . GLN B 1 263 ? 0.281 21.5 -18.891 1 95.38 263 GLN B N 1
ATOM 5688 C CA . GLN B 1 263 ? 1.406 21.203 -18.016 1 95.38 263 GLN B CA 1
ATOM 5689 C C . GLN B 1 263 ? 2.732 21.312 -18.766 1 95.38 263 GLN B C 1
ATOM 5691 O O . GLN B 1 263 ? 3.754 21.672 -18.172 1 95.38 263 GLN B O 1
ATOM 5696 N N . ASN B 1 264 ? 2.689 21.094 -20.078 1 95.31 264 ASN B N 1
ATOM 5697 C CA . ASN B 1 264 ? 3.889 21.156 -20.906 1 95.31 264 ASN B CA 1
ATOM 5698 C C . ASN B 1 264 ? 4.16 22.578 -21.391 1 95.31 264 ASN B C 1
ATOM 5700 O O . ASN B 1 264 ? 5.184 22.844 -22.016 1 95.31 264 ASN B O 1
ATOM 5704 N N . GLY B 1 265 ? 3.25 23.438 -21.188 1 94.44 265 GLY B N 1
ATOM 5705 C CA . GLY B 1 265 ? 3.4 24.812 -21.625 1 94.44 265 GLY B CA 1
ATOM 5706 C C . GLY B 1 265 ? 2.953 25.047 -23.062 1 94.44 265 GLY B C 1
ATOM 5707 O O . GLY B 1 265 ? 3.215 26.094 -23.641 1 94.44 265 GLY B O 1
ATOM 5708 N N . ASP B 1 266 ? 2.375 24.016 -23.609 1 95.94 266 ASP B N 1
ATOM 5709 C CA . ASP B 1 266 ? 1.819 24.156 -24.953 1 95.94 266 ASP B CA 1
ATOM 5710 C C . ASP B 1 266 ? 0.428 24.781 -24.906 1 95.94 266 ASP B C 1
ATOM 5712 O O . ASP B 1 266 ? -0.571 24.109 -25.172 1 95.94 266 ASP B O 1
ATOM 5716 N N . TYR B 1 267 ? 0.317 26.078 -24.828 1 96.62 267 TYR B N 1
ATOM 5717 C CA . TYR B 1 267 ? -0.925 26.766 -24.516 1 96.62 267 TYR B CA 1
ATOM 5718 C C . TYR B 1 267 ? -1.849 26.797 -25.734 1 96.62 267 TYR B C 1
ATOM 5720 O O . TYR B 1 267 ? -3.072 26.766 -25.578 1 96.62 267 TYR B O 1
ATOM 5728 N N . LYS B 1 268 ? -1.281 26.828 -26.875 1 96.75 268 LYS B N 1
ATOM 5729 C CA . LYS B 1 268 ? -2.115 26.828 -28.078 1 96.75 268 LYS B CA 1
ATOM 5730 C C . LYS B 1 268 ? -2.889 25.531 -28.203 1 96.75 268 LYS B C 1
ATOM 5732 O O . LYS B 1 268 ? -4.098 25.531 -28.438 1 96.75 268 LYS B O 1
ATOM 5737 N N . LEU B 1 269 ? -2.16 24.469 -28.078 1 96.88 269 LEU B N 1
ATOM 5738 C CA . LEU B 1 269 ? -2.809 23.172 -28.156 1 96.88 269 LEU B CA 1
ATOM 5739 C C . LEU B 1 269 ? -3.785 22.969 -27 1 96.88 269 LEU B C 1
ATOM 5741 O O . LEU B 1 269 ? -4.816 22.312 -27.156 1 96.88 269 LEU B O 1
ATOM 5745 N N . THR B 1 270 ? -3.428 23.469 -25.859 1 97.88 270 THR B N 1
ATOM 5746 C CA . THR B 1 270 ? -4.328 23.422 -24.703 1 97.88 270 THR B CA 1
ATOM 5747 C C . THR B 1 270 ? -5.672 24.062 -25.047 1 97.88 270 THR B C 1
ATOM 5749 O O . THR B 1 270 ? -6.727 23.469 -24.812 1 97.88 270 THR B O 1
ATOM 5752 N N . GLU B 1 271 ? -5.586 25.219 -25.578 1 97.75 271 GLU B N 1
ATOM 5753 C CA . GLU B 1 271 ? -6.793 25.969 -25.922 1 97.75 271 GLU B CA 1
ATOM 5754 C C . GLU B 1 271 ? -7.66 25.188 -26.906 1 97.75 271 GLU B C 1
ATOM 5756 O O . GLU B 1 271 ? -8.875 25.109 -26.75 1 97.75 271 GLU B O 1
ATOM 5761 N N . ILE B 1 272 ? -7.027 24.641 -27.922 1 98.12 272 ILE B N 1
ATOM 5762 C CA . ILE B 1 272 ? -7.738 23.875 -28.938 1 98.12 272 ILE B CA 1
ATOM 5763 C C . ILE B 1 272 ? -8.469 22.703 -28.297 1 98.12 272 ILE B C 1
ATOM 5765 O O . ILE B 1 272 ? -9.656 22.484 -28.547 1 98.12 272 ILE B O 1
ATOM 5769 N N . LYS B 1 273 ? -7.773 21.984 -27.453 1 97.94 273 LYS B N 1
ATOM 5770 C CA . LYS B 1 273 ? -8.344 20.781 -26.844 1 97.94 273 LYS B CA 1
ATOM 5771 C C . LYS B 1 273 ? -9.453 21.141 -25.859 1 97.94 273 LYS B C 1
ATOM 5773 O O . LYS B 1 273 ? -10.445 20.422 -25.75 1 97.94 273 LYS B O 1
ATOM 5778 N N . LEU B 1 274 ? -9.32 22.188 -25.141 1 98.31 274 LEU B N 1
ATOM 5779 C CA . LEU B 1 274 ? -10.344 22.594 -24.172 1 98.31 274 LEU B CA 1
ATOM 5780 C C . LEU B 1 274 ? -11.609 23.031 -24.891 1 98.31 274 LEU B C 1
ATOM 5782 O O . LEU B 1 274 ? -12.719 22.781 -24.422 1 98.31 274 LEU B O 1
ATOM 5786 N N . HIS B 1 275 ? -11.43 23.719 -26.016 1 98.31 275 HIS B N 1
ATOM 5787 C CA . HIS B 1 275 ? -12.594 24.078 -26.812 1 98.31 275 HIS B CA 1
ATOM 5788 C C . HIS B 1 275 ? -13.273 22.844 -27.391 1 98.31 275 HIS B C 1
ATOM 5790 O O . HIS B 1 275 ? -14.508 22.781 -27.438 1 98.31 275 HIS B O 1
ATOM 5796 N N . GLU B 1 276 ? -12.43 21.969 -27.859 1 98 276 GLU B N 1
ATOM 5797 C CA . GLU B 1 276 ? -12.984 20.703 -28.344 1 98 276 GLU B CA 1
ATOM 5798 C C . GLU B 1 276 ? -13.789 20 -27.266 1 98 276 GLU B C 1
ATOM 5800 O O . GLU B 1 276 ? -14.883 19.484 -27.516 1 98 276 GLU B O 1
ATOM 5805 N N . TYR B 1 277 ? -13.273 19.891 -26.062 1 97.88 277 TYR B N 1
ATOM 5806 C CA . TYR B 1 277 ? -13.953 19.281 -24.922 1 97.88 277 TYR B CA 1
ATOM 5807 C C . TYR B 1 277 ? -15.289 19.969 -24.656 1 97.88 277 TYR B C 1
ATOM 5809 O O . TYR B 1 277 ? -16.297 19.297 -24.438 1 97.88 277 TYR B O 1
ATOM 5817 N N . LEU B 1 278 ? -15.25 21.312 -24.641 1 98.19 278 LEU B N 1
ATOM 5818 C CA . LEU B 1 278 ? -16.469 22.094 -24.375 1 98.19 278 LEU B CA 1
ATOM 5819 C C . LEU B 1 278 ? -17.531 21.812 -25.438 1 98.19 278 LEU B C 1
ATOM 5821 O O . LEU B 1 278 ? -18.703 21.641 -25.109 1 98.19 278 LEU B O 1
ATOM 5825 N N . GLU B 1 279 ? -17.125 21.797 -26.703 1 97.69 279 GLU B N 1
ATOM 5826 C CA . GLU B 1 279 ? -18.062 21.547 -27.797 1 97.69 279 GLU B CA 1
ATOM 5827 C C . GLU B 1 279 ? -18.688 20.156 -27.688 1 97.69 279 GLU B C 1
ATOM 5829 O O . GLU B 1 279 ? -19.891 20 -27.891 1 97.69 279 GLU B O 1
ATOM 5834 N N . LEU B 1 280 ? -17.812 19.234 -27.406 1 97 280 LEU B N 1
ATOM 5835 C CA . LEU B 1 280 ? -18.312 17.891 -27.203 1 97 280 LEU B CA 1
ATOM 5836 C C . LEU B 1 280 ? -19.266 17.812 -26.016 1 97 280 LEU B C 1
ATOM 5838 O O . LEU B 1 280 ? -20.266 17.094 -26.047 1 97 280 LEU B O 1
ATOM 5842 N N . SER B 1 281 ? -18.984 18.469 -24.984 1 97.81 281 SER B N 1
ATOM 5843 C CA . SER B 1 281 ? -19.828 18.516 -23.781 1 97.81 281 SER B CA 1
ATOM 5844 C C . SER B 1 281 ? -21.203 19.094 -24.109 1 97.81 281 SER B C 1
ATOM 5846 O O . SER B 1 281 ? -22.219 18.609 -23.594 1 97.81 281 SER B O 1
ATOM 5848 N N . LYS B 1 282 ? -21.219 20.141 -24.906 1 97.06 282 LYS B N 1
ATOM 5849 C CA . LYS B 1 282 ? -22.469 20.75 -25.312 1 97.06 282 LYS B CA 1
ATOM 5850 C C . LYS B 1 282 ? -23.297 19.797 -26.172 1 97.06 282 LYS B C 1
ATOM 5852 O O . LYS B 1 282 ? -24.516 19.719 -26.016 1 97.06 282 LYS B O 1
ATOM 5857 N N . LYS B 1 283 ? -22.578 19.141 -27.062 1 96 283 LYS B N 1
ATOM 5858 C CA . LYS B 1 283 ? -23.25 18.156 -27.906 1 96 283 LYS B CA 1
ATOM 5859 C C . LYS B 1 283 ? -23.906 17.062 -27.062 1 96 283 LYS B C 1
ATOM 5861 O O . LYS B 1 283 ? -25 16.609 -27.391 1 96 283 LYS B O 1
ATOM 5866 N N . MET B 1 284 ? -23.25 16.688 -26.047 1 96.31 284 MET B N 1
ATOM 5867 C CA . MET B 1 284 ? -23.75 15.641 -25.156 1 96.31 284 MET B CA 1
ATOM 5868 C C . MET B 1 284 ? -24.781 16.188 -24.188 1 96.31 284 MET B C 1
ATOM 5870 O O . MET B 1 284 ? -25.453 15.422 -23.484 1 96.31 284 MET B O 1
ATOM 5874 N N . LYS B 1 285 ? -24.953 17.484 -24.078 1 94.75 285 LYS B N 1
ATOM 5875 C CA . LYS B 1 285 ? -25.875 18.172 -23.156 1 94.75 285 LYS B CA 1
ATOM 5876 C C . LYS B 1 285 ? -25.609 17.766 -21.719 1 94.75 285 LYS B C 1
ATOM 5878 O O . LYS B 1 285 ? -26.531 17.469 -20.969 1 94.75 285 LYS B O 1
ATOM 5883 N N . CYS B 1 286 ? -24.375 17.625 -21.422 1 95.69 286 CYS B N 1
ATOM 5884 C CA . CYS B 1 286 ? -23.969 17.312 -20.047 1 95.69 286 CYS B CA 1
ATOM 5885 C C . CYS B 1 286 ? -23.578 18.562 -19.297 1 95.69 286 CYS B C 1
ATOM 5887 O O . CYS B 1 286 ? -22.484 19.109 -19.5 1 95.69 286 CYS B O 1
ATOM 5889 N N . SER B 1 287 ? -24.391 19.016 -18.391 1 96.31 287 SER B N 1
ATOM 5890 C CA . SER B 1 287 ? -24.203 20.266 -17.672 1 96.31 287 SER B CA 1
ATOM 5891 C C . SER B 1 287 ? -22.891 20.266 -16.891 1 96.31 287 SER B C 1
ATOM 5893 O O . SER B 1 287 ? -22.172 21.266 -16.859 1 96.31 287 SER B O 1
ATOM 5895 N N . ARG B 1 288 ? -22.625 19.156 -16.234 1 96.12 288 ARG B N 1
ATOM 5896 C CA . ARG B 1 288 ? -21.391 19.062 -15.445 1 96.12 288 ARG B CA 1
ATOM 5897 C C . ARG B 1 288 ? -20.156 19.266 -16.312 1 96.12 288 ARG B C 1
ATOM 5899 O O . ARG B 1 288 ? -19.266 20.047 -15.969 1 96.12 288 ARG B O 1
ATOM 5906 N N . SER B 1 289 ? -20.156 18.609 -17.5 1 96.94 289 SER B N 1
ATOM 5907 C CA . SER B 1 289 ? -19.016 18.703 -18.406 1 96.94 289 SER B CA 1
ATOM 5908 C C . SER B 1 289 ? -18.891 20.094 -18.984 1 96.94 289 SER B C 1
ATOM 5910 O O . SER B 1 289 ? -17.781 20.578 -19.234 1 96.94 289 SER B O 1
ATOM 5912 N N . ILE B 1 290 ? -20.031 20.688 -19.203 1 98.06 290 ILE B N 1
ATOM 5913 C CA . ILE B 1 290 ? -20.031 22.047 -19.734 1 98.06 290 ILE B CA 1
ATOM 5914 C C . ILE B 1 290 ? -19.391 23 -18.719 1 98.06 290 ILE B C 1
ATOM 5916 O O . ILE B 1 290 ? -18.547 23.828 -19.094 1 98.06 290 ILE B O 1
ATOM 5920 N N . VAL B 1 291 ? -19.734 22.828 -17.469 1 98.25 291 VAL B N 1
ATOM 5921 C CA . VAL B 1 291 ? -19.188 23.656 -16.406 1 98.25 291 VAL B CA 1
ATOM 5922 C C . VAL B 1 291 ? -17.672 23.438 -16.312 1 98.25 291 VAL B C 1
ATOM 5924 O O . VAL B 1 291 ? -16.906 24.406 -16.219 1 98.25 291 VAL B O 1
ATOM 5927 N N . VAL B 1 292 ? -17.234 22.203 -16.344 1 98 292 VAL B N 1
ATOM 5928 C CA . VAL B 1 292 ? -15.82 21.875 -16.281 1 98 292 VAL B CA 1
ATOM 5929 C C . VAL B 1 292 ? -15.086 22.516 -17.453 1 98 292 VAL B C 1
ATOM 5931 O O . VAL B 1 292 ? -13.992 23.062 -17.281 1 98 292 VAL B O 1
ATOM 5934 N N . GLY B 1 293 ? -15.711 22.438 -18.641 1 98.12 293 GLY B N 1
ATOM 5935 C CA . GLY B 1 293 ? -15.109 23.047 -19.812 1 98.12 293 GLY B CA 1
ATOM 5936 C C . GLY B 1 293 ? -14.883 24.547 -19.656 1 98.12 293 GLY B C 1
ATOM 5937 O O . GLY B 1 293 ? -13.773 25.031 -19.875 1 98.12 293 GLY B O 1
ATOM 5938 N N . TYR B 1 294 ? -15.906 25.219 -19.234 1 98.44 294 TYR B N 1
ATOM 5939 C CA . TYR B 1 294 ? -15.805 26.656 -19.031 1 98.44 294 TYR B CA 1
ATOM 5940 C C . TYR B 1 294 ? -14.797 26.984 -17.938 1 98.44 294 TYR B C 1
ATOM 5942 O O . TYR B 1 294 ? -14.023 27.938 -18.078 1 98.44 294 TYR B O 1
ATOM 5950 N N . ASN B 1 295 ? -14.82 26.25 -16.922 1 98.25 295 ASN B N 1
ATOM 5951 C CA . ASN B 1 295 ? -13.906 26.484 -15.82 1 98.25 295 ASN B CA 1
ATOM 5952 C C . ASN B 1 295 ? -12.453 26.297 -16.25 1 98.25 295 ASN B C 1
ATOM 5954 O O . ASN B 1 295 ? -11.586 27.094 -15.891 1 98.25 295 ASN B O 1
ATOM 5958 N N . ASP B 1 296 ? -12.172 25.234 -16.953 1 97.94 296 ASP B N 1
ATOM 5959 C CA . ASP B 1 296 ? -10.805 24.969 -17.391 1 97.94 296 ASP B CA 1
ATOM 5960 C C . ASP B 1 296 ? -10.328 26.016 -18.391 1 97.94 296 ASP B C 1
ATOM 5962 O O . ASP B 1 296 ? -9.148 26.375 -18.391 1 97.94 296 ASP B O 1
ATOM 5966 N N . LEU B 1 297 ? -11.242 26.453 -19.25 1 98.25 297 LEU B N 1
ATOM 5967 C CA . LEU B 1 297 ? -10.898 27.547 -20.156 1 98.25 297 LEU B CA 1
ATOM 5968 C C . LEU B 1 297 ? -10.617 28.828 -19.375 1 98.25 297 LEU B C 1
ATOM 5970 O O . LEU B 1 297 ? -9.68 29.562 -19.703 1 98.25 297 LEU B O 1
ATOM 5974 N N . ALA B 1 298 ? -11.445 29.094 -18.359 1 98.5 298 ALA B N 1
ATOM 5975 C CA . ALA B 1 298 ? -11.219 30.266 -17.516 1 98.5 298 ALA B CA 1
ATOM 5976 C C . ALA B 1 298 ? -9.836 30.219 -16.875 1 98.5 298 ALA B C 1
ATOM 5978 O O . ALA B 1 298 ? -9.102 31.203 -16.891 1 98.5 298 ALA B O 1
ATOM 5979 N N . TYR B 1 299 ? -9.539 29.078 -16.328 1 97.5 299 TYR B N 1
ATOM 5980 C CA . TYR B 1 299 ? -8.234 28.875 -15.703 1 97.5 299 TYR B CA 1
ATOM 5981 C C . TYR B 1 299 ? -7.113 29.078 -16.719 1 97.5 299 TYR B C 1
ATOM 5983 O O . TYR B 1 299 ? -6.102 29.719 -16.422 1 97.5 299 TYR B O 1
ATOM 5991 N N . HIS B 1 300 ? -7.316 28.5 -17.906 1 97.56 300 HIS B N 1
ATOM 5992 C CA . HIS B 1 300 ? -6.336 28.625 -18.984 1 97.56 300 HIS B CA 1
ATOM 5993 C C . HIS B 1 300 ? -6.055 30.078 -19.328 1 97.56 300 HIS B C 1
ATOM 5995 O O . HIS B 1 300 ? -4.895 30.484 -19.406 1 97.56 300 HIS B O 1
ATOM 6001 N N . TYR B 1 301 ? -7.055 30.844 -19.453 1 97.75 301 TYR B N 1
ATOM 6002 C CA . TYR B 1 301 ? -6.898 32.25 -19.828 1 97.75 301 TYR B CA 1
ATOM 6003 C C . TYR B 1 301 ? -6.324 33.062 -18.672 1 97.75 301 TYR B C 1
ATOM 6005 O O . TYR B 1 301 ? -5.594 34.031 -18.875 1 97.75 301 TYR B O 1
ATOM 6013 N N . CYS B 1 302 ? -6.656 32.688 -17.516 1 95.94 302 CYS B N 1
ATOM 6014 C CA . CYS B 1 302 ? -6.062 33.312 -16.344 1 95.94 302 CYS B CA 1
ATOM 6015 C C . CYS B 1 302 ? -4.551 33.125 -16.328 1 95.94 302 CYS B C 1
ATOM 6017 O O . CYS B 1 302 ? -3.805 34.062 -16.016 1 95.94 302 CYS B O 1
ATOM 6019 N N . LEU B 1 303 ? -4.102 31.969 -16.641 1 94.75 303 LEU B N 1
ATOM 6020 C CA . LEU B 1 303 ? -2.676 31.656 -16.719 1 94.75 303 LEU B CA 1
ATOM 6021 C C . LEU B 1 303 ? -1.984 32.531 -17.75 1 94.75 303 LEU B C 1
ATOM 6023 O O . LEU B 1 303 ? -0.82 32.906 -17.594 1 94.75 303 LEU B O 1
ATOM 6027 N N . LEU B 1 304 ? -2.689 32.844 -18.797 1 96.44 304 LEU B N 1
ATOM 6028 C CA . LEU B 1 304 ? -2.156 33.656 -19.875 1 96.44 304 LEU B CA 1
ATOM 6029 C C . LEU B 1 304 ? -2.303 35.156 -19.547 1 96.44 304 LEU B C 1
ATOM 6031 O O . LEU B 1 304 ? -1.959 36 -20.359 1 96.44 304 LEU B O 1
ATOM 6035 N N . LYS B 1 305 ? -2.865 35.469 -18.422 1 96.25 305 LYS B N 1
ATOM 6036 C CA . LYS B 1 305 ? -3.107 36.812 -17.953 1 96.25 305 LYS B CA 1
ATOM 6037 C C . LYS B 1 305 ? -4.113 37.562 -18.844 1 96.25 305 LYS B C 1
ATOM 6039 O O . LYS B 1 305 ? -4.043 38.781 -19 1 96.25 305 LYS B O 1
ATOM 6044 N N . ASP B 1 306 ? -4.793 36.812 -19.547 1 97.38 306 ASP B N 1
ATOM 6045 C CA . ASP B 1 306 ? -5.957 37.344 -20.25 1 97.38 306 ASP B CA 1
ATOM 6046 C C . ASP B 1 306 ? -7.207 37.281 -19.375 1 97.38 306 ASP B C 1
ATOM 6048 O O . ASP B 1 306 ? -8.086 36.438 -19.609 1 97.38 306 ASP B O 1
ATOM 6052 N N . TYR B 1 307 ? -7.367 38.188 -18.5 1 97.56 307 TYR B N 1
ATOM 6053 C CA . TYR B 1 307 ? -8.391 38.156 -17.469 1 97.56 307 TYR B CA 1
ATOM 6054 C C . TYR B 1 307 ? -9.773 38.406 -18.047 1 97.56 307 TYR B C 1
ATOM 6056 O O . TYR B 1 307 ? -10.773 37.938 -17.484 1 97.56 307 TYR B O 1
ATOM 6064 N N . GLY B 1 308 ? -9.836 39.094 -19.109 1 97.56 308 GLY B N 1
ATOM 6065 C CA . GLY B 1 308 ? -11.117 39.312 -19.75 1 97.56 308 GLY B CA 1
ATOM 6066 C C . GLY B 1 308 ? -11.781 38.062 -20.234 1 97.56 308 GLY B C 1
ATOM 6067 O O . GLY B 1 308 ? -12.945 37.781 -19.922 1 97.56 308 GLY B O 1
ATOM 6068 N N . ARG B 1 309 ? -11.078 37.281 -21.031 1 97.31 309 ARG B N 1
ATOM 6069 C CA . ARG B 1 309 ? -11.609 36 -21.5 1 97.31 309 ARG B CA 1
ATOM 6070 C C . ARG B 1 309 ? -11.82 35.031 -20.344 1 97.31 309 ARG B C 1
ATOM 6072 O O . ARG B 1 309 ? -12.758 34.219 -20.375 1 97.31 309 ARG B O 1
ATOM 6079 N N . ALA B 1 310 ? -10.898 35.094 -19.375 1 98.56 310 ALA B N 1
ATOM 6080 C CA . ALA B 1 310 ? -11.086 34.281 -18.188 1 98.56 310 ALA B CA 1
ATOM 6081 C C . ALA B 1 310 ? -12.422 34.594 -17.516 1 98.56 310 ALA B C 1
ATOM 6083 O O . ALA B 1 310 ? -13.188 33.688 -17.172 1 98.56 310 ALA B O 1
ATOM 6084 N N . LYS B 1 311 ? -12.664 35.875 -17.328 1 98.44 311 LYS B N 1
ATOM 6085 C CA . LYS B 1 311 ? -13.906 36.312 -16.703 1 98.44 311 LYS B CA 1
ATOM 6086 C C . LYS B 1 311 ? -15.117 35.875 -17.516 1 98.44 311 LYS B C 1
ATOM 6088 O O . LYS B 1 311 ? -16.109 35.406 -16.953 1 98.44 311 LYS B O 1
ATOM 6093 N N . PHE B 1 312 ? -15.031 36 -18.797 1 98.44 312 PHE B N 1
ATOM 6094 C CA . PHE B 1 312 ? -16.125 35.562 -19.672 1 98.44 312 PHE B CA 1
ATOM 6095 C C . PHE B 1 312 ? -16.469 34.125 -19.438 1 98.44 312 PHE B C 1
ATOM 6097 O O . PHE B 1 312 ? -17.641 33.781 -19.234 1 98.44 312 PHE B O 1
ATOM 6104 N N . ASN B 1 313 ? -15.492 33.281 -19.516 1 98.62 313 ASN B N 1
ATOM 6105 C CA . ASN B 1 313 ? -15.711 31.844 -19.375 1 98.62 313 ASN B CA 1
ATOM 6106 C C . ASN B 1 313 ? -16.219 31.484 -17.984 1 98.62 313 ASN B C 1
ATOM 6108 O O . ASN B 1 313 ? -17.078 30.609 -17.844 1 98.62 313 ASN B O 1
ATOM 6112 N N . ILE B 1 314 ? -15.68 32.125 -16.938 1 98.44 314 ILE B N 1
ATOM 6113 C CA . ILE B 1 314 ? -16.125 31.781 -15.586 1 98.44 314 ILE B CA 1
ATOM 6114 C C . ILE B 1 314 ? -17.562 32.25 -15.383 1 98.44 314 ILE B C 1
ATOM 6116 O O . ILE B 1 314 ? -18.328 31.594 -14.672 1 98.44 314 ILE B O 1
ATOM 6120 N N . ASP B 1 315 ? -17.922 33.375 -15.977 1 98.06 315 ASP B N 1
ATOM 6121 C CA . ASP B 1 315 ? -19.297 33.844 -15.922 1 98.06 315 ASP B CA 1
ATOM 6122 C C . ASP B 1 315 ? -20.25 32.844 -16.609 1 98.06 315 ASP B C 1
ATOM 6124 O O . ASP B 1 315 ? -21.359 32.625 -16.125 1 98.06 315 ASP B O 1
ATOM 6128 N N . MET B 1 316 ? -19.812 32.312 -17.719 1 98.12 316 MET B N 1
ATOM 6129 C CA . MET B 1 316 ? -20.594 31.312 -18.406 1 98.12 316 MET B CA 1
ATOM 6130 C C . MET B 1 316 ? -20.781 30.078 -17.531 1 98.12 316 MET B C 1
ATOM 6132 O O . MET B 1 316 ? -21.859 29.5 -17.469 1 98.12 316 MET B O 1
ATOM 6136 N N . ALA B 1 317 ? -19.688 29.609 -16.906 1 98.31 317 ALA B N 1
ATOM 6137 C CA . ALA B 1 317 ? -19.766 28.453 -16 1 98.31 317 ALA B CA 1
ATOM 6138 C C . ALA B 1 317 ? -20.781 28.703 -14.891 1 98.31 317 ALA B C 1
ATOM 6140 O O . ALA B 1 317 ? -21.578 27.812 -14.562 1 98.31 317 ALA B O 1
ATOM 6141 N N . THR B 1 318 ? -20.719 29.891 -14.297 1 97.06 318 THR B N 1
ATOM 6142 C CA . THR B 1 318 ? -21.609 30.234 -13.195 1 97.06 318 THR B CA 1
ATOM 6143 C C . THR B 1 318 ? -23.062 30.281 -13.664 1 97.06 318 THR B C 1
ATOM 6145 O O . THR B 1 318 ? -23.969 29.938 -12.906 1 97.06 318 THR B O 1
ATOM 6148 N N . GLN B 1 319 ? -23.312 30.703 -14.852 1 96.81 319 GLN B N 1
ATOM 6149 C CA . GLN B 1 319 ? -24.656 30.719 -15.414 1 96.81 319 GLN B CA 1
ATOM 6150 C C . GLN B 1 319 ? -25.219 29.297 -15.508 1 96.81 319 GLN B C 1
ATOM 6152 O O . GLN B 1 319 ? -26.375 29.062 -15.18 1 96.81 319 GLN B O 1
ATOM 6157 N N . VAL B 1 320 ? -24.375 28.422 -15.977 1 97.31 320 VAL B N 1
ATOM 6158 C CA . VAL B 1 320 ? -24.797 27.031 -16.109 1 97.31 320 VAL B CA 1
ATOM 6159 C C . VAL B 1 320 ? -25.062 26.438 -14.727 1 97.31 320 VAL B C 1
ATOM 6161 O O . VAL B 1 320 ? -26.016 25.672 -14.555 1 97.31 320 VAL B O 1
ATOM 6164 N N . ILE B 1 321 ? -24.266 26.734 -13.766 1 96.5 321 ILE B N 1
ATOM 6165 C CA . ILE B 1 321 ? -24.391 26.25 -12.398 1 96.5 321 ILE B CA 1
ATOM 6166 C C . ILE B 1 321 ? -25.719 26.688 -11.805 1 96.5 321 ILE B C 1
ATOM 6168 O O . ILE B 1 321 ? -26.344 25.953 -11.047 1 96.5 321 ILE B O 1
ATOM 6172 N N . ASN B 1 322 ? -26.125 27.859 -12.102 1 93.12 322 ASN B N 1
ATOM 6173 C CA . ASN B 1 322 ? -27.344 28.438 -11.531 1 93.12 322 ASN B CA 1
ATOM 6174 C C . ASN B 1 322 ? -28.594 27.75 -12.055 1 93.12 322 ASN B C 1
ATOM 6176 O O . ASN B 1 322 ? -29.641 27.781 -11.406 1 93.12 322 ASN B O 1
ATOM 6180 N N . THR B 1 323 ? -28.5 27.094 -13.172 1 93.75 323 THR B N 1
ATOM 6181 C CA . THR B 1 323 ? -29.688 26.516 -13.797 1 93.75 323 THR B CA 1
ATOM 6182 C C . THR B 1 323 ? -29.656 24.984 -13.711 1 93.75 323 THR B C 1
ATOM 6184 O O . THR B 1 323 ? -30.547 24.312 -14.25 1 93.75 323 THR B O 1
ATOM 6187 N N . ASN B 1 324 ? -28.594 24.5 -13.125 1 94.5 324 ASN B N 1
ATOM 6188 C CA . ASN B 1 324 ? -28.453 23.047 -13.062 1 94.5 324 ASN B CA 1
ATOM 6189 C C . ASN B 1 324 ? -27.984 22.594 -11.688 1 94.5 324 ASN B C 1
ATOM 6191 O O . ASN B 1 324 ? -27.469 23.391 -10.906 1 94.5 324 ASN B O 1
ATOM 6195 N N . ASN B 1 325 ? -28.25 21.375 -11.422 1 92.81 325 ASN B N 1
ATOM 6196 C CA . ASN B 1 325 ? -27.781 20.781 -10.172 1 92.81 325 ASN B CA 1
ATOM 6197 C C . ASN B 1 325 ? -26.359 20.266 -10.312 1 92.81 325 ASN B C 1
ATOM 6199 O O . ASN B 1 325 ? -26.125 19.25 -10.977 1 92.81 325 ASN B O 1
ATOM 6203 N N . ILE B 1 326 ? -25.469 21.016 -9.703 1 95.25 326 ILE B N 1
ATOM 6204 C CA . ILE B 1 326 ? -24.062 20.672 -9.773 1 95.25 326 ILE B CA 1
ATOM 6205 C C . ILE B 1 326 ? -23.562 20.25 -8.391 1 95.25 326 ILE B C 1
ATOM 6207 O O . ILE B 1 326 ? -23.984 20.812 -7.379 1 95.25 326 ILE B O 1
ATOM 6211 N N . ASP B 1 327 ? -22.75 19.234 -8.289 1 94.5 327 ASP B N 1
ATOM 6212 C CA . ASP B 1 327 ? -22.234 18.719 -7.016 1 94.5 327 ASP B CA 1
ATOM 6213 C C . ASP B 1 327 ? -21.344 19.75 -6.324 1 94.5 327 ASP B C 1
ATOM 6215 O O . ASP B 1 327 ? -20.766 20.625 -6.98 1 94.5 327 ASP B O 1
ATOM 6219 N N . ASN B 1 328 ? -21.172 19.625 -5.035 1 95.31 328 ASN B N 1
ATOM 6220 C CA . ASN B 1 328 ? -20.453 20.594 -4.207 1 95.31 328 ASN B CA 1
ATOM 6221 C C . ASN B 1 328 ? -18.969 20.625 -4.527 1 95.31 328 ASN B C 1
ATOM 6223 O O . ASN B 1 328 ? -18.328 21.672 -4.398 1 95.31 328 ASN B O 1
ATOM 6227 N N . ARG B 1 329 ? -18.453 19.609 -4.941 1 94.69 329 ARG B N 1
ATOM 6228 C CA . ARG B 1 329 ? -17.031 19.547 -5.262 1 94.69 329 ARG B CA 1
ATOM 6229 C C . ARG B 1 329 ? -16.703 20.469 -6.441 1 94.69 329 ARG B C 1
ATOM 6231 O O . ARG B 1 329 ? -15.75 21.25 -6.379 1 94.69 329 ARG B O 1
ATOM 6238 N N . LEU B 1 330 ? -17.5 20.266 -7.445 1 96.56 330 LEU B N 1
ATOM 6239 C CA . LEU B 1 330 ? -17.297 21.094 -8.625 1 96.56 330 LEU B CA 1
ATOM 6240 C C . LEU B 1 330 ? -17.609 22.562 -8.328 1 96.56 330 LEU B C 1
ATOM 6242 O O . LEU B 1 330 ? -16.906 23.453 -8.82 1 96.56 330 LEU B O 1
ATOM 6246 N N . LEU B 1 331 ? -18.594 22.797 -7.551 1 97.5 331 LEU B N 1
ATOM 6247 C CA . LEU B 1 331 ? -18.938 24.172 -7.176 1 97.5 331 LEU B CA 1
ATOM 6248 C C . LEU B 1 331 ? -17.766 24.844 -6.469 1 97.5 331 LEU B C 1
ATOM 6250 O O . LEU B 1 331 ? -17.453 26 -6.762 1 97.5 331 LEU B O 1
ATOM 6254 N N . ALA B 1 332 ? -17.109 24.109 -5.539 1 97.44 332 ALA B N 1
ATOM 6255 C CA . ALA B 1 332 ? -15.984 24.672 -4.805 1 97.44 332 ALA B CA 1
ATOM 6256 C C . ALA B 1 332 ? -14.867 25.094 -5.754 1 97.44 332 ALA B C 1
ATOM 6258 O O . ALA B 1 332 ? -14.281 26.172 -5.594 1 97.44 332 ALA B O 1
ATOM 6259 N N . ILE B 1 333 ? -14.656 24.281 -6.762 1 97.31 333 ILE B N 1
ATOM 6260 C CA . ILE B 1 333 ? -13.578 24.531 -7.719 1 97.31 333 ILE B CA 1
ATOM 6261 C C . ILE B 1 333 ? -13.922 25.75 -8.578 1 97.31 333 ILE B C 1
ATOM 6263 O O . ILE B 1 333 ? -13.07 26.625 -8.797 1 97.31 333 ILE B O 1
ATOM 6267 N N . VAL B 1 334 ? -15.125 25.797 -9.023 1 98.25 334 VAL B N 1
ATOM 6268 C CA . VAL B 1 334 ? -15.555 26.875 -9.914 1 98.25 334 VAL B CA 1
ATOM 6269 C C . VAL B 1 334 ? -15.57 28.203 -9.148 1 98.25 334 VAL B C 1
ATOM 6271 O O . VAL B 1 334 ? -15.109 29.219 -9.656 1 98.25 334 VAL B O 1
ATOM 6274 N N . PHE B 1 335 ? -16.078 28.203 -7.941 1 98.31 335 PHE B N 1
ATOM 6275 C CA . PHE B 1 335 ? -16.125 29.406 -7.141 1 98.31 335 PHE B CA 1
ATOM 6276 C C . PHE B 1 335 ? -14.711 29.891 -6.812 1 98.31 335 PHE B C 1
ATOM 6278 O O . PHE B 1 335 ? -14.453 31.094 -6.777 1 98.31 335 PHE B O 1
ATOM 6285 N N . HIS B 1 336 ? -13.867 28.938 -6.508 1 98.12 336 HIS B N 1
ATOM 6286 C CA . HIS B 1 336 ? -12.477 29.312 -6.27 1 98.12 336 HIS B CA 1
ATOM 6287 C C . HIS B 1 336 ? -11.867 29.969 -7.496 1 98.12 336 HIS B C 1
ATOM 6289 O O . HIS B 1 336 ? -11.148 30.969 -7.371 1 98.12 336 HIS B O 1
ATOM 6295 N N . GLU B 1 337 ? -12.188 29.406 -8.68 1 97.81 337 GLU B N 1
ATOM 6296 C CA . GLU B 1 337 ? -11.688 30.016 -9.906 1 97.81 337 GLU B CA 1
ATOM 6297 C C . GLU B 1 337 ? -12.266 31.406 -10.117 1 97.81 337 GLU B C 1
ATOM 6299 O O . GLU B 1 337 ? -11.555 32.312 -10.523 1 97.81 337 GLU B O 1
ATOM 6304 N N . ALA B 1 338 ? -13.516 31.562 -9.867 1 98.12 338 ALA B N 1
ATOM 6305 C CA . ALA B 1 338 ? -14.156 32.875 -9.953 1 98.12 338 ALA B CA 1
ATOM 6306 C C . ALA B 1 338 ? -13.5 33.875 -9 1 98.12 338 ALA B C 1
ATOM 6308 O O . ALA B 1 338 ? -13.234 35 -9.375 1 98.12 338 ALA B O 1
ATOM 6309 N N . PHE B 1 339 ? -13.242 33.438 -7.805 1 97.88 339 PHE B N 1
ATOM 6310 C CA . PHE B 1 339 ? -12.547 34.25 -6.812 1 97.88 339 PHE B CA 1
ATOM 6311 C C . PHE B 1 339 ? -11.203 34.719 -7.352 1 97.88 339 PHE B C 1
ATOM 6313 O O . PHE B 1 339 ? -10.914 35.938 -7.328 1 97.88 339 PHE B O 1
ATOM 6320 N N . CYS B 1 340 ? -10.445 33.812 -7.914 1 97.31 340 CYS B N 1
ATOM 6321 C CA . CYS B 1 340 ? -9.109 34.125 -8.43 1 97.31 340 CYS B CA 1
ATOM 6322 C C . CYS B 1 340 ? -9.188 35.094 -9.578 1 97.31 340 CYS B C 1
ATOM 6324 O O . CYS B 1 340 ? -8.289 35.938 -9.75 1 97.31 340 CYS B O 1
ATOM 6326 N N . ILE B 1 341 ? -10.211 35.031 -10.328 1 97.81 341 ILE B N 1
ATOM 6327 C CA . ILE B 1 341 ? -10.344 35.906 -11.5 1 97.81 341 ILE B CA 1
ATOM 6328 C C . ILE B 1 341 ? -10.852 37.281 -11.078 1 97.81 341 ILE B C 1
ATOM 6330 O O . ILE B 1 341 ? -10.312 38.312 -11.5 1 97.81 341 ILE B O 1
ATOM 6334 N N . TYR B 1 342 ? -11.789 37.312 -10.203 1 97.56 342 TYR B N 1
ATOM 6335 C CA . TYR B 1 342 ? -12.422 38.594 -9.82 1 97.56 342 TYR B CA 1
ATOM 6336 C C . TYR B 1 342 ? -11.508 39.406 -8.93 1 97.56 342 TYR B C 1
ATOM 6338 O O . TYR B 1 342 ? -11.742 40.594 -8.711 1 97.56 342 TYR B O 1
ATOM 6346 N N . ILE B 1 343 ? -10.469 38.844 -8.43 1 96.38 343 ILE B N 1
ATOM 6347 C CA . ILE B 1 343 ? -9.43 39.562 -7.723 1 96.38 343 ILE B CA 1
ATOM 6348 C C . ILE B 1 343 ? -8.938 40.719 -8.594 1 96.38 343 ILE B C 1
ATOM 6350 O O . ILE B 1 343 ? -8.523 41.781 -8.078 1 96.38 343 ILE B O 1
ATOM 6354 N N . HIS B 1 344 ? -9.086 40.594 -9.938 1 95.56 344 HIS B N 1
ATOM 6355 C CA . HIS B 1 344 ? -8.547 41.594 -10.883 1 95.56 344 HIS B CA 1
ATOM 6356 C C . HIS B 1 344 ? -9.633 42.531 -11.352 1 95.56 344 HIS B C 1
ATOM 6358 O O . HIS B 1 344 ? -9.359 43.469 -12.125 1 95.56 344 HIS B O 1
ATOM 6364 N N . PHE B 1 345 ? -10.82 42.406 -10.914 1 95.81 345 PHE B N 1
ATOM 6365 C CA . PHE B 1 345 ? -11.906 43.219 -11.484 1 95.81 345 PHE B CA 1
ATOM 6366 C C . PHE B 1 345 ? -12.68 43.938 -10.398 1 95.81 345 PHE B C 1
ATOM 6368 O O . PHE B 1 345 ? -12.82 45.156 -10.43 1 95.81 345 PHE B O 1
ATOM 6375 N N . ASP B 1 346 ? -13.25 43.156 -9.477 1 95 346 ASP B N 1
ATOM 6376 C CA . ASP B 1 346 ? -14.242 43.656 -8.531 1 95 346 ASP B CA 1
ATOM 6377 C C . ASP B 1 346 ? -14.055 43.062 -7.148 1 95 346 ASP B C 1
ATOM 6379 O O . ASP B 1 346 ? -14.219 41.844 -6.965 1 95 346 ASP B O 1
ATOM 6383 N N . GLU B 1 347 ? -13.773 43.875 -6.156 1 95.06 347 GLU B N 1
ATOM 6384 C CA . GLU B 1 347 ? -13.484 43.406 -4.809 1 95.06 347 GLU B CA 1
ATOM 6385 C C . GLU B 1 347 ? -14.719 42.781 -4.168 1 95.06 347 GLU B C 1
ATOM 6387 O O . GLU B 1 347 ? -14.625 41.781 -3.457 1 95.06 347 GLU B O 1
ATOM 6392 N N . ASP B 1 348 ? -15.891 43.375 -4.391 1 96.31 348 ASP B N 1
ATOM 6393 C CA . ASP B 1 348 ? -17.125 42.844 -3.803 1 96.31 348 ASP B CA 1
ATOM 6394 C C . ASP B 1 348 ? -17.422 41.438 -4.336 1 96.31 348 ASP B C 1
ATOM 6396 O O . ASP B 1 348 ? -17.75 40.531 -3.564 1 96.31 348 ASP B O 1
ATOM 6400 N N . LYS B 1 349 ? -17.359 41.344 -5.609 1 96.75 349 LYS B N 1
ATOM 6401 C CA . LYS B 1 349 ? -17.594 40.031 -6.211 1 96.75 349 LYS B CA 1
ATOM 6402 C C . LYS B 1 349 ? -16.516 39.031 -5.797 1 96.75 349 LYS B C 1
ATOM 6404 O O . LYS B 1 349 ? -16.781 37.844 -5.609 1 96.75 349 LYS B O 1
ATOM 6409 N N . MET B 1 350 ? -15.273 39.594 -5.773 1 97.19 350 MET B N 1
ATOM 6410 C CA . MET B 1 350 ? -14.172 38.75 -5.309 1 97.19 350 MET B CA 1
ATOM 6411 C C . MET B 1 350 ? -14.461 38.188 -3.926 1 97.19 350 MET B C 1
ATOM 6413 O O . MET B 1 350 ? -14.328 36.969 -3.707 1 97.19 350 MET B O 1
ATOM 6417 N N . LEU B 1 351 ? -14.922 39 -2.984 1 96.06 351 LEU B N 1
ATOM 6418 C CA . LEU B 1 351 ? -15.234 38.562 -1.623 1 96.06 351 LEU B CA 1
ATOM 6419 C C . LEU B 1 351 ? -16.422 37.625 -1.604 1 96.06 351 LEU B C 1
ATOM 6421 O O . LEU B 1 351 ? -16.469 36.688 -0.793 1 96.06 351 LEU B O 1
ATOM 6425 N N . TYR B 1 352 ? -17.359 37.906 -2.516 1 97.06 352 TYR B N 1
ATOM 6426 C CA . TYR B 1 352 ? -18.516 37.031 -2.645 1 97.06 352 TYR B CA 1
ATOM 6427 C C . TYR B 1 352 ? -18.094 35.625 -2.998 1 97.06 352 TYR B C 1
ATOM 6429 O O . TYR B 1 352 ? -18.5 34.656 -2.326 1 97.06 352 TYR B O 1
ATOM 6437 N N . TYR B 1 353 ? -17.281 35.5 -3.996 1 97.75 353 TYR B N 1
ATOM 6438 C CA . TYR B 1 353 ? -16.844 34.156 -4.441 1 97.75 353 TYR B CA 1
ATOM 6439 C C . TYR B 1 353 ? -15.867 33.562 -3.455 1 97.75 353 TYR B C 1
ATOM 6441 O O . TYR B 1 353 ? -15.812 32.344 -3.295 1 97.75 353 TYR B O 1
ATOM 6449 N N . PHE B 1 354 ? -15.102 34.344 -2.748 1 97.38 354 PHE B N 1
ATOM 6450 C CA . PHE B 1 354 ? -14.242 33.875 -1.673 1 97.38 354 PHE B CA 1
ATOM 6451 C C . PHE B 1 354 ? -15.062 33.156 -0.616 1 97.38 354 PHE B C 1
ATOM 6453 O O . PHE B 1 354 ? -14.75 32 -0.247 1 97.38 354 PHE B O 1
ATOM 6460 N N . ASN B 1 355 ? -16.109 33.781 -0.211 1 95.81 355 ASN B N 1
ATOM 6461 C CA . ASN B 1 355 ? -16.953 33.188 0.811 1 95.81 355 ASN B CA 1
ATOM 6462 C C . ASN B 1 355 ? -17.641 31.906 0.307 1 95.81 355 ASN B C 1
ATOM 6464 O O . ASN B 1 355 ? -17.766 30.922 1.044 1 95.81 355 ASN B O 1
ATOM 6468 N N . LYS B 1 356 ? -18.078 31.953 -0.918 1 96.75 356 LYS B N 1
ATOM 6469 C CA . LYS B 1 356 ? -18.688 30.766 -1.504 1 96.75 356 LYS B CA 1
ATOM 6470 C C . LYS B 1 356 ? -17.688 29.625 -1.587 1 96.75 356 LYS B C 1
ATOM 6472 O O . LYS B 1 356 ? -18.062 28.453 -1.38 1 96.75 356 LYS B O 1
ATOM 6477 N N . THR B 1 357 ? -16.469 29.938 -1.984 1 97.12 357 THR B N 1
ATOM 6478 C CA . THR B 1 357 ? -15.414 28.938 -2.033 1 97.12 357 THR B CA 1
ATOM 6479 C C . THR B 1 357 ? -15.227 28.281 -0.668 1 97.12 357 THR B C 1
ATOM 6481 O O . THR B 1 357 ? -15.188 27.047 -0.562 1 97.12 357 THR B O 1
ATOM 6484 N N . LEU B 1 358 ? -15.148 29.031 0.358 1 95.06 358 LEU B N 1
ATOM 6485 C CA . LEU B 1 358 ? -14.93 28.516 1.709 1 95.06 358 LEU B CA 1
ATOM 6486 C C . LEU B 1 358 ? -16.078 27.625 2.15 1 95.06 358 LEU B C 1
ATOM 6488 O O . LEU B 1 358 ? -15.867 26.547 2.707 1 95.06 358 LEU B O 1
ATOM 6492 N N . ASP B 1 359 ? -17.297 28.078 1.898 1 94.88 359 ASP B N 1
ATOM 6493 C CA . ASP B 1 359 ? -18.484 27.312 2.303 1 94.88 359 ASP B CA 1
ATOM 6494 C C . ASP B 1 359 ? -18.484 25.922 1.673 1 94.88 359 ASP B C 1
ATOM 6496 O O . ASP B 1 359 ? -18.688 24.922 2.365 1 94.88 359 ASP B O 1
ATOM 6500 N N . LYS B 1 360 ? -18.25 25.953 0.38 1 96.38 360 LYS B N 1
ATOM 6501 C CA . LYS B 1 360 ? -18.297 24.672 -0.323 1 96.38 360 LYS B CA 1
ATOM 6502 C C . LYS B 1 360 ? -17.094 23.812 0.025 1 96.38 360 LYS B C 1
ATOM 6504 O O . LYS B 1 360 ? -17.219 22.594 0.172 1 96.38 360 LYS B O 1
ATOM 6509 N N . ALA B 1 361 ? -15.938 24.406 0.111 1 95.44 361 ALA B N 1
ATOM 6510 C CA . ALA B 1 361 ? -14.719 23.672 0.428 1 95.44 361 ALA B CA 1
ATOM 6511 C C . ALA B 1 361 ? -14.805 23.047 1.816 1 95.44 361 ALA B C 1
ATOM 6513 O O . ALA B 1 361 ? -14.336 21.922 2.027 1 95.44 361 ALA B O 1
ATOM 6514 N N . LEU B 1 362 ? -15.367 23.734 2.775 1 93.69 362 LEU B N 1
ATOM 6515 C CA . LEU B 1 362 ? -15.547 23.219 4.125 1 93.69 362 LEU B CA 1
ATOM 6516 C C . LEU B 1 362 ? -16.516 22.047 4.129 1 93.69 362 LEU B C 1
ATOM 6518 O O . LEU B 1 362 ? -16.297 21.062 4.848 1 93.69 362 LEU B O 1
ATOM 6522 N N . LEU B 1 363 ? -17.531 22.219 3.334 1 92.44 363 LEU B N 1
ATOM 6523 C CA . LEU B 1 363 ? -18.531 21.172 3.26 1 92.44 363 LEU B CA 1
ATOM 6524 C C . LEU B 1 363 ? -17.938 19.875 2.744 1 92.44 363 LEU B C 1
ATOM 6526 O O . LEU B 1 363 ? -18.281 18.797 3.223 1 92.44 363 LEU B O 1
ATOM 6530 N N . ILE B 1 364 ? -17.062 19.984 1.818 1 93.44 364 ILE B N 1
ATOM 6531 C CA . ILE B 1 364 ? -16.547 18.766 1.206 1 93.44 364 ILE B CA 1
ATOM 6532 C C . ILE B 1 364 ? -15.203 18.406 1.845 1 93.44 364 ILE B C 1
ATOM 6534 O O . ILE B 1 364 ? -14.594 17.391 1.491 1 93.44 364 ILE B O 1
ATOM 6538 N N . GLY B 1 365 ? -14.727 19.25 2.744 1 91.69 365 GLY B N 1
ATOM 6539 C CA . GLY B 1 365 ? -13.492 18.969 3.463 1 91.69 365 GLY B CA 1
ATOM 6540 C C . GLY B 1 365 ? -12.25 19.141 2.611 1 91.69 365 GLY B C 1
ATOM 6541 O O . GLY B 1 365 ? -11.32 18.344 2.688 1 91.69 365 GLY B O 1
ATOM 6542 N N . ASN B 1 366 ? -12.234 20.094 1.696 1 93.5 366 ASN B N 1
ATOM 6543 C CA . ASN B 1 366 ? -11.086 20.391 0.845 1 93.5 366 ASN B CA 1
ATOM 6544 C C . ASN B 1 366 ? -10.203 21.469 1.445 1 93.5 366 ASN B C 1
ATOM 6546 O O . ASN B 1 366 ? -10.297 22.641 1.056 1 93.5 366 ASN B O 1
ATOM 6550 N N . ASN B 1 367 ? -9.25 21.047 2.205 1 92.44 367 ASN B N 1
ATOM 6551 C CA . ASN B 1 367 ? -8.398 22 2.922 1 92.44 367 ASN B CA 1
ATOM 6552 C C . ASN B 1 367 ? -7.422 22.703 1.983 1 92.44 367 ASN B C 1
ATOM 6554 O O . ASN B 1 367 ? -7.047 23.844 2.217 1 92.44 367 ASN B O 1
ATOM 6558 N N . GLU B 1 368 ? -7.055 22 0.909 1 92.81 368 GLU B N 1
ATOM 6559 C CA . GLU B 1 368 ? -6.133 22.594 -0.051 1 92.81 368 GLU B CA 1
ATOM 6560 C C . GLU B 1 368 ? -6.746 23.844 -0.695 1 92.81 368 GLU B C 1
ATOM 6562 O O . GLU B 1 368 ? -6.074 24.859 -0.84 1 92.81 368 GLU B O 1
ATOM 6567 N N . LEU B 1 369 ? -7.961 23.703 -0.982 1 95 369 LEU B N 1
ATOM 6568 C CA . LEU B 1 369 ? -8.664 24.828 -1.6 1 95 369 LEU B CA 1
ATOM 6569 C C . LEU B 1 369 ? -8.844 25.969 -0.608 1 95 369 LEU B C 1
ATOM 6571 O O . LEU B 1 369 ? -8.734 27.141 -0.981 1 95 369 LEU B O 1
ATOM 6575 N N . ILE B 1 370 ? -9.094 25.625 0.596 1 94.44 370 ILE B N 1
ATOM 6576 C CA . ILE B 1 370 ? -9.266 26.625 1.644 1 94.44 370 ILE B CA 1
ATOM 6577 C C . ILE B 1 370 ? -7.961 27.391 1.845 1 94.44 370 ILE B C 1
ATOM 6579 O O . ILE B 1 370 ? -7.953 28.625 1.868 1 94.44 370 ILE B O 1
ATOM 6583 N N . LEU B 1 371 ? -6.91 26.609 1.924 1 94.06 371 LEU B N 1
ATOM 6584 C CA . LEU B 1 371 ? -5.605 27.219 2.158 1 94.06 371 LEU B CA 1
ATOM 6585 C C . LEU B 1 371 ? -5.203 28.109 0.993 1 94.06 371 LEU B C 1
ATOM 6587 O O . LEU B 1 371 ? -4.691 29.219 1.201 1 94.06 371 LEU B O 1
ATOM 6591 N N . ASP B 1 372 ? -5.434 27.641 -0.181 1 95.94 372 ASP B N 1
ATOM 6592 C CA . ASP B 1 372 ? -5.094 28.453 -1.354 1 95.94 372 ASP B CA 1
ATOM 6593 C C . ASP B 1 372 ? -5.898 29.75 -1.39 1 95.94 372 ASP B C 1
ATOM 6595 O O . ASP B 1 372 ? -5.352 30.812 -1.654 1 95.94 372 ASP B O 1
ATOM 6599 N N . ALA B 1 373 ? -7.195 29.625 -1.129 1 96.25 373 ALA B N 1
ATOM 6600 C CA . ALA B 1 373 ? -8.055 30.812 -1.108 1 96.25 373 ALA B CA 1
ATOM 6601 C C . ALA B 1 373 ? -7.605 31.797 -0.035 1 96.25 373 ALA B C 1
ATOM 6603 O O . ALA B 1 373 ? -7.504 33 -0.291 1 96.25 373 ALA B O 1
ATOM 6604 N N . MET B 1 374 ? -7.309 31.312 1.111 1 94.88 374 MET B N 1
ATOM 6605 C CA . MET B 1 374 ? -6.895 32.156 2.23 1 94.88 374 MET B CA 1
ATOM 6606 C C . MET B 1 374 ? -5.562 32.844 1.934 1 94.88 374 MET B C 1
ATOM 6608 O O . MET B 1 374 ? -5.398 34.031 2.197 1 94.88 374 MET B O 1
ATOM 6612 N N . ASN B 1 375 ? -4.668 32.125 1.412 1 95.06 375 ASN B N 1
ATOM 6613 C CA . ASN B 1 375 ? -3.369 32.719 1.091 1 95.06 375 ASN B CA 1
ATOM 6614 C C . ASN B 1 375 ? -3.496 33.812 0.046 1 95.06 375 ASN B C 1
ATOM 6616 O O . ASN B 1 375 ? -2.848 34.875 0.158 1 95.06 375 ASN B O 1
ATOM 6620 N N . LYS B 1 376 ? -4.285 33.562 -0.892 1 95.94 376 LYS B N 1
ATOM 6621 C CA . LYS B 1 376 ? -4.461 34.562 -1.952 1 95.94 376 LYS B CA 1
ATOM 6622 C C . LYS B 1 376 ? -5.137 35.812 -1.421 1 95.94 376 LYS B C 1
ATOM 6624 O O . LYS B 1 376 ? -4.789 36.938 -1.819 1 95.94 376 LYS B O 1
ATOM 6629 N N . ILE B 1 377 ? -6.145 35.656 -0.585 1 95.56 377 ILE B N 1
ATOM 6630 C CA . ILE B 1 377 ? -6.82 36.812 -0.035 1 95.56 377 ILE B CA 1
ATOM 6631 C C . ILE B 1 377 ? -5.871 37.594 0.89 1 95.56 377 ILE B C 1
ATOM 6633 O O . ILE B 1 377 ? -5.902 38.812 0.944 1 95.56 377 ILE B O 1
ATOM 6637 N N . PHE B 1 378 ? -5.027 36.844 1.613 1 94.44 378 PHE B N 1
ATOM 6638 C CA . PHE B 1 378 ? -4.02 37.469 2.455 1 94.44 378 PHE B CA 1
ATOM 6639 C C . PHE B 1 378 ? -3.049 38.312 1.612 1 94.44 378 PHE B C 1
ATOM 6641 O O . PHE B 1 378 ? -2.721 39.438 1.961 1 94.44 378 PHE B O 1
ATOM 6648 N N . ASP B 1 379 ? -2.623 37.719 0.532 1 95.12 379 ASP B N 1
ATOM 6649 C CA . ASP B 1 379 ? -1.73 38.438 -0.372 1 95.12 379 ASP B CA 1
ATOM 6650 C C . ASP B 1 379 ? -2.387 39.719 -0.893 1 95.12 379 ASP B C 1
ATOM 6652 O O . ASP B 1 379 ? -1.734 40.75 -1.001 1 95.12 379 ASP B O 1
ATOM 6656 N N . TYR B 1 380 ? -3.627 39.562 -1.252 1 95.5 380 TYR B N 1
ATOM 6657 C CA . TYR B 1 380 ? -4.379 40.688 -1.812 1 95.5 380 TYR B CA 1
ATOM 6658 C C . TYR B 1 380 ? -4.41 41.844 -0.845 1 95.5 380 TYR B C 1
ATOM 6660 O O . TYR B 1 380 ? -4.098 43 -1.223 1 95.5 380 TYR B O 1
ATOM 6668 N N . PHE B 1 381 ? -4.699 41.656 0.383 1 94.06 381 PHE B N 1
ATOM 6669 C CA . PHE B 1 381 ? -4.836 42.75 1.346 1 94.06 381 PHE B CA 1
ATOM 6670 C C . PHE B 1 381 ? -3.473 43.188 1.864 1 94.06 381 PHE B C 1
ATOM 6672 O O . PHE B 1 381 ? -3.299 44.344 2.277 1 94.06 381 PHE B O 1
ATOM 6679 N N . GLU B 1 382 ? -2.52 42.25 1.847 1 93.12 382 GLU B N 1
ATOM 6680 C CA . GLU B 1 382 ? -1.152 42.656 2.152 1 93.12 382 GLU B CA 1
ATOM 6681 C C . GLU B 1 382 ? -0.635 43.656 1.128 1 93.12 382 GLU B C 1
ATOM 6683 O O . GLU B 1 382 ? 0.021 44.656 1.488 1 93.12 382 GLU B O 1
ATOM 6688 N N . ALA B 1 383 ? -0.894 43.438 -0.102 1 94 383 ALA B N 1
ATOM 6689 C CA . ALA B 1 383 ? -0.47 44.312 -1.177 1 94 383 ALA B CA 1
ATOM 6690 C C . ALA B 1 383 ? -1.141 45.688 -1.052 1 94 383 ALA B C 1
ATOM 6692 O O . ALA B 1 383 ? -0.572 46.688 -1.456 1 94 383 ALA B O 1
ATOM 6693 N N . LYS B 1 384 ? -2.27 45.719 -0.415 1 93.81 384 LYS B N 1
ATOM 6694 C CA . LYS B 1 384 ? -3.008 46.938 -0.218 1 93.81 384 LYS B CA 1
ATOM 6695 C C . LYS B 1 384 ? -2.695 47.562 1.145 1 93.81 384 LYS B C 1
ATOM 6697 O O . LYS B 1 384 ? -3.342 48.531 1.56 1 93.81 384 LYS B O 1
ATOM 6702 N N . ASN B 1 385 ? -1.769 46.938 1.917 1 91.12 385 ASN B N 1
ATOM 6703 C CA . ASN B 1 385 ? -1.361 47.375 3.25 1 91.12 385 ASN B CA 1
ATOM 6704 C C . ASN B 1 385 ? -2.537 47.375 4.223 1 91.12 385 ASN B C 1
ATOM 6706 O O . ASN B 1 385 ? -2.676 48.281 5.035 1 91.12 385 ASN B O 1
ATOM 6710 N N . SER B 1 386 ? -3.459 46.469 4 1 90.56 386 SER B N 1
ATOM 6711 C CA . SER B 1 386 ? -4.625 46.312 4.867 1 90.56 386 SER B CA 1
ATOM 6712 C C . SER B 1 386 ? -4.555 45 5.656 1 90.56 386 SER B C 1
ATOM 6714 O O . SER B 1 386 ? -5.457 44.156 5.566 1 90.56 386 SER B O 1
ATOM 6716 N N . ILE B 1 387 ? -3.623 44.938 6.508 1 87.5 387 ILE B N 1
ATOM 6717 C CA . ILE B 1 387 ? -3.357 43.719 7.281 1 87.5 387 ILE B CA 1
ATOM 6718 C C . ILE B 1 387 ? -4.5 43.469 8.266 1 87.5 387 ILE B C 1
ATOM 6720 O O . ILE B 1 387 ? -4.848 42.312 8.547 1 87.5 387 ILE B O 1
ATOM 6724 N N . ASP B 1 388 ? -5.074 44.469 8.742 1 87.56 388 ASP B N 1
ATOM 6725 C CA . ASP B 1 388 ? -6.188 44.344 9.672 1 87.56 388 ASP B CA 1
ATOM 6726 C C . ASP B 1 388 ? -7.352 43.562 9.062 1 87.56 388 ASP B C 1
ATOM 6728 O O . ASP B 1 388 ? -8.047 42.844 9.758 1 87.56 388 ASP B O 1
ATOM 6732 N N . ARG B 1 389 ? -7.496 43.75 7.785 1 90.25 389 ARG B N 1
ATOM 6733 C CA . ARG B 1 389 ? -8.562 43.031 7.086 1 90.25 389 ARG B CA 1
ATOM 6734 C C . ARG B 1 389 ? -8.281 41.531 7.066 1 90.25 389 ARG B C 1
ATOM 6736 O O . ARG B 1 389 ? -9.211 40.719 7.156 1 90.25 389 ARG B O 1
ATOM 6743 N N . ASN B 1 390 ? -7.016 41.188 6.906 1 90.44 390 ASN B N 1
ATOM 6744 C CA . ASN B 1 390 ? -6.629 39.781 6.949 1 90.44 390 ASN B CA 1
ATOM 6745 C C . ASN B 1 390 ? -6.965 39.156 8.297 1 90.44 390 ASN B C 1
ATOM 6747 O O . ASN B 1 390 ? -7.449 38.031 8.344 1 90.44 390 ASN B O 1
ATOM 6751 N N . LEU B 1 391 ? -6.746 39.844 9.312 1 88.25 391 LEU B N 1
ATOM 6752 C CA . LEU B 1 391 ? -7.035 39.344 10.648 1 88.25 391 LEU B CA 1
ATOM 6753 C C . LEU B 1 391 ? -8.539 39.219 10.867 1 88.25 391 LEU B C 1
ATOM 6755 O O . LEU B 1 391 ? -8.992 38.281 11.516 1 88.25 391 LEU B O 1
ATOM 6759 N N . GLU B 1 392 ? -9.25 40.156 10.328 1 89.06 392 GLU B N 1
ATOM 6760 C CA . GLU B 1 392 ? -10.711 40.094 10.414 1 89.06 392 GLU B CA 1
ATOM 6761 C C . GLU B 1 392 ? -11.234 38.844 9.688 1 89.06 392 GLU B C 1
ATOM 6763 O O . GLU B 1 392 ? -12.117 38.156 10.195 1 89.06 392 GLU B O 1
ATOM 6768 N N . ILE B 1 393 ? -10.68 38.656 8.562 1 91.38 393 ILE B N 1
ATOM 6769 C CA . ILE B 1 393 ? -11.086 37.531 7.75 1 91.38 393 ILE B CA 1
ATOM 6770 C C . ILE B 1 393 ? -10.758 36.219 8.484 1 91.38 393 ILE B C 1
ATOM 6772 O O . ILE B 1 393 ? -11.57 35.281 8.516 1 91.38 393 ILE B O 1
ATOM 6776 N N . LEU B 1 394 ? -9.617 36.156 9.062 1 90.31 394 LEU B N 1
ATOM 6777 C CA . LEU B 1 394 ? -9.203 34.969 9.797 1 90.31 394 LEU B CA 1
ATOM 6778 C C . LEU B 1 394 ? -10.125 34.719 10.977 1 90.31 394 LEU B C 1
ATOM 6780 O O . LEU B 1 394 ? -10.43 33.562 11.297 1 90.31 394 LEU B O 1
ATOM 6784 N N . LYS B 1 395 ? -10.555 35.719 11.609 1 88.75 395 LYS B N 1
ATOM 6785 C CA . LYS B 1 395 ? -11.477 35.594 12.734 1 88.75 395 LYS B CA 1
ATOM 6786 C C . LYS B 1 395 ? -12.805 34.969 12.297 1 88.75 395 LYS B C 1
ATOM 6788 O O . LYS B 1 395 ? -13.359 34.125 12.992 1 88.75 395 LYS B O 1
ATOM 6793 N N . ILE B 1 396 ? -13.18 35.438 11.227 1 87 396 ILE B N 1
ATOM 6794 C CA . ILE B 1 396 ? -14.445 34.969 10.695 1 87 396 ILE B CA 1
ATOM 6795 C C . ILE B 1 396 ? -14.312 33.469 10.352 1 87 396 ILE B C 1
ATOM 6797 O O . ILE B 1 396 ? -15.18 32.656 10.695 1 87 396 ILE B O 1
ATOM 6801 N N . ILE B 1 397 ? -13.227 33.125 9.719 1 87.81 397 ILE B N 1
ATOM 6802 C CA . ILE B 1 397 ? -13.016 31.734 9.305 1 87.81 397 ILE B CA 1
ATOM 6803 C C . ILE B 1 397 ? -12.805 30.844 10.539 1 87.81 397 ILE B C 1
ATOM 6805 O O . ILE B 1 397 ? -13.234 29.688 10.562 1 87.81 397 ILE B O 1
ATOM 6809 N N . ASP B 1 398 ? -12.102 31.344 11.453 1 88.62 398 ASP B N 1
ATOM 6810 C CA . ASP B 1 398 ? -11.867 30.609 12.695 1 88.62 398 ASP B CA 1
ATOM 6811 C C . ASP B 1 398 ? -13.188 30.25 13.375 1 88.62 398 ASP B C 1
ATOM 6813 O O . ASP B 1 398 ? -13.336 29.141 13.898 1 88.62 398 ASP B O 1
ATOM 6817 N N . LYS B 1 399 ? -14.102 31.156 13.359 1 87.12 399 LYS B N 1
ATOM 6818 C CA . LYS B 1 399 ? -15.414 30.906 13.945 1 87.12 399 LYS B CA 1
ATOM 6819 C C . LYS B 1 399 ? -16.203 29.891 13.125 1 87.12 399 LYS B C 1
ATOM 6821 O O . LYS B 1 399 ? -16.875 29.016 13.688 1 87.12 399 LYS B O 1
ATOM 6826 N N . LYS B 1 400 ? -16.047 29.953 11.867 1 86.75 400 LYS B N 1
ATOM 6827 C CA . LYS B 1 400 ? -16.766 29.078 10.961 1 86.75 400 LYS B CA 1
ATOM 6828 C C . LYS B 1 400 ? -16.25 27.641 11.062 1 86.75 400 LYS B C 1
ATOM 6830 O O . LYS B 1 400 ? -16.984 26.688 10.805 1 86.75 400 LYS B O 1
ATOM 6835 N N . THR B 1 401 ? -15.023 27.547 11.5 1 88.69 401 THR B N 1
ATOM 6836 C CA . THR B 1 401 ? -14.398 26.219 11.484 1 88.69 401 THR B CA 1
ATOM 6837 C C . THR B 1 401 ? -14.305 25.656 12.898 1 88.69 401 THR B C 1
ATOM 6839 O O . THR B 1 401 ? -13.523 24.734 13.148 1 88.69 401 THR B O 1
ATOM 6842 N N . LYS B 1 402 ? -15.031 26.094 13.789 1 85.5 402 LYS B N 1
ATOM 6843 C CA . LYS B 1 402 ? -14.969 25.641 15.18 1 85.5 402 LYS B CA 1
ATOM 6844 C C . LYS B 1 402 ? -15.258 24.156 15.297 1 85.5 402 LYS B C 1
ATOM 6846 O O . LYS B 1 402 ? -14.602 23.453 16.062 1 85.5 402 LYS B O 1
ATOM 6851 N N . ASN B 1 403 ? -16.141 23.719 14.477 1 84 403 ASN B N 1
ATOM 6852 C CA . ASN B 1 403 ? -16.516 22.297 14.539 1 84 403 ASN B CA 1
ATOM 6853 C C . ASN B 1 403 ? -15.977 21.531 13.344 1 84 403 ASN B C 1
ATOM 6855 O O . ASN B 1 403 ? -16.453 20.422 13.047 1 84 403 ASN B O 1
ATOM 6859 N N . TYR B 1 404 ? -15.07 22.234 12.719 1 87.94 404 TYR B N 1
ATOM 6860 C CA . TYR B 1 404 ? -14.477 21.609 11.547 1 87.94 404 TYR B CA 1
ATOM 6861 C C . TYR B 1 404 ? -13.43 20.578 11.953 1 87.94 404 TYR B C 1
ATOM 6863 O O . TYR B 1 404 ? -12.469 20.906 12.648 1 87.94 404 TYR B O 1
ATOM 6871 N N . ASP B 1 405 ? -13.641 19.266 11.648 1 80.62 405 ASP B N 1
ATOM 6872 C CA . ASP B 1 405 ? -12.836 18.141 12.086 1 80.62 405 ASP B CA 1
ATOM 6873 C C . ASP B 1 405 ? -11.383 18.281 11.625 1 80.62 405 ASP B C 1
ATOM 6875 O O . ASP B 1 405 ? -10.477 17.719 12.242 1 80.62 405 ASP B O 1
ATOM 6879 N N . LYS B 1 406 ? -11.164 18.969 10.422 1 82.44 406 LYS B N 1
ATOM 6880 C CA . LYS B 1 406 ? -9.812 19.062 9.867 1 82.44 406 LYS B CA 1
ATOM 6881 C C . LYS B 1 406 ? -9.227 20.453 10.102 1 82.44 406 LYS B C 1
ATOM 6883 O O . LYS B 1 406 ? -8.367 20.906 9.344 1 82.44 406 LYS B O 1
ATOM 6888 N N . LYS B 1 407 ? -9.688 21.078 11.141 1 82.69 407 LYS B N 1
ATOM 6889 C CA . LYS B 1 407 ? -9.266 22.438 11.422 1 82.69 407 LYS B CA 1
ATOM 6890 C C . LYS B 1 407 ? -7.758 22.516 11.656 1 82.69 407 LYS B C 1
ATOM 6892 O O . LYS B 1 407 ? -7.105 23.484 11.273 1 82.69 407 LYS B O 1
ATOM 6897 N N . LYS B 1 408 ? -7.254 21.484 12.211 1 79.19 408 LYS B N 1
ATOM 6898 C CA . LYS B 1 408 ? -5.832 21.469 12.531 1 79.19 408 LYS B CA 1
ATOM 6899 C C . LYS B 1 408 ? -4.977 21.531 11.273 1 79.19 408 LYS B C 1
ATOM 6901 O O . LYS B 1 408 ? -3.854 22.047 11.305 1 79.19 408 LYS B O 1
ATOM 6906 N N . GLU B 1 409 ? -5.559 21.188 10.18 1 84.94 409 GLU B N 1
ATOM 6907 C CA . GLU B 1 409 ? -4.828 21.188 8.914 1 84.94 409 GLU B CA 1
ATOM 6908 C C . GLU B 1 409 ? -4.766 22.578 8.312 1 84.94 409 GLU B C 1
ATOM 6910 O O . GLU B 1 409 ? -3.973 22.828 7.398 1 84.94 409 GLU B O 1
ATOM 6915 N N . LEU B 1 410 ? -5.465 23.469 8.906 1 89.88 410 LEU B N 1
ATOM 6916 C CA . LEU B 1 410 ? -5.461 24.844 8.414 1 89.88 410 LEU B CA 1
ATOM 6917 C C . LEU B 1 410 ? -4.449 25.688 9.18 1 89.88 410 LEU B C 1
ATOM 6919 O O . LEU B 1 410 ? -4.449 26.922 9.07 1 89.88 410 LEU B O 1
ATOM 6923 N N . GLY B 1 411 ? -3.596 25.016 9.898 1 88.19 411 GLY B N 1
ATOM 6924 C CA . GLY B 1 411 ? -2.643 25.672 10.773 1 88.19 411 GLY B CA 1
ATOM 6925 C C . GLY B 1 411 ? -1.72 26.625 10.031 1 88.19 411 GLY B C 1
ATOM 6926 O O . GLY B 1 411 ? -1.302 27.656 10.586 1 88.19 411 GLY B O 1
ATOM 6927 N N . GLU B 1 412 ? -1.513 26.391 8.766 1 88.88 412 GLU B N 1
ATOM 6928 C CA . GLU B 1 412 ? -0.604 27.203 7.961 1 88.88 412 GLU B CA 1
ATOM 6929 C C . GLU B 1 412 ? -1.08 28.656 7.887 1 88.88 412 GLU B C 1
ATOM 6931 O O . GLU B 1 412 ? -0.268 29.578 7.875 1 88.88 412 GLU B O 1
ATOM 6936 N N . ILE B 1 413 ? -2.33 28.781 7.883 1 90.38 413 ILE B N 1
ATOM 6937 C CA . ILE B 1 413 ? -2.893 30.125 7.781 1 90.38 413 ILE B CA 1
ATOM 6938 C C . ILE B 1 413 ? -2.646 30.875 9.078 1 90.38 413 ILE B C 1
ATOM 6940 O O . ILE B 1 413 ? -2.375 32.094 9.062 1 90.38 413 ILE B O 1
ATOM 6944 N N . TYR B 1 414 ? -2.688 30.203 10.109 1 88.62 414 TYR B N 1
ATOM 6945 C CA . TYR B 1 414 ? -2.469 30.812 11.414 1 88.62 414 TYR B CA 1
ATOM 6946 C C . TYR B 1 414 ? -0.999 31.172 11.609 1 88.62 414 TYR B C 1
ATOM 6948 O O . TYR B 1 414 ? -0.675 32.156 12.25 1 88.62 414 TYR B O 1
ATOM 6956 N N . VAL B 1 415 ? -0.191 30.359 11.102 1 87.06 415 VAL B N 1
ATOM 6957 C CA . VAL B 1 415 ? 1.238 30.641 11.141 1 87.06 415 VAL B CA 1
ATOM 6958 C C . VAL B 1 415 ? 1.521 31.953 10.406 1 87.06 415 VAL B C 1
ATOM 6960 O O . VAL B 1 415 ? 2.236 32.812 10.914 1 87.06 415 VAL B O 1
ATOM 6963 N N . ARG B 1 416 ? 0.957 32.062 9.258 1 87.06 416 ARG B N 1
ATOM 6964 C CA . ARG B 1 416 ? 1.136 33.281 8.469 1 87.06 416 ARG B CA 1
ATOM 6965 C C . ARG B 1 416 ? 0.538 34.5 9.188 1 87.06 416 ARG B C 1
ATOM 6967 O O . ARG B 1 416 ? 1.137 35.562 9.211 1 87.06 416 ARG B O 1
ATOM 6974 N N . ALA B 1 417 ? -0.597 34.312 9.773 1 86.5 417 ALA B N 1
ATOM 6975 C CA . ALA B 1 417 ? -1.287 35.406 10.469 1 86.5 417 ALA B CA 1
ATOM 6976 C C . ALA B 1 417 ? -0.504 35.844 11.695 1 86.5 417 ALA B C 1
ATOM 6978 O O . ALA B 1 417 ? -0.588 37 12.094 1 86.5 417 ALA B O 1
ATOM 6979 N N . PHE B 1 418 ? 0.213 34.906 12.203 1 84.38 418 PHE B N 1
ATOM 6980 C CA . PHE B 1 418 ? 1.009 35.25 13.383 1 84.38 418 PHE B CA 1
ATOM 6981 C C . PHE B 1 418 ? 2.051 36.312 13.055 1 84.38 418 PHE B C 1
ATOM 6983 O O . PHE B 1 418 ? 2.41 37.094 13.914 1 84.38 418 PHE B O 1
ATOM 6990 N N . ASN B 1 419 ? 2.42 36.344 11.844 1 82.19 419 ASN B N 1
ATOM 6991 C CA . ASN B 1 419 ? 3.396 37.344 11.414 1 82.19 419 ASN B CA 1
ATOM 6992 C C . ASN B 1 419 ? 2.789 38.75 11.375 1 82.19 419 ASN B C 1
ATOM 6994 O O . ASN B 1 419 ? 3.516 39.75 11.352 1 82.19 419 ASN B O 1
ATOM 6998 N N . TYR B 1 420 ? 1.466 38.719 11.352 1 79.81 420 TYR B N 1
ATOM 6999 C CA . TYR B 1 420 ? 0.785 40.031 11.273 1 79.81 420 TYR B CA 1
ATOM 7000 C C . TYR B 1 420 ? 0.635 40.625 12.656 1 79.81 420 TYR B C 1
ATOM 7002 O O . TYR B 1 420 ? 0.324 41.812 12.789 1 79.81 420 TYR B O 1
ATOM 7010 N N . ILE B 1 421 ? 0.787 39.812 13.617 1 75.38 421 ILE B N 1
ATOM 7011 C CA . ILE B 1 421 ? 0.485 40.25 14.977 1 75.38 421 ILE B CA 1
ATOM 7012 C C . ILE B 1 421 ? 1.731 40.875 15.609 1 75.38 421 ILE B C 1
ATOM 7014 O O . ILE B 1 421 ? 2.803 40.25 15.609 1 75.38 421 ILE B O 1
ATOM 7018 N N . ASP B 1 422 ? 1.641 42.125 15.797 1 63.53 422 ASP B N 1
ATOM 7019 C CA . ASP B 1 422 ? 2.699 42.844 16.5 1 63.53 422 ASP B CA 1
ATOM 7020 C C . ASP B 1 422 ? 2.613 42.625 18.016 1 63.53 422 ASP B C 1
ATOM 7022 O O . ASP B 1 422 ? 1.558 42.812 18.625 1 63.53 422 ASP B O 1
ATOM 7026 N N . PHE B 1 423 ? 3.512 41.812 18.438 1 57.34 423 PHE B N 1
ATOM 7027 C CA . PHE B 1 423 ? 3.543 41.625 19.891 1 57.34 423 PHE B CA 1
ATOM 7028 C C . PHE B 1 423 ? 4.352 42.75 20.547 1 57.34 423 PHE B C 1
ATOM 7030 O O . PHE B 1 423 ? 5.273 43.281 19.938 1 57.34 423 PHE B O 1
#